Protein 1SS3 (pdb70)

GO terms:
  GO:0019864 IgG binding (F, IDA)

Sequence (50 aa):
DEAQFKECYDTCHKECSDKGNGFTFCEMKCDTDCSVKDVKEKLENYKPKNDEAQFKECYDTCHKECSDKGNGFTFCEMKCDTDCSVKDVKEKLENYKPKNDEAQFKECYDTCHKECSDKGNGFTFCEMKCDTDCSVKDVKEKLENYKPKNDEAQFKECYDTCHKECSDKGNGFTFCEMKCDTDCSVKDVKEKLENYKPKNDEAQFKECYDTCHKECSDKGNGFTFCEMKCDTDCSVKDVKEKLENYKPKNDEAQFKECYDTCHKECSDKGNGFTFCEMKCDTDCSVKDVKEKLENYKPKNDEAQFKECYDTCHKECSDKGNGFTFCEMKCDTDCSVKDVKEKLENYKPKNDEAQFKECYDTCHKECSDKGNGFTFCEMKCDTDCSVKDVKEKLENYKPKNDEAQFKECYDTCHKECSDKGNGFTFCEMKCDTDCSVKDVKEKLENYKPKNDEAQFKECYDTCHKECSDKGNGFTFCEMKCDTDCSVKDVKEKLENYKPKNDEAQFKECYDTCHKECSDKGNGFTFCEMKCDTDCSVKDVKEKLENYKPKNDEAQFKECYDTCHKECSDKGNGFTFCEMKCDTDCSVKDVKEKLENYKPKNDEAQFKECYDTCHKECSDKGNGFTFCEMKCDTDCSVKDVKEKLENYKPKNDEAQFKECYDTCHKECSDKGNGFTFCEMKCDTDCSVKDVKEKLENYKPKNDEAQFKECYDTCHKECSDKGNGFTFCEMKCDTDCSVKDVKEKLENYKPKNDEAQFKECYDTCHKECSDKGNGFTFCEMKCDTDCSVKDVKEKLENYKPKNDEAQFKECYDTCHKECSDKGNGFTFCEMKCDTDCSVKDVKEKLENYKPKNDEAQFKECYDTCHKECSDKGNGFTFCEMKCDTDCSVKDVKEKLENYKPKNDEAQFKECYDTCHKECSDKGNGFTFCEMKCDTDCSVKDVKEKLENYKPKNDEAQFKECYDTCHKECSDKGNGFTFCEMKCDTDCSVKDVKEKLENYKPKNDEAQFKECYDTCHKECSDKGNGFTFCEMKCDTDCSVKDVKEKLENYKPKNDEAQFKECYDTCHKECSDKGNGFTFCEMKCDTDCSVKDVKEKLENYKPKNDEAQFKECYDTCHKECSDKGNGFTFCEMKCDTDCSVKDVKEKLENYKPKNDEAQFKECYDTCHKECSDKGNGFTFCEMKCDTDCSVKDVKEKLENYKPKNDEAQFKECYDTCHKECSDKGNGFTFCEMKCDTDCSVKDVKEKLENYKPKN

B-factor: mean 10.0, std 0.0, range [10.0, 10.0]

Organism: Olea europaea (NCBI:txid4146)

CATH classification: 1.10.287.720

InterPro domains:
  IPR015333 Pollen allergen ole e 6 [PF09253] (8-45)
  IPR015333 Pollen allergen ole e 6 [PTHR35632] (2-48)
  IPR036466 Pollen allergen ole e 6 superfamily [G3DSA:1.10.287.720] (1-50)
  IPR036466 Pollen allergen ole e 6 superfamily [SSF111388] (1-50)

Solvent-accessible surface area: 5236 Å² total; per-residue (Å²): 151,146,60,150,75,149,111,50,45,100,84,23,20,163,132,8,52,114,156,68,36,43,135,113,116,0,74,153,84,0,67,64,73,30,61,144,156,118,138,186,173,166,154,133,140,184,195,90,168,184

Secondary structure (DSSP, 8-state):
--HHHHHHHHHHHHHHHTTT--HHHHHHHHHHHTS---------------

Nearest PDB structures (foldseek):
  1ss3-assembly1_A  TM=8.971E-01  e=6.655E-07  Olea europaea
  1ss3-assembly1_A  TM=7.321E-01  e=1.184E-06  Olea europaea
  1ss3-assembly1_A  TM=6.996E-01  e=1.649E-06  Olea europaea
  1ss3-assembly1_A  TM=7.099E-01  e=6.727E-07  Olea europaea
  1ss3-assembly1_A  TM=7.017E-01  e=3.561E-07  Olea europaea

Foldseek 3Di:
DDDPLVCQLVVQLCVQCVVVDDSVVSNVVSVVVRDDDDDDDDDDDDDDPD

Radius of gyration: 16.8 Å; Cα contacts (8 Å, |Δi|>4): 24; chains: 1; bounding box: 45×32×34 Å

Structure (mmCIF, N/CA/C/O backbone):
data_1SS3
#
_entry.id   1SS3
#
loop_
_atom_site.group_PDB
_atom_site.id
_atom_site.type_symbol
_atom_site.label_atom_id
_atom_site.label_alt_id
_atom_site.label_comp_id
_atom_site.label_asym_id
_atom_site.label_entity_id
_atom_site.label_seq_id
_atom_site.pdbx_PDB_ins_code
_atom_site.Cartn_x
_atom_site.Cartn_y
_atom_site.Cartn_z
_atom_site.occupancy
_atom_site.B_iso_or_equiv
_atom_site.auth_seq_id
_atom_site.auth_comp_id
_atom_site.auth_asym_id
_atom_site.auth_atom_id
_atom_site.pdbx_PDB_model_num
ATOM 1 N N . ASP A 1 1 ? 1.322 0.037 0.017 1.00 10.00 1 ASP A N 1
ATOM 2 C CA . ASP A 1 1 ? 2.124 0.046 -1.214 1.00 10.00 1 ASP A CA 1
ATOM 3 C C . ASP A 1 1 ? 2.181 -1.373 -1.724 1.00 10.00 1 ASP A C 1
ATOM 4 O O . ASP A 1 1 ? 1.475 -2.202 -1.167 1.00 10.00 1 ASP A O 1
ATOM 15 N N . GLU A 1 2 ? 3.031 -1.632 -2.712 1.00 10.00 2 GLU A N 1
ATOM 16 C CA . GLU A 1 2 ? 3.292 -2.948 -3.298 1.00 10.00 2 GLU A CA 1
ATOM 17 C C . GLU A 1 2 ? 4.156 -2.801 -4.546 1.00 10.00 2 GLU A C 1
ATOM 18 O O . GLU A 1 2 ? 4.947 -3.677 -4.864 1.00 10.00 2 GLU A O 1
ATOM 30 N N . ALA A 1 3 ? 4.057 -1.662 -5.233 1.00 10.00 3 ALA A N 1
ATOM 31 C CA . ALA A 1 3 ? 4.830 -1.381 -6.433 1.00 10.00 3 ALA A CA 1
ATOM 32 C C . ALA A 1 3 ? 6.326 -1.336 -6.149 1.00 10.00 3 ALA A C 1
ATOM 33 O O . ALA A 1 3 ? 7.078 -2.018 -6.828 1.00 10.00 3 ALA A O 1
ATOM 40 N N . GLN A 1 4 ? 6.752 -0.620 -5.103 1.00 10.00 4 GLN A N 1
ATOM 41 C CA . GLN A 1 4 ? 8.152 -0.598 -4.666 1.00 10.00 4 GLN A CA 1
ATOM 42 C C . GLN A 1 4 ? 8.798 -1.994 -4.578 1.00 10.00 4 GLN A C 1
ATOM 43 O O . GLN A 1 4 ? 9.986 -2.149 -4.847 1.00 10.00 4 GLN A O 1
ATOM 57 N N . PHE A 1 5 ? 8.002 -3.007 -4.226 1.00 10.00 5 PHE A N 1
ATOM 58 C CA . PHE A 1 5 ? 8.386 -4.414 -4.186 1.00 10.00 5 PHE A CA 1
ATOM 59 C C . PHE A 1 5 ? 8.177 -5.049 -5.566 1.00 10.00 5 PHE A C 1
ATOM 60 O O . PHE A 1 5 ? 9.051 -5.780 -6.001 1.00 10.00 5 PHE A O 1
ATOM 77 N N . LYS A 1 6 ? 7.055 -4.820 -6.268 1.00 10.00 6 LYS A N 1
ATOM 78 C CA . LYS A 1 6 ? 6.797 -5.338 -7.623 1.00 10.00 6 LYS A CA 1
ATOM 79 C C . LYS A 1 6 ? 7.905 -4.952 -8.591 1.00 10.00 6 LYS A C 1
ATOM 80 O O . LYS A 1 6 ? 8.224 -5.740 -9.464 1.00 10.00 6 LYS A O 1
ATOM 99 N N . GLU A 1 7 ? 8.562 -3.829 -8.347 1.00 10.00 7 GLU A N 1
ATOM 100 C CA . GLU A 1 7 ? 9.709 -3.409 -9.110 1.00 10.00 7 GLU A CA 1
ATOM 101 C C . GLU A 1 7 ? 10.938 -4.195 -8.711 1.00 10.00 7 GLU A C 1
ATOM 102 O O . GLU A 1 7 ? 11.683 -4.617 -9.572 1.00 10.00 7 GLU A O 1
ATOM 114 N N . CYS A 1 8 ? 11.141 -4.472 -7.429 1.00 10.00 8 CYS A N 1
ATOM 115 C CA . CYS A 1 8 ? 12.250 -5.271 -6.960 1.00 10.00 8 CYS A CA 1
ATOM 116 C C . CYS A 1 8 ? 12.077 -6.698 -7.414 1.00 10.00 8 CYS A C 1
ATOM 117 O O . CYS A 1 8 ? 13.013 -7.264 -7.898 1.00 10.00 8 CYS A O 1
ATOM 124 N N . TYR A 1 9 ? 10.904 -7.294 -7.337 1.00 10.00 9 TYR A N 1
ATOM 125 C CA . TYR A 1 9 ? 10.623 -8.642 -7.800 1.00 10.00 9 TYR A CA 1
ATOM 126 C C . TYR A 1 9 ? 10.845 -8.796 -9.297 1.00 10.00 9 TYR A C 1
ATOM 127 O O . TYR A 1 9 ? 11.581 -9.683 -9.722 1.00 10.00 9 TYR A O 1
ATOM 145 N N . ASP A 1 10 ? 10.230 -7.921 -10.096 1.00 10.00 10 ASP A N 1
ATOM 146 C CA . ASP A 1 10 ? 10.354 -7.922 -11.556 1.00 10.00 10 ASP A CA 1
ATOM 147 C C . ASP A 1 10 ? 11.810 -7.696 -11.969 1.00 10.00 10 ASP A C 1
ATOM 148 O O . ASP A 1 10 ? 12.441 -8.499 -12.663 1.00 10.00 10 ASP A O 1
ATOM 157 N N . THR A 1 11 ? 12.391 -6.620 -11.443 1.00 10.00 11 THR A N 1
ATOM 158 C CA . THR A 1 11 ? 13.770 -6.218 -11.715 1.00 10.00 11 THR A CA 1
ATOM 159 C C . THR A 1 11 ? 14.752 -7.255 -11.189 1.00 10.00 11 THR A C 1
ATOM 160 O O . THR A 1 11 ? 15.662 -7.660 -11.904 1.00 10.00 11 THR A O 1
ATOM 171 N N . CYS A 1 12 ? 14.549 -7.764 -9.978 1.00 10.00 12 CYS A N 1
ATOM 172 C CA . CYS A 1 12 ? 15.334 -8.850 -9.409 1.00 10.00 12 CYS A CA 1
ATOM 173 C C . CYS A 1 12 ? 15.272 -10.027 -10.356 1.00 10.00 12 CYS A C 1
ATOM 174 O O . CYS A 1 12 ? 16.320 -10.514 -10.733 1.00 10.00 12 CYS A O 1
ATOM 181 N N . HIS A 1 13 ? 14.093 -10.408 -10.869 1.00 10.00 13 HIS A N 1
ATOM 182 C CA . HIS A 1 13 ? 13.938 -11.484 -11.844 1.00 10.00 13 HIS A CA 1
ATOM 183 C C . HIS A 1 13 ? 14.806 -11.281 -13.070 1.00 10.00 13 HIS A C 1
ATOM 184 O O . HIS A 1 13 ? 15.329 -12.258 -13.602 1.00 10.00 13 HIS A O 1
ATOM 199 N N . LYS A 1 14 ? 14.928 -10.044 -13.552 1.00 10.00 14 LYS A N 1
ATOM 200 C CA . LYS A 1 14 ? 15.835 -9.688 -14.643 1.00 10.00 14 LYS A CA 1
ATOM 201 C C . LYS A 1 14 ? 17.281 -10.073 -14.330 1.00 10.00 14 LYS A C 1
ATOM 202 O O . LYS A 1 14 ? 17.842 -10.885 -15.056 1.00 10.00 14 LYS A O 1
ATOM 221 N N . GLU A 1 15 ? 17.864 -9.515 -13.271 1.00 10.00 15 GLU A N 1
ATOM 222 C CA . GLU A 1 15 ? 19.201 -9.911 -12.786 1.00 10.00 15 GLU A CA 1
ATOM 223 C C . GLU A 1 15 ? 19.217 -11.355 -12.233 1.00 10.00 15 GLU A C 1
ATOM 224 O O . GLU A 1 15 ? 20.252 -11.961 -11.993 1.00 10.00 15 GLU A O 1
ATOM 236 N N . CYS A 1 16 ? 18.056 -11.976 -12.064 1.00 10.00 16 CYS A N 1
ATOM 237 C CA . CYS A 1 16 ? 17.939 -13.303 -11.525 1.00 10.00 16 CYS A CA 1
ATOM 238 C C . CYS A 1 16 ? 18.158 -14.294 -12.639 1.00 10.00 16 CYS A C 1
ATOM 239 O O . CYS A 1 16 ? 19.092 -15.061 -12.549 1.00 10.00 16 CYS A O 1
ATOM 246 N N . SER A 1 17 ? 17.303 -14.299 -13.663 1.00 10.00 17 SER A N 1
ATOM 247 C CA . SER A 1 17 ? 17.448 -15.135 -14.851 1.00 10.00 17 SER A CA 1
ATOM 248 C C . SER A 1 17 ? 18.836 -14.993 -15.476 1.00 10.00 17 SER A C 1
ATOM 249 O O . SER A 1 17 ? 19.286 -15.928 -16.120 1.00 10.00 17 SER A O 1
ATOM 257 N N . ASP A 1 18 ? 19.513 -13.850 -15.290 1.00 10.00 18 ASP A N 1
ATOM 258 C CA . ASP A 1 18 ? 20.923 -13.642 -15.658 1.00 10.00 18 ASP A CA 1
ATOM 259 C C . ASP A 1 18 ? 21.838 -14.741 -15.112 1.00 10.00 18 ASP A C 1
ATOM 260 O O . ASP A 1 18 ? 22.721 -15.218 -15.820 1.00 10.00 18 ASP A O 1
ATOM 269 N N . LYS A 1 19 ? 21.577 -15.238 -13.896 1.00 10.00 19 LYS A N 1
ATOM 270 C CA . LYS A 1 19 ? 22.288 -16.357 -13.313 1.00 10.00 19 LYS A CA 1
ATOM 271 C C . LYS A 1 19 ? 22.190 -17.623 -14.155 1.00 10.00 19 LYS A C 1
ATOM 272 O O . LYS A 1 19 ? 22.882 -18.593 -13.856 1.00 10.00 19 LYS A O 1
ATOM 291 N N . GLY A 1 20 ? 21.290 -17.644 -15.132 1.00 10.00 20 GLY A N 1
ATOM 292 C CA . GLY A 1 20 ? 21.014 -18.736 -16.047 1.00 10.00 20 GLY A CA 1
ATOM 293 C C . GLY A 1 20 ? 20.089 -19.774 -15.425 1.00 10.00 20 GLY A C 1
ATOM 294 O O . GLY A 1 20 ? 19.924 -20.870 -15.954 1.00 10.00 20 GLY A O 1
ATOM 298 N N . ASN A 1 21 ? 19.549 -19.474 -14.243 1.00 10.00 21 ASN A N 1
ATOM 299 C CA . ASN A 1 21 ? 18.570 -20.292 -13.560 1.00 10.00 21 ASN A CA 1
ATOM 300 C C . ASN A 1 21 ? 17.210 -20.274 -14.279 1.00 10.00 21 ASN A C 1
ATOM 301 O O . ASN A 1 21 ? 16.981 -19.577 -15.264 1.00 10.00 21 ASN A O 1
ATOM 312 N N . GLY A 1 22 ? 16.273 -21.045 -13.730 1.00 10.00 22 GLY A N 1
ATOM 313 C CA . GLY A 1 22 ? 14.910 -21.079 -14.231 1.00 10.00 22 GLY A CA 1
ATOM 314 C C . GLY A 1 22 ? 14.078 -19.934 -13.684 1.00 10.00 22 GLY A C 1
ATOM 315 O O . GLY A 1 22 ? 14.307 -19.461 -12.574 1.00 10.00 22 GLY A O 1
ATOM 319 N N . PHE A 1 23 ? 13.014 -19.595 -14.413 1.00 10.00 23 PHE A N 1
ATOM 320 C CA . PHE A 1 23 ? 12.088 -18.531 -14.048 1.00 10.00 23 PHE A CA 1
ATOM 321 C C . PHE A 1 23 ? 11.441 -18.793 -12.698 1.00 10.00 23 PHE A C 1
ATOM 322 O O . PHE A 1 23 ? 11.491 -17.933 -11.833 1.00 10.00 23 PHE A O 1
ATOM 339 N N . THR A 1 24 ? 10.781 -19.941 -12.553 1.00 10.00 24 THR A N 1
ATOM 340 C CA . THR A 1 24 ? 10.085 -20.361 -11.331 1.00 10.00 24 THR A CA 1
ATOM 341 C C . THR A 1 24 ? 10.991 -20.246 -10.114 1.00 10.00 24 THR A C 1
ATOM 342 O O . THR A 1 24 ? 10.697 -19.525 -9.173 1.00 10.00 24 THR A O 1
ATOM 353 N N . PHE A 1 25 ? 12.129 -20.932 -10.135 1.00 10.00 25 PHE A N 1
ATOM 354 C CA . PHE A 1 25 ? 13.103 -20.864 -9.061 1.00 10.00 25 PHE A CA 1
ATOM 355 C C . PHE A 1 25 ? 13.535 -19.424 -8.817 1.00 10.00 25 PHE A C 1
ATOM 356 O O . PHE A 1 25 ? 13.721 -19.027 -7.674 1.00 10.00 25 PHE A O 1
ATOM 373 N N . CYS A 1 26 ? 13.684 -18.645 -9.889 1.00 10.00 26 CYS A N 1
ATOM 374 C CA . CYS A 1 26 ? 13.981 -17.249 -9.793 1.00 10.00 26 CYS A CA 1
ATOM 375 C C . CYS A 1 26 ? 12.891 -16.498 -9.075 1.00 10.00 26 CYS A C 1
ATOM 376 O O . CYS A 1 26 ? 13.217 -15.576 -8.374 1.00 10.00 26 CYS A O 1
ATOM 383 N N . GLU A 1 27 ? 11.626 -16.834 -9.267 1.00 10.00 27 GLU A N 1
ATOM 384 C CA . GLU A 1 27 ? 10.481 -16.266 -8.580 1.00 10.00 27 GLU A CA 1
ATOM 385 C C . GLU A 1 27 ? 10.541 -16.547 -7.100 1.00 10.00 27 GLU A C 1
ATOM 386 O O . GLU A 1 27 ? 10.814 -15.619 -6.360 1.00 10.00 27 GLU A O 1
ATOM 398 N N . MET A 1 28 ? 10.444 -17.815 -6.686 1.00 10.00 28 MET A N 1
ATOM 399 C CA . MET A 1 28 ? 10.488 -18.214 -5.277 1.00 10.00 28 MET A CA 1
ATOM 400 C C . MET A 1 28 ? 11.700 -17.640 -4.541 1.00 10.00 28 MET A C 1
ATOM 401 O O . MET A 1 28 ? 11.693 -17.516 -3.316 1.00 10.00 28 MET A O 1
ATOM 415 N N . LYS A 1 29 ? 12.761 -17.341 -5.298 1.00 10.00 29 LYS A N 1
ATOM 416 C CA . LYS A 1 29 ? 13.957 -16.698 -4.817 1.00 10.00 29 LYS A CA 1
ATOM 417 C C . LYS A 1 29 ? 13.830 -15.197 -4.796 1.00 10.00 29 LYS A C 1
ATOM 418 O O . LYS A 1 29 ? 13.919 -14.683 -3.710 1.00 10.00 29 LYS A O 1
ATOM 437 N N . CYS A 1 30 ? 13.666 -14.519 -5.927 1.00 10.00 30 CYS A N 1
ATOM 438 C CA . CYS A 1 30 ? 13.389 -13.091 -6.053 1.00 10.00 30 CYS A CA 1
ATOM 439 C C . CYS A 1 30 ? 12.313 -12.609 -5.073 1.00 10.00 30 CYS A C 1
ATOM 440 O O . CYS A 1 30 ? 12.334 -11.451 -4.673 1.00 10.00 30 CYS A O 1
ATOM 447 N N . ASP A 1 31 ? 11.394 -13.502 -4.708 1.00 10.00 31 ASP A N 1
ATOM 448 C CA . ASP A 1 31 ? 10.372 -13.284 -3.701 1.00 10.00 31 ASP A CA 1
ATOM 449 C C . ASP A 1 31 ? 10.999 -13.007 -2.348 1.00 10.00 31 ASP A C 1
ATOM 450 O O . ASP A 1 31 ? 10.875 -11.925 -1.785 1.00 10.00 31 ASP A O 1
ATOM 459 N N . THR A 1 32 ? 11.720 -14.003 -1.837 1.00 10.00 32 THR A N 1
ATOM 460 C CA . THR A 1 32 ? 12.445 -13.874 -0.586 1.00 10.00 32 THR A CA 1
ATOM 461 C C . THR A 1 32 ? 13.679 -12.984 -0.739 1.00 10.00 32 THR A C 1
ATOM 462 O O . THR A 1 32 ? 14.208 -12.556 0.268 1.00 10.00 32 THR A O 1
ATOM 473 N N . ASP A 1 33 ? 14.178 -12.729 -1.947 1.00 10.00 33 ASP A N 1
ATOM 474 C CA . ASP A 1 33 ? 15.342 -11.895 -2.226 1.00 10.00 33 ASP A CA 1
ATOM 475 C C . ASP A 1 33 ? 15.113 -10.496 -1.674 1.00 10.00 33 ASP A C 1
ATOM 476 O O . ASP A 1 33 ? 15.740 -10.104 -0.687 1.00 10.00 33 ASP A O 1
ATOM 485 N N . CYS A 1 34 ? 14.186 -9.767 -2.304 1.00 10.00 34 CYS A N 1
ATOM 486 C CA . CYS A 1 34 ? 13.867 -8.407 -1.928 1.00 10.00 34 CYS A CA 1
ATOM 487 C C . CYS A 1 34 ? 12.920 -8.416 -0.734 1.00 10.00 34 CYS A C 1
ATOM 488 O O . CYS A 1 34 ? 11.843 -7.839 -0.763 1.00 10.00 34 CYS A O 1
ATOM 495 N N . SER A 1 35 ? 13.347 -9.031 0.348 1.00 10.00 35 SER A N 1
ATOM 496 C CA . SER A 1 35 ? 12.603 -9.206 1.570 1.00 10.00 35 SER A CA 1
ATOM 497 C C . SER A 1 35 ? 13.466 -9.923 2.613 1.00 10.00 35 SER A C 1
ATOM 498 O O . SER A 1 35 ? 14.298 -10.776 2.346 1.00 10.00 35 SER A O 1
ATOM 506 N N . VAL A 1 36 ? 13.265 -9.601 3.876 1.00 10.00 36 VAL A N 1
ATOM 507 C CA . VAL A 1 36 ? 13.947 -10.255 4.984 1.00 10.00 36 VAL A CA 1
ATOM 508 C C . VAL A 1 36 ? 13.279 -11.596 5.275 1.00 10.00 36 VAL A C 1
ATOM 509 O O . VAL A 1 36 ? 12.301 -11.983 4.636 1.00 10.00 36 VAL A O 1
ATOM 522 N N . LYS A 1 37 ? 13.769 -12.299 6.290 1.00 10.00 37 LYS A N 1
ATOM 523 C CA . LYS A 1 37 ? 13.234 -13.580 6.739 1.00 10.00 37 LYS A CA 1
ATOM 524 C C . LYS A 1 37 ? 13.936 -14.017 8.020 1.00 10.00 37 LYS A C 1
ATOM 525 O O . LYS A 1 37 ? 14.411 -13.167 8.760 1.00 10.00 37 LYS A O 1
ATOM 544 N N . ASP A 1 38 ? 13.988 -15.323 8.254 1.00 10.00 38 ASP A N 1
ATOM 545 C CA . ASP A 1 38 ? 14.635 -15.931 9.403 1.00 10.00 38 ASP A CA 1
ATOM 546 C C . ASP A 1 38 ? 15.430 -17.145 8.951 1.00 10.00 38 ASP A C 1
ATOM 547 O O . ASP A 1 38 ? 14.869 -18.078 8.369 1.00 10.00 38 ASP A O 1
ATOM 556 N N . VAL A 1 39 ? 16.733 -17.126 9.195 1.00 10.00 39 VAL A N 1
ATOM 557 C CA . VAL A 1 39 ? 17.652 -18.204 8.844 1.00 10.00 39 VAL A CA 1
ATOM 558 C C . VAL A 1 39 ? 18.742 -18.172 9.898 1.00 10.00 39 VAL A C 1
ATOM 559 O O . VAL A 1 39 ? 19.735 -17.464 9.753 1.00 10.00 39 VAL A O 1
ATOM 572 N N . LYS A 1 40 ? 18.502 -18.880 11.011 1.00 10.00 40 LYS A N 1
ATOM 573 C CA . LYS A 1 40 ? 19.505 -19.047 12.062 1.00 10.00 40 LYS A CA 1
ATOM 574 C C . LYS A 1 40 ? 20.843 -19.453 11.457 1.00 10.00 40 LYS A C 1
ATOM 575 O O . LYS A 1 40 ? 20.874 -20.131 10.429 1.00 10.00 40 LYS A O 1
ATOM 594 N N . GLU A 1 41 ? 21.922 -19.036 12.114 1.00 10.00 41 GLU A N 1
ATOM 595 C CA . GLU A 1 41 ? 23.266 -19.317 11.627 1.00 10.00 41 GLU A CA 1
ATOM 596 C C . GLU A 1 41 ? 23.476 -20.821 11.431 1.00 10.00 41 GLU A C 1
ATOM 597 O O . GLU A 1 41 ? 22.729 -21.666 11.941 1.00 10.00 41 GLU A O 1
ATOM 609 N N . LYS A 1 42 ? 24.555 -21.177 10.749 1.00 10.00 42 LYS A N 1
ATOM 610 C CA . LYS A 1 42 ? 24.907 -22.567 10.530 1.00 10.00 42 LYS A CA 1
ATOM 611 C C . LYS A 1 42 ? 26.082 -22.869 11.440 1.00 10.00 42 LYS A C 1
ATOM 612 O O . LYS A 1 42 ? 27.225 -22.690 11.044 1.00 10.00 42 LYS A O 1
ATOM 631 N N . LEU A 1 43 ? 25.769 -23.255 12.682 1.00 10.00 43 LEU A N 1
ATOM 632 C CA . LEU A 1 43 ? 26.783 -23.695 13.633 1.00 10.00 43 LEU A CA 1
ATOM 633 C C . LEU A 1 43 ? 27.706 -24.730 12.984 1.00 10.00 43 LEU A C 1
ATOM 634 O O . LEU A 1 43 ? 27.293 -25.510 12.122 1.00 10.00 43 LEU A O 1
ATOM 650 N N . GLU A 1 44 ? 28.917 -24.821 13.497 1.00 10.00 44 GLU A N 1
ATOM 651 C CA . GLU A 1 44 ? 29.919 -25.728 12.973 1.00 10.00 44 GLU A CA 1
ATOM 652 C C . GLU A 1 44 ? 30.957 -26.001 14.042 1.00 10.00 44 GLU A C 1
ATOM 653 O O . GLU A 1 44 ? 30.843 -25.507 15.166 1.00 10.00 44 GLU A O 1
ATOM 665 N N . ASN A 1 45 ? 31.926 -26.843 13.696 1.00 10.00 45 ASN A N 1
ATOM 666 C CA . ASN A 1 45 ? 33.031 -27.236 14.546 1.00 10.00 45 ASN A CA 1
ATOM 667 C C . ASN A 1 45 ? 33.840 -28.341 13.881 1.00 10.00 45 ASN A C 1
ATOM 668 O O . ASN A 1 45 ? 33.377 -29.033 12.978 1.00 10.00 45 ASN A O 1
ATOM 679 N N . TYR A 1 46 ? 35.051 -28.533 14.378 1.00 10.00 46 TYR A N 1
ATOM 680 C CA . TYR A 1 46 ? 36.013 -29.460 13.813 1.00 10.00 46 TYR A CA 1
ATOM 681 C C . TYR A 1 46 ? 36.934 -29.970 14.911 1.00 10.00 46 TYR A C 1
ATOM 682 O O . TYR A 1 46 ? 36.896 -29.507 16.052 1.00 10.00 46 TYR A O 1
ATOM 700 N N . LYS A 1 47 ? 37.795 -30.922 14.554 1.00 10.00 47 LYS A N 1
ATOM 701 C CA . LYS A 1 47 ? 38.787 -31.474 15.465 1.00 10.00 47 LYS A CA 1
ATOM 702 C C . LYS A 1 47 ? 40.188 -31.294 14.880 1.00 10.00 47 LYS A C 1
ATOM 703 O O . LYS A 1 47 ? 40.745 -32.234 14.310 1.00 10.00 47 LYS A O 1
ATOM 722 N N . PRO A 1 48 ? 40.736 -30.070 14.958 1.00 10.00 48 PRO A N 1
ATOM 723 C CA . PRO A 1 48 ? 42.074 -29.803 14.470 1.00 10.00 48 PRO A CA 1
ATOM 724 C C . PRO A 1 48 ? 43.057 -30.572 15.343 1.00 10.00 48 PRO A C 1
ATOM 725 O O . PRO A 1 48 ? 42.860 -30.682 16.558 1.00 10.00 48 PRO A O 1
ATOM 736 N N . LYS A 1 49 ? 44.049 -31.195 14.688 1.00 10.00 49 LYS A N 1
ATOM 737 C CA . LYS A 1 49 ? 45.143 -31.879 15.377 1.00 10.00 49 LYS A CA 1
ATOM 738 C C . LYS A 1 49 ? 45.757 -30.954 16.445 1.00 10.00 49 LYS A C 1
ATOM 739 O O . LYS A 1 49 ? 45.502 -29.751 16.436 1.00 10.00 49 LYS A O 1
ATOM 758 N N . ASN A 1 50 ? 46.532 -31.549 17.355 1.00 10.00 50 ASN A N 1
ATOM 759 C CA . ASN A 1 50 ? 47.258 -30.779 18.373 1.00 10.00 50 ASN A CA 1
ATOM 760 C C . ASN A 1 50 ? 48.084 -29.611 17.791 1.00 10.00 50 ASN A C 1
ATOM 761 O O . ASN A 1 50 ? 48.525 -28.810 18.641 1.00 10.00 50 ASN A O 1
ATOM 773 N N . ASP A 1 1 ? 1.253 -0.054 -0.013 1.00 10.00 1 ASP A N 2
ATOM 774 C CA . ASP A 1 1 ? 2.025 -0.033 -1.262 1.00 10.00 1 ASP A CA 2
ATOM 775 C C . ASP A 1 1 ? 2.738 1.295 -1.307 1.00 10.00 1 ASP A C 2
ATOM 776 O O . ASP A 1 1 ? 2.340 2.168 -2.056 1.00 10.00 1 ASP A O 2
ATOM 787 N N . GLU A 1 2 ? 3.790 1.504 -0.510 1.00 10.00 2 GLU A N 2
ATOM 788 C CA . GLU A 1 2 ? 4.569 2.755 -0.583 1.00 10.00 2 GLU A CA 2
ATOM 789 C C . GLU A 1 2 ? 4.947 3.127 -2.018 1.00 10.00 2 GLU A C 2
ATOM 790 O O . GLU A 1 2 ? 5.066 4.298 -2.321 1.00 10.00 2 GLU A O 2
ATOM 802 N N . ALA A 1 3 ? 5.052 2.151 -2.924 1.00 10.00 3 ALA A N 2
ATOM 803 C CA . ALA A 1 3 ? 5.240 2.361 -4.353 1.00 10.00 3 ALA A CA 2
ATOM 804 C C . ALA A 1 3 ? 4.212 3.303 -4.993 1.00 10.00 3 ALA A C 2
ATOM 805 O O . ALA A 1 3 ? 4.614 4.233 -5.682 1.00 10.00 3 ALA A O 2
ATOM 812 N N . GLN A 1 4 ? 2.910 3.102 -4.744 1.00 10.00 4 GLN A N 2
ATOM 813 C CA . GLN A 1 4 ? 1.833 3.993 -5.198 1.00 10.00 4 GLN A CA 2
ATOM 814 C C . GLN A 1 4 ? 2.146 5.479 -4.925 1.00 10.00 4 GLN A C 2
ATOM 815 O O . GLN A 1 4 ? 1.730 6.364 -5.664 1.00 10.00 4 GLN A O 2
ATOM 829 N N . PHE A 1 5 ? 2.856 5.736 -3.820 1.00 10.00 5 PHE A N 2
ATOM 830 C CA . PHE A 1 5 ? 3.288 7.044 -3.359 1.00 10.00 5 PHE A CA 2
ATOM 831 C C . PHE A 1 5 ? 4.680 7.361 -3.887 1.00 10.00 5 PHE A C 2
ATOM 832 O O . PHE A 1 5 ? 4.900 8.484 -4.290 1.00 10.00 5 PHE A O 2
ATOM 849 N N . LYS A 1 6 ? 5.609 6.398 -3.933 1.00 10.00 6 LYS A N 2
ATOM 850 C CA . LYS A 1 6 ? 6.950 6.543 -4.512 1.00 10.00 6 LYS A CA 2
ATOM 851 C C . LYS A 1 6 ? 6.860 7.067 -5.933 1.00 10.00 6 LYS A C 2
ATOM 852 O O . LYS A 1 6 ? 7.699 7.858 -6.320 1.00 10.00 6 LYS A O 2
ATOM 871 N N . GLU A 1 7 ? 5.817 6.690 -6.660 1.00 10.00 7 GLU A N 2
ATOM 872 C CA . GLU A 1 7 ? 5.541 7.217 -7.982 1.00 10.00 7 GLU A CA 2
ATOM 873 C C . GLU A 1 7 ? 5.061 8.655 -7.907 1.00 10.00 7 GLU A C 2
ATOM 874 O O . GLU A 1 7 ? 5.568 9.493 -8.623 1.00 10.00 7 GLU A O 2
ATOM 886 N N . CYS A 1 8 ? 4.169 8.981 -6.976 1.00 10.00 8 CYS A N 2
ATOM 887 C CA . CYS A 1 8 ? 3.722 10.349 -6.793 1.00 10.00 8 CYS A CA 2
ATOM 888 C C . CYS A 1 8 ? 4.869 11.226 -6.340 1.00 10.00 8 CYS A C 2
ATOM 889 O O . CYS A 1 8 ? 5.033 12.279 -6.888 1.00 10.00 8 CYS A O 2
ATOM 896 N N . TYR A 1 9 ? 5.702 10.808 -5.403 1.00 10.00 9 TYR A N 2
ATOM 897 C CA . TYR A 1 9 ? 6.854 11.547 -4.919 1.00 10.00 9 TYR A CA 2
ATOM 898 C C . TYR A 1 9 ? 7.875 11.810 -6.017 1.00 10.00 9 TYR A C 2
ATOM 899 O O . TYR A 1 9 ? 8.279 12.953 -6.217 1.00 10.00 9 TYR A O 2
ATOM 917 N N . ASP A 1 10 ? 8.291 10.753 -6.721 1.00 10.00 10 ASP A N 2
ATOM 918 C CA . ASP A 1 10 ? 9.259 10.829 -7.818 1.00 10.00 10 ASP A CA 2
ATOM 919 C C . ASP A 1 10 ? 8.709 11.710 -8.945 1.00 10.00 10 ASP A C 2
ATOM 920 O O . ASP A 1 10 ? 9.311 12.715 -9.337 1.00 10.00 10 ASP A O 2
ATOM 929 N N . THR A 1 11 ? 7.502 11.377 -9.403 1.00 10.00 11 THR A N 2
ATOM 930 C CA . THR A 1 11 ? 6.797 12.064 -10.486 1.00 10.00 11 THR A CA 2
ATOM 931 C C . THR A 1 11 ? 6.474 13.497 -10.103 1.00 10.00 11 THR A C 2
ATOM 932 O O . THR A 1 11 ? 6.749 14.411 -10.880 1.00 10.00 11 THR A O 2
ATOM 943 N N . CYS A 1 12 ? 5.996 13.719 -8.876 1.00 10.00 12 CYS A N 2
ATOM 944 C CA . CYS A 1 12 ? 5.766 15.042 -8.319 1.00 10.00 12 CYS A CA 2
ATOM 945 C C . CYS A 1 12 ? 7.071 15.803 -8.370 1.00 10.00 12 CYS A C 2
ATOM 946 O O . CYS A 1 12 ? 7.101 16.880 -8.933 1.00 10.00 12 CYS A O 2
ATOM 953 N N . HIS A 1 13 ? 8.194 15.223 -7.923 1.00 10.00 13 HIS A N 2
ATOM 954 C CA . HIS A 1 13 ? 9.509 15.860 -7.989 1.00 10.00 13 HIS A CA 2
ATOM 955 C C . HIS A 1 13 ? 9.859 16.343 -9.387 1.00 10.00 13 HIS A C 2
ATOM 956 O O . HIS A 1 13 ? 10.509 17.378 -9.507 1.00 10.00 13 HIS A O 2
ATOM 971 N N . LYS A 1 14 ? 9.486 15.591 -10.421 1.00 10.00 14 LYS A N 2
ATOM 972 C CA . LYS A 1 14 ? 9.622 15.990 -11.821 1.00 10.00 14 LYS A CA 2
ATOM 973 C C . LYS A 1 14 ? 8.918 17.317 -12.101 1.00 10.00 14 LYS A C 2
ATOM 974 O O . LYS A 1 14 ? 9.601 18.297 -12.384 1.00 10.00 14 LYS A O 2
ATOM 993 N N . GLU A 1 15 ? 7.593 17.355 -11.961 1.00 10.00 15 GLU A N 2
ATOM 994 C CA . GLU A 1 15 ? 6.800 18.593 -12.080 1.00 10.00 15 GLU A CA 2
ATOM 995 C C . GLU A 1 15 ? 7.101 19.606 -10.952 1.00 10.00 15 GLU A C 2
ATOM 996 O O . GLU A 1 15 ? 6.696 20.759 -10.981 1.00 10.00 15 GLU A O 2
ATOM 1008 N N . CYS A 1 16 ? 7.866 19.203 -9.941 1.00 10.00 16 CYS A N 2
ATOM 1009 C CA . CYS A 1 16 ? 8.241 20.033 -8.821 1.00 10.00 16 CYS A CA 2
ATOM 1010 C C . CYS A 1 16 ? 9.477 20.839 -9.176 1.00 10.00 16 CYS A C 2
ATOM 1011 O O . CYS A 1 16 ? 9.439 22.052 -9.131 1.00 10.00 16 CYS A O 2
ATOM 1018 N N . SER A 1 17 ? 10.591 20.177 -9.500 1.00 10.00 17 SER A N 2
ATOM 1019 C CA . SER A 1 17 ? 11.823 20.806 -9.989 1.00 10.00 17 SER A CA 2
ATOM 1020 C C . SER A 1 17 ? 11.568 21.720 -11.191 1.00 10.00 17 SER A C 2
ATOM 1021 O O . SER A 1 17 ? 12.331 22.658 -11.389 1.00 10.00 17 SER A O 2
ATOM 1029 N N . ASP A 1 18 ? 10.495 21.478 -11.957 1.00 10.00 18 ASP A N 2
ATOM 1030 C CA . ASP A 1 18 ? 9.999 22.379 -13.012 1.00 10.00 18 ASP A CA 2
ATOM 1031 C C . ASP A 1 18 ? 9.803 23.807 -12.500 1.00 10.00 18 ASP A C 2
ATOM 1032 O O . ASP A 1 18 ? 10.165 24.769 -13.176 1.00 10.00 18 ASP A O 2
ATOM 1041 N N . LYS A 1 19 ? 9.355 23.973 -11.246 1.00 10.00 19 LYS A N 2
ATOM 1042 C CA . LYS A 1 19 ? 9.236 25.276 -10.612 1.00 10.00 19 LYS A CA 2
ATOM 1043 C C . LYS A 1 19 ? 10.561 26.029 -10.523 1.00 10.00 19 LYS A C 2
ATOM 1044 O O . LYS A 1 19 ? 10.554 27.197 -10.138 1.00 10.00 19 LYS A O 2
ATOM 1063 N N . GLY A 1 20 ? 11.672 25.350 -10.799 1.00 10.00 20 GLY A N 2
ATOM 1064 C CA . GLY A 1 20 ? 13.037 25.849 -10.776 1.00 10.00 20 GLY A CA 2
ATOM 1065 C C . GLY A 1 20 ? 13.608 25.869 -9.362 1.00 10.00 20 GLY A C 2
ATOM 1066 O O . GLY A 1 20 ? 14.668 26.436 -9.114 1.00 10.00 20 GLY A O 2
ATOM 1070 N N . ASN A 1 21 ? 12.877 25.300 -8.403 1.00 10.00 21 ASN A N 2
ATOM 1071 C CA . ASN A 1 21 ? 13.310 25.134 -7.031 1.00 10.00 21 ASN A CA 2
ATOM 1072 C C . ASN A 1 21 ? 14.387 24.043 -6.902 1.00 10.00 21 ASN A C 2
ATOM 1073 O O . ASN A 1 21 ? 14.739 23.317 -7.831 1.00 10.00 21 ASN A O 2
ATOM 1084 N N . GLY A 1 22 ? 14.876 23.880 -5.673 1.00 10.00 22 GLY A N 2
ATOM 1085 C CA . GLY A 1 22 ? 15.853 22.849 -5.360 1.00 10.00 22 GLY A CA 2
ATOM 1086 C C . GLY A 1 22 ? 15.181 21.526 -5.052 1.00 10.00 22 GLY A C 2
ATOM 1087 O O . GLY A 1 22 ? 14.102 21.494 -4.459 1.00 10.00 22 GLY A O 2
ATOM 1091 N N . PHE A 1 23 ? 15.877 20.430 -5.359 1.00 10.00 23 PHE A N 2
ATOM 1092 C CA . PHE A 1 23 ? 15.424 19.077 -5.091 1.00 10.00 23 PHE A CA 2
ATOM 1093 C C . PHE A 1 23 ? 15.002 18.886 -3.639 1.00 10.00 23 PHE A C 2
ATOM 1094 O O . PHE A 1 23 ? 13.969 18.279 -3.420 1.00 10.00 23 PHE A O 2
ATOM 1111 N N . THR A 1 24 ? 15.779 19.406 -2.690 1.00 10.00 24 THR A N 2
ATOM 1112 C CA . THR A 1 24 ? 15.581 19.258 -1.246 1.00 10.00 24 THR A CA 2
ATOM 1113 C C . THR A 1 24 ? 14.240 19.835 -0.828 1.00 10.00 24 THR A C 2
ATOM 1114 O O . THR A 1 24 ? 13.368 19.144 -0.318 1.00 10.00 24 THR A O 2
ATOM 1125 N N . PHE A 1 25 ? 14.057 21.130 -1.072 1.00 10.00 25 PHE A N 2
ATOM 1126 C CA . PHE A 1 25 ? 12.799 21.797 -0.807 1.00 10.00 25 PHE A CA 2
ATOM 1127 C C . PHE A 1 25 ? 11.665 21.101 -1.542 1.00 10.00 25 PHE A C 2
ATOM 1128 O O . PHE A 1 25 ? 10.594 20.949 -0.975 1.00 10.00 25 PHE A O 2
ATOM 1145 N N . CYS A 1 26 ? 11.911 20.661 -2.779 1.00 10.00 26 CYS A N 2
ATOM 1146 C CA . CYS A 1 26 ? 10.950 19.904 -3.533 1.00 10.00 26 CYS A CA 2
ATOM 1147 C C . CYS A 1 26 ? 10.637 18.581 -2.874 1.00 10.00 26 CYS A C 2
ATOM 1148 O O . CYS A 1 26 ? 9.524 18.142 -2.997 1.00 10.00 26 CYS A O 2
ATOM 1155 N N . GLU A 1 27 ? 11.583 17.938 -2.207 1.00 10.00 27 GLU A N 2
ATOM 1156 C CA . GLU A 1 27 ? 11.396 16.689 -1.495 1.00 10.00 27 GLU A CA 2
ATOM 1157 C C . GLU A 1 27 ? 10.444 16.900 -0.338 1.00 10.00 27 GLU A C 2
ATOM 1158 O O . GLU A 1 27 ? 9.345 16.374 -0.400 1.00 10.00 27 GLU A O 2
ATOM 1170 N N . MET A 1 28 ? 10.808 17.736 0.639 1.00 10.00 28 MET A N 2
ATOM 1171 C CA . MET A 1 28 ? 9.963 18.030 1.802 1.00 10.00 28 MET A CA 2
ATOM 1172 C C . MET A 1 28 ? 8.575 18.548 1.403 1.00 10.00 28 MET A C 2
ATOM 1173 O O . MET A 1 28 ? 7.631 18.512 2.192 1.00 10.00 28 MET A O 2
ATOM 1187 N N . LYS A 1 29 ? 8.464 19.079 0.178 1.00 10.00 29 LYS A N 2
ATOM 1188 C CA . LYS A 1 29 ? 7.223 19.556 -0.399 1.00 10.00 29 LYS A CA 2
ATOM 1189 C C . LYS A 1 29 ? 6.463 18.442 -1.086 1.00 10.00 29 LYS A C 2
ATOM 1190 O O . LYS A 1 29 ? 5.388 18.165 -0.606 1.00 10.00 29 LYS A O 2
ATOM 1209 N N . CYS A 1 30 ? 6.997 17.823 -2.136 1.00 10.00 30 CYS A N 2
ATOM 1210 C CA . CYS A 1 30 ? 6.484 16.644 -2.837 1.00 10.00 30 CYS A CA 2
ATOM 1211 C C . CYS A 1 30 ? 6.032 15.541 -1.877 1.00 10.00 30 CYS A C 2
ATOM 1212 O O . CYS A 1 30 ? 5.113 14.788 -2.184 1.00 10.00 30 CYS A O 2
ATOM 1219 N N . ASP A 1 31 ? 6.672 15.480 -0.707 1.00 10.00 31 ASP A N 2
ATOM 1220 C CA . ASP A 1 31 ? 6.279 14.628 0.400 1.00 10.00 31 ASP A CA 2
ATOM 1221 C C . ASP A 1 31 ? 4.857 14.971 0.831 1.00 10.00 31 ASP A C 2
ATOM 1222 O O . ASP A 1 31 ? 3.913 14.226 0.606 1.00 10.00 31 ASP A O 2
ATOM 1231 N N . THR A 1 32 ? 4.673 16.179 1.362 1.00 10.00 32 THR A N 2
ATOM 1232 C CA . THR A 1 32 ? 3.365 16.677 1.795 1.00 10.00 32 THR A CA 2
ATOM 1233 C C . THR A 1 32 ? 2.438 17.022 0.613 1.00 10.00 32 THR A C 2
ATOM 1234 O O . THR A 1 32 ? 1.238 17.183 0.798 1.00 10.00 32 THR A O 2
ATOM 1245 N N . ASP A 1 33 ? 2.959 17.136 -0.608 1.00 10.00 33 ASP A N 2
ATOM 1246 C CA . ASP A 1 33 ? 2.220 17.427 -1.834 1.00 10.00 33 ASP A CA 2
ATOM 1247 C C . ASP A 1 33 ? 1.198 16.330 -2.058 1.00 10.00 33 ASP A C 2
ATOM 1248 O O . ASP A 1 33 ? 0.008 16.531 -1.837 1.00 10.00 33 ASP A O 2
ATOM 1257 N N . CYS A 1 34 ? 1.680 15.144 -2.435 1.00 10.00 34 CYS A N 2
ATOM 1258 C CA . CYS A 1 34 ? 0.792 14.023 -2.647 1.00 10.00 34 CYS A CA 2
ATOM 1259 C C . CYS A 1 34 ? 0.238 13.539 -1.298 1.00 10.00 34 CYS A C 2
ATOM 1260 O O . CYS A 1 34 ? -0.803 12.879 -1.249 1.00 10.00 34 CYS A O 2
ATOM 1267 N N . SER A 1 35 ? 0.933 13.856 -0.194 1.00 10.00 35 SER A N 2
ATOM 1268 C CA . SER A 1 35 ? 0.549 13.482 1.162 1.00 10.00 35 SER A CA 2
ATOM 1269 C C . SER A 1 35 ? -0.016 14.692 1.929 1.00 10.00 35 SER A C 2
ATOM 1270 O O . SER A 1 35 ? 0.599 15.217 2.867 1.00 10.00 35 SER A O 2
ATOM 1278 N N . VAL A 1 36 ? -1.217 15.127 1.557 1.00 10.00 36 VAL A N 2
ATOM 1279 C CA . VAL A 1 36 ? -1.879 16.274 2.160 1.00 10.00 36 VAL A CA 2
ATOM 1280 C C . VAL A 1 36 ? -2.342 15.896 3.567 1.00 10.00 36 VAL A C 2
ATOM 1281 O O . VAL A 1 36 ? -2.119 14.783 4.059 1.00 10.00 36 VAL A O 2
ATOM 1294 N N . LYS A 1 37 ? -3.004 16.823 4.247 1.00 10.00 37 LYS A N 2
ATOM 1295 C CA . LYS A 1 37 ? -3.522 16.620 5.595 1.00 10.00 37 LYS A CA 2
ATOM 1296 C C . LYS A 1 37 ? -4.918 17.210 5.708 1.00 10.00 37 LYS A C 2
ATOM 1297 O O . LYS A 1 37 ? -5.118 18.372 5.369 1.00 10.00 37 LYS A O 2
ATOM 1316 N N . ASP A 1 38 ? -5.868 16.366 6.105 1.00 10.00 38 ASP A N 2
ATOM 1317 C CA . ASP A 1 38 ? -7.239 16.783 6.372 1.00 10.00 38 ASP A CA 2
ATOM 1318 C C . ASP A 1 38 ? -7.247 17.804 7.505 1.00 10.00 38 ASP A C 2
ATOM 1319 O O . ASP A 1 38 ? -6.523 17.666 8.493 1.00 10.00 38 ASP A O 2
ATOM 1328 N N . VAL A 1 39 ? -8.067 18.833 7.336 1.00 10.00 39 VAL A N 2
ATOM 1329 C CA . VAL A 1 39 ? -8.260 19.902 8.307 1.00 10.00 39 VAL A CA 2
ATOM 1330 C C . VAL A 1 39 ? -9.758 20.142 8.369 1.00 10.00 39 VAL A C 2
ATOM 1331 O O . VAL A 1 39 ? -10.264 21.156 7.886 1.00 10.00 39 VAL A O 2
ATOM 1344 N N . LYS A 1 40 ? -10.490 19.157 8.906 1.00 10.00 40 LYS A N 2
ATOM 1345 C CA . LYS A 1 40 ? -11.919 19.312 9.160 1.00 10.00 40 LYS A CA 2
ATOM 1346 C C . LYS A 1 40 ? -12.202 20.650 9.833 1.00 10.00 40 LYS A C 2
ATOM 1347 O O . LYS A 1 40 ? -11.455 21.081 10.711 1.00 10.00 40 LYS A O 2
ATOM 1366 N N . GLU A 1 41 ? -13.288 21.285 9.391 1.00 10.00 41 GLU A N 2
ATOM 1367 C CA . GLU A 1 41 ? -13.693 22.589 9.905 1.00 10.00 41 GLU A CA 2
ATOM 1368 C C . GLU A 1 41 ? -13.824 22.569 11.424 1.00 10.00 41 GLU A C 2
ATOM 1369 O O . GLU A 1 41 ? -13.963 21.513 12.063 1.00 10.00 41 GLU A O 2
ATOM 1381 N N . LYS A 1 42 ? -13.820 23.758 12.016 1.00 10.00 42 LYS A N 2
ATOM 1382 C CA . LYS A 1 42 ? -13.973 23.866 13.454 1.00 10.00 42 LYS A CA 2
ATOM 1383 C C . LYS A 1 42 ? -15.457 23.770 13.781 1.00 10.00 42 LYS A C 2
ATOM 1384 O O . LYS A 1 42 ? -16.132 24.785 13.862 1.00 10.00 42 LYS A O 2
ATOM 1403 N N . LEU A 1 43 ? -15.940 22.534 13.951 1.00 10.00 43 LEU A N 2
ATOM 1404 C CA . LEU A 1 43 ? -17.307 22.259 14.381 1.00 10.00 43 LEU A CA 2
ATOM 1405 C C . LEU A 1 43 ? -17.668 23.097 15.613 1.00 10.00 43 LEU A C 2
ATOM 1406 O O . LEU A 1 43 ? -16.802 23.474 16.410 1.00 10.00 43 LEU A O 2
ATOM 1422 N N . GLU A 1 44 ? -18.962 23.285 15.816 1.00 10.00 44 GLU A N 2
ATOM 1423 C CA . GLU A 1 44 ? -19.486 24.091 16.904 1.00 10.00 44 GLU A CA 2
ATOM 1424 C C . GLU A 1 44 ? -20.314 23.230 17.844 1.00 10.00 44 GLU A C 2
ATOM 1425 O O . GLU A 1 44 ? -20.749 22.123 17.521 1.00 10.00 44 GLU A O 2
ATOM 1437 N N . ASN A 1 45 ? -20.541 23.775 19.031 1.00 10.00 45 ASN A N 2
ATOM 1438 C CA . ASN A 1 45 ? -21.342 23.152 20.061 1.00 10.00 45 ASN A CA 2
ATOM 1439 C C . ASN A 1 45 ? -22.344 24.150 20.619 1.00 10.00 45 ASN A C 2
ATOM 1440 O O . ASN A 1 45 ? -22.242 25.359 20.425 1.00 10.00 45 ASN A O 2
ATOM 1451 N N . TYR A 1 46 ? -23.287 23.621 21.387 1.00 10.00 46 TYR A N 2
ATOM 1452 C CA . TYR A 1 46 ? -24.319 24.407 22.029 1.00 10.00 46 TYR A CA 2
ATOM 1453 C C . TYR A 1 46 ? -24.413 24.063 23.506 1.00 10.00 46 TYR A C 2
ATOM 1454 O O . TYR A 1 46 ? -23.946 23.009 23.947 1.00 10.00 46 TYR A O 2
ATOM 1472 N N . LYS A 1 47 ? -25.052 24.946 24.275 1.00 10.00 47 LYS A N 2
ATOM 1473 C CA . LYS A 1 47 ? -25.288 24.712 25.696 1.00 10.00 47 LYS A CA 2
ATOM 1474 C C . LYS A 1 47 ? -26.560 25.424 26.162 1.00 10.00 47 LYS A C 2
ATOM 1475 O O . LYS A 1 47 ? -26.487 26.524 26.720 1.00 10.00 47 LYS A O 2
ATOM 1494 N N . PRO A 1 48 ? -27.732 24.821 25.916 1.00 10.00 48 PRO A N 2
ATOM 1495 C CA . PRO A 1 48 ? -28.997 25.402 26.323 1.00 10.00 48 PRO A CA 2
ATOM 1496 C C . PRO A 1 48 ? -29.078 25.419 27.847 1.00 10.00 48 PRO A C 2
ATOM 1497 O O . PRO A 1 48 ? -28.591 24.506 28.513 1.00 10.00 48 PRO A O 2
ATOM 1508 N N . LYS A 1 49 ? -29.589 26.527 28.396 1.00 10.00 49 LYS A N 2
ATOM 1509 C CA . LYS A 1 49 ? -29.756 26.716 29.840 1.00 10.00 49 LYS A CA 2
ATOM 1510 C C . LYS A 1 49 ? -30.464 25.523 30.486 1.00 10.00 49 LYS A C 2
ATOM 1511 O O . LYS A 1 49 ? -29.820 24.850 31.284 1.00 10.00 49 LYS A O 2
ATOM 1530 N N . ASN A 1 50 ? -31.740 25.336 30.140 1.00 10.00 50 ASN A N 2
ATOM 1531 C CA . ASN A 1 50 ? -32.601 24.219 30.519 1.00 10.00 50 ASN A CA 2
ATOM 1532 C C . ASN A 1 50 ? -33.343 23.691 29.279 1.00 10.00 50 ASN A C 2
ATOM 1533 O O . ASN A 1 50 ? -32.662 23.027 28.474 1.00 10.00 50 ASN A O 2
ATOM 1545 N N . ASP A 1 1 ? 1.334 0.000 0.005 1.00 10.00 1 ASP A N 3
ATOM 1546 C CA . ASP A 1 1 ? 2.115 0.005 -1.240 1.00 10.00 1 ASP A CA 3
ATOM 1547 C C . ASP A 1 1 ? 1.448 -0.964 -2.186 1.00 10.00 1 ASP A C 3
ATOM 1548 O O . ASP A 1 1 ? 1.383 -2.148 -1.874 1.00 10.00 1 ASP A O 3
ATOM 1559 N N . GLU A 1 2 ? 0.893 -0.477 -3.294 1.00 10.00 2 GLU A N 3
ATOM 1560 C CA . GLU A 1 2 ? 0.318 -1.378 -4.301 1.00 10.00 2 GLU A CA 3
ATOM 1561 C C . GLU A 1 2 ? 1.361 -2.344 -4.854 1.00 10.00 2 GLU A C 3
ATOM 1562 O O . GLU A 1 2 ? 1.015 -3.450 -5.246 1.00 10.00 2 GLU A O 3
ATOM 1574 N N . ALA A 1 3 ? 2.640 -1.946 -4.861 1.00 10.00 3 ALA A N 3
ATOM 1575 C CA . ALA A 1 3 ? 3.732 -2.803 -5.315 1.00 10.00 3 ALA A CA 3
ATOM 1576 C C . ALA A 1 3 ? 3.786 -4.128 -4.559 1.00 10.00 3 ALA A C 3
ATOM 1577 O O . ALA A 1 3 ? 3.841 -5.182 -5.170 1.00 10.00 3 ALA A O 3
ATOM 1584 N N . GLN A 1 4 ? 3.728 -4.083 -3.226 1.00 10.00 4 GLN A N 3
ATOM 1585 C CA . GLN A 1 4 ? 3.668 -5.280 -2.381 1.00 10.00 4 GLN A CA 3
ATOM 1586 C C . GLN A 1 4 ? 2.654 -6.324 -2.884 1.00 10.00 4 GLN A C 3
ATOM 1587 O O . GLN A 1 4 ? 2.831 -7.527 -2.730 1.00 10.00 4 GLN A O 3
ATOM 1601 N N . PHE A 1 5 ? 1.568 -5.856 -3.502 1.00 10.00 5 PHE A N 3
ATOM 1602 C CA . PHE A 1 5 ? 0.528 -6.678 -4.114 1.00 10.00 5 PHE A CA 3
ATOM 1603 C C . PHE A 1 5 ? 0.885 -6.950 -5.571 1.00 10.00 5 PHE A C 3
ATOM 1604 O O . PHE A 1 5 ? 0.728 -8.070 -6.026 1.00 10.00 5 PHE A O 3
ATOM 1621 N N . LYS A 1 6 ? 1.374 -5.952 -6.329 1.00 10.00 6 LYS A N 3
ATOM 1622 C CA . LYS A 1 6 ? 1.785 -6.111 -7.736 1.00 10.00 6 LYS A CA 3
ATOM 1623 C C . LYS A 1 6 ? 2.858 -7.175 -7.871 1.00 10.00 6 LYS A C 3
ATOM 1624 O O . LYS A 1 6 ? 2.886 -7.878 -8.867 1.00 10.00 6 LYS A O 3
ATOM 1643 N N . GLU A 1 7 ? 3.676 -7.335 -6.837 1.00 10.00 7 GLU A N 3
ATOM 1644 C CA . GLU A 1 7 ? 4.662 -8.396 -6.757 1.00 10.00 7 GLU A CA 3
ATOM 1645 C C . GLU A 1 7 ? 4.033 -9.734 -6.434 1.00 10.00 7 GLU A C 3
ATOM 1646 O O . GLU A 1 7 ? 4.403 -10.734 -7.027 1.00 10.00 7 GLU A O 3
ATOM 1658 N N . CYS A 1 8 ? 3.024 -9.745 -5.561 1.00 10.00 8 CYS A N 3
ATOM 1659 C CA 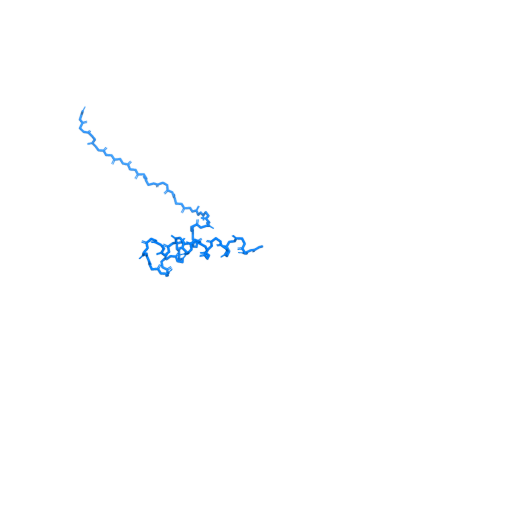. CYS A 1 8 ? 2.311 -10.980 -5.286 1.00 10.00 8 CYS A CA 3
ATOM 1660 C C . CYS A 1 8 ? 1.513 -11.431 -6.490 1.00 10.00 8 CYS A C 3
ATOM 1661 O O . CYS A 1 8 ? 1.545 -12.586 -6.831 1.00 10.00 8 CYS A O 3
ATOM 1668 N N . TYR A 1 9 ? 0.810 -10.531 -7.156 1.00 10.00 9 TYR A N 3
ATOM 1669 C CA . TYR A 1 9 ? 0.043 -10.830 -8.352 1.00 10.00 9 TYR A CA 3
ATOM 1670 C C . TYR A 1 9 ? 0.916 -11.352 -9.488 1.00 10.00 9 TYR A C 3
ATOM 1671 O O . TYR A 1 9 ? 0.629 -12.402 -10.058 1.00 10.00 9 TYR A O 3
ATOM 1689 N N . ASP A 1 10 ? 1.984 -10.621 -9.816 1.00 10.00 10 ASP A N 3
ATOM 1690 C CA . ASP A 1 10 ? 2.930 -10.980 -10.873 1.00 10.00 10 ASP A CA 3
ATOM 1691 C C . ASP A 1 10 ? 3.596 -12.320 -10.558 1.00 10.00 10 ASP A C 3
ATOM 1692 O O . ASP A 1 10 ? 3.569 -13.273 -11.347 1.00 10.00 10 ASP A O 3
ATOM 1701 N N . THR A 1 11 ? 4.171 -12.402 -9.359 1.00 10.00 11 THR A N 3
ATOM 1702 C CA . THR A 1 11 ? 4.873 -13.581 -8.861 1.00 10.00 11 THR A CA 3
ATOM 1703 C C . THR A 1 11 ? 3.918 -14.747 -8.705 1.00 10.00 11 THR A C 3
ATOM 1704 O O . THR A 1 11 ? 4.220 -15.855 -9.150 1.00 10.00 11 THR A O 3
ATOM 1715 N N . CYS A 1 12 ? 2.738 -14.504 -8.124 1.00 10.00 12 CYS A N 3
ATOM 1716 C CA . CYS A 1 12 ? 1.693 -15.519 -8.019 1.00 10.00 12 CYS A CA 3
ATOM 1717 C C . CYS A 1 12 ? 1.383 -16.041 -9.410 1.00 10.00 12 CYS A C 3
ATOM 1718 O O . CYS A 1 12 ? 1.408 -17.241 -9.636 1.00 10.00 12 CYS A O 3
ATOM 1725 N N . HIS A 1 13 ? 1.182 -15.143 -10.389 1.00 10.00 13 HIS A N 3
ATOM 1726 C CA . HIS A 1 13 ? 0.952 -15.522 -11.783 1.00 10.00 13 HIS A CA 3
ATOM 1727 C C . HIS A 1 13 ? 2.000 -16.479 -12.310 1.00 10.00 13 HIS A C 3
ATOM 1728 O O . HIS A 1 13 ? 1.668 -17.365 -13.081 1.00 10.00 13 HIS A O 3
ATOM 1743 N N . LYS A 1 14 ? 3.266 -16.261 -11.955 1.00 10.00 14 LYS A N 3
ATOM 1744 C CA . LYS A 1 14 ? 4.346 -17.192 -12.286 1.00 10.00 14 LYS A CA 3
ATOM 1745 C C . LYS A 1 14 ? 4.022 -18.616 -11.846 1.00 10.00 14 LYS A C 3
ATOM 1746 O O . LYS A 1 14 ? 3.809 -19.463 -12.706 1.00 10.00 14 LYS A O 3
ATOM 1765 N N . GLU A 1 15 ? 3.945 -18.862 -10.542 1.00 10.00 15 GLU A N 3
ATOM 1766 C CA . GLU A 1 15 ? 3.551 -20.169 -9.991 1.00 10.00 15 GLU A CA 3
ATOM 1767 C C . GLU A 1 15 ? 2.097 -20.541 -10.348 1.00 10.00 15 GLU A C 3
ATOM 1768 O O . GLU A 1 15 ? 1.642 -21.664 -10.154 1.00 10.00 15 GLU A O 3
ATOM 1780 N N . CYS A 1 16 ? 1.342 -19.587 -10.906 1.00 10.00 16 CYS A N 3
ATOM 1781 C CA . CYS A 1 16 ? -0.030 -19.800 -11.327 1.00 10.00 16 CYS A CA 3
ATOM 1782 C C . CYS A 1 16 ? -0.059 -20.413 -12.722 1.00 10.00 16 CYS A C 3
ATOM 1783 O O . CYS A 1 16 ? -0.574 -21.501 -12.909 1.00 10.00 16 CYS A O 3
ATOM 1790 N N . SER A 1 17 ? 0.472 -19.697 -13.722 1.00 10.00 17 SER A N 3
ATOM 1791 C CA . SER A 1 17 ? 0.627 -20.177 -15.102 1.00 10.00 17 SER A CA 3
ATOM 1792 C C . SER A 1 17 ? 1.324 -21.542 -15.160 1.00 10.00 17 SER A C 3
ATOM 1793 O O . SER A 1 17 ? 1.142 -22.275 -16.126 1.00 10.00 17 SER A O 3
ATOM 1801 N N . ASP A 1 18 ? 2.123 -21.878 -14.135 1.00 10.00 18 ASP A N 3
ATOM 1802 C CA . ASP A 1 18 ? 2.722 -23.208 -13.946 1.00 10.00 18 ASP A CA 3
ATOM 1803 C C . ASP A 1 18 ? 1.658 -24.302 -14.016 1.00 10.00 18 ASP A C 3
ATOM 1804 O O . ASP A 1 18 ? 1.895 -25.386 -14.550 1.00 10.00 18 ASP A O 3
ATOM 1813 N N . LYS A 1 19 ? 0.425 -24.003 -13.567 1.00 10.00 19 LYS A N 3
ATOM 1814 C CA . LYS A 1 19 ? -0.694 -24.938 -13.657 1.00 10.00 19 LYS A CA 3
ATOM 1815 C C . LYS A 1 19 ? -1.031 -25.309 -15.098 1.00 10.00 19 LYS A C 3
ATOM 1816 O O . LYS A 1 19 ? -1.863 -26.193 -15.323 1.00 10.00 19 LYS A O 3
ATOM 1835 N N . GLY A 1 20 ? -0.427 -24.595 -16.053 1.00 10.00 20 GLY A N 3
ATOM 1836 C CA . GLY A 1 20 ? -0.607 -24.764 -17.491 1.00 10.00 20 GLY A CA 3
ATOM 1837 C C . GLY A 1 20 ? -1.877 -24.075 -17.984 1.00 10.00 20 GLY A C 3
ATOM 1838 O O . GLY A 1 20 ? -2.294 -24.245 -19.128 1.00 10.00 20 GLY A O 3
ATOM 1842 N N . ASN A 1 21 ? -2.523 -23.298 -17.113 1.00 10.00 21 ASN A N 3
ATOM 1843 C CA . ASN A 1 21 ? -3.694 -22.509 -17.446 1.00 10.00 21 ASN A CA 3
ATOM 1844 C C . ASN A 1 21 ? -3.305 -21.253 -18.242 1.00 10.00 21 ASN A C 3
ATOM 1845 O O . ASN A 1 21 ? -2.140 -20.957 -18.515 1.00 10.00 21 ASN A O 3
ATOM 1856 N N . GLY A 1 22 ? -4.334 -20.487 -18.608 1.00 10.00 22 GLY A N 3
ATOM 1857 C CA . GLY A 1 22 ? -4.144 -19.217 -19.286 1.00 10.00 22 GLY A CA 3
ATOM 1858 C C . GLY A 1 22 ? -3.842 -18.099 -18.309 1.00 10.00 22 GLY A C 3
ATOM 1859 O O . GLY A 1 22 ? -4.281 -18.117 -17.155 1.00 10.00 22 GLY A O 3
ATOM 1863 N N . PHE A 1 23 ? -3.156 -17.079 -18.826 1.00 10.00 23 PHE A N 3
ATOM 1864 C CA . PHE A 1 23 ? -2.836 -15.886 -18.074 1.00 10.00 23 PHE A CA 3
ATOM 1865 C C . PHE A 1 23 ? -4.086 -15.259 -17.492 1.00 10.00 23 PHE A C 3
ATOM 1866 O O . PHE A 1 23 ? -4.142 -15.082 -16.290 1.00 10.00 23 PHE A O 3
ATOM 1883 N N . THR A 1 24 ? -5.089 -15.009 -18.326 1.00 10.00 24 THR A N 3
ATOM 1884 C CA . THR A 1 24 ? -6.315 -14.316 -17.928 1.00 10.00 24 THR A CA 3
ATOM 1885 C C . THR A 1 24 ? -6.978 -14.982 -16.727 1.00 10.00 24 THR A C 3
ATOM 1886 O O . THR A 1 24 ? -7.203 -14.375 -15.682 1.00 10.00 24 THR A O 3
ATOM 1897 N N . PHE A 1 25 ? -7.317 -16.261 -16.902 1.00 10.00 25 PHE A N 3
ATOM 1898 C CA . PHE A 1 25 ? -7.901 -17.059 -15.844 1.00 10.00 25 PHE A CA 3
ATOM 1899 C C . PHE A 1 25 ? -7.059 -16.983 -14.576 1.00 10.00 25 PHE A C 3
ATOM 1900 O O . PHE A 1 25 ? -7.581 -16.742 -13.493 1.00 10.00 25 PHE A O 3
ATOM 1917 N N . CYS A 1 26 ? -5.742 -17.149 -14.726 1.00 10.00 26 CYS A N 3
ATOM 1918 C CA . CYS A 1 26 ? -4.821 -17.011 -13.624 1.00 10.00 26 CYS A CA 3
ATOM 1919 C C . CYS A 1 26 ? -4.816 -15.604 -13.056 1.00 10.00 26 CYS A C 3
ATOM 1920 O O . CYS A 1 26 ? -4.599 -15.460 -11.874 1.00 10.00 26 CYS A O 3
ATOM 1927 N N . GLU A 1 27 ? -4.998 -14.584 -13.888 1.00 10.00 27 GLU A N 3
ATOM 1928 C CA . GLU A 1 27 ? -5.069 -13.181 -13.500 1.00 10.00 27 GLU A CA 3
ATOM 1929 C C . GLU A 1 27 ? -6.244 -12.992 -12.564 1.00 10.00 27 GLU A C 3
ATOM 1930 O O . GLU A 1 27 ? -6.039 -12.628 -11.413 1.00 10.00 27 GLU A O 3
ATOM 1942 N N . MET A 1 28 ? -7.460 -13.315 -13.011 1.00 10.00 28 MET A N 3
ATOM 1943 C CA . MET A 1 28 ? -8.654 -13.211 -12.167 1.00 10.00 28 MET A CA 3
ATOM 1944 C C . MET A 1 28 ? -8.567 -14.109 -10.922 1.00 10.00 28 MET A C 3
ATOM 1945 O O . MET A 1 28 ? -9.333 -13.964 -9.966 1.00 10.00 28 MET A O 3
ATOM 1959 N N . LYS A 1 29 ? -7.614 -15.055 -10.923 1.00 10.00 29 LYS A N 3
ATOM 1960 C CA . LYS A 1 29 ? -7.395 -15.978 -9.818 1.00 10.00 29 LYS A CA 3
ATOM 1961 C C . LYS A 1 29 ? -6.367 -15.467 -8.836 1.00 10.00 29 LYS A C 3
ATOM 1962 O O . LYS A 1 29 ? -6.719 -15.258 -7.689 1.00 10.00 29 LYS A O 3
ATOM 1981 N N . CYS A 1 30 ? -5.126 -15.292 -9.279 1.00 10.00 30 CYS A N 3
ATOM 1982 C CA . CYS A 1 30 ? -4.032 -14.655 -8.561 1.00 10.00 30 CYS A CA 3
ATOM 1983 C C . CYS A 1 30 ? -4.476 -13.355 -7.885 1.00 10.00 30 CYS A C 3
ATOM 1984 O O . CYS A 1 30 ? -3.937 -12.974 -6.848 1.00 10.00 30 CYS A O 3
ATOM 1991 N N . ASP A 1 31 ? -5.469 -12.690 -8.493 1.00 10.00 31 ASP A N 3
ATOM 1992 C CA . ASP A 1 31 ? -6.103 -11.512 -7.921 1.00 10.00 31 ASP A CA 3
ATOM 1993 C C . ASP A 1 31 ? -6.696 -11.853 -6.565 1.00 10.00 31 ASP A C 3
ATOM 1994 O O . ASP A 1 31 ? -6.261 -11.354 -5.542 1.00 10.00 31 ASP A O 3
ATOM 2003 N N . THR A 1 32 ? -7.677 -12.761 -6.552 1.00 10.00 32 THR A N 3
ATOM 2004 C CA . THR A 1 32 ? -8.317 -13.220 -5.315 1.00 10.00 32 THR A CA 3
ATOM 2005 C C . THR A 1 32 ? -7.372 -14.090 -4.479 1.00 10.00 32 THR A C 3
ATOM 2006 O O . THR A 1 32 ? -7.560 -14.241 -3.278 1.00 10.00 32 THR A O 3
ATOM 2017 N N . ASP A 1 33 ? -6.349 -14.691 -5.087 1.00 10.00 33 ASP A N 3
ATOM 2018 C CA . ASP A 1 33 ? -5.354 -15.481 -4.372 1.00 10.00 33 ASP A CA 3
ATOM 2019 C C . ASP A 1 33 ? -4.689 -14.639 -3.275 1.00 10.00 33 ASP A C 3
ATOM 2020 O O . ASP A 1 33 ? -4.965 -14.785 -2.079 1.00 10.00 33 ASP A O 3
ATOM 2029 N N . CYS A 1 34 ? -3.833 -13.708 -3.693 1.00 10.00 34 CYS A N 3
ATOM 2030 C CA . CYS A 1 34 ? -3.121 -12.822 -2.787 1.00 10.00 34 CYS A CA 3
ATOM 2031 C C . CYS A 1 34 ? -3.968 -11.582 -2.480 1.00 10.00 34 CYS A C 3
ATOM 2032 O O . CYS A 1 34 ? -3.478 -10.454 -2.476 1.00 10.00 34 CYS A O 3
ATOM 2039 N N . SER A 1 35 ? -5.253 -11.804 -2.198 1.00 10.00 35 SER A N 3
ATOM 2040 C CA . SER A 1 35 ? -6.207 -10.741 -1.895 1.00 10.00 35 SER A CA 3
ATOM 2041 C C . SER A 1 35 ? -7.534 -11.310 -1.380 1.00 10.00 35 SER A C 3
ATOM 2042 O O . SER A 1 35 ? -8.324 -11.902 -2.117 1.00 10.00 35 SER A O 3
ATOM 2050 N N . VAL A 1 36 ? -7.796 -11.120 -0.091 1.00 10.00 36 VAL A N 3
ATOM 2051 C CA . VAL A 1 36 ? -9.013 -11.611 0.538 1.00 10.00 36 VAL A CA 3
ATOM 2052 C C . VAL A 1 36 ? -10.192 -10.735 0.101 1.00 10.00 36 VAL A C 3
ATOM 2053 O O . VAL A 1 36 ? -10.073 -9.825 -0.723 1.00 10.00 36 VAL A O 3
ATOM 2066 N N . LYS A 1 37 ? -11.356 -10.998 0.675 1.00 10.00 37 LYS A N 3
ATOM 2067 C CA . LYS A 1 37 ? -12.566 -10.232 0.404 1.00 10.00 37 LYS A CA 3
ATOM 2068 C C . LYS A 1 37 ? -13.504 -10.330 1.594 1.00 10.00 37 LYS A C 3
ATOM 2069 O O . LYS A 1 37 ? -13.090 -10.723 2.679 1.00 10.00 37 LYS A O 3
ATOM 2088 N N . ASP A 1 38 ? -14.767 -10.008 1.375 1.00 10.00 38 ASP A N 3
ATOM 2089 C CA . ASP A 1 38 ? -15.801 -10.093 2.390 1.00 10.00 38 ASP A CA 3
ATOM 2090 C C . ASP A 1 38 ? -17.143 -10.261 1.692 1.00 10.00 38 ASP A C 3
ATOM 2091 O O . ASP A 1 38 ? -17.335 -9.756 0.583 1.00 10.00 38 ASP A O 3
ATOM 2100 N N . VAL A 1 39 ? -18.056 -10.974 2.332 1.00 10.00 39 VAL A N 3
ATOM 2101 C CA . VAL A 1 39 ? -19.406 -11.225 1.852 1.00 10.00 39 VAL A CA 3
ATOM 2102 C C . VAL A 1 39 ? -20.254 -11.504 3.088 1.00 10.00 39 VAL A C 3
ATOM 2103 O O . VAL A 1 39 ? -20.487 -12.652 3.462 1.00 10.00 39 VAL A O 3
ATOM 2116 N N . LYS A 1 40 ? -20.676 -10.435 3.774 1.00 10.00 40 LYS A N 3
ATOM 2117 C CA . LYS A 1 40 ? -21.583 -10.547 4.917 1.00 10.00 40 LYS A CA 3
ATOM 2118 C C . LYS A 1 40 ? -22.793 -11.409 4.555 1.00 10.00 40 LYS A C 3
ATOM 2119 O O . LYS A 1 40 ? -23.325 -11.306 3.458 1.00 10.00 40 LYS A O 3
ATOM 2138 N N . GLU A 1 41 ? -23.278 -12.172 5.525 1.00 10.00 41 GLU A N 3
ATOM 2139 C CA . GLU A 1 41 ? -24.387 -13.123 5.351 1.00 10.00 41 GLU A CA 3
ATOM 2140 C C . GLU A 1 41 ? -25.496 -12.822 6.360 1.00 10.00 41 GLU A C 3
ATOM 2141 O O . GLU A 1 41 ? -26.153 -13.692 6.931 1.00 10.00 41 GLU A O 3
ATOM 2153 N N . LYS A 1 42 ? -25.692 -11.529 6.622 1.00 10.00 42 LYS A N 3
ATOM 2154 C CA . LYS A 1 42 ? -26.721 -11.079 7.541 1.00 10.00 42 LYS A CA 3
ATOM 2155 C C . LYS A 1 42 ? -27.340 -9.834 6.944 1.00 10.00 42 LYS A C 3
ATOM 2156 O O . LYS A 1 42 ? -27.015 -8.723 7.351 1.00 10.00 42 LYS A O 3
ATOM 2175 N N . LEU A 1 43 ? -28.189 -10.043 5.938 1.00 10.00 43 LEU A N 3
ATOM 2176 C CA . LEU A 1 43 ? -28.939 -8.970 5.294 1.00 10.00 43 LEU A CA 3
ATOM 2177 C C . LEU A 1 43 ? -29.561 -8.054 6.343 1.00 10.00 43 LEU A C 3
ATOM 2178 O O . LEU A 1 43 ? -29.861 -8.489 7.457 1.00 10.00 43 LEU A O 3
ATOM 2194 N N . GLU A 1 44 ? -29.805 -6.810 5.965 1.00 10.00 44 GLU A N 3
ATOM 2195 C CA . GLU A 1 44 ? -30.344 -5.827 6.886 1.00 10.00 44 GLU A CA 3
ATOM 2196 C C . GLU A 1 44 ? -31.422 -5.025 6.178 1.00 10.00 44 GLU A C 3
ATOM 2197 O O . GLU A 1 44 ? -31.206 -4.488 5.090 1.00 10.00 44 GLU A O 3
ATOM 2209 N N . ASN A 1 45 ? -32.613 -5.014 6.764 1.00 10.00 45 ASN A N 3
ATOM 2210 C CA . ASN A 1 45 ? -33.735 -4.258 6.243 1.00 10.00 45 ASN A CA 3
ATOM 2211 C C . ASN A 1 45 ? -34.673 -3.901 7.383 1.00 10.00 45 ASN A C 3
ATOM 2212 O O . ASN A 1 45 ? -34.691 -4.560 8.423 1.00 10.00 45 ASN A O 3
ATOM 2223 N N . TYR A 1 46 ? -35.485 -2.877 7.150 1.00 10.00 46 TYR A N 3
ATOM 2224 C CA . TYR A 1 46 ? -36.411 -2.363 8.141 1.00 10.00 46 TYR A CA 3
ATOM 2225 C C . TYR A 1 46 ? -37.238 -1.251 7.505 1.00 10.00 46 TYR A C 3
ATOM 2226 O O . TYR A 1 46 ? -36.703 -0.225 7.073 1.00 10.00 46 TYR A O 3
ATOM 2244 N N . LYS A 1 47 ? -38.549 -1.473 7.393 1.00 10.00 47 LYS A N 3
ATOM 2245 C CA . LYS A 1 47 ? -39.477 -0.450 6.914 1.00 10.00 47 LYS A CA 3
ATOM 2246 C C . LYS A 1 47 ? -40.597 -0.199 7.922 1.00 10.00 47 LYS A C 3
ATOM 2247 O O . LYS A 1 47 ? -40.792 -1.024 8.814 1.00 10.00 47 LYS A O 3
ATOM 2266 N N . PRO A 1 48 ? -41.286 0.947 7.797 1.00 10.00 48 PRO A N 3
ATOM 2267 C CA . PRO A 1 48 ? -42.411 1.284 8.639 1.00 10.00 48 PRO A CA 3
ATOM 2268 C C . PRO A 1 48 ? -43.620 0.402 8.329 1.00 10.00 48 PRO A C 3
ATOM 2269 O O . PRO A 1 48 ? -43.533 -0.571 7.584 1.00 10.00 48 PRO A O 3
ATOM 2280 N N . LYS A 1 49 ? -44.766 0.780 8.879 1.00 10.00 49 LYS A N 3
ATOM 2281 C CA . LYS A 1 49 ? -46.040 0.116 8.637 1.00 10.00 49 LYS A CA 3
ATOM 2282 C C . LYS A 1 49 ? -46.919 0.974 7.734 1.00 10.00 49 LYS A C 3
ATOM 2283 O O . LYS A 1 49 ? -46.873 2.201 7.823 1.00 10.00 49 LYS A O 3
ATOM 2302 N N . ASN A 1 50 ? -47.700 0.309 6.892 1.00 10.00 50 ASN A N 3
ATOM 2303 C CA . ASN A 1 50 ? -48.627 0.944 5.958 1.00 10.00 50 ASN A CA 3
ATOM 2304 C C . ASN A 1 50 ? -50.004 1.096 6.643 1.00 10.00 50 ASN A C 3
ATOM 2305 O O . ASN A 1 50 ? -50.244 2.137 7.289 1.00 10.00 50 ASN A O 3
ATOM 2317 N N . ASP A 1 1 ? 1.308 0.051 0.035 1.00 10.00 1 ASP A N 4
ATOM 2318 C CA . ASP A 1 1 ? 2.057 -0.008 -1.237 1.00 10.00 1 ASP A CA 4
ATOM 2319 C C . ASP A 1 1 ? 1.799 1.280 -1.990 1.00 10.00 1 ASP A C 4
ATOM 2320 O O . ASP A 1 1 ? 0.772 1.916 -1.780 1.00 10.00 1 ASP A O 4
ATOM 2331 N N . GLU A 1 2 ? 2.658 1.628 -2.939 1.00 10.00 2 GLU A N 4
ATOM 2332 C CA . GLU A 1 2 ? 2.622 2.903 -3.650 1.00 10.00 2 GLU A CA 4
ATOM 2333 C C . GLU A 1 2 ? 2.939 2.646 -5.112 1.00 10.00 2 GLU A C 4
ATOM 2334 O O . GLU A 1 2 ? 4.066 2.290 -5.433 1.00 10.00 2 GLU A O 4
ATOM 2346 N N . ALA A 1 3 ? 1.951 2.835 -5.990 1.00 10.00 3 ALA A N 4
ATOM 2347 C CA . ALA A 1 3 ? 2.063 2.607 -7.440 1.00 10.00 3 ALA A CA 4
ATOM 2348 C C . ALA A 1 3 ? 0.696 2.702 -8.109 1.00 10.00 3 ALA A C 4
ATOM 2349 O O . ALA A 1 3 ? 0.246 3.807 -8.361 1.00 10.00 3 ALA A O 4
ATOM 2356 N N . GLN A 1 4 ? -0.008 1.579 -8.285 1.00 10.00 4 GLN A N 4
ATOM 2357 C CA . GLN A 1 4 ? -1.353 1.511 -8.865 1.00 10.00 4 GLN A CA 4
ATOM 2358 C C . GLN A 1 4 ? -2.339 2.439 -8.149 1.00 10.00 4 GLN A C 4
ATOM 2359 O O . GLN A 1 4 ? -3.268 2.949 -8.755 1.00 10.00 4 GLN A O 4
ATOM 2373 N N . PHE A 1 5 ? -2.076 2.699 -6.870 1.00 10.00 5 PHE A N 4
ATOM 2374 C CA . PHE A 1 5 ? -2.784 3.656 -6.047 1.00 10.00 5 PHE A CA 4
ATOM 2375 C C . PHE A 1 5 ? -2.271 5.070 -6.228 1.00 10.00 5 PHE A C 4
ATOM 2376 O O . PHE A 1 5 ? -3.063 5.970 -6.426 1.00 10.00 5 PHE A O 4
ATOM 2393 N N . LYS A 1 6 ? -0.952 5.279 -6.190 1.00 10.00 6 LYS A N 4
ATOM 2394 C CA . LYS A 1 6 ? -0.341 6.592 -6.405 1.00 10.00 6 LYS A CA 4
ATOM 2395 C C . LYS A 1 6 ? -0.720 7.175 -7.760 1.00 10.00 6 LYS A C 4
ATOM 2396 O O . LYS A 1 6 ? -0.842 8.378 -7.871 1.00 10.00 6 LYS A O 4
ATOM 2415 N N . GLU A 1 7 ? -0.967 6.317 -8.741 1.00 10.00 7 GLU A N 4
ATOM 2416 C CA . GLU A 1 7 ? -1.438 6.691 -10.060 1.00 10.00 7 GLU A CA 4
ATOM 2417 C C . GLU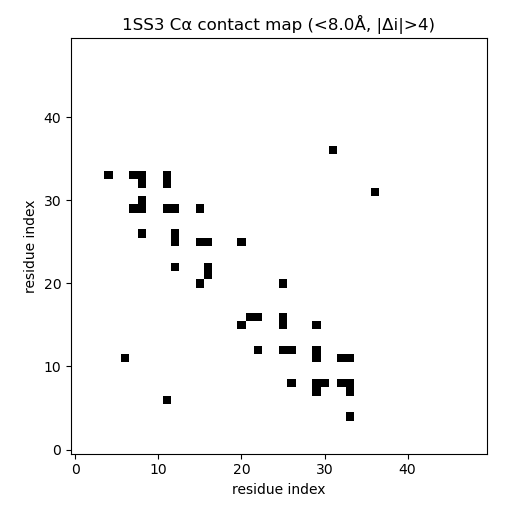 A 1 7 ? -2.917 7.004 -10.030 1.00 10.00 7 GLU A C 4
ATOM 2418 O O . GLU A 1 7 ? -3.314 7.978 -10.631 1.00 10.00 7 GLU A O 4
ATOM 2430 N N . CYS A 1 8 ? -3.733 6.269 -9.284 1.00 10.00 8 CYS A N 4
ATOM 2431 C CA . CYS A 1 8 ? -5.145 6.556 -9.151 1.00 10.00 8 CYS A CA 4
ATOM 2432 C C . CYS A 1 8 ? -5.320 7.818 -8.338 1.00 10.00 8 CYS A C 4
ATOM 2433 O O . CYS A 1 8 ? -6.104 8.632 -8.731 1.00 10.00 8 CYS A O 4
ATOM 2440 N N . TYR A 1 9 ? -4.584 8.063 -7.267 1.00 10.00 9 TYR A N 4
ATOM 2441 C CA . TYR A 1 9 ? -4.652 9.266 -6.452 1.00 10.00 9 TYR A CA 4
ATOM 2442 C C . TYR A 1 9 ? -4.275 10.512 -7.240 1.00 10.00 9 TYR A C 4
ATOM 2443 O O . TYR A 1 9 ? -5.032 11.479 -7.248 1.00 10.00 9 TYR A O 4
ATOM 2461 N N . ASP A 1 10 ? -3.111 10.481 -7.896 1.00 10.00 10 ASP A N 4
ATOM 2462 C CA . ASP A 1 10 ? -2.603 11.600 -8.696 1.00 10.00 10 ASP A CA 4
ATOM 2463 C C . ASP A 1 10 ? -3.558 11.898 -9.857 1.00 10.00 10 ASP A C 4
ATOM 2464 O O . ASP A 1 10 ? -4.067 13.011 -10.029 1.00 10.00 10 ASP A O 4
ATOM 2473 N N . THR A 1 11 ? -3.890 10.849 -10.608 1.00 10.00 11 THR A N 4
ATOM 2474 C CA . THR A 1 11 ? -4.776 10.917 -11.774 1.00 10.00 11 THR A CA 4
ATOM 2475 C C . THR A 1 11 ? -6.201 11.270 -11.382 1.00 10.00 11 THR A C 4
ATOM 2476 O O . THR A 1 11 ? -6.810 12.145 -11.995 1.00 10.00 11 THR A O 4
ATOM 2487 N N . CYS A 1 12 ? -6.710 10.693 -10.294 1.00 10.00 12 CYS A N 4
ATOM 2488 C CA . CYS A 1 12 ? -7.992 11.051 -9.712 1.00 10.00 12 CYS A CA 4
ATOM 2489 C C . CYS A 1 12 ? -7.937 12.522 -9.359 1.00 10.00 12 CYS A C 4
ATOM 2490 O O . CYS A 1 12 ? -8.821 13.237 -9.776 1.00 10.00 12 CYS A O 4
ATOM 2497 N N . HIS A 1 13 ? -6.870 13.044 -8.739 1.00 10.00 13 HIS A N 4
ATOM 2498 C CA . HIS A 1 13 ? -6.723 14.470 -8.425 1.00 10.00 13 HIS A CA 4
ATOM 2499 C C . HIS A 1 13 ? -6.837 15.370 -9.653 1.00 10.00 13 HIS A C 4
ATOM 2500 O O . HIS A 1 13 ? -7.368 16.473 -9.540 1.00 10.00 13 HIS A O 4
ATOM 2515 N N . LYS A 1 14 ? -6.319 14.928 -10.798 1.00 10.00 14 LYS A N 4
ATOM 2516 C CA . LYS A 1 14 ? -6.488 15.589 -12.094 1.00 10.00 14 LYS A CA 4
ATOM 2517 C C . LYS A 1 14 ? -7.953 15.745 -12.481 1.00 10.00 14 LYS A C 4
ATOM 2518 O O . LYS A 1 14 ? -8.388 16.885 -12.622 1.00 10.00 14 LYS A O 4
ATOM 2537 N N . GLU A 1 15 ? -8.682 14.638 -12.605 1.00 10.00 15 GLU A N 4
ATOM 2538 C CA . GLU A 1 15 ? -10.141 14.654 -12.831 1.00 10.00 15 GLU A CA 4
ATOM 2539 C C . GLU A 1 15 ? -10.934 15.150 -11.596 1.00 10.00 15 GLU A C 4
ATOM 2540 O O . GLU A 1 15 ? -12.121 15.425 -11.641 1.00 10.00 15 GLU A O 4
ATOM 2552 N N . CYS A 1 16 ? -10.273 15.339 -10.463 1.00 10.00 16 CYS A N 4
ATOM 2553 C CA . CYS A 1 16 ? -10.876 15.789 -9.239 1.00 10.00 16 CYS A CA 4
ATOM 2554 C C . CYS A 1 16 ? -10.931 17.296 -9.245 1.00 10.00 16 CYS A C 4
ATOM 2555 O O . CYS A 1 16 ? -12.009 17.840 -9.171 1.00 10.00 16 CYS A O 4
ATOM 2562 N N . SER A 1 17 ? -9.788 17.979 -9.321 1.00 10.00 17 SER A N 4
ATOM 2563 C CA . SER A 1 17 ? -9.715 19.436 -9.432 1.00 10.00 17 SER A CA 4
ATOM 2564 C C . SER A 1 17 ? -10.516 19.966 -10.622 1.00 10.00 17 SER A C 4
ATOM 2565 O O . SER A 1 17 ? -10.916 21.121 -10.577 1.00 10.00 17 SER A O 4
ATOM 2573 N N . ASP A 1 18 ? -10.736 19.148 -11.661 1.00 10.00 18 ASP A N 4
ATOM 2574 C CA . ASP A 1 18 ? -11.680 19.404 -12.760 1.00 10.00 18 ASP A CA 4
ATOM 2575 C C . ASP A 1 18 ? -13.072 19.794 -12.264 1.00 10.00 18 ASP A C 4
ATOM 2576 O O . ASP A 1 18 ? -13.638 20.756 -12.769 1.00 10.00 18 ASP A O 4
ATOM 2585 N N . LYS A 1 19 ? -13.573 19.176 -11.190 1.00 10.00 19 LYS A N 4
ATOM 2586 C CA . LYS A 1 19 ? -14.821 19.549 -10.554 1.00 10.00 19 LYS A CA 4
ATOM 2587 C C . LYS A 1 19 ? -14.851 20.994 -10.063 1.00 10.00 19 LYS A C 4
ATOM 2588 O O . LYS A 1 19 ? -15.903 21.459 -9.637 1.00 10.00 19 LYS A O 4
ATOM 2607 N N . GLY A 1 20 ? -13.707 21.668 -10.046 1.00 10.00 20 GLY A N 4
ATOM 2608 C CA . GLY A 1 20 ? -13.498 23.041 -9.624 1.00 10.00 20 GLY A CA 4
ATOM 2609 C C . GLY A 1 20 ? -13.394 23.156 -8.108 1.00 10.00 20 GLY A C 4
ATOM 2610 O O . GLY A 1 20 ? -13.413 24.252 -7.559 1.00 10.00 20 GLY A O 4
ATOM 2614 N N . ASN A 1 21 ? -13.352 22.023 -7.409 1.00 10.00 21 ASN A N 4
ATOM 2615 C CA . ASN A 1 21 ? -13.117 21.944 -5.983 1.00 10.00 21 ASN A CA 4
ATOM 2616 C C . ASN A 1 21 ? -11.672 22.326 -5.607 1.00 10.00 21 ASN A C 4
ATOM 2617 O O . ASN A 1 21 ? -10.790 22.541 -6.436 1.00 10.00 21 ASN A O 4
ATOM 2628 N N . GLY A 1 22 ? -11.421 22.348 -4.299 1.00 10.00 22 GLY A N 4
ATOM 2629 C CA . GLY A 1 22 ? -10.093 22.607 -3.754 1.00 10.00 22 GLY A CA 4
ATOM 2630 C C . GLY A 1 22 ? -9.226 21.358 -3.729 1.00 10.00 22 GLY A C 4
ATOM 2631 O O . GLY A 1 22 ? -9.731 20.245 -3.620 1.00 10.00 22 GLY A O 4
ATOM 2635 N N . PHE A 1 23 ? -7.909 21.553 -3.682 1.00 10.00 23 PHE A N 4
ATOM 2636 C CA . PHE A 1 23 ? -6.896 20.501 -3.685 1.00 10.00 23 PHE A CA 4
ATOM 2637 C C . PHE A 1 23 ? -7.002 19.576 -2.487 1.00 10.00 23 PHE A C 4
ATOM 2638 O O . PHE A 1 23 ? -7.078 18.376 -2.697 1.00 10.00 23 PHE A O 4
ATOM 2655 N N . THR A 1 24 ? -6.988 20.128 -1.271 1.00 10.00 24 THR A N 4
ATOM 2656 C CA . THR A 1 24 ? -7.121 19.412 0.007 1.00 10.00 24 THR A CA 4
ATOM 2657 C C . THR A 1 24 ? -8.353 18.523 0.020 1.00 10.00 24 THR A C 4
ATOM 2658 O O . THR A 1 24 ? -8.265 17.319 0.210 1.00 10.00 24 THR A O 4
ATOM 2669 N N . PHE A 1 25 ? -9.521 19.108 -0.230 1.00 10.00 25 PHE A N 4
ATOM 2670 C CA . PHE A 1 25 ? -10.758 18.358 -0.340 1.00 10.00 25 PHE A CA 4
ATOM 2671 C C . PHE A 1 25 ? -10.649 17.292 -1.418 1.00 10.00 25 PHE A C 4
ATOM 2672 O O . PHE A 1 25 ? -11.112 16.182 -1.213 1.00 10.00 25 PHE A O 4
ATOM 2689 N N . CYS A 1 26 ? -10.035 17.619 -2.553 1.00 10.00 26 CYS A N 4
ATOM 2690 C CA . CYS A 1 26 ? -9.785 16.659 -3.582 1.00 10.00 26 CYS A CA 4
ATOM 2691 C C . CYS A 1 26 ? -8.884 15.538 -3.123 1.00 10.00 26 CYS A C 4
ATOM 2692 O O . CYS A 1 26 ? -9.068 14.445 -3.595 1.00 10.00 26 CYS A O 4
ATOM 2699 N N . GLU A 1 27 ? -7.923 15.789 -2.249 1.00 10.00 27 GLU A N 4
ATOM 2700 C CA . GLU A 1 27 ? -7.031 14.812 -1.661 1.00 10.00 27 GLU A CA 4
ATOM 2701 C C . GLU A 1 27 ? -7.813 13.867 -0.779 1.00 10.00 27 GLU A C 4
ATOM 2702 O O . GLU A 1 27 ? -7.987 12.741 -1.204 1.00 10.00 27 GLU A O 4
ATOM 2714 N N . MET A 1 28 ? -8.386 14.331 0.337 1.00 10.00 28 MET A N 4
ATOM 2715 C CA . MET A 1 28 ? -9.176 13.506 1.262 1.00 10.00 28 MET A CA 4
ATOM 2716 C C . MET A 1 28 ? -10.271 12.705 0.549 1.00 10.00 28 MET A C 4
ATOM 2717 O O . MET A 1 28 ? -10.707 11.664 1.030 1.00 10.00 28 MET A O 4
ATOM 2731 N N . LYS A 1 29 ? -10.740 13.224 -0.590 1.00 10.00 29 LYS A N 4
ATOM 2732 C CA . LYS A 1 29 ? -11.686 12.563 -1.461 1.00 10.00 29 LYS A CA 4
ATOM 2733 C C . LYS A 1 29 ? -11.003 11.546 -2.351 1.00 10.00 29 LYS A C 4
ATOM 2734 O O . LYS A 1 29 ? -11.362 10.400 -2.213 1.00 10.00 29 LYS A O 4
ATOM 2753 N N . CYS A 1 30 ? -10.108 11.927 -3.257 1.00 10.00 30 CYS A N 4
ATOM 2754 C CA . CYS A 1 30 ? -9.296 11.048 -4.106 1.00 10.00 30 CYS A CA 4
ATOM 2755 C C . CYS A 1 30 ? -8.618 9.900 -3.343 1.00 10.00 30 CYS A C 4
ATOM 2756 O O . CYS A 1 30 ? -8.411 8.836 -3.912 1.00 10.00 30 CYS A O 4
ATOM 2763 N N . ASP A 1 31 ? -8.308 10.125 -2.067 1.00 10.00 31 ASP A N 4
ATOM 2764 C CA . ASP A 1 31 ? -7.806 9.155 -1.104 1.00 10.00 31 ASP A CA 4
ATOM 2765 C C . ASP A 1 31 ? -8.792 8.012 -0.933 1.00 10.00 31 ASP A C 4
ATOM 2766 O O . ASP A 1 31 ? -8.546 6.880 -1.338 1.00 10.00 31 ASP A O 4
ATOM 2775 N N . THR A 1 32 ? -9.970 8.357 -0.415 1.00 10.00 32 THR A N 4
ATOM 2776 C CA . THR A 1 32 ? -11.070 7.412 -0.241 1.00 10.00 32 THR A CA 4
ATOM 2777 C C . THR A 1 32 ? -11.711 7.016 -1.587 1.00 10.00 32 THR A C 4
ATOM 2778 O O . THR A 1 32 ? -12.447 6.049 -1.673 1.00 10.00 32 THR A O 4
ATOM 2789 N N . ASP A 1 33 ? -11.528 7.768 -2.665 1.00 10.00 33 ASP A N 4
ATOM 2790 C CA . ASP A 1 33 ? -12.035 7.454 -3.992 1.00 10.00 33 ASP A CA 4
ATOM 2791 C C . ASP A 1 33 ? -11.440 6.133 -4.454 1.00 10.00 33 ASP A C 4
ATOM 2792 O O . ASP A 1 33 ? -12.115 5.103 -4.474 1.00 10.00 33 ASP A O 4
ATOM 2801 N N . CYS A 1 34 ? -10.148 6.169 -4.764 1.00 10.00 34 CYS A N 4
ATOM 2802 C CA . CYS A 1 34 ? -9.433 4.998 -5.211 1.00 10.00 34 CYS A CA 4
ATOM 2803 C C . CYS A 1 34 ? -8.948 4.188 -4.000 1.00 10.00 34 CYS A C 4
ATOM 2804 O O . CYS A 1 34 ? -7.806 3.737 -3.982 1.00 10.00 34 CYS A O 4
ATOM 2811 N N . SER A 1 35 ? -9.827 3.941 -3.020 1.00 10.00 35 SER A N 4
ATOM 2812 C CA . SER A 1 35 ? -9.545 3.199 -1.789 1.00 10.00 35 SER A CA 4
ATOM 2813 C C . SER A 1 35 ? -9.902 1.733 -1.938 1.00 10.00 35 SER A C 4
ATOM 2814 O O . SER A 1 35 ? -11.030 1.281 -1.715 1.00 10.00 35 SER A O 4
ATOM 2822 N N . VAL A 1 36 ? -8.919 0.960 -2.382 1.00 10.00 36 VAL A N 4
ATOM 2823 C CA . VAL A 1 36 ? -9.075 -0.468 -2.564 1.00 10.00 36 VAL A CA 4
ATOM 2824 C C . VAL A 1 36 ? -9.127 -1.165 -1.201 1.00 10.00 36 VAL A C 4
ATOM 2825 O O . VAL A 1 36 ? -9.155 -0.543 -0.142 1.00 10.00 36 VAL A O 4
ATOM 2838 N N . LYS A 1 37 ? -9.176 -2.493 -1.206 1.00 10.00 37 LYS A N 4
ATOM 2839 C CA . LYS A 1 37 ? -9.143 -3.291 0.015 1.00 10.00 37 LYS A CA 4
ATOM 2840 C C . LYS A 1 37 ? -7.763 -3.203 0.683 1.00 10.00 37 LYS A C 4
ATOM 2841 O O . LYS A 1 37 ? -6.915 -4.062 0.466 1.00 10.00 37 LYS A O 4
ATOM 2860 N N . ASP A 1 38 ? -7.573 -2.177 1.503 1.00 10.00 38 ASP A N 4
ATOM 2861 C CA . ASP A 1 38 ? -6.347 -1.947 2.252 1.00 10.00 38 ASP A CA 4
ATOM 2862 C C . ASP A 1 38 ? -6.380 -2.728 3.554 1.00 10.00 38 ASP A C 4
ATOM 2863 O O . ASP A 1 38 ? -7.391 -2.721 4.262 1.00 10.00 38 ASP A O 4
ATOM 2872 N N . VAL A 1 39 ? -5.277 -3.389 3.878 1.00 10.00 39 VAL A N 4
ATOM 2873 C CA . VAL A 1 39 ? -5.112 -4.197 5.083 1.00 10.00 39 VAL A CA 4
ATOM 2874 C C . VAL A 1 39 ? -3.619 -4.229 5.371 1.00 10.00 39 VAL A C 4
ATOM 2875 O O . VAL A 1 39 ? -2.918 -5.146 4.957 1.00 10.00 39 VAL A O 4
ATOM 2888 N N . LYS A 1 40 ? -3.130 -3.181 6.045 1.00 10.00 40 LYS A N 4
ATOM 2889 C CA . LYS A 1 40 ? -1.747 -3.098 6.523 1.00 10.00 40 LYS A CA 4
ATOM 2890 C C . LYS A 1 40 ? -1.294 -4.417 7.156 1.00 10.00 40 LYS A C 4
ATOM 2891 O O . LYS A 1 40 ? -1.906 -4.905 8.107 1.00 10.00 40 LYS A O 4
ATOM 2910 N N . GLU A 1 41 ? -0.236 -4.993 6.607 1.00 10.00 41 GLU A N 4
ATOM 2911 C CA . GLU A 1 41 ? 0.284 -6.269 7.086 1.00 10.00 41 GLU A CA 4
ATOM 2912 C C . GLU A 1 41 ? 1.029 -6.095 8.409 1.00 10.00 41 GLU A C 4
ATOM 2913 O O . GLU A 1 41 ? 1.230 -4.978 8.917 1.00 10.00 41 GLU A O 4
ATOM 2925 N N . LYS A 1 42 ? 1.469 -7.215 8.975 1.00 10.00 42 LYS A N 4
ATOM 2926 C CA . LYS A 1 42 ? 2.267 -7.197 10.185 1.00 10.00 42 LYS A CA 4
ATOM 2927 C C . LYS A 1 42 ? 3.734 -7.025 9.802 1.00 10.00 42 LYS A C 4
ATOM 2928 O O . LYS A 1 42 ? 4.481 -7.993 9.756 1.00 10.00 42 LYS A O 4
ATOM 2947 N N . LEU A 1 43 ? 4.125 -5.774 9.525 1.00 10.00 43 LEU A N 4
ATOM 2948 C CA . LEU A 1 43 ? 5.516 -5.414 9.235 1.00 10.00 43 LEU A CA 4
ATOM 2949 C C . LEU A 1 43 ? 6.467 -6.088 10.231 1.00 10.00 43 LEU A C 4
ATOM 2950 O O . LEU A 1 43 ? 6.189 -6.147 11.434 1.00 10.00 43 LEU A O 4
ATOM 2966 N N . GLU A 1 44 ? 7.600 -6.543 9.718 1.00 10.00 44 GLU A N 4
ATOM 2967 C CA . GLU A 1 44 ? 8.590 -7.275 10.486 1.00 10.00 44 GLU A CA 4
ATOM 2968 C C . GLU A 1 44 ? 9.961 -6.686 10.209 1.00 10.00 44 GLU A C 4
ATOM 2969 O O . GLU A 1 44 ? 10.155 -5.983 9.217 1.00 10.00 44 GLU A O 4
ATOM 2981 N N . ASN A 1 45 ? 10.886 -6.931 11.129 1.00 10.00 45 ASN A N 4
ATOM 2982 C CA . ASN A 1 45 ? 12.258 -6.466 11.083 1.00 10.00 45 ASN A CA 4
ATOM 2983 C C . ASN A 1 45 ? 12.993 -6.905 12.350 1.00 10.00 45 ASN A C 4
ATOM 2984 O O . ASN A 1 45 ? 12.457 -7.583 13.224 1.00 10.00 45 ASN A O 4
ATOM 2995 N N . TYR A 1 46 ? 14.233 -6.461 12.468 1.00 10.00 46 TYR A N 4
ATOM 2996 C CA . TYR A 1 46 ? 15.126 -6.793 13.555 1.00 10.00 46 TYR A CA 4
ATOM 2997 C C . TYR A 1 46 ? 16.122 -5.656 13.778 1.00 10.00 46 TYR A C 4
ATOM 2998 O O . TYR A 1 46 ? 16.020 -4.582 13.186 1.00 10.00 46 TYR A O 4
ATOM 3016 N N . LYS A 1 47 ? 17.103 -5.906 14.643 1.00 10.00 47 LYS A N 4
ATOM 3017 C CA . LYS A 1 47 ? 18.222 -5.005 14.936 1.00 10.00 47 LYS A CA 4
ATOM 3018 C C . LYS A 1 47 ? 19.544 -5.595 14.397 1.00 10.00 47 LYS A C 4
ATOM 3019 O O . LYS A 1 47 ? 20.238 -6.339 15.103 1.00 10.00 47 LYS A O 4
ATOM 3038 N N . PRO A 1 48 ? 19.876 -5.370 13.118 1.00 10.00 48 PRO A N 4
ATOM 3039 C CA . PRO A 1 48 ? 21.133 -5.839 12.562 1.00 10.00 48 PRO A CA 4
ATOM 3040 C C . PRO A 1 48 ? 22.289 -5.106 13.240 1.00 10.00 48 PRO A C 4
ATOM 3041 O O . PRO A 1 48 ? 22.160 -3.947 13.635 1.00 10.00 48 PRO A O 4
ATOM 3052 N N . LYS A 1 49 ? 23.398 -5.826 13.451 1.00 10.00 49 LYS A N 4
ATOM 3053 C CA . LYS A 1 49 ? 24.652 -5.242 13.958 1.00 10.00 49 LYS A CA 4
ATOM 3054 C C . LYS A 1 49 ? 24.997 -3.967 13.180 1.00 10.00 49 LYS A C 4
ATOM 3055 O O . LYS A 1 49 ? 24.889 -3.968 11.956 1.00 10.00 49 LYS A O 4
ATOM 3074 N N . ASN A 1 50 ? 25.307 -2.910 13.932 1.00 10.00 50 ASN A N 4
ATOM 3075 C CA . ASN A 1 50 ? 25.768 -1.643 13.373 1.00 10.00 50 ASN A CA 4
ATOM 3076 C C . ASN A 1 50 ? 27.136 -1.796 12.688 1.00 10.00 50 ASN A C 4
ATOM 3077 O O . ASN A 1 50 ? 27.813 -2.805 13.000 1.00 10.00 50 ASN A O 4
ATOM 3089 N N . ASP A 1 1 ? 1.284 0.033 -0.009 1.00 10.00 1 ASP A N 5
ATOM 3090 C CA . ASP A 1 1 ? 2.011 0.017 -1.308 1.00 10.00 1 ASP A CA 5
ATOM 3091 C C . ASP A 1 1 ? 3.452 0.208 -0.975 1.00 10.00 1 ASP A C 5
ATOM 3092 O O . ASP A 1 1 ? 3.727 1.216 -0.339 1.00 10.00 1 ASP A O 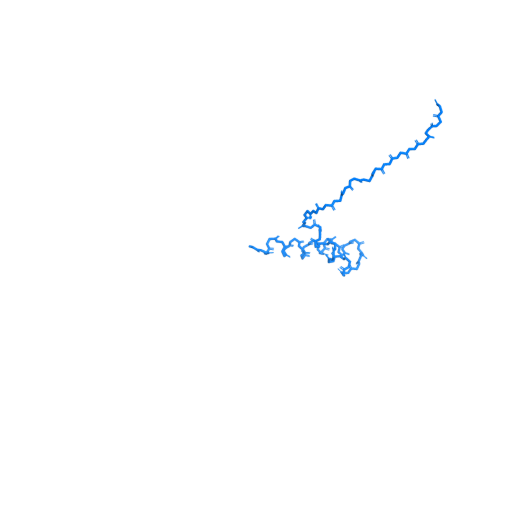5
ATOM 3103 N N . GLU A 1 2 ? 4.326 -0.765 -1.254 1.00 10.00 2 GLU A N 5
ATOM 3104 C CA . GLU A 1 2 ? 5.779 -0.682 -0.982 1.00 10.00 2 GLU A CA 5
ATOM 3105 C C . GLU A 1 2 ? 6.113 -0.688 0.510 1.00 10.00 2 GLU A C 5
ATOM 3106 O O . GLU A 1 2 ? 6.867 -1.532 0.959 1.00 10.00 2 GLU A O 5
ATOM 3118 N N . ALA A 1 3 ? 5.523 0.195 1.312 1.00 10.00 3 ALA A N 5
ATOM 3119 C CA . ALA A 1 3 ? 5.663 0.268 2.759 1.00 10.00 3 ALA A CA 5
ATOM 3120 C C . ALA A 1 3 ? 5.443 -1.076 3.450 1.00 10.00 3 ALA A C 5
ATOM 3121 O O . ALA A 1 3 ? 6.255 -1.461 4.267 1.00 10.00 3 ALA A O 5
ATOM 3128 N N . GLN A 1 4 ? 4.403 -1.828 3.076 1.00 10.00 4 GLN A N 5
ATOM 3129 C CA . GLN A 1 4 ? 4.176 -3.212 3.532 1.00 10.00 4 GLN A CA 5
ATOM 3130 C C . GLN A 1 4 ? 5.413 -4.128 3.451 1.00 10.00 4 GLN A C 5
ATOM 3131 O O . GLN A 1 4 ? 5.609 -4.994 4.293 1.00 10.00 4 GLN A O 5
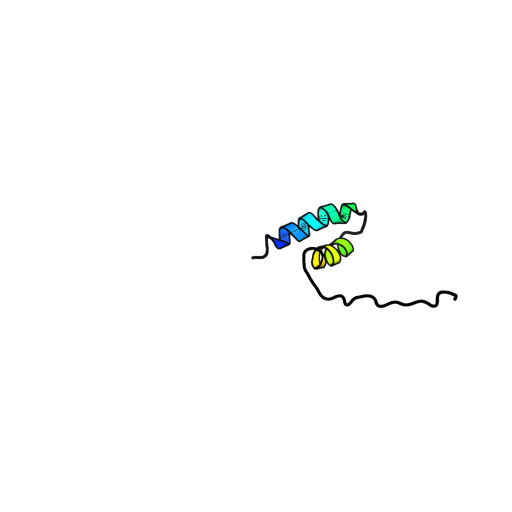ATOM 3145 N N . PHE A 1 5 ? 6.254 -3.930 2.437 1.00 10.00 5 PHE A N 5
ATOM 3146 C CA . PHE A 1 5 ? 7.550 -4.580 2.225 1.00 10.00 5 PHE A CA 5
ATOM 3147 C C . PHE A 1 5 ? 8.646 -3.793 2.947 1.00 10.00 5 PHE A C 5
ATOM 3148 O O . PHE A 1 5 ? 9.474 -4.408 3.584 1.00 10.00 5 PHE A O 5
ATOM 3165 N N . LYS A 1 6 ? 8.682 -2.449 2.900 1.00 10.00 6 LYS A N 5
ATOM 3166 C CA . LYS A 1 6 ? 9.673 -1.620 3.623 1.00 10.00 6 LYS A CA 5
ATOM 3167 C C . LYS A 1 6 ? 9.658 -1.873 5.116 1.00 10.00 6 LYS A C 5
ATOM 3168 O O . LYS A 1 6 ? 10.707 -1.856 5.735 1.00 10.00 6 LYS A O 5
ATOM 3187 N N . GLU A 1 7 ? 8.496 -2.204 5.659 1.00 10.00 7 GLU A N 5
ATOM 3188 C CA . GLU A 1 7 ? 8.331 -2.649 7.027 1.00 10.00 7 GLU A CA 5
ATOM 3189 C C . GLU A 1 7 ? 8.822 -4.065 7.219 1.00 10.00 7 GLU A C 5
ATOM 3190 O O . GLU A 1 7 ? 9.478 -4.318 8.216 1.00 10.00 7 GLU A O 5
ATOM 3202 N N . CYS A 1 8 ? 8.595 -4.971 6.272 1.00 10.00 8 CYS A N 5
ATOM 3203 C CA . CYS A 1 8 ? 9.127 -6.319 6.356 1.00 10.00 8 CYS A CA 5
ATOM 3204 C C . CYS A 1 8 ? 10.628 -6.302 6.218 1.00 10.00 8 CYS A C 5
ATOM 3205 O O . CYS A 1 8 ? 11.278 -6.945 6.994 1.00 10.00 8 CYS A O 5
ATOM 3212 N N . TYR A 1 9 ? 11.216 -5.556 5.299 1.00 10.00 9 TYR A N 5
ATOM 3213 C CA . TYR A 1 9 ? 12.657 -5.425 5.112 1.00 10.00 9 TYR A CA 5
ATOM 3214 C C . TYR A 1 9 ? 13.344 -4.841 6.339 1.00 10.00 9 TYR A C 5
ATOM 3215 O O . TYR A 1 9 ? 14.291 -5.436 6.838 1.00 10.00 9 TYR A O 5
ATOM 3233 N N . ASP A 1 10 ? 12.870 -3.692 6.828 1.00 10.00 10 ASP A N 5
ATOM 3234 C CA . ASP A 1 10 ? 13.418 -3.010 8.014 1.00 10.00 10 ASP A CA 5
ATOM 3235 C C . ASP A 1 10 ? 13.324 -3.910 9.251 1.00 10.00 10 ASP A C 5
ATOM 3236 O O . ASP A 1 10 ? 14.310 -4.211 9.932 1.00 10.00 10 ASP A O 5
ATOM 3245 N N . THR A 1 11 ? 12.112 -4.405 9.496 1.00 10.00 11 THR A N 5
ATOM 3246 C CA . THR A 1 11 ? 11.782 -5.269 10.632 1.00 10.00 11 THR A CA 5
ATOM 3247 C C . THR A 1 11 ? 12.489 -6.617 10.514 1.00 10.00 11 THR A C 5
ATOM 3248 O O . THR A 1 11 ? 13.109 -7.053 11.482 1.00 10.00 11 THR A O 5
ATOM 3259 N N . CYS A 1 12 ? 12.486 -7.242 9.332 1.00 10.00 12 CYS A N 5
ATOM 3260 C CA . CYS A 1 12 ? 13.248 -8.457 9.058 1.00 10.00 12 CYS A CA 5
ATOM 3261 C C . CYS A 1 12 ? 14.711 -8.194 9.351 1.00 10.00 12 CYS A C 5
ATOM 3262 O O . CYS A 1 12 ? 15.317 -8.957 10.086 1.00 10.00 12 CYS A O 5
ATOM 3269 N N . HIS A 1 13 ? 15.266 -7.055 8.911 1.00 10.00 13 HIS A N 5
ATOM 3270 C CA . HIS A 1 13 ? 16.634 -6.642 9.219 1.00 10.00 13 HIS A CA 5
ATOM 3271 C C . HIS A 1 13 ? 16.921 -6.588 10.705 1.00 10.00 13 HIS A C 5
ATOM 3272 O O . HIS A 1 13 ? 18.040 -6.892 11.089 1.00 10.00 13 HIS A O 5
ATOM 3287 N N . LYS A 1 14 ? 15.964 -6.173 11.531 1.00 10.00 14 LYS A N 5
ATOM 3288 C CA . LYS A 1 14 ? 16.063 -6.246 12.994 1.00 10.00 14 LYS A CA 5
ATOM 3289 C C . LYS A 1 14 ? 16.384 -7.652 13.493 1.00 10.00 14 LYS A C 5
ATOM 3290 O O . LYS A 1 14 ? 17.490 -7.861 13.977 1.00 10.00 14 LYS A O 5
ATOM 3309 N N . GLU A 1 15 ? 15.474 -8.603 13.301 1.00 10.00 15 GLU A N 5
ATOM 3310 C CA . GLU A 1 15 ? 15.708 -10.028 13.616 1.00 10.00 15 GLU A CA 5
ATOM 3311 C C . GLU A 1 15 ? 16.809 -10.668 12.743 1.00 10.00 15 GLU A C 5
ATOM 3312 O O . GLU A 1 15 ? 17.288 -11.768 12.987 1.00 10.00 15 GLU A O 5
ATOM 3324 N N . CYS A 1 16 ? 17.259 -9.974 11.700 1.00 10.00 16 CYS A N 5
ATOM 3325 C CA . CYS A 1 16 ? 18.341 -10.420 10.844 1.00 10.00 16 CYS A CA 5
ATOM 3326 C C . CYS A 1 16 ? 19.698 -10.067 11.428 1.00 10.00 16 CYS A C 5
ATOM 3327 O O . CYS A 1 16 ? 20.529 -10.931 11.640 1.00 10.00 16 CYS A O 5
ATOM 3334 N N . SER A 1 17 ? 19.980 -8.781 11.641 1.00 10.00 17 SER A N 5
ATOM 3335 C CA . SER A 1 17 ? 21.180 -8.288 12.324 1.00 10.00 17 SER A CA 5
ATOM 3336 C C . SER A 1 17 ? 21.366 -8.916 13.707 1.00 10.00 17 SER A C 5
ATOM 3337 O O . SER A 1 17 ? 22.508 -8.993 14.137 1.00 10.00 17 SER A O 5
ATOM 3345 N N . ASP A 1 18 ? 20.296 -9.400 14.359 1.00 10.00 18 ASP A N 5
ATOM 3346 C CA . ASP A 1 18 ? 20.339 -10.257 15.567 1.00 10.00 18 ASP A CA 5
ATOM 3347 C C . ASP A 1 18 ? 21.266 -11.461 15.390 1.00 10.00 18 ASP A C 5
ATOM 3348 O O . ASP A 1 18 ? 22.058 -11.772 16.277 1.00 10.00 18 ASP A O 5
ATOM 3357 N N . LYS A 1 19 ? 21.302 -12.066 14.193 1.00 10.00 19 LYS A N 5
ATOM 3358 C CA . LYS A 1 19 ? 22.239 -13.135 13.878 1.00 10.00 19 LYS A CA 5
ATOM 3359 C C . LYS A 1 19 ? 23.708 -12.736 14.020 1.00 10.00 19 LYS A C 5
ATOM 3360 O O . LYS A 1 19 ? 24.579 -13.597 13.906 1.00 10.00 19 LYS A O 5
ATOM 3379 N N . GLY A 1 20 ? 23.970 -11.440 14.183 1.00 10.00 20 GLY A N 5
ATOM 3380 C CA . GLY A 1 20 ? 25.280 -10.823 14.323 1.00 10.00 20 GLY A CA 5
ATOM 3381 C C . GLY A 1 20 ? 25.962 -10.654 12.968 1.00 10.00 20 GLY A C 5
ATOM 3382 O O . GLY A 1 20 ? 27.172 -10.459 12.893 1.00 10.00 20 GLY A O 5
ATOM 3386 N N . ASN A 1 21 ? 25.198 -10.772 11.879 1.00 10.00 21 ASN A N 5
ATOM 3387 C CA . ASN A 1 21 ? 25.694 -10.577 10.530 1.00 10.00 21 ASN A CA 5
ATOM 3388 C C . ASN A 1 21 ? 25.856 -9.094 10.183 1.00 10.00 21 ASN A C 5
ATOM 3389 O O . ASN A 1 21 ? 25.415 -8.188 10.890 1.00 10.00 21 ASN A O 5
ATOM 3400 N N . GLY A 1 22 ? 26.406 -8.844 8.999 1.00 10.00 22 GLY A N 5
ATOM 3401 C CA . GLY A 1 22 ? 26.501 -7.488 8.472 1.00 10.00 22 GLY A CA 5
ATOM 3402 C C . GLY A 1 22 ? 25.176 -7.012 7.920 1.00 10.00 22 GLY A C 5
ATOM 3403 O O . GLY A 1 22 ? 24.455 -7.788 7.294 1.00 10.00 22 GLY A O 5
ATOM 3407 N N . PHE A 1 23 ? 24.915 -5.710 8.078 1.00 10.00 23 PHE A N 5
ATOM 3408 C CA . PHE A 1 23 ? 23.759 -5.020 7.527 1.00 10.00 23 PHE A CA 5
ATOM 3409 C C . PHE A 1 23 ? 23.561 -5.398 6.070 1.00 10.00 23 PHE A C 5
ATOM 3410 O O . PHE A 1 23 ? 22.525 -5.952 5.769 1.00 10.00 23 PHE A O 5
ATOM 3427 N N . THR A 1 24 ? 24.589 -5.280 5.235 1.00 10.00 24 THR A N 5
ATOM 3428 C CA . THR A 1 24 ? 24.531 -5.521 3.788 1.00 10.00 24 THR A CA 5
ATOM 3429 C C . THR A 1 24 ? 24.030 -6.921 3.463 1.00 10.00 24 THR A C 5
ATOM 3430 O O . THR A 1 24 ? 23.047 -7.104 2.753 1.00 10.00 24 THR A O 5
ATOM 3441 N N . PHE A 1 25 ? 24.721 -7.937 3.982 1.00 10.00 25 PHE A N 5
ATOM 3442 C CA . PHE A 1 25 ? 24.334 -9.326 3.808 1.00 10.00 25 PHE A CA 5
ATOM 3443 C C . PHE A 1 25 ? 22.910 -9.541 4.286 1.00 10.00 25 PHE A C 5
ATOM 3444 O O . PHE A 1 25 ? 22.096 -10.064 3.538 1.00 10.00 25 PHE A O 5
ATOM 3461 N N . CYS A 1 26 ? 22.602 -9.089 5.501 1.00 10.00 26 CYS A N 5
ATOM 3462 C CA . CYS A 1 26 ? 21.268 -9.128 6.030 1.00 10.00 26 CYS A CA 5
ATOM 3463 C C . CYS A 1 26 ? 20.262 -8.370 5.179 1.00 10.00 26 CYS A C 5
ATOM 3464 O O . CYS A 1 26 ? 19.130 -8.794 5.147 1.00 10.00 26 CYS A O 5
ATOM 3471 N N . GLU A 1 27 ? 20.642 -7.286 4.510 1.00 10.00 27 GLU A N 5
ATOM 3472 C CA . GLU A 1 27 ? 19.852 -6.467 3.597 1.00 10.00 27 GLU A CA 5
ATOM 3473 C C . GLU A 1 27 ? 19.498 -7.292 2.385 1.00 10.00 27 GLU A C 5
ATOM 3474 O O . GLU A 1 27 ? 18.339 -7.651 2.243 1.00 10.00 27 GLU A O 5
ATOM 3486 N N . MET A 1 28 ? 20.480 -7.677 1.569 1.00 10.00 28 MET A N 5
ATOM 3487 C CA . MET A 1 28 ? 20.249 -8.521 0.387 1.00 10.00 28 MET A CA 5
ATOM 3488 C C . MET A 1 28 ? 19.506 -9.818 0.727 1.00 10.00 28 MET A C 5
ATOM 3489 O O . MET A 1 28 ? 18.787 -10.375 -0.101 1.00 10.00 28 MET A O 5
ATOM 3503 N N . LYS A 1 29 ? 19.701 -10.322 1.951 1.00 10.00 29 LYS A N 5
ATOM 3504 C CA . LYS A 1 29 ? 19.029 -11.516 2.435 1.00 10.00 29 LYS A CA 5
ATOM 3505 C C . LYS A 1 29 ? 17.591 -11.251 2.816 1.00 10.00 29 LYS A C 5
ATOM 3506 O O . LYS A 1 29 ? 16.741 -11.911 2.248 1.00 10.00 29 LYS A O 5
ATOM 3525 N N . CYS A 1 30 ? 17.332 -10.356 3.768 1.00 10.00 30 CYS A N 5
ATOM 3526 C CA . CYS A 1 30 ? 16.015 -9.825 4.135 1.00 10.00 30 CYS A CA 5
ATOM 3527 C C . CYS A 1 30 ? 15.181 -9.389 2.934 1.00 10.00 30 CYS A C 5
ATOM 3528 O O . CYS A 1 30 ? 13.958 -9.456 2.987 1.00 10.00 30 CYS A O 5
ATOM 3535 N N . ASP A 1 31 ? 15.853 -8.971 1.859 1.00 10.00 31 ASP A N 5
ATOM 3536 C CA . ASP A 1 31 ? 15.257 -8.665 0.564 1.00 10.00 31 ASP A CA 5
ATOM 3537 C C . ASP A 1 31 ? 14.548 -9.885 -0.011 1.00 10.00 31 ASP A C 5
ATOM 3538 O O . ASP A 1 31 ? 13.336 -9.910 -0.163 1.00 10.00 31 ASP A O 5
ATOM 3547 N N . THR A 1 32 ? 15.319 -10.939 -0.284 1.00 10.00 32 THR A N 5
ATOM 3548 C CA . THR A 1 32 ? 14.789 -12.215 -0.778 1.00 10.00 32 THR A CA 5
ATOM 3549 C C . THR A 1 32 ? 14.014 -12.975 0.314 1.00 10.00 32 THR A C 5
ATOM 3550 O O . THR A 1 32 ? 13.194 -13.828 0.009 1.00 10.00 32 THR A O 5
ATOM 3561 N N . ASP A 1 33 ? 14.244 -12.711 1.599 1.00 10.00 33 ASP A N 5
ATOM 3562 C CA . ASP A 1 33 ? 13.493 -13.293 2.712 1.00 10.00 33 ASP A CA 5
ATOM 3563 C C . ASP A 1 33 ? 11.994 -13.021 2.573 1.00 10.00 33 ASP A C 5
ATOM 3564 O O . ASP A 1 33 ? 11.210 -13.916 2.246 1.00 10.00 33 ASP A O 5
ATOM 3573 N N . CYS A 1 34 ? 11.606 -11.762 2.777 1.00 10.00 34 CYS A N 5
ATOM 3574 C CA . CYS A 1 34 ? 10.219 -11.329 2.707 1.00 10.00 34 CYS A CA 5
ATOM 3575 C C . CYS A 1 34 ? 9.826 -10.996 1.265 1.00 10.00 34 CYS A C 5
ATOM 3576 O O . CYS A 1 34 ? 9.197 -9.982 0.975 1.00 10.00 34 CYS A O 5
ATOM 3583 N N . SER A 1 35 ? 10.204 -11.870 0.340 1.00 10.00 35 SER A N 5
ATOM 3584 C CA . SER A 1 35 ? 9.988 -11.724 -1.096 1.00 10.00 35 SER A CA 5
ATOM 3585 C C . SER A 1 35 ? 10.242 -13.052 -1.839 1.00 10.00 35 SER A C 5
ATOM 3586 O O . SER A 1 35 ? 11.366 -13.430 -2.165 1.00 10.00 35 SER A O 5
ATOM 3594 N N . VAL A 1 36 ? 9.187 -13.805 -2.122 1.00 10.00 36 VAL A N 5
ATOM 3595 C CA . VAL A 1 36 ? 9.278 -15.072 -2.839 1.00 10.00 36 VAL A CA 5
ATOM 3596 C C . VAL A 1 36 ? 9.568 -14.789 -4.317 1.00 10.00 36 VAL A C 5
ATOM 3597 O O . VAL A 1 36 ? 9.663 -13.642 -4.760 1.00 10.00 36 VAL A O 5
ATOM 3610 N N . LYS A 1 37 ? 9.659 -15.840 -5.121 1.00 10.00 37 LYS A N 5
ATOM 3611 C CA . LYS A 1 37 ? 9.873 -15.762 -6.564 1.00 10.00 37 LYS A CA 5
ATOM 3612 C C . LYS A 1 37 ? 9.604 -17.128 -7.175 1.00 10.00 37 LYS A C 5
ATOM 3613 O O . LYS A 1 37 ? 9.904 -18.144 -6.559 1.00 10.00 37 LYS A O 5
ATOM 3632 N N . ASP A 1 38 ? 9.065 -17.127 -8.385 1.00 10.00 38 ASP A N 5
ATOM 3633 C CA . ASP A 1 38 ? 8.821 -18.320 -9.184 1.00 10.00 38 ASP A CA 5
ATOM 3634 C C . ASP A 1 38 ? 9.741 -18.334 -10.394 1.00 10.00 38 ASP A C 5
ATOM 3635 O O . ASP A 1 38 ? 10.111 -17.279 -10.915 1.00 10.00 38 ASP A O 5
ATOM 3644 N N . VAL A 1 39 ? 10.079 -19.529 -10.861 1.00 10.00 39 VAL A N 5
ATOM 3645 C CA . VAL A 1 39 ? 10.967 -19.765 -12.001 1.00 10.00 39 VAL A CA 5
ATOM 3646 C C . VAL A 1 39 ? 10.506 -21.063 -12.645 1.00 10.00 39 VAL A C 5
ATOM 3647 O O . VAL A 1 39 ? 11.034 -22.136 -12.367 1.00 10.00 39 VAL A O 5
ATOM 3660 N N . LYS A 1 40 ? 9.448 -20.977 -13.457 1.00 10.00 40 LYS A N 5
ATOM 3661 C CA . LYS A 1 40 ? 8.917 -22.121 -14.201 1.00 10.00 40 LYS A CA 5
ATOM 3662 C C . LYS A 1 40 ? 10.029 -22.826 -14.965 1.00 10.00 40 LYS A C 5
ATOM 3663 O O . LYS A 1 40 ? 10.826 -22.190 -15.653 1.00 10.00 40 LYS A O 5
ATOM 3682 N N . GLU A 1 41 ? 10.058 -24.145 -14.851 1.00 10.00 41 GLU A N 5
ATOM 3683 C CA . GLU A 1 41 ? 11.096 -24.938 -15.491 1.00 10.00 41 GLU A CA 5
ATOM 3684 C C . GLU A 1 41 ? 10.644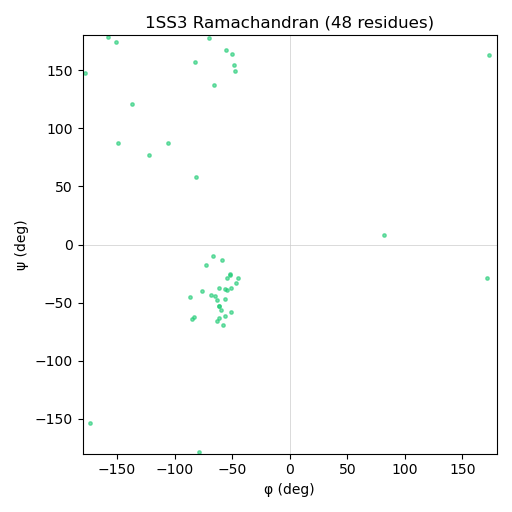 -25.323 -16.894 1.00 10.00 41 GLU A C 5
ATOM 3685 O O . GLU A 1 41 ? 9.446 -25.344 -17.208 1.00 10.00 41 GLU A O 5
ATOM 3697 N N . LYS A 1 42 ? 11.608 -25.642 -17.753 1.00 10.00 42 LYS A N 5
ATOM 3698 C CA . LYS A 1 42 ? 11.330 -26.144 -19.087 1.00 10.00 42 LYS A CA 5
ATOM 3699 C C . LYS A 1 42 ? 10.977 -27.629 -18.962 1.00 10.00 42 LYS A C 5
ATOM 3700 O O . LYS A 1 42 ? 11.823 -28.478 -19.210 1.00 10.00 42 LYS A O 5
ATOM 3719 N N . LEU A 1 43 ? 9.729 -27.899 -18.563 1.00 10.00 43 LEU A N 5
ATOM 3720 C CA . LEU A 1 43 ? 9.142 -29.239 -18.495 1.00 10.00 43 LEU A CA 5
ATOM 3721 C C . LEU A 1 43 ? 9.474 -30.017 -19.771 1.00 10.00 43 LEU A C 5
ATOM 3722 O O . LEU A 1 43 ? 9.707 -29.428 -20.827 1.00 10.00 43 LEU A O 5
ATOM 3738 N N . GLU A 1 44 ? 9.402 -31.333 -19.709 1.00 10.00 44 GLU A N 5
ATOM 3739 C CA . GLU A 1 44 ? 9.623 -32.164 -20.881 1.00 10.00 44 GLU A CA 5
ATOM 3740 C C . GLU A 1 44 ? 9.038 -33.536 -20.617 1.00 10.00 44 GLU A C 5
ATOM 3741 O O . GLU A 1 44 ? 8.928 -33.957 -19.464 1.00 10.00 44 GLU A O 5
ATOM 3753 N N . ASN A 1 45 ? 8.667 -34.227 -21.687 1.00 10.00 45 ASN A N 5
ATOM 3754 C CA . ASN A 1 45 ? 8.089 -35.564 -21.648 1.00 10.00 45 ASN A CA 5
ATOM 3755 C C . ASN A 1 45 ? 7.732 -35.990 -23.057 1.00 10.00 45 ASN A C 5
ATOM 3756 O O . ASN A 1 45 ? 7.116 -35.235 -23.803 1.00 10.00 45 ASN A O 5
ATOM 3767 N N . TYR A 1 46 ? 8.008 -37.239 -23.402 1.00 10.00 46 TYR A N 5
ATOM 3768 C CA . TYR A 1 46 ? 7.694 -37.759 -24.725 1.00 10.00 46 TYR A CA 5
ATOM 3769 C C . TYR A 1 46 ? 8.030 -39.241 -24.765 1.00 10.00 46 TYR A C 5
ATOM 3770 O O . TYR A 1 46 ? 8.823 -39.739 -23.964 1.00 10.00 46 TYR A O 5
ATOM 3788 N N . LYS A 1 47 ? 7.438 -39.959 -25.715 1.00 10.00 47 LYS A N 5
ATOM 3789 C CA . LYS A 1 47 ? 7.767 -41.360 -25.959 1.00 10.00 47 LYS A CA 5
ATOM 3790 C C . LYS A 1 47 ? 7.976 -41.651 -27.450 1.00 10.00 47 LYS A C 5
ATOM 3791 O O . LYS A 1 47 ? 7.582 -40.835 -28.280 1.00 10.00 47 LYS A O 5
ATOM 3810 N N . PRO A 1 48 ? 8.619 -42.784 -27.787 1.00 10.00 48 PRO A N 5
ATOM 3811 C CA . PRO A 1 48 ? 8.817 -43.194 -29.162 1.00 10.00 48 PRO A CA 5
ATOM 3812 C C . PRO A 1 48 ? 7.494 -43.641 -29.782 1.00 10.00 48 PRO A C 5
ATOM 3813 O O . PRO A 1 48 ? 6.425 -43.567 -29.171 1.00 10.00 48 PRO A O 5
ATOM 3824 N N . LYS A 1 49 ? 7.568 -44.141 -31.007 1.00 10.00 49 LYS A N 5
ATOM 3825 C CA . LYS A 1 49 ? 6.431 -44.686 -31.736 1.00 10.00 49 LYS A CA 5
ATOM 3826 C C . LYS A 1 49 ? 6.981 -45.693 -32.741 1.00 10.00 49 LYS A C 5
ATOM 3827 O O . LYS A 1 49 ? 8.050 -45.436 -33.291 1.00 10.00 49 LYS A O 5
ATOM 3846 N N . ASN A 1 50 ? 6.281 -46.812 -32.924 1.00 10.00 50 ASN A N 5
ATOM 3847 C CA . ASN A 1 50 ? 6.581 -47.813 -33.958 1.00 10.00 50 ASN A CA 5
ATOM 3848 C C . ASN A 1 50 ? 6.806 -47.181 -35.344 1.00 10.00 50 ASN A C 5
ATOM 3849 O O . ASN A 1 50 ? 5.871 -46.503 -35.841 1.00 10.00 50 ASN A O 5
ATOM 3861 N N . ASP A 1 1 ? 1.297 -0.024 -0.012 1.00 10.00 1 ASP A N 6
ATOM 3862 C CA . ASP A 1 1 ? 2.034 -0.038 -1.287 1.00 10.00 1 ASP A CA 6
ATOM 3863 C C . ASP A 1 1 ? 2.774 1.265 -1.396 1.00 10.00 1 ASP A C 6
ATOM 3864 O O . ASP A 1 1 ? 2.803 1.991 -0.401 1.00 10.00 1 ASP A O 6
ATOM 3875 N N . GLU A 1 2 ? 3.366 1.544 -2.557 1.00 10.00 2 GLU A N 6
ATOM 3876 C CA . GLU A 1 2 ? 4.041 2.800 -2.887 1.00 10.00 2 GLU A CA 6
ATOM 3877 C C . GLU A 1 2 ? 5.365 2.886 -2.157 1.00 10.00 2 GLU A C 6
ATOM 3878 O O . GLU A 1 2 ? 6.396 3.054 -2.780 1.00 10.00 2 GLU A O 6
ATOM 3890 N N . ALA A 1 3 ? 5.366 2.714 -0.836 1.00 10.00 3 ALA A N 6
ATOM 3891 C CA . ALA A 1 3 ? 6.553 2.689 -0.007 1.00 10.00 3 ALA A CA 6
ATOM 3892 C C . ALA A 1 3 ? 7.615 1.759 -0.567 1.00 10.00 3 ALA A C 6
ATOM 3893 O O . ALA A 1 3 ? 8.752 2.174 -0.704 1.00 10.00 3 ALA A O 6
ATOM 3900 N N . GLN A 1 4 ? 7.241 0.526 -0.931 1.00 10.00 4 GLN A N 6
ATOM 3901 C CA . GLN A 1 4 ? 8.143 -0.418 -1.595 1.00 10.00 4 GLN A CA 6
ATOM 3902 C C . GLN A 1 4 ? 8.964 0.215 -2.730 1.00 10.00 4 GLN A C 6
ATOM 3903 O O . GLN A 1 4 ? 10.114 -0.143 -2.946 1.00 10.00 4 GLN A O 6
ATOM 3917 N N . PHE A 1 5 ? 8.380 1.189 -3.424 1.00 10.00 5 PHE A N 6
ATOM 3918 C CA . PHE A 1 5 ? 9.017 1.989 -4.464 1.00 10.00 5 PHE A CA 6
ATOM 3919 C C . PHE A 1 5 ? 9.678 3.228 -3.860 1.00 10.00 5 PHE A C 6
ATOM 3920 O O . PHE A 1 5 ? 10.788 3.550 -4.239 1.00 10.00 5 PHE A O 6
ATOM 3937 N N . LYS A 1 6 ? 9.045 3.936 -2.910 1.00 10.00 6 LYS A N 6
ATOM 3938 C CA . LYS A 1 6 ? 9.636 5.097 -2.234 1.00 10.00 6 LYS A CA 6
ATOM 3939 C C . LYS A 1 6 ? 10.956 4.744 -1.567 1.00 10.00 6 LYS A C 6
ATOM 3940 O O . LYS A 1 6 ? 11.841 5.579 -1.532 1.00 10.00 6 LYS A O 6
ATOM 3959 N N . GLU A 1 7 ? 11.109 3.500 -1.135 1.00 10.00 7 GLU A N 6
ATOM 3960 C CA . GLU A 1 7 ? 12.347 2.979 -0.592 1.00 10.00 7 GLU A CA 6
ATOM 3961 C C . GLU A 1 7 ? 13.327 2.644 -1.692 1.00 10.00 7 GLU A C 6
ATOM 3962 O O . GLU A 1 7 ? 14.509 2.866 -1.525 1.00 10.00 7 GLU A O 6
ATOM 3974 N N . CYS A 1 8 ? 12.867 2.172 -2.848 1.00 10.00 8 CYS A N 6
ATOM 3975 C CA . CYS A 1 8 ? 13.757 1.925 -3.963 1.00 10.00 8 CYS A CA 6
ATOM 3976 C C . CYS A 1 8 ? 14.226 3.232 -4.549 1.00 10.00 8 CYS A C 6
ATOM 3977 O O . CYS A 1 8 ? 15.391 3.356 -4.795 1.00 10.00 8 CYS A O 6
ATOM 3984 N N . TYR A 1 9 ? 13.372 4.227 -4.732 1.00 10.00 9 TYR A N 6
ATOM 3985 C CA . TYR A 1 9 ? 13.723 5.534 -5.257 1.00 10.00 9 TYR A CA 6
ATOM 3986 C C . TYR A 1 9 ? 14.705 6.254 -4.349 1.00 10.00 9 TYR A C 6
ATOM 3987 O O . TYR A 1 9 ? 15.742 6.711 -4.816 1.00 10.00 9 TYR A O 6
ATOM 4005 N N . ASP A 1 10 ? 14.377 6.342 -3.056 1.00 10.00 10 ASP A N 6
ATOM 4006 C CA . ASP A 1 10 ? 15.230 7.004 -2.069 1.00 10.00 10 ASP A CA 6
ATOM 4007 C C . ASP A 1 10 ? 16.583 6.299 -1.983 1.00 10.00 10 ASP A C 6
ATOM 4008 O O . ASP A 1 10 ? 17.653 6.897 -2.143 1.00 10.00 10 ASP A O 6
ATOM 4017 N N . THR A 1 11 ? 16.526 4.981 -1.783 1.00 10.00 11 THR A N 6
ATOM 4018 C CA . THR A 1 11 ? 17.705 4.136 -1.643 1.00 10.00 11 THR A CA 6
ATOM 4019 C C . THR A 1 11 ? 18.508 4.116 -2.926 1.00 10.00 11 THR A C 6
ATOM 4020 O O . THR A 1 11 ? 19.723 4.307 -2.901 1.00 10.00 11 THR A O 6
ATOM 4031 N N . CYS A 1 12 ? 17.831 3.964 -4.061 1.00 10.00 12 CYS A N 6
ATOM 4032 C CA . CYS A 1 12 ? 18.449 4.023 -5.371 1.00 10.00 12 CYS A CA 6
ATOM 4033 C C . CYS A 1 12 ? 19.161 5.352 -5.515 1.00 10.00 12 CYS A C 6
ATOM 4034 O O . CYS A 1 12 ? 20.332 5.369 -5.865 1.00 10.00 12 CYS A O 6
ATOM 4041 N N . HIS A 1 13 ? 18.514 6.466 -5.141 1.00 10.00 13 HIS A N 6
ATOM 4042 C CA . HIS A 1 13 ? 19.113 7.793 -5.155 1.00 10.00 13 HIS A CA 6
ATOM 4043 C C . HIS A 1 13 ? 20.414 7.816 -4.387 1.00 10.00 13 HIS A C 6
ATOM 4044 O O . HIS A 1 13 ? 21.336 8.474 -4.833 1.00 10.00 13 HIS A O 6
ATOM 4059 N N . LYS A 1 14 ? 20.499 7.140 -3.244 1.00 10.00 14 LYS A N 6
ATOM 4060 C CA . LYS A 1 14 ? 21.741 7.009 -2.481 1.00 10.00 14 LYS A CA 6
ATOM 4061 C C . LYS A 1 14 ? 22.883 6.493 -3.347 1.00 10.00 14 LYS A C 6
ATOM 4062 O O . LYS A 1 14 ? 23.803 7.257 -3.619 1.00 10.00 14 LYS A O 6
ATOM 4081 N N . GLU A 1 15 ? 22.793 5.249 -3.813 1.00 10.00 15 GLU A N 6
ATOM 4082 C CA . GLU A 1 15 ? 23.779 4.682 -4.747 1.00 10.00 15 GLU A CA 6
ATOM 4083 C C . GLU A 1 15 ? 23.815 5.437 -6.096 1.00 10.00 15 GLU A C 6
ATOM 4084 O O . GLU A 1 15 ? 24.726 5.318 -6.908 1.00 10.00 15 GLU A O 6
ATOM 4096 N N . CYS A 1 16 ? 22.819 6.280 -6.352 1.00 10.00 16 CYS A N 6
ATOM 4097 C CA . CYS A 1 16 ? 22.754 7.074 -7.550 1.00 10.00 16 CYS A CA 6
ATOM 4098 C C . CYS A 1 16 ? 23.626 8.303 -7.411 1.00 10.00 16 CYS A C 6
ATOM 4099 O O . CYS A 1 16 ? 24.575 8.468 -8.154 1.00 10.00 16 CYS A O 6
ATOM 4106 N N . SER A 1 17 ? 23.298 9.213 -6.489 1.00 10.00 17 SER A N 6
ATOM 4107 C CA . SER A 1 17 ? 24.077 10.401 -6.172 1.00 10.00 17 SER A CA 6
ATOM 4108 C C . SER A 1 17 ? 25.532 10.049 -5.898 1.00 10.00 17 SER A C 6
ATOM 4109 O O . SER A 1 17 ? 26.374 10.915 -6.099 1.00 10.00 17 SER A O 6
ATOM 4117 N N . ASP A 1 18 ? 25.825 8.807 -5.478 1.00 10.00 18 ASP A N 6
ATOM 4118 C CA . ASP A 1 18 ? 27.190 8.274 -5.361 1.00 10.00 18 ASP A CA 6
ATOM 4119 C C . ASP A 1 18 ? 27.988 8.473 -6.650 1.00 10.00 18 ASP A C 6
ATOM 4120 O O . ASP A 1 18 ? 29.153 8.868 -6.622 1.00 10.00 18 ASP A O 6
ATOM 4129 N N . LYS A 1 19 ? 27.325 8.342 -7.809 1.00 10.00 19 LYS A N 6
ATOM 4130 C CA . LYS A 1 19 ? 27.946 8.609 -9.095 1.00 10.00 19 LYS A CA 6
ATOM 4131 C C . LYS A 1 19 ? 28.481 10.035 -9.214 1.00 10.00 19 LYS A C 6
ATOM 4132 O O . LYS A 1 19 ? 29.183 10.349 -10.176 1.00 10.00 19 LYS A O 6
ATOM 4151 N N . GLY A 1 20 ? 28.092 10.899 -8.277 1.00 10.00 20 GLY A N 6
ATOM 4152 C CA . GLY A 1 20 ? 28.485 12.291 -8.196 1.00 10.00 20 GLY A CA 6
ATOM 4153 C C . GLY A 1 20 ? 27.648 13.128 -9.153 1.00 10.00 20 GLY A C 6
ATOM 4154 O O . GLY A 1 20 ? 28.012 14.251 -9.487 1.00 10.00 20 GLY A O 6
ATOM 4158 N N . ASN A 1 21 ? 26.533 12.568 -9.639 1.00 10.00 21 ASN A N 6
ATOM 4159 C CA . ASN A 1 21 ? 25.622 13.269 -10.514 1.00 10.00 21 ASN A CA 6
ATOM 4160 C C . ASN A 1 21 ? 24.714 14.222 -9.731 1.00 10.00 21 ASN A C 6
ATOM 4161 O O . ASN A 1 21 ? 24.714 14.277 -8.502 1.00 10.00 21 ASN A O 6
ATOM 4172 N N . GLY A 1 22 ? 23.856 14.927 -10.467 1.00 10.00 22 GLY A N 6
ATOM 4173 C CA . GLY A 1 22 ? 22.859 15.788 -9.858 1.00 10.00 22 GLY A CA 6
ATOM 4174 C C . GLY A 1 22 ? 21.679 14.997 -9.323 1.00 10.00 22 GLY A C 6
ATOM 4175 O O . GLY A 1 22 ? 21.290 13.979 -9.899 1.00 10.00 22 GLY A O 6
ATOM 4179 N N . PHE A 1 23 ? 21.057 15.528 -8.269 1.00 10.00 23 PHE A N 6
ATOM 4180 C CA . PHE A 1 23 ? 19.910 14.933 -7.608 1.00 10.00 23 PHE A CA 6
ATOM 4181 C C . PHE A 1 23 ? 18.785 14.724 -8.588 1.00 10.00 23 PHE A C 6
ATOM 4182 O O . PHE A 1 23 ? 18.389 13.589 -8.763 1.00 10.00 23 PHE A O 6
ATOM 4199 N N . THR A 1 24 ? 18.350 15.786 -9.266 1.00 10.00 24 THR A N 6
ATOM 4200 C CA . THR A 1 24 ? 17.266 15.754 -10.246 1.00 10.00 24 THR A CA 6
ATOM 4201 C C . THR A 1 24 ? 17.464 14.626 -11.249 1.00 10.00 24 THR A C 6
ATOM 4202 O O . THR A 1 24 ? 16.626 13.746 -11.392 1.00 10.00 24 THR A O 6
ATOM 4213 N N . PHE A 1 25 ? 18.585 14.651 -11.970 1.00 10.00 25 PHE A N 6
ATOM 4214 C CA . PHE A 1 25 ? 18.906 13.633 -12.948 1.00 10.00 25 PHE A CA 6
ATOM 4215 C C . PHE A 1 25 ? 18.845 12.261 -12.311 1.00 10.00 25 PHE A C 6
ATOM 4216 O O . PHE A 1 25 ? 18.188 11.381 -12.847 1.00 10.00 25 PHE A O 6
ATOM 4233 N N . CYS A 1 26 ? 19.502 12.103 -11.161 1.00 10.00 26 CYS A N 6
ATOM 4234 C CA . CYS A 1 26 ? 19.459 10.878 -10.412 1.00 10.00 26 CYS A CA 6
ATOM 4235 C C . CYS A 1 26 ? 18.039 10.516 -10.025 1.00 10.00 26 CYS A C 6
ATOM 4236 O O . CYS A 1 26 ? 17.738 9.347 -9.989 1.00 10.00 26 CYS A O 6
ATOM 4243 N N . GLU A 1 27 ? 17.177 11.487 -9.757 1.00 10.00 27 GLU A N 6
ATOM 4244 C CA . GLU A 1 27 ? 15.777 11.320 -9.415 1.00 10.00 27 GLU A CA 6
ATOM 4245 C C . GLU A 1 27 ? 15.025 10.760 -10.598 1.00 10.00 27 GLU A C 6
ATOM 4246 O O . GLU A 1 27 ? 14.587 9.621 -10.529 1.00 10.00 27 GLU A O 6
ATOM 4258 N N . MET A 1 28 ? 14.920 11.514 -11.693 1.00 10.00 28 MET A N 6
ATOM 4259 C CA . MET A 1 28 ? 14.245 11.062 -12.902 1.00 10.00 28 MET A CA 6
ATOM 4260 C C . MET A 1 28 ? 14.789 9.719 -13.393 1.00 10.00 28 MET A C 6
ATOM 4261 O O . MET A 1 28 ? 14.087 8.941 -14.035 1.00 10.00 28 MET A O 6
ATOM 4275 N N . LYS A 1 29 ? 16.074 9.460 -13.132 1.00 10.00 29 LYS A N 6
ATOM 4276 C CA . LYS A 1 29 ? 16.714 8.210 -13.485 1.00 10.00 29 LYS A CA 6
ATOM 4277 C C . LYS A 1 29 ? 16.316 7.095 -12.553 1.00 10.00 29 LYS A C 6
ATOM 4278 O O . LYS A 1 29 ? 15.725 6.161 -13.057 1.00 10.00 29 LYS A O 6
ATOM 4297 N N . CYS A 1 30 ? 16.627 7.204 -11.261 1.00 10.00 30 CYS A N 6
ATOM 4298 C CA . CYS A 1 30 ? 16.208 6.286 -10.210 1.00 10.00 30 CYS A CA 6
ATOM 4299 C C . CYS A 1 30 ? 14.711 5.962 -10.315 1.00 10.00 30 CYS A C 6
ATOM 4300 O O . CYS A 1 30 ? 14.278 4.878 -9.936 1.00 10.00 30 CYS A O 6
ATOM 4307 N N . ASP A 1 31 ? 13.934 6.905 -10.859 1.00 10.00 31 ASP A N 6
ATOM 4308 C CA . ASP A 1 31 ? 12.524 6.724 -11.151 1.00 10.00 31 ASP A CA 6
ATOM 4309 C C . ASP A 1 31 ? 12.320 5.581 -12.126 1.00 10.00 31 ASP A C 6
ATOM 4310 O O . ASP A 1 31 ? 11.707 4.579 -11.800 1.00 10.00 31 ASP A O 6
ATOM 4319 N N . THR A 1 32 ? 12.877 5.727 -13.330 1.00 10.00 32 THR A N 6
ATOM 4320 C CA . THR A 1 32 ? 12.804 4.702 -14.360 1.00 10.00 32 THR A CA 6
ATOM 4321 C C . THR A 1 32 ? 13.664 3.493 -14.017 1.00 10.00 32 THR A C 6
ATOM 4322 O O . THR A 1 32 ? 13.377 2.410 -14.516 1.00 10.00 32 THR A O 6
ATOM 4333 N N . ASP A 1 33 ? 14.706 3.668 -13.200 1.00 10.00 33 ASP A N 6
ATOM 4334 C CA . ASP A 1 33 ? 15.594 2.610 -12.743 1.00 10.00 33 ASP A CA 6
ATOM 4335 C C . ASP A 1 33 ? 14.785 1.489 -12.095 1.00 10.00 33 ASP A C 6
ATOM 4336 O O . ASP A 1 33 ? 14.581 0.426 -12.685 1.00 10.00 33 ASP A O 6
ATOM 4345 N N . CYS A 1 34 ? 14.273 1.754 -10.890 1.00 10.00 34 CYS A N 6
ATOM 4346 C CA . CYS A 1 34 ? 13.466 0.800 -10.161 1.00 10.00 34 CYS A CA 6
ATOM 4347 C C . CYS A 1 34 ? 12.024 0.885 -10.648 1.00 10.00 34 CYS A C 6
ATOM 4348 O O . CYS A 1 34 ? 11.106 1.119 -9.876 1.00 10.00 34 CYS A O 6
ATOM 4355 N N . SER A 1 35 ? 11.805 0.657 -11.935 1.00 10.00 35 SER A N 6
ATOM 4356 C CA . SER A 1 35 ? 10.499 0.711 -12.568 1.00 10.00 35 SER A CA 6
ATOM 4357 C C . SER A 1 35 ? 10.435 -0.310 -13.692 1.00 10.00 35 SER A C 6
ATOM 4358 O O . SER A 1 35 ? 11.255 -0.346 -14.610 1.00 10.00 35 SER A O 6
ATOM 4366 N N . VAL A 1 36 ? 9.427 -1.166 -13.620 1.00 10.00 36 VAL A N 6
ATOM 4367 C CA . VAL A 1 36 ? 9.190 -2.204 -14.601 1.00 10.00 36 VAL A CA 6
ATOM 4368 C C . VAL A 1 36 ? 8.554 -1.578 -15.837 1.00 10.00 36 VAL A C 6
ATOM 4369 O O . VAL A 1 36 ? 8.368 -0.359 -15.932 1.00 10.00 36 VAL A O 6
ATOM 4382 N N . LYS A 1 37 ? 8.189 -2.415 -16.801 1.00 10.00 37 LYS A N 6
ATOM 4383 C CA . LYS A 1 37 ? 7.539 -1.973 -18.024 1.00 10.00 37 LYS A CA 6
ATOM 4384 C C . LYS A 1 37 ? 7.112 -3.191 -18.818 1.00 10.00 37 LYS A C 6
ATOM 4385 O O . LYS A 1 37 ? 7.943 -4.033 -19.132 1.00 10.00 37 LYS A O 6
ATOM 4404 N N . ASP A 1 38 ? 5.823 -3.284 -19.095 1.00 10.00 38 ASP A N 6
ATOM 4405 C CA . ASP A 1 38 ? 5.250 -4.375 -19.878 1.00 10.00 38 ASP A CA 6
ATOM 4406 C C . ASP A 1 38 ? 4.424 -3.792 -21.009 1.00 10.00 38 ASP A C 6
ATOM 4407 O O . ASP A 1 38 ? 4.037 -2.620 -20.952 1.00 10.00 38 ASP A O 6
ATOM 4416 N N . VAL A 1 39 ? 4.120 -4.618 -22.001 1.00 10.00 39 VAL A N 6
ATOM 4417 C CA . VAL A 1 39 ? 3.325 -4.227 -23.158 1.00 10.00 39 VAL A CA 6
ATOM 4418 C C . VAL A 1 39 ? 2.507 -5.438 -23.573 1.00 10.00 39 VAL A C 6
ATOM 4419 O O . VAL A 1 39 ? 2.801 -6.095 -24.560 1.00 10.00 39 VAL A O 6
ATOM 4432 N N . LYS A 1 40 ? 1.490 -5.777 -22.774 1.00 10.00 40 LYS A N 6
ATOM 4433 C CA . LYS A 1 40 ? 0.589 -6.887 -23.080 1.00 10.00 40 LYS A CA 6
ATOM 4434 C C . LYS A 1 40 ? 0.163 -6.842 -24.541 1.00 10.00 40 LYS A C 6
ATOM 4435 O O . LYS A 1 40 ? -0.360 -5.834 -25.016 1.00 10.00 40 LYS A O 6
ATOM 4454 N N . GLU A 1 41 ? 0.382 -7.953 -25.234 1.00 10.00 41 GLU A N 6
ATOM 4455 C CA . GLU A 1 41 ? 0.066 -8.027 -26.646 1.00 10.00 41 GLU A CA 6
ATOM 4456 C C . GLU A 1 41 ? -1.414 -8.343 -26.824 1.00 10.00 41 GLU A C 6
ATOM 4457 O O . GLU A 1 41 ? -2.091 -8.845 -25.915 1.00 10.00 41 GLU A O 6
ATOM 4469 N N . LYS A 1 42 ? -1.927 -8.090 -28.026 1.00 10.00 42 LYS A N 6
ATOM 4470 C CA . LYS A 1 42 ? -3.320 -8.372 -28.338 1.00 10.00 42 LYS A CA 6
ATOM 4471 C C . LYS A 1 42 ? -3.466 -9.853 -28.676 1.00 10.00 42 LYS A C 6
ATOM 4472 O O . LYS A 1 42 ? -3.520 -10.205 -29.850 1.00 10.00 42 LYS A O 6
ATOM 4491 N N . LEU A 1 43 ? -3.465 -10.704 -27.645 1.00 10.00 43 LEU A N 6
ATOM 4492 C CA . LEU A 1 43 ? -3.596 -12.149 -27.791 1.00 10.00 43 LEU A CA 6
ATOM 4493 C C . LEU A 1 43 ? -4.700 -12.472 -28.799 1.00 10.00 43 LEU A C 6
ATOM 4494 O O . LEU A 1 43 ? -5.817 -11.976 -28.685 1.00 10.00 43 LEU A O 6
ATOM 4510 N N . GLU A 1 44 ? -4.357 -13.231 -29.824 1.00 10.00 44 GLU A N 6
ATOM 4511 C CA . GLU A 1 44 ? -5.305 -13.569 -30.869 1.00 10.00 44 GLU A CA 6
ATOM 4512 C C . GLU A 1 44 ? -4.675 -14.611 -31.780 1.00 10.00 44 GLU A C 6
ATOM 4513 O O . GLU A 1 44 ? -3.467 -14.595 -32.036 1.00 10.00 44 GLU A O 6
ATOM 4525 N N . ASN A 1 45 ? -5.486 -15.549 -32.249 1.00 10.00 45 ASN A N 6
ATOM 4526 C CA . ASN A 1 45 ? -5.046 -16.584 -33.164 1.00 10.00 45 ASN A CA 6
ATOM 4527 C C . ASN A 1 45 ? -6.248 -17.378 -33.638 1.00 10.00 45 ASN A C 6
ATOM 4528 O O . ASN A 1 45 ? -7.173 -17.618 -32.865 1.00 10.00 45 ASN A O 6
ATOM 4539 N N . TYR A 1 46 ? -6.204 -17.840 -34.880 1.00 10.00 46 TYR A N 6
ATOM 4540 C CA . TYR A 1 46 ? -7.307 -18.575 -35.473 1.00 10.00 46 TYR A CA 6
ATOM 4541 C C . TYR A 1 46 ? -6.906 -19.004 -36.874 1.00 10.00 46 TYR A C 6
ATOM 4542 O O . TYR A 1 46 ? -6.668 -18.173 -37.750 1.00 10.00 46 TYR A O 6
ATOM 4560 N N . LYS A 1 47 ? -6.795 -20.313 -37.085 1.00 10.00 47 LYS A N 6
ATOM 4561 C CA . LYS A 1 47 ? -6.515 -20.860 -38.408 1.00 10.00 47 LYS A CA 6
ATOM 4562 C C . LYS A 1 47 ? -7.748 -21.554 -38.997 1.00 10.00 47 LYS A C 6
ATOM 4563 O O . LYS A 1 47 ? -8.610 -22.011 -38.242 1.00 10.00 47 LYS A O 6
ATOM 4582 N N . PRO A 1 48 ? -7.821 -21.651 -40.331 1.00 10.00 48 PRO A N 6
ATOM 4583 C CA . PRO A 1 48 ? -8.912 -22.328 -41.007 1.00 10.00 48 PRO A CA 6
ATOM 4584 C C . PRO A 1 48 ? -8.830 -23.843 -40.840 1.00 10.00 48 PRO A C 6
ATOM 4585 O O . PRO A 1 48 ? -8.008 -24.374 -40.094 1.00 10.00 48 PRO A O 6
ATOM 4596 N N . LYS A 1 49 ? -9.714 -24.555 -41.532 1.00 10.00 49 LYS A N 6
ATOM 4597 C CA . LYS A 1 49 ? -9.712 -26.009 -41.531 1.00 10.00 49 LYS A CA 6
ATOM 4598 C C . LYS A 1 49 ? -9.198 -26.528 -42.860 1.00 10.00 49 LYS A C 6
ATOM 4599 O O . LYS A 1 49 ? -8.233 -27.276 -42.835 1.00 10.00 49 LYS A O 6
ATOM 4618 N N . ASN A 1 50 ? -9.860 -26.160 -43.958 1.00 10.00 50 ASN A N 6
ATOM 4619 C CA . ASN A 1 50 ? -9.514 -26.550 -45.322 1.00 10.00 50 ASN A CA 6
ATOM 4620 C C . ASN A 1 50 ? -10.004 -25.499 -46.320 1.00 10.00 50 ASN A C 6
ATOM 4621 O O . ASN A 1 50 ? -9.219 -25.144 -47.216 1.00 10.00 50 ASN A O 6
ATOM 4633 N N . ASP A 1 1 ? 1.339 -0.015 0.006 1.00 10.00 1 ASP A N 7
ATOM 4634 C CA . ASP A 1 1 ? 2.117 0.000 -1.243 1.00 10.00 1 ASP A CA 7
ATOM 4635 C C . ASP A 1 1 ? 1.427 -0.889 -2.236 1.00 10.00 1 ASP A C 7
ATOM 4636 O O . ASP A 1 1 ? 1.432 -2.095 -2.062 1.00 10.00 1 ASP A O 7
ATOM 4647 N N . GLU A 1 2 ? 0.707 -0.319 -3.197 1.00 10.00 2 GLU A N 7
ATOM 4648 C CA . GLU A 1 2 ? -0.002 -1.102 -4.216 1.00 10.00 2 GLU A CA 7
ATOM 4649 C C . GLU A 1 2 ? -1.237 -1.799 -3.635 1.00 10.00 2 GLU A C 7
ATOM 4650 O O . GLU A 1 2 ? -2.349 -1.577 -4.088 1.00 10.00 2 GLU A O 7
ATOM 4662 N N . ALA A 1 3 ? -1.078 -2.614 -2.592 1.00 10.00 3 ALA A N 7
ATOM 4663 C CA . ALA A 1 3 ? -2.132 -3.295 -1.885 1.00 10.00 3 ALA A CA 7
ATOM 4664 C C . ALA A 1 3 ? -3.146 -2.322 -1.327 1.00 10.00 3 ALA A C 7
ATOM 4665 O O . ALA A 1 3 ? -4.323 -2.483 -1.595 1.00 10.00 3 ALA A O 7
ATOM 4672 N N . GLN A 1 4 ? -2.684 -1.257 -0.659 1.00 10.00 4 GLN A N 7
ATOM 4673 C CA . GLN A 1 4 ? -3.560 -0.205 -0.144 1.00 10.00 4 GLN A CA 7
ATOM 4674 C C . GLN A 1 4 ? -4.563 0.286 -1.194 1.00 10.00 4 GLN A C 7
ATOM 4675 O O . GLN A 1 4 ? -5.678 0.675 -0.865 1.00 10.00 4 GLN A O 7
ATOM 4689 N N . PHE A 1 5 ? -4.154 0.235 -2.463 1.00 10.00 5 PHE A N 7
ATOM 4690 C CA . PHE A 1 5 ? -4.992 0.523 -3.599 1.00 10.00 5 PHE A CA 7
ATOM 4691 C C . PHE A 1 5 ? -5.779 -0.682 -4.075 1.00 10.00 5 PHE A C 7
ATOM 4692 O O . PHE A 1 5 ? -6.961 -0.554 -4.344 1.00 10.00 5 PHE A O 7
ATOM 4709 N N . LYS A 1 6 ? -5.155 -1.858 -4.190 1.00 10.00 6 LYS A N 7
ATOM 4710 C CA . LYS A 1 6 ? -5.837 -3.097 -4.557 1.00 10.00 6 LYS A CA 7
ATOM 4711 C C . LYS A 1 6 ? -6.999 -3.392 -3.625 1.00 10.00 6 LYS A C 7
ATOM 4712 O O . LYS A 1 6 ? -7.984 -3.944 -4.077 1.00 10.00 6 LYS A O 7
ATOM 4731 N N . GLU A 1 7 ? -6.926 -2.948 -2.378 1.00 10.00 7 GLU A N 7
ATOM 4732 C CA . GLU A 1 7 ? -8.005 -3.056 -1.426 1.00 10.00 7 GLU A CA 7
ATOM 4733 C C . GLU A 1 7 ? -9.045 -1.992 -1.681 1.00 10.00 7 GLU A C 7
ATOM 4734 O O . GLU A 1 7 ? -10.216 -2.289 -1.608 1.00 10.00 7 GLU A O 7
ATOM 4746 N N . CYS A 1 8 ? -8.669 -0.783 -2.071 1.00 10.00 8 CYS A N 7
ATOM 4747 C CA . CYS A 1 8 ? -9.634 0.241 -2.406 1.00 10.00 8 CYS A CA 7
ATOM 4748 C C . CYS A 1 8 ? -10.335 -0.108 -3.691 1.00 10.00 8 CYS A C 7
ATOM 4749 O O . CYS A 1 8 ? -11.527 0.018 -3.732 1.00 10.00 8 CYS A O 7
ATOM 4756 N N . TYR A 1 9 ? -9.663 -0.584 -4.721 1.00 10.00 9 TYR A N 7
ATOM 4757 C CA . TYR A 1 9 ? -10.243 -0.981 -5.988 1.00 10.00 9 TYR A CA 7
ATOM 4758 C C . TYR A 1 9 ? -11.204 -2.140 -5.817 1.00 10.00 9 TYR A C 7
ATOM 4759 O O . TYR A 1 9 ? -12.348 -2.052 -6.247 1.00 10.00 9 TYR A O 7
ATOM 4777 N N . ASP A 1 10 ? -10.754 -3.216 -5.162 1.00 10.00 10 ASP A N 7
ATOM 4778 C CA . ASP A 1 10 ? -11.570 -4.401 -4.923 1.00 10.00 10 ASP A CA 7
ATOM 4779 C C . ASP A 1 10 ? -12.787 -4.036 -4.077 1.00 10.00 10 ASP A C 7
ATOM 4780 O O . ASP A 1 10 ? -13.942 -4.311 -4.426 1.00 10.00 10 ASP A O 7
ATOM 4789 N N . THR A 1 11 ? -12.531 -3.376 -2.945 1.00 10.00 11 THR A N 7
ATOM 4790 C CA . THR A 1 11 ? -13.561 -2.959 -2.004 1.00 10.00 11 THR A CA 7
ATOM 4791 C C . THR A 1 11 ? -14.484 -1.932 -2.632 1.00 10.00 11 THR A C 7
ATOM 4792 O O . THR A 1 11 ? -15.701 -2.079 -2.567 1.00 10.00 11 THR A O 7
ATOM 4803 N N . CYS A 1 12 ? -13.932 -0.942 -3.323 1.00 10.00 12 CYS A N 7
ATOM 4804 C CA . CYS A 1 12 ? -14.693 0.048 -4.051 1.00 10.00 12 CYS A CA 7
ATOM 4805 C C . CYS A 1 12 ? -15.576 -0.663 -5.049 1.00 10.00 12 CYS A C 7
ATOM 4806 O O . CYS A 1 12 ? -16.768 -0.407 -5.075 1.00 10.00 12 CYS A O 7
ATOM 4813 N N . HIS A 1 13 ? -15.052 -1.649 -5.795 1.00 10.00 13 HIS A N 7
ATOM 4814 C CA . HIS A 1 13 ? -15.821 -2.443 -6.739 1.00 10.00 13 HIS A CA 7
ATOM 4815 C C . HIS A 1 13 ? -17.019 -3.065 -6.065 1.00 10.00 13 HIS A C 7
ATOM 4816 O O . HIS A 1 13 ? -18.054 -3.142 -6.702 1.00 10.00 13 HIS A O 7
ATOM 4831 N N . LYS A 1 14 ? -16.896 -3.539 -4.829 1.00 10.00 14 LYS A N 7
ATOM 4832 C CA . LYS A 1 14 ? -18.017 -4.058 -4.044 1.00 10.00 14 LYS A CA 7
ATOM 4833 C C . LYS A 1 14 ? -19.139 -3.046 -3.927 1.00 10.00 14 LYS A C 7
ATOM 4834 O O . LYS A 1 14 ? -20.152 -3.231 -4.588 1.00 10.00 14 LYS A O 7
ATOM 4853 N N . GLU A 1 15 ? -18.925 -1.965 -3.181 1.00 10.00 15 GLU A N 7
ATOM 4854 C CA . GLU A 1 15 ? -19.920 -0.891 -3.056 1.00 10.00 15 GLU A CA 7
ATOM 4855 C C . GLU A 1 15 ? -20.264 -0.244 -4.410 1.00 10.00 15 GLU A C 7
ATOM 4856 O O . GLU A 1 15 ? -21.277 0.425 -4.594 1.00 10.00 15 GLU A O 7
ATOM 4868 N N . CYS A 1 16 ? -19.414 -0.458 -5.415 1.00 10.00 16 CYS A N 7
ATOM 4869 C CA . CYS A 1 16 ? -19.624 0.015 -6.753 1.00 10.00 16 CYS A CA 7
ATOM 4870 C C . CYS A 1 16 ? -20.634 -0.864 -7.451 1.00 10.00 16 CYS A C 7
ATOM 4871 O O . CYS A 1 16 ? -21.723 -0.417 -7.765 1.00 10.00 16 CYS A O 7
ATOM 4878 N N . SER A 1 17 ? -20.274 -2.104 -7.781 1.00 10.00 17 SER A N 7
ATOM 4879 C CA . SER A 1 17 ? -21.143 -3.087 -8.410 1.00 10.00 17 SER A CA 7
ATOM 4880 C C . SER A 1 17 ? -22.432 -3.255 -7.623 1.00 10.00 17 SER A C 7
ATOM 4881 O O . SER A 1 17 ? -23.429 -3.624 -8.230 1.00 10.00 17 SER A O 7
ATOM 4889 N N . ASP A 1 18 ? -22.429 -2.944 -6.319 1.00 10.00 18 ASP A N 7
ATOM 4890 C CA . ASP A 1 18 ? -23.625 -2.883 -5.474 1.00 10.00 18 ASP A CA 7
ATOM 4891 C C . ASP A 1 18 ? -24.704 -2.004 -6.103 1.00 10.00 18 ASP A C 7
ATOM 4892 O O . ASP A 1 18 ? -25.887 -2.347 -6.108 1.00 10.00 18 ASP A O 7
ATOM 4901 N N . LYS A 1 19 ? -24.301 -0.912 -6.773 1.00 10.00 19 LYS A N 7
ATOM 4902 C CA . LYS A 1 19 ? -25.219 -0.061 -7.500 1.00 10.00 19 LYS A CA 7
ATOM 4903 C C . LYS A 1 19 ? -25.996 -0.808 -8.577 1.00 10.00 19 LYS A C 7
ATOM 4904 O O . LYS A 1 19 ? -26.944 -0.250 -9.128 1.00 10.00 19 LYS A O 7
ATOM 4923 N N . GLY A 1 20 ? -25.561 -2.023 -8.906 1.00 10.00 20 GLY A N 7
ATOM 4924 C CA . GLY A 1 20 ? -26.143 -2.907 -9.893 1.00 10.00 20 GLY A CA 7
ATOM 4925 C C . GLY A 1 20 ? -25.631 -2.554 -11.279 1.00 10.00 20 GLY A C 7
ATOM 4926 O O . GLY A 1 20 ? -26.252 -2.895 -12.281 1.00 10.00 20 GLY A O 7
ATOM 4930 N N . ASN A 1 21 ? -24.522 -1.807 -11.350 1.00 10.00 21 ASN A N 7
ATOM 4931 C CA . ASN A 1 21 ? -23.896 -1.446 -12.603 1.00 10.00 21 ASN A CA 7
ATOM 4932 C C . ASN A 1 21 ? -23.069 -2.601 -13.178 1.00 10.00 21 ASN A C 7
ATOM 4933 O O . ASN A 1 21 ? -22.888 -3.655 -12.569 1.00 10.00 21 ASN A O 7
ATOM 4944 N N . GLY A 1 22 ? -22.474 -2.357 -14.345 1.00 10.00 22 GLY A N 7
ATOM 4945 C CA . GLY A 1 22 ? -21.571 -3.317 -14.952 1.00 10.00 22 GLY A CA 7
ATOM 4946 C C . GLY A 1 22 ? -20.205 -3.302 -14.293 1.00 10.00 22 GLY A C 7
ATOM 4947 O O . GLY A 1 22 ? -19.728 -2.254 -13.857 1.00 10.00 22 GLY A O 7
ATOM 4951 N N . PHE A 1 23 ? -19.531 -4.450 -14.317 1.00 10.00 23 PHE A N 7
ATOM 4952 C CA . PHE A 1 23 ? -18.213 -4.642 -13.738 1.00 10.00 23 PHE A CA 7
ATOM 4953 C C . PHE A 1 23 ? -17.219 -3.680 -14.324 1.00 10.00 23 PHE A C 7
ATOM 4954 O O . PHE A 1 23 ? -16.652 -2.926 -13.554 1.00 10.00 23 PHE A O 7
ATOM 4971 N N . THR A 1 24 ? -17.050 -3.701 -15.649 1.00 10.00 24 THR A N 7
ATOM 4972 C CA . THR A 1 24 ? -16.136 -2.842 -16.394 1.00 10.00 24 THR A CA 7
ATOM 4973 C C . THR A 1 24 ? -16.310 -1.397 -15.983 1.00 10.00 24 THR A C 7
ATOM 4974 O O . THR A 1 24 ? -15.376 -0.779 -15.507 1.00 10.00 24 THR A O 7
ATOM 4985 N N . PHE A 1 25 ? -17.516 -0.852 -16.145 1.00 10.00 25 PHE A N 7
ATOM 4986 C CA . PHE A 1 25 ? -17.816 0.515 -15.775 1.00 10.00 25 PHE A CA 7
ATOM 4987 C C . PHE A 1 25 ? -17.440 0.767 -14.330 1.00 10.00 25 PHE A C 7
ATOM 4988 O O . PHE A 1 25 ? -16.770 1.744 -14.035 1.00 10.00 25 PHE A O 7
ATOM 5005 N N . CYS A 1 26 ? -17.837 -0.144 -13.441 1.00 10.00 26 CYS A N 7
ATOM 5006 C CA . CYS A 1 26 ? -17.475 -0.068 -12.059 1.00 10.00 26 CYS A CA 7
ATOM 5007 C C . CYS A 1 26 ? -15.974 -0.086 -11.873 1.00 10.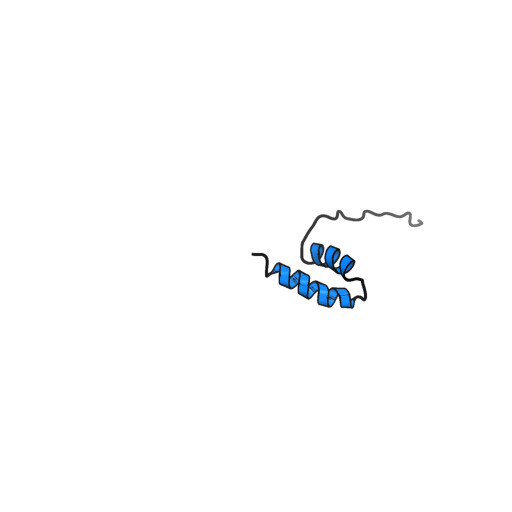00 26 CYS A C 7
ATOM 5008 O O . CYS A 1 26 ? -15.501 0.573 -10.978 1.00 10.00 26 CYS A O 7
ATOM 5015 N N . GLU A 1 27 ? -15.243 -0.849 -12.678 1.00 10.00 27 GLU A N 7
ATOM 5016 C CA . GLU A 1 27 ? -13.798 -0.949 -12.686 1.00 10.00 27 GLU A CA 7
ATOM 5017 C C . GLU A 1 27 ? -13.174 0.342 -13.147 1.00 10.00 27 GLU A C 7
ATOM 5018 O O . GLU A 1 27 ? -12.658 1.039 -12.296 1.00 10.00 27 GLU A O 7
ATOM 5030 N N . MET A 1 28 ? -13.342 0.728 -14.420 1.00 10.00 28 MET A N 7
ATOM 5031 C CA . MET A 1 28 ? -12.830 1.975 -14.980 1.00 10.00 28 MET A CA 7
ATOM 5032 C C . MET A 1 28 ? -13.135 3.180 -14.092 1.00 10.00 28 MET A C 7
ATOM 5033 O O . MET A 1 28 ? -12.417 4.179 -14.097 1.00 10.00 28 MET A O 7
ATOM 5047 N N . LYS A 1 29 ? -14.242 3.095 -13.338 1.00 10.00 29 LYS A N 7
ATOM 5048 C CA . LYS A 1 29 ? -14.610 4.082 -12.357 1.00 10.00 29 LYS A CA 7
ATOM 5049 C C . LYS A 1 29 ? -13.848 3.901 -11.080 1.00 10.00 29 LYS A C 7
ATOM 5050 O O . LYS A 1 29 ? -13.135 4.824 -10.757 1.00 10.00 29 LYS A O 7
ATOM 5069 N N . CYS A 1 30 ? -14.054 2.816 -10.336 1.00 10.00 30 CYS A N 7
ATOM 5070 C CA . CYS A 1 30 ? -13.331 2.487 -9.111 1.00 10.00 30 CYS A CA 7
ATOM 5071 C C . CYS A 1 30 ? -11.815 2.698 -9.259 1.00 10.00 30 CYS A C 7
ATOM 5072 O O . CYS A 1 30 ? -11.138 3.004 -8.280 1.00 10.00 30 CYS A O 7
ATOM 5079 N N . ASP A 1 31 ? -11.314 2.573 -10.490 1.00 10.00 31 ASP A N 7
ATOM 5080 C CA . ASP A 1 31 ? -9.942 2.842 -10.879 1.00 10.00 31 ASP A CA 7
ATOM 5081 C C . ASP A 1 31 ? -9.589 4.290 -10.600 1.00 10.00 31 ASP A C 7
ATOM 5082 O O . ASP A 1 31 ? -8.740 4.593 -9.773 1.00 10.00 31 ASP A O 7
ATOM 5091 N N . THR A 1 32 ? -10.298 5.197 -11.277 1.00 10.00 32 THR A N 7
ATOM 5092 C CA . THR A 1 32 ? -10.097 6.628 -11.101 1.00 10.00 32 THR A CA 7
ATOM 5093 C C . THR A 1 32 ? -10.667 7.113 -9.768 1.00 10.00 32 THR A C 7
ATOM 5094 O O . THR A 1 32 ? -10.227 8.130 -9.244 1.00 10.00 32 THR A O 7
ATOM 5105 N N . ASP A 1 33 ? -11.659 6.411 -9.213 1.00 10.00 33 ASP A N 7
ATOM 5106 C CA . ASP A 1 33 ? -12.282 6.724 -7.944 1.00 10.00 33 ASP A CA 7
ATOM 5107 C C . ASP A 1 33 ? -11.218 6.834 -6.855 1.00 10.00 33 ASP A C 7
ATOM 5108 O O . ASP A 1 33 ? -10.914 7.921 -6.354 1.00 10.00 33 ASP A O 7
ATOM 5117 N N . CYS A 1 34 ? -10.649 5.684 -6.487 1.00 10.00 34 CYS A N 7
ATOM 5118 C CA . CYS A 1 34 ? -9.608 5.644 -5.490 1.00 10.00 34 CYS A CA 7
ATOM 5119 C C . CYS A 1 34 ? -8.274 5.716 -6.196 1.00 10.00 34 CYS A C 7
ATOM 5120 O O . CYS A 1 34 ? -7.772 4.684 -6.608 1.00 10.00 34 CYS A O 7
ATOM 5127 N N . SER A 1 35 ? -7.688 6.904 -6.319 1.00 10.00 35 SER A N 7
ATOM 5128 C CA . SER A 1 35 ? -6.408 7.119 -6.986 1.00 10.00 35 SER A CA 7
ATOM 5129 C C . SER A 1 35 ? -5.980 8.568 -6.834 1.00 10.00 35 SER A C 7
ATOM 5130 O O . SER A 1 35 ? -6.665 9.518 -7.212 1.00 10.00 35 SER A O 7
ATOM 5138 N N . VAL A 1 36 ? -4.826 8.773 -6.215 1.00 10.00 36 VAL A N 7
ATOM 5139 C CA . VAL A 1 36 ? -4.283 10.099 -6.019 1.00 10.00 36 VAL A CA 7
ATOM 5140 C C . VAL A 1 36 ? -3.691 10.599 -7.336 1.00 10.00 36 VAL A C 7
ATOM 5141 O O . VAL A 1 36 ? -3.779 9.961 -8.388 1.00 10.00 36 VAL A O 7
ATOM 5154 N N . LYS A 1 37 ? -3.038 11.747 -7.292 1.00 10.00 37 LYS A N 7
ATOM 5155 C CA . LYS A 1 37 ? -2.373 12.327 -8.448 1.00 10.00 37 LYS A CA 7
ATOM 5156 C C . LYS A 1 37 ? -1.016 12.861 -8.045 1.00 10.00 37 LYS A C 7
ATOM 5157 O O . LYS A 1 37 ? -0.863 13.356 -6.928 1.00 10.00 37 LYS A O 7
ATOM 5176 N N . ASP A 1 38 ? -0.056 12.745 -8.955 1.00 10.00 38 ASP A N 7
ATOM 5177 C CA . ASP A 1 38 ? 1.287 13.257 -8.734 1.00 10.00 38 ASP A CA 7
ATOM 5178 C C . ASP A 1 38 ? 1.232 14.760 -8.444 1.00 10.00 38 ASP A C 7
ATOM 5179 O O . ASP A 1 38 ? 0.271 15.458 -8.806 1.00 10.00 38 ASP A O 7
ATOM 5188 N N . VAL A 1 39 ? 2.290 15.289 -7.852 1.00 10.00 39 VAL A N 7
ATOM 5189 C CA . VAL A 1 39 ? 2.403 16.708 -7.550 1.00 10.00 39 VAL A CA 7
ATOM 5190 C C . VAL A 1 39 ? 3.416 17.394 -8.449 1.00 10.00 39 VAL A C 7
ATOM 5191 O O . VAL A 1 39 ? 4.274 18.133 -7.962 1.00 10.00 39 VAL A O 7
ATOM 5204 N N . LYS A 1 40 ? 3.323 17.170 -9.764 1.00 10.00 40 LYS A N 7
ATOM 5205 C CA . LYS A 1 40 ? 4.251 17.707 -10.762 1.00 10.00 40 LYS A CA 7
ATOM 5206 C C . LYS A 1 40 ? 3.944 17.124 -12.119 1.00 10.00 40 LYS A C 7
ATOM 5207 O O . LYS A 1 40 ? 3.131 17.687 -12.842 1.00 10.00 40 LYS A O 7
ATOM 5226 N N . GLU A 1 41 ? 4.543 15.987 -12.430 1.00 10.00 41 GLU A N 7
ATOM 5227 C CA . GLU A 1 41 ? 4.346 15.316 -13.695 1.00 10.00 41 GLU A CA 7
ATOM 5228 C C . GLU A 1 41 ? 4.695 13.846 -13.551 1.00 10.00 41 GLU A C 7
ATOM 5229 O O . GLU A 1 41 ? 5.560 13.478 -12.750 1.00 10.00 41 GLU A O 7
ATOM 5241 N N . LYS A 1 42 ? 4.035 13.006 -14.346 1.00 10.00 42 LYS A N 7
ATOM 5242 C CA . LYS A 1 42 ? 4.299 11.575 -14.352 1.00 10.00 42 LYS A CA 7
ATOM 5243 C C . LYS A 1 42 ? 5.482 11.294 -15.265 1.00 10.00 42 LYS A C 7
ATOM 5244 O O . LYS A 1 42 ? 5.307 10.676 -16.308 1.00 10.00 42 LYS A O 7
ATOM 5263 N N . LEU A 1 43 ? 6.659 11.819 -14.902 1.00 10.00 43 LEU A N 7
ATOM 5264 C CA . LEU A 1 43 ? 7.886 11.617 -15.659 1.00 10.00 43 LEU A CA 7
ATOM 5265 C C . LEU A 1 43 ? 8.036 10.143 -16.050 1.00 10.00 43 LEU A C 7
ATOM 5266 O O . LEU A 1 43 ? 7.589 9.239 -15.337 1.00 10.00 43 LEU A O 7
ATOM 5282 N N . GLU A 1 44 ? 8.771 9.894 -17.117 1.00 10.00 44 GLU A N 7
ATOM 5283 C CA . GLU A 1 44 ? 8.925 8.544 -17.628 1.00 10.00 44 GLU A CA 7
ATOM 5284 C C . GLU A 1 44 ? 10.383 8.362 -17.996 1.00 10.00 44 GLU A C 7
ATOM 5285 O O . GLU A 1 44 ? 10.810 8.642 -19.119 1.00 10.00 44 GLU A O 7
ATOM 5297 N N . ASN A 1 45 ? 11.193 7.989 -17.000 1.00 10.00 45 ASN A N 7
ATOM 5298 C CA . ASN A 1 45 ? 12.597 7.702 -17.244 1.00 10.00 45 ASN A CA 7
ATOM 5299 C C . ASN A 1 45 ? 12.762 6.708 -18.400 1.00 10.00 45 ASN A C 7
ATOM 5300 O O . ASN A 1 45 ? 11.841 6.002 -18.820 1.00 10.00 45 ASN A O 7
ATOM 5311 N N . TYR A 1 46 ? 13.997 6.548 -18.842 1.00 10.00 46 TYR A N 7
ATOM 5312 C CA . TYR A 1 46 ? 14.306 5.689 -19.961 1.00 10.00 46 TYR A CA 7
ATOM 5313 C C . TYR A 1 46 ? 15.595 4.939 -19.687 1.00 10.00 46 TYR A C 7
ATOM 5314 O O . TYR A 1 46 ? 16.497 5.445 -19.016 1.00 10.00 46 TYR A O 7
ATOM 5332 N N . LYS A 1 47 ? 15.696 3.724 -20.231 1.00 10.00 47 LYS A N 7
ATOM 5333 C CA . LYS A 1 47 ? 16.893 2.905 -20.099 1.00 10.00 47 LYS A CA 7
ATOM 5334 C C . LYS A 1 47 ? 17.320 2.413 -21.475 1.00 10.00 47 LYS A C 7
ATOM 5335 O O . LYS A 1 47 ? 16.921 1.322 -21.891 1.00 10.00 47 LYS A O 7
ATOM 5354 N N . PRO A 1 48 ? 18.080 3.227 -22.214 1.00 10.00 48 PRO A N 7
ATOM 5355 C CA . PRO A 1 48 ? 18.557 2.848 -23.532 1.00 10.00 48 PRO A CA 7
ATOM 5356 C C . PRO A 1 48 ? 19.632 1.783 -23.394 1.00 10.00 48 PRO A C 7
ATOM 5357 O O . PRO A 1 48 ? 20.375 1.775 -22.406 1.00 10.00 48 PRO A O 7
ATOM 5368 N N . LYS A 1 49 ? 19.643 0.831 -24.335 1.00 10.00 49 LYS A N 7
ATOM 5369 C CA . LYS A 1 49 ? 20.614 -0.257 -24.379 1.00 10.00 49 LYS A CA 7
ATOM 5370 C C . LYS A 1 49 ? 22.029 0.257 -24.143 1.00 10.00 49 LYS A C 7
ATOM 5371 O O . LYS A 1 49 ? 22.540 0.054 -23.038 1.00 10.00 49 LYS A O 7
ATOM 5390 N N . ASN A 1 50 ? 22.624 0.857 -25.165 1.00 10.00 50 ASN A N 7
ATOM 5391 C CA . ASN A 1 50 ? 23.926 1.507 -25.122 1.00 10.00 50 ASN A CA 7
ATOM 5392 C C . ASN A 1 50 ? 23.881 2.905 -25.770 1.00 10.00 50 ASN A C 7
ATOM 5393 O O . ASN A 1 50 ? 22.748 3.391 -26.005 1.00 10.00 50 ASN A O 7
ATOM 5405 N N . ASP A 1 1 ? 1.302 0.032 0.017 1.00 10.00 1 ASP A N 8
ATOM 5406 C CA . ASP A 1 1 ? 2.096 0.066 -1.236 1.00 10.00 1 ASP A CA 8
ATOM 5407 C C . ASP A 1 1 ? 2.737 -1.283 -1.397 1.00 10.00 1 ASP A C 8
ATOM 5408 O O . ASP A 1 1 ? 2.763 -2.022 -0.414 1.00 10.00 1 ASP A O 8
ATOM 5419 N N . GLU A 1 2 ? 3.155 -1.627 -2.617 1.00 10.00 2 GLU A N 8
ATOM 5420 C CA . GLU A 1 2 ? 3.845 -2.878 -2.953 1.00 10.00 2 GLU A CA 8
ATOM 5421 C C . GLU A 1 2 ? 2.913 -4.076 -2.806 1.00 10.00 2 GLU A C 8
ATOM 5422 O O . GLU A 1 2 ? 2.536 -4.707 -3.778 1.00 10.00 2 GLU A O 8
ATOM 5434 N N . ALA A 1 3 ? 2.461 -4.367 -1.590 1.00 10.00 3 ALA A N 8
ATOM 5435 C CA . ALA A 1 3 ? 1.495 -5.396 -1.276 1.00 10.00 3 ALA A CA 8
ATOM 5436 C C . ALA A 1 3 ? 0.216 -5.260 -2.091 1.00 10.00 3 ALA A C 8
ATOM 5437 O O . ALA A 1 3 ? -0.228 -6.221 -2.696 1.00 10.00 3 ALA A O 8
ATOM 5444 N N . GLN A 1 4 ? -0.352 -4.056 -2.157 1.00 10.00 4 GLN A N 8
ATOM 5445 C CA . GLN A 1 4 ? -1.519 -3.796 -2.997 1.00 10.00 4 GLN A CA 8
ATOM 5446 C C . GLN A 1 4 ? -1.372 -4.332 -4.431 1.00 10.00 4 GLN A C 8
ATOM 5447 O O . GLN A 1 4 ? -2.351 -4.739 -5.045 1.00 10.00 4 GLN A O 8
ATOM 5461 N N . PHE A 1 5 ? -0.142 -4.346 -4.947 1.00 10.00 5 PHE A N 8
ATOM 5462 C CA . PHE A 1 5 ? 0.229 -4.911 -6.235 1.00 10.00 5 PHE A CA 8
ATOM 5463 C C . PHE A 1 5 ? 0.559 -6.393 -6.098 1.00 10.00 5 PHE A C 8
ATOM 5464 O O . PHE A 1 5 ? 0.103 -7.159 -6.924 1.00 10.00 5 PHE A O 8
ATOM 5481 N N . LYS A 1 6 ? 1.301 -6.837 -5.071 1.00 10.00 6 LYS A N 8
ATOM 5482 C CA . LYS A 1 6 ? 1.606 -8.256 -4.828 1.00 10.00 6 LYS A CA 8
ATOM 5483 C C . LYS A 1 6 ? 0.324 -9.071 -4.809 1.00 10.00 6 LYS A C 8
ATOM 5484 O O . LYS A 1 6 ? 0.304 -10.195 -5.276 1.00 10.00 6 LYS A O 8
ATOM 5503 N N . GLU A 1 7 ? -0.751 -8.488 -4.290 1.00 10.00 7 GLU A N 8
ATOM 5504 C CA . GLU A 1 7 ? -2.043 -9.123 -4.223 1.00 10.00 7 GLU A CA 8
ATOM 5505 C C . GLU A 1 7 ? -2.682 -9.149 -5.587 1.00 10.00 7 GLU A C 8
ATOM 5506 O O . GLU A 1 7 ? -3.255 -10.167 -5.924 1.00 10.00 7 GLU A O 8
ATOM 5518 N N . CYS A 1 8 ? -2.538 -8.097 -6.387 1.00 10.00 8 CYS A N 8
ATOM 5519 C CA . CYS A 1 8 ? -3.046 -8.079 -7.743 1.00 10.00 8 CYS A CA 8
ATOM 5520 C C . CYS A 1 8 ? -2.256 -9.037 -8.597 1.00 10.00 8 CYS A C 8
ATOM 5521 O O . CYS A 1 8 ? -2.867 -9.775 -9.312 1.00 10.00 8 CYS A O 8
ATOM 5528 N N . TYR A 1 9 ? -0.938 -9.101 -8.503 1.00 10.00 9 TYR A N 8
ATOM 5529 C CA . TYR A 1 9 ? -0.095 -10.015 -9.251 1.00 10.00 9 TYR A CA 8
ATOM 5530 C C . TYR A 1 9 ? -0.406 -11.462 -8.916 1.00 10.00 9 TYR A C 8
ATOM 5531 O O . TYR A 1 9 ? -0.674 -12.245 -9.816 1.00 10.00 9 TYR A O 8
ATOM 5549 N N . ASP A 1 10 ? -0.402 -11.810 -7.627 1.00 10.00 10 ASP A N 8
ATOM 5550 C CA . ASP A 1 10 ? -0.687 -13.171 -7.164 1.00 10.00 10 ASP A CA 8
ATOM 5551 C C . ASP A 1 10 ? -2.104 -13.583 -7.572 1.00 10.00 10 ASP A C 8
ATOM 5552 O O . ASP A 1 10 ? -2.340 -14.601 -8.227 1.00 10.00 10 ASP A O 8
ATOM 5561 N N . THR A 1 11 ? -3.068 -12.729 -7.231 1.00 10.00 11 THR A N 8
ATOM 5562 C CA . THR A 1 11 ? -4.486 -12.953 -7.507 1.00 10.00 11 THR A CA 8
ATOM 5563 C C . THR A 1 11 ? -4.756 -12.960 -9.006 1.00 10.00 11 THR A C 8
ATOM 5564 O O . THR A 1 11 ? -5.424 -13.867 -9.500 1.00 10.00 11 THR A O 8
ATOM 5575 N N . CYS A 1 12 ? -4.192 -12.003 -9.744 1.00 10.00 12 CYS A N 8
ATOM 5576 C CA . CYS A 1 12 ? -4.263 -11.950 -11.197 1.00 10.00 12 CYS A CA 8
ATOM 5577 C C . CYS A 1 12 ? -3.700 -13.247 -11.732 1.00 10.00 12 CYS A C 8
ATOM 5578 O O . CYS A 1 12 ? -4.376 -13.904 -12.501 1.00 10.00 12 CYS A O 8
ATOM 5585 N N . HIS A 1 13 ? -2.545 -13.718 -11.239 1.00 10.00 13 HIS A N 8
ATOM 5586 C CA . HIS A 1 13 ? -1.946 -14.982 -11.650 1.00 10.00 13 HIS A CA 8
ATOM 5587 C C . HIS A 1 13 ? -2.918 -16.134 -11.497 1.00 10.00 13 HIS A C 8
ATOM 5588 O O . HIS A 1 13 ? -2.892 -17.030 -12.322 1.00 10.00 13 HIS A O 8
ATOM 5603 N N . LYS A 1 14 ? -3.740 -16.145 -10.450 1.00 10.00 14 LYS A N 8
ATOM 5604 C CA . LYS A 1 14 ? -4.808 -17.127 -10.267 1.00 10.00 14 LYS A CA 8
ATOM 5605 C C . LYS A 1 14 ? -5.779 -17.147 -11.437 1.00 10.00 14 LYS A C 8
ATOM 5606 O O . LYS A 1 14 ? -5.751 -18.114 -12.189 1.00 10.00 14 LYS A O 8
ATOM 5625 N N . GLU A 1 15 ? -6.585 -16.100 -11.604 1.00 10.00 15 GLU A N 8
ATOM 5626 C CA . GLU A 1 15 ? -7.493 -15.970 -12.760 1.00 10.00 15 GLU A CA 8
ATOM 5627 C C . GLU A 1 15 ? -6.738 -15.998 -14.109 1.00 10.00 15 GLU A C 8
ATOM 5628 O O . GLU A 1 15 ? -7.282 -16.289 -15.168 1.00 10.00 15 GLU A O 8
ATOM 5640 N N . CYS A 1 16 ? -5.430 -15.768 -14.083 1.00 10.00 16 CYS A N 8
ATOM 5641 C CA . CYS A 1 16 ? -4.597 -15.814 -15.254 1.00 10.00 16 CYS A CA 8
ATOM 5642 C C . CYS A 1 16 ? -4.287 -17.254 -15.622 1.00 10.00 16 CYS A C 8
ATOM 5643 O O . CYS A 1 16 ? -4.672 -17.732 -16.675 1.00 10.00 16 CYS A O 8
ATOM 5650 N N . SER A 1 17 ? -3.528 -17.964 -14.785 1.00 10.00 17 SER A N 8
ATOM 5651 C CA . SER A 1 17 ? -3.193 -19.372 -14.970 1.00 10.00 17 SER A CA 8
ATOM 5652 C C . SER A 1 17 ? -4.450 -20.219 -15.127 1.00 10.00 17 SER A C 8
ATOM 5653 O O . SER A 1 17 ? -4.351 -21.282 -15.728 1.00 10.00 17 SER A O 8
ATOM 5661 N N . ASP A 1 18 ? -5.603 -19.757 -14.622 1.00 10.00 18 ASP A N 8
ATOM 5662 C CA . ASP A 1 18 ? -6.925 -20.348 -14.864 1.00 10.00 18 ASP A CA 8
ATOM 5663 C C . ASP A 1 18 ? -7.201 -20.526 -16.355 1.00 10.00 18 ASP A C 8
ATOM 5664 O O . ASP A 1 18 ? -7.712 -21.562 -16.773 1.00 10.00 18 ASP A O 8
ATOM 5673 N N . LYS A 1 19 ? -6.743 -19.586 -17.195 1.00 10.00 19 LYS A N 8
ATOM 5674 C CA . LYS A 1 19 ? -6.844 -19.705 -18.639 1.00 10.00 19 LYS A CA 8
ATOM 5675 C C . LYS A 1 19 ? -6.132 -20.934 -19.194 1.00 10.00 19 LYS A C 8
ATOM 5676 O O . LYS A 1 19 ? -6.288 -21.233 -20.380 1.00 10.00 19 LYS A O 8
ATOM 5695 N N . GLY A 1 20 ? -5.320 -21.588 -18.364 1.00 10.00 20 GLY A N 8
ATOM 5696 C CA . GLY A 1 20 ? -4.545 -22.776 -18.671 1.00 10.00 20 GLY A CA 8
ATOM 5697 C C . GLY A 1 20 ? -3.260 -22.407 -19.399 1.00 10.00 20 GLY A C 8
ATOM 5698 O O . GLY A 1 20 ? -2.671 -23.235 -20.086 1.00 10.00 20 GLY A O 8
ATOM 5702 N N . ASN A 1 21 ? -2.847 -21.139 -19.299 1.00 10.00 21 ASN A N 8
ATOM 5703 C CA . ASN A 1 21 ? -1.618 -20.660 -19.894 1.00 10.00 21 ASN A CA 8
ATOM 5704 C C . ASN A 1 21 ? -0.392 -21.054 -19.064 1.00 10.00 21 ASN A C 8
ATOM 5705 O O . ASN A 1 21 ? -0.483 -21.590 -17.959 1.00 10.00 21 ASN A O 8
ATOM 5716 N N . GLY A 1 22 ? 0.783 -20.696 -19.575 1.00 10.00 22 GLY A N 8
ATOM 5717 C CA . GLY A 1 22 ? 2.025 -20.896 -18.846 1.00 10.00 22 GLY A CA 8
ATOM 5718 C C . GLY A 1 22 ? 2.195 -19.871 -17.738 1.00 10.00 22 GLY A C 8
ATOM 5719 O O . GLY A 1 22 ? 1.839 -18.708 -17.907 1.00 10.00 22 GLY A O 8
ATOM 5723 N N . PHE A 1 23 ? 2.832 -20.290 -16.643 1.00 10.00 23 PHE A N 8
ATOM 5724 C CA . PHE A 1 23 ? 3.111 -19.455 -15.481 1.00 10.00 23 PHE A CA 8
ATOM 5725 C C . PHE A 1 23 ? 3.805 -18.170 -15.884 1.00 10.00 23 PHE A C 8
ATOM 5726 O O . PHE A 1 23 ? 3.278 -17.112 -15.584 1.00 10.00 23 PHE A O 8
ATOM 5743 N N . THR A 1 24 ? 4.972 -18.285 -16.525 1.00 10.00 24 THR A N 8
ATOM 5744 C CA . THR A 1 24 ? 5.803 -17.169 -16.984 1.00 10.00 24 THR A CA 8
ATOM 5745 C C . THR A 1 24 ? 4.978 -16.173 -17.770 1.00 10.00 24 THR A C 8
ATOM 5746 O O . THR A 1 24 ? 4.894 -15.018 -17.397 1.00 10.00 24 THR A O 8
ATOM 5757 N N . PHE A 1 25 ? 4.339 -16.622 -18.850 1.00 10.00 25 PHE A N 8
ATOM 5758 C CA . PHE A 1 25 ? 3.482 -15.781 -19.662 1.00 10.00 25 PHE A CA 8
ATOM 5759 C C . PHE A 1 25 ? 2.432 -15.102 -18.803 1.00 10.00 25 PHE A C 8
ATOM 5760 O O . PHE A 1 25 ? 2.263 -13.898 -18.902 1.00 10.00 25 PHE A O 8
ATOM 5777 N N . CYS A 1 26 ? 1.767 -15.873 -17.944 1.00 10.00 26 CYS A N 8
ATOM 5778 C CA . CYS A 1 26 ? 0.809 -15.346 -17.017 1.00 10.00 26 CYS A CA 8
ATOM 5779 C C . CYS A 1 26 ? 1.419 -14.310 -16.099 1.00 10.00 26 CYS A C 8
ATOM 5780 O O . CYS A 1 26 ? 0.764 -13.344 -15.791 1.00 10.00 26 CYS A O 8
ATOM 5787 N N . GLU A 1 27 ? 2.659 -14.493 -15.677 1.00 10.00 27 GLU A N 8
ATOM 5788 C CA . GLU A 1 27 ? 3.425 -13.573 -14.865 1.00 10.00 27 GLU A CA 8
ATOM 5789 C C . GLU A 1 27 ? 3.757 -12.308 -15.620 1.00 10.00 27 GLU A C 8
ATOM 5790 O O . GLU A 1 27 ? 3.189 -11.286 -15.282 1.00 10.00 27 GLU A O 8
ATOM 5802 N N . MET A 1 28 ? 4.593 -12.377 -16.661 1.00 10.00 28 MET A N 8
ATOM 5803 C CA . MET A 1 28 ? 4.972 -11.241 -17.498 1.00 10.00 28 MET A CA 8
ATOM 5804 C C . MET A 1 28 ? 3.758 -10.433 -17.949 1.00 10.00 28 MET A C 8
ATOM 5805 O O . MET A 1 28 ? 3.860 -9.242 -18.228 1.00 10.00 28 MET A O 8
ATOM 5819 N N . LYS A 1 29 ? 2.609 -11.107 -18.074 1.00 10.00 29 LYS A N 8
ATOM 5820 C CA . LYS A 1 29 ? 1.342 -10.484 -18.373 1.00 10.00 29 LYS A CA 8
ATOM 5821 C C . LYS A 1 29 ? 0.713 -9.873 -17.149 1.00 10.00 29 LYS A C 8
ATOM 5822 O O . LYS A 1 29 ? 0.617 -8.664 -17.177 1.00 10.00 29 LYS A O 8
ATOM 5841 N N . CYS A 1 30 ? 0.344 -10.650 -16.130 1.00 10.00 30 CYS A N 8
ATOM 5842 C CA . CYS A 1 30 ? -0.185 -10.191 -14.845 1.00 10.00 30 CYS A CA 8
ATOM 5843 C C . CYS A 1 30 ? 0.607 -9.013 -14.271 1.00 10.00 30 CYS A C 8
ATOM 5844 O O . CYS A 1 30 ? 0.028 -8.162 -13.599 1.00 10.00 30 CYS A O 8
ATOM 5851 N N . ASP A 1 31 ? 1.903 -8.957 -14.586 1.00 10.00 31 ASP A N 8
ATOM 5852 C CA . ASP A 1 31 ? 2.811 -7.866 -14.270 1.00 10.00 31 ASP A CA 8
ATOM 5853 C C . ASP A 1 31 ? 2.299 -6.553 -14.850 1.00 10.00 31 ASP A C 8
ATOM 5854 O O . ASP A 1 31 ? 1.944 -5.616 -14.144 1.00 10.00 31 ASP A O 8
ATOM 5863 N N . THR A 1 32 ? 2.212 -6.502 -16.178 1.00 10.00 32 THR A N 8
ATOM 5864 C CA . THR A 1 32 ? 1.705 -5.335 -16.887 1.00 10.00 32 THR A CA 8
ATOM 5865 C C . THR A 1 32 ? 0.184 -5.208 -16.766 1.00 10.00 32 THR A C 8
ATOM 5866 O O . THR A 1 32 ? -0.326 -4.096 -16.853 1.00 10.00 32 THR A O 8
ATOM 5877 N N . ASP A 1 33 ? -0.537 -6.315 -16.577 1.00 10.00 33 ASP A N 8
ATOM 5878 C CA . ASP A 1 33 ? -1.986 -6.396 -16.427 1.00 10.00 33 ASP A CA 8
ATOM 5879 C C . ASP A 1 33 ? -2.432 -5.486 -15.288 1.00 10.00 33 ASP A C 8
ATOM 5880 O O . ASP A 1 33 ? -3.039 -4.432 -15.490 1.00 10.00 33 ASP A O 8
ATOM 5889 N N . CYS A 1 34 ? -2.016 -5.845 -14.070 1.00 10.00 34 CYS A N 8
ATOM 5890 C CA . CYS A 1 34 ? -2.283 -5.063 -12.879 1.00 10.00 34 CYS A CA 8
ATOM 5891 C C . CYS A 1 34 ? -1.283 -3.909 -12.751 1.00 10.00 34 CYS A C 8
ATOM 5892 O O . CYS A 1 34 ? -0.750 -3.646 -11.681 1.00 10.00 34 CYS A O 8
ATOM 5899 N N . SER A 1 35 ? -1.049 -3.172 -13.830 1.00 10.00 35 SER A N 8
ATOM 5900 C CA . SER A 1 35 ? -0.115 -2.050 -13.877 1.00 10.00 35 SER A CA 8
ATOM 5901 C C . SER A 1 35 ? -0.355 -1.201 -15.136 1.00 10.00 35 SER A C 8
ATOM 5902 O O . SER A 1 35 ? 0.507 -1.027 -16.005 1.00 10.00 35 SER A O 8
ATOM 5910 N N . VAL A 1 36 ? -1.585 -0.708 -15.281 1.00 10.00 36 VAL A N 8
ATOM 5911 C CA . VAL A 1 36 ? -1.992 0.115 -16.407 1.00 10.00 36 VAL A CA 8
ATOM 5912 C C . VAL A 1 36 ? -1.414 1.512 -16.218 1.00 10.00 36 VAL A C 8
ATOM 5913 O O . VAL A 1 36 ? -0.696 1.792 -15.254 1.00 10.00 36 VAL A O 8
ATOM 5926 N N . LYS A 1 37 ? -1.733 2.417 -17.134 1.00 10.00 37 LYS A N 8
ATOM 5927 C CA . LYS A 1 37 ? -1.289 3.801 -17.093 1.00 10.00 37 LYS A CA 8
ATOM 5928 C C . LYS A 1 37 ? -1.906 4.533 -18.266 1.00 10.00 37 LYS A C 8
ATOM 5929 O O . LYS A 1 37 ? -1.622 4.179 -19.406 1.00 10.00 37 LYS A O 8
ATOM 5948 N N . ASP A 1 38 ? -2.800 5.476 -17.972 1.00 10.00 38 ASP A N 8
ATOM 5949 C CA . ASP A 1 38 ? -3.456 6.329 -18.968 1.00 10.00 38 ASP A CA 8
ATOM 5950 C C . ASP A 1 38 ? -2.448 6.811 -20.007 1.00 10.00 38 ASP A C 8
ATOM 5951 O O . ASP A 1 38 ? -1.421 7.381 -19.635 1.00 10.00 38 ASP A O 8
ATOM 5960 N N . VAL A 1 39 ? -2.705 6.537 -21.283 1.00 10.00 39 VAL A N 8
ATOM 5961 C CA . VAL A 1 39 ? -1.789 6.875 -22.373 1.00 10.00 39 VAL A CA 8
ATOM 5962 C C . VAL A 1 39 ? -2.584 7.045 -23.651 1.00 10.00 39 VAL A C 8
ATOM 5963 O O . VAL A 1 39 ? -2.693 6.119 -24.454 1.00 10.00 39 VAL A O 8
ATOM 5976 N N . LYS A 1 40 ? -3.191 8.219 -23.831 1.00 10.00 40 LYS A N 8
ATOM 5977 C CA . LYS A 1 40 ? -4.044 8.536 -24.979 1.00 10.00 40 LYS A CA 8
ATOM 5978 C C . LYS A 1 40 ? -4.802 9.823 -24.719 1.00 10.00 40 LYS A C 8
ATOM 5979 O O . LYS A 1 40 ? -5.783 9.832 -23.980 1.00 10.00 40 LYS A O 8
ATOM 5998 N N . GLU A 1 41 ? -4.355 10.895 -25.361 1.00 10.00 41 GLU A N 8
ATOM 5999 C CA . GLU A 1 41 ? -5.025 12.186 -25.258 1.00 10.00 41 GLU A CA 8
ATOM 6000 C C . GLU A 1 41 ? -6.490 12.098 -25.682 1.00 10.00 41 GLU A C 8
ATOM 6001 O O . GLU A 1 41 ? -6.945 11.123 -26.309 1.00 10.00 41 GLU A O 8
ATOM 6013 N N . LYS A 1 42 ? -7.246 13.142 -25.349 1.00 10.00 42 LYS A N 8
ATOM 6014 C CA . LYS A 1 42 ? -8.649 13.222 -25.729 1.00 10.00 42 LYS A CA 8
ATOM 6015 C C . LYS A 1 42 ? -8.748 13.697 -27.178 1.00 10.00 42 LYS A C 8
ATOM 6016 O O . LYS A 1 42 ? -9.206 14.807 -27.429 1.00 10.00 42 LYS A O 8
ATOM 6035 N N . LEU A 1 43 ? -8.276 12.857 -28.107 1.00 10.00 43 LEU A N 8
ATOM 6036 C CA . LEU A 1 43 ? -8.357 13.087 -29.544 1.00 10.00 43 LEU A CA 8
ATOM 6037 C C . LEU A 1 43 ? -9.727 13.674 -29.875 1.00 10.00 43 LEU A C 8
ATOM 6038 O O . LEU A 1 43 ? -10.743 13.148 -29.427 1.00 10.00 43 LEU A O 8
ATOM 6054 N N . GLU A 1 44 ? -9.746 14.777 -30.604 1.00 10.00 44 GLU A N 8
ATOM 6055 C CA . GLU A 1 44 ? -10.993 15.437 -30.993 1.00 10.00 44 GLU A CA 8
ATOM 6056 C C . GLU A 1 44 ? -10.701 16.697 -31.786 1.00 10.00 44 GLU A C 8
ATOM 6057 O O . GLU A 1 44 ? -11.358 16.955 -32.794 1.00 10.00 44 GLU A O 8
ATOM 6069 N N . ASN A 1 45 ? -9.719 17.475 -31.316 1.00 10.00 45 ASN A N 8
ATOM 6070 C CA . ASN A 1 45 ? -9.244 18.656 -32.010 1.00 10.00 45 ASN A CA 8
ATOM 6071 C C . ASN A 1 45 ? -9.044 18.400 -33.505 1.00 10.00 45 ASN A C 8
ATOM 6072 O O . ASN A 1 45 ? -8.662 17.318 -33.949 1.00 10.00 45 ASN A O 8
ATOM 6083 N N . TYR A 1 46 ? -9.226 19.449 -34.292 1.00 10.00 46 TYR A N 8
ATOM 6084 C CA . TYR A 1 46 ? -9.142 19.312 -35.729 1.00 10.00 46 TYR A CA 8
ATOM 6085 C C . TYR A 1 46 ? -8.926 20.675 -36.349 1.00 10.00 46 TYR A C 8
ATOM 6086 O O . TYR A 1 46 ? -9.480 21.680 -35.903 1.00 10.00 46 TYR A O 8
ATOM 6104 N N . LYS A 1 47 ? -8.097 20.715 -37.386 1.00 10.00 47 LYS A N 8
ATOM 6105 C CA . LYS A 1 47 ? -7.866 21.947 -38.127 1.00 10.00 47 LYS A CA 8
ATOM 6106 C C . LYS A 1 47 ? -8.910 22.130 -39.237 1.00 10.00 47 LYS A C 8
ATOM 6107 O O . LYS A 1 47 ? -9.435 21.137 -39.747 1.00 10.00 47 LYS A O 8
ATOM 6126 N N . PRO A 1 48 ? -9.179 23.381 -39.637 1.00 10.00 48 PRO A N 8
ATOM 6127 C CA . PRO A 1 48 ? -10.105 23.669 -40.716 1.00 10.00 48 PRO A CA 8
ATOM 6128 C C . PRO A 1 48 ? -9.519 23.267 -42.068 1.00 10.00 48 PRO A C 8
ATOM 6129 O O . PRO A 1 48 ? -8.309 23.050 -42.214 1.00 10.00 48 PRO A O 8
ATOM 6140 N N . LYS A 1 49 ? -10.399 23.151 -43.065 1.00 10.00 49 LYS A N 8
ATOM 6141 C CA . LYS A 1 49 ? -10.004 22.861 -44.439 1.00 10.00 49 LYS A CA 8
ATOM 6142 C C . LYS A 1 49 ? -9.933 24.153 -45.258 1.00 10.00 49 LYS A C 8
ATOM 6143 O O . LYS A 1 49 ? -10.433 25.182 -44.819 1.00 10.00 49 LYS A O 8
ATOM 6162 N N . ASN A 1 50 ? -9.322 24.058 -46.438 1.00 10.00 50 ASN A N 8
ATOM 6163 C CA . ASN A 1 50 ? -9.196 25.160 -47.398 1.00 10.00 50 ASN A CA 8
ATOM 6164 C C . ASN A 1 50 ? -10.186 25.027 -48.558 1.00 10.00 50 ASN A C 8
ATOM 6165 O O . ASN A 1 50 ? -10.919 25.987 -48.827 1.00 10.00 50 ASN A O 8
ATOM 6177 N N . ASP A 1 1 ? 1.269 0.161 0.151 1.00 10.00 1 ASP A N 9
ATOM 6178 C CA . ASP A 1 1 ? 1.949 0.080 -1.173 1.00 10.00 1 ASP A CA 9
ATOM 6179 C C . ASP A 1 1 ? 2.609 1.415 -1.476 1.00 10.00 1 ASP A C 9
ATOM 6180 O O . ASP A 1 1 ? 2.086 2.246 -2.205 1.00 10.00 1 ASP A O 9
ATOM 6191 N N . GLU A 1 2 ? 3.823 1.586 -0.953 1.00 10.00 2 GLU A N 9
ATOM 6192 C CA . GLU A 1 2 ? 4.566 2.838 -1.143 1.00 10.00 2 GLU A CA 9
ATOM 6193 C C . GLU A 1 2 ? 5.755 2.613 -2.057 1.00 10.00 2 GLU A C 9
ATOM 6194 O O . GLU A 1 2 ? 6.025 3.432 -2.918 1.00 10.00 2 GLU A O 9
ATOM 6206 N N . ALA A 1 3 ? 6.436 1.474 -1.932 1.00 10.00 3 ALA A N 9
ATOM 6207 C CA . ALA A 1 3 ? 7.607 1.159 -2.753 1.00 10.00 3 ALA A CA 9
ATOM 6208 C C . ALA A 1 3 ? 7.276 0.938 -4.240 1.00 10.00 3 ALA A C 9
ATOM 6209 O O . ALA A 1 3 ? 7.899 1.542 -5.103 1.00 10.00 3 ALA A O 9
ATOM 6216 N N . GLN A 1 4 ? 6.222 0.174 -4.545 1.00 10.00 4 GLN A N 9
ATOM 6217 C CA . GLN A 1 4 ? 5.729 -0.024 -5.920 1.00 10.00 4 GLN A CA 9
ATOM 6218 C C . GLN A 1 4 ? 5.543 1.299 -6.697 1.00 10.00 4 GLN A C 9
ATOM 6219 O O . GLN A 1 4 ? 5.714 1.379 -7.910 1.00 10.00 4 GLN A O 9
ATOM 6233 N N . PHE A 1 5 ? 5.166 2.339 -5.949 1.00 10.00 5 PHE A N 9
ATOM 6234 C CA . PHE A 1 5 ? 4.963 3.699 -6.394 1.00 10.00 5 PHE A CA 9
ATOM 6235 C C . PHE A 1 5 ? 6.248 4.487 -6.339 1.00 10.00 5 PHE A C 9
ATOM 6236 O O . PHE A 1 5 ? 6.568 5.113 -7.326 1.00 10.00 5 PHE A O 9
ATOM 6253 N N . LYS A 1 6 ? 7.022 4.442 -5.251 1.00 10.00 6 LYS A N 9
ATOM 6254 C CA . LYS A 1 6 ? 8.335 5.101 -5.128 1.00 10.00 6 LYS A CA 9
ATOM 6255 C C . LYS A 1 6 ? 9.236 4.733 -6.298 1.00 10.00 6 LYS A C 9
ATOM 6256 O O . LYS A 1 6 ? 9.942 5.582 -6.821 1.00 10.00 6 LYS A O 9
ATOM 6275 N N . GLU A 1 7 ? 9.177 3.471 -6.708 1.00 10.00 7 GLU A N 9
ATOM 6276 C CA . GLU A 1 7 ? 9.910 2.930 -7.838 1.00 10.00 7 GLU A CA 9
ATOM 6277 C C . GLU A 1 7 ? 9.361 3.454 -9.140 1.00 10.00 7 GLU A C 9
ATOM 6278 O O . GLU A 1 7 ? 10.151 3.871 -9.976 1.00 10.00 7 GLU A O 9
ATOM 6290 N N . CYS A 1 8 ? 8.040 3.521 -9.288 1.00 10.00 8 CYS A N 9
ATOM 6291 C CA . CYS A 1 8 ? 7.448 4.144 -10.453 1.00 10.00 8 CYS A CA 9
ATOM 6292 C C . CYS A 1 8 ? 7.777 5.625 -10.500 1.00 10.00 8 CYS A C 9
ATOM 6293 O O . CYS A 1 8 ? 8.193 6.096 -11.530 1.00 10.00 8 CYS A O 9
ATOM 6300 N N . TYR A 1 9 ? 7.677 6.361 -9.407 1.00 10.00 9 TYR A N 9
ATOM 6301 C CA . TYR A 1 9 ? 8.000 7.777 -9.310 1.00 10.00 9 TYR A CA 9
ATOM 6302 C C . TYR A 1 9 ? 9.461 8.065 -9.635 1.00 10.00 9 TYR A C 9
ATOM 6303 O O . TYR A 1 9 ? 9.729 8.866 -10.519 1.00 10.00 9 TYR A O 9
ATOM 6321 N N . ASP A 1 10 ? 10.403 7.404 -8.957 1.00 10.00 10 ASP A N 9
ATOM 6322 C CA . ASP A 1 10 ? 11.854 7.565 -9.158 1.00 10.00 10 ASP A CA 9
ATOM 6323 C C . ASP A 1 10 ? 12.264 7.198 -10.597 1.00 10.00 10 ASP A C 9
ATOM 6324 O O . ASP A 1 10 ? 12.927 7.963 -11.304 1.00 10.00 10 ASP A O 9
ATOM 6333 N N . THR A 1 11 ? 11.825 6.022 -11.048 1.00 10.00 11 THR A N 9
ATOM 6334 C CA . THR A 1 11 ? 12.092 5.470 -12.391 1.00 10.00 11 THR A CA 9
ATOM 6335 C C . THR A 1 11 ? 11.372 6.248 -13.493 1.00 10.00 11 THR A C 9
ATOM 6336 O O . THR A 1 11 ? 12.002 6.581 -14.497 1.00 10.00 11 THR A O 9
ATOM 6347 N N . CYS A 1 12 ? 10.107 6.633 -13.289 1.00 10.00 12 CYS A N 9
ATOM 6348 C CA . CYS A 1 12 ? 9.407 7.570 -14.166 1.00 10.00 12 CYS A CA 9
ATOM 6349 C C . CYS A 1 12 ? 10.181 8.886 -14.195 1.00 10.00 12 CYS A C 9
ATOM 6350 O O . CYS A 1 12 ? 10.469 9.388 -15.270 1.00 10.00 12 CYS A O 9
ATOM 6357 N N . HIS A 1 13 ? 10.652 9.417 -13.058 1.00 10.00 13 HIS A N 9
ATOM 6358 C CA . HIS A 1 13 ? 11.472 10.638 -13.017 1.00 10.00 13 HIS A CA 9
ATOM 6359 C C . HIS A 1 13 ? 12.743 10.569 -13.857 1.00 10.00 13 HIS A C 9
ATOM 6360 O O . HIS A 1 13 ? 13.185 11.605 -14.332 1.00 10.00 13 HIS A O 9
ATOM 6375 N N . LYS A 1 14 ? 13.335 9.386 -14.003 1.00 10.00 14 LYS A N 9
ATOM 6376 C CA . LYS A 1 14 ? 14.438 9.073 -14.927 1.00 10.00 14 LYS A CA 9
ATOM 6377 C C . LYS A 1 14 ? 14.054 9.310 -16.384 1.00 10.00 14 LYS A C 9
ATOM 6378 O O . LYS A 1 14 ? 14.524 10.287 -16.953 1.00 10.00 14 LYS A O 9
ATOM 6397 N N . GLU A 1 15 ? 13.156 8.501 -16.939 1.00 10.00 15 GLU A N 9
ATOM 6398 C CA . GLU A 1 15 ? 12.620 8.680 -18.308 1.00 10.00 15 GLU A CA 9
ATOM 6399 C C . GLU A 1 15 ? 11.848 10.007 -18.508 1.00 10.00 15 GLU A C 9
ATOM 6400 O O . GLU A 1 15 ? 11.609 10.475 -19.617 1.00 10.00 15 GLU A O 9
ATOM 6412 N N . CYS A 1 16 ? 11.485 10.678 -17.419 1.00 10.00 16 CYS A N 9
ATOM 6413 C CA . CYS A 1 16 ? 10.873 11.995 -17.439 1.00 10.00 16 CYS A CA 9
ATOM 6414 C C . CYS A 1 16 ? 11.903 13.124 -17.603 1.00 10.00 16 CYS A C 9
ATOM 6415 O O . CYS A 1 16 ? 11.819 13.955 -18.503 1.00 10.00 16 CYS A O 9
ATOM 6422 N N . SER A 1 17 ? 12.844 13.228 -16.661 1.00 10.00 17 SER A N 9
ATOM 6423 C CA . SER A 1 17 ? 13.967 14.184 -16.725 1.00 10.00 17 SER A CA 9
ATOM 6424 C C . SER A 1 17 ? 14.850 13.965 -17.970 1.00 10.00 17 SER A C 9
ATOM 6425 O O . SER A 1 17 ? 15.441 14.930 -18.442 1.00 10.00 17 SER A O 9
ATOM 6433 N N . ASP A 1 18 ? 14.869 12.755 -18.550 1.00 10.00 18 ASP A N 9
ATOM 6434 C CA . ASP A 1 18 ? 15.413 12.429 -19.890 1.00 10.00 18 ASP A CA 9
ATOM 6435 C C . ASP A 1 18 ? 14.878 13.373 -20.971 1.00 10.00 18 ASP A C 9
ATOM 6436 O O . ASP A 1 18 ? 15.660 13.915 -21.751 1.00 10.00 18 ASP A O 9
ATOM 6445 N N . LYS A 1 19 ? 13.580 13.724 -20.944 1.00 10.00 19 LYS A N 9
ATOM 6446 C CA . LYS A 1 19 ? 13.005 14.717 -21.850 1.00 10.00 19 LYS A CA 9
ATOM 6447 C C . LYS A 1 19 ? 13.663 16.103 -21.790 1.00 10.00 19 LYS A C 9
ATOM 6448 O O . LYS A 1 19 ? 13.307 16.953 -22.606 1.00 10.00 19 LYS A O 9
ATOM 6467 N N . GLY A 1 20 ? 14.547 16.332 -20.817 1.00 10.00 20 GLY A N 9
ATOM 6468 C CA . GLY A 1 20 ? 15.300 17.558 -20.552 1.00 10.00 20 GLY A CA 9
ATOM 6469 C C . GLY A 1 20 ? 14.460 18.618 -19.841 1.00 10.00 20 GLY A C 9
ATOM 6470 O O . GLY A 1 20 ? 14.785 19.802 -19.850 1.00 10.00 20 GLY A O 9
ATOM 6474 N N . ASN A 1 21 ? 13.346 18.188 -19.248 1.00 10.00 21 ASN A N 9
ATOM 6475 C CA . ASN A 1 21 ? 12.437 19.031 -18.489 1.00 10.00 21 ASN A CA 9
ATOM 6476 C C . ASN A 1 21 ? 12.979 19.352 -17.092 1.00 10.00 21 ASN A C 9
ATOM 6477 O O . ASN A 1 21 ? 13.910 18.727 -16.583 1.00 10.00 21 ASN A O 9
ATOM 6488 N N . GLY A 1 22 ? 12.300 20.277 -16.415 1.00 10.00 22 GLY A N 9
ATOM 6489 C CA . GLY A 1 22 ? 12.608 20.599 -15.021 1.00 10.00 22 GLY A CA 9
ATOM 6490 C C . GLY A 1 22 ? 12.220 19.457 -14.080 1.00 10.00 22 GLY A C 9
ATOM 6491 O O . GLY A 1 22 ? 11.192 18.811 -14.276 1.00 10.00 22 GLY A O 9
ATOM 6495 N N . PHE A 1 23 ? 13.001 19.272 -13.009 1.00 10.00 23 PHE A N 9
ATOM 6496 C CA . PHE A 1 23 ? 12.777 18.271 -11.946 1.00 10.00 23 PHE A CA 9
ATOM 6497 C C . PHE A 1 23 ? 11.350 18.318 -11.399 1.00 10.00 23 PHE A C 9
ATOM 6498 O O . PHE A 1 23 ? 10.677 17.298 -11.451 1.00 10.00 23 PHE A O 9
ATOM 6515 N N . THR A 1 24 ? 10.923 19.478 -10.884 1.00 10.00 24 THR A N 9
ATOM 6516 C CA . THR A 1 24 ? 9.593 19.766 -10.300 1.00 10.00 24 THR A CA 9
ATOM 6517 C C . THR A 1 24 ? 8.464 19.387 -11.246 1.00 10.00 24 THR A C 9
ATOM 6518 O O . THR A 1 24 ? 7.585 18.616 -10.886 1.00 10.00 24 THR A O 9
ATOM 6529 N N . PHE A 1 25 ? 8.491 19.926 -12.468 1.00 10.00 25 PHE A N 9
ATOM 6530 C CA . PHE A 1 25 ? 7.533 19.571 -13.508 1.00 10.00 25 PHE A CA 9
ATOM 6531 C C . PHE A 1 25 ? 7.510 18.064 -13.721 1.00 10.00 25 PHE A C 9
ATOM 6532 O O . PHE A 1 25 ? 6.445 17.462 -13.695 1.00 10.00 25 PHE A O 9
ATOM 6549 N N . CYS A 1 26 ? 8.683 17.452 -13.880 1.00 10.00 26 CYS A N 9
ATOM 6550 C CA . CYS A 1 26 ? 8.795 16.024 -13.994 1.00 10.00 26 CYS A CA 9
ATOM 6551 C C . CYS A 1 26 ? 8.250 15.277 -12.792 1.00 10.00 26 CYS A C 9
ATOM 6552 O O . CYS A 1 26 ? 7.648 14.252 -12.991 1.00 10.00 26 CYS A O 9
ATOM 6559 N N . GLU A 1 27 ? 8.412 15.781 -11.579 1.00 10.00 27 GLU A N 9
ATOM 6560 C CA . GLU A 1 27 ? 7.867 15.255 -10.330 1.00 10.00 27 GLU A CA 9
ATOM 6561 C C . GLU A 1 27 ? 6.347 15.330 -10.314 1.00 10.00 27 GLU A C 9
ATOM 6562 O O . GLU A 1 27 ? 5.716 14.303 -10.492 1.00 10.00 27 GLU A O 9
ATOM 6574 N N . MET A 1 28 ? 5.772 16.535 -10.237 1.00 10.00 28 MET A N 9
ATOM 6575 C CA . MET A 1 28 ? 4.325 16.814 -10.284 1.00 10.00 28 MET A CA 9
ATOM 6576 C C . MET A 1 28 ? 3.603 16.070 -11.412 1.00 10.00 28 MET A C 9
ATOM 6577 O O . MET A 1 28 ? 2.425 15.734 -11.305 1.00 10.00 28 MET A O 9
ATOM 6591 N N . LYS A 1 29 ? 4.314 15.819 -12.515 1.00 10.00 29 LYS A N 9
ATOM 6592 C CA . LYS A 1 29 ? 3.846 14.963 -13.595 1.00 10.00 29 LYS A CA 9
ATOM 6593 C C . LYS A 1 29 ? 3.986 13.482 -13.250 1.00 10.00 29 LYS A C 9
ATOM 6594 O O . LYS A 1 29 ? 2.966 12.820 -13.221 1.00 10.00 29 LYS A O 9
ATOM 6613 N N . CYS A 1 30 ? 5.195 12.965 -13.036 1.00 10.00 30 CYS A N 9
ATOM 6614 C CA . CYS A 1 30 ? 5.501 11.588 -12.600 1.00 10.00 30 CYS A CA 9
ATOM 6615 C C . CYS A 1 30 ? 4.663 11.074 -11.422 1.00 10.00 30 CYS A C 9
ATOM 6616 O O . CYS A 1 30 ? 4.426 9.873 -11.331 1.00 10.00 30 CYS A O 9
ATOM 6623 N N . ASP A 1 31 ? 4.228 11.991 -10.561 1.00 10.00 31 ASP A N 9
ATOM 6624 C CA . ASP A 1 31 ? 3.250 11.834 -9.485 1.00 10.00 31 ASP A CA 9
ATOM 6625 C C . ASP A 1 31 ? 1.918 11.341 -10.044 1.00 10.00 31 ASP A C 9
ATOM 6626 O O . ASP A 1 31 ? 1.508 10.206 -9.836 1.00 10.00 31 ASP A O 9
ATOM 6635 N N . THR A 1 32 ? 1.281 12.181 -10.856 1.00 10.00 32 THR A N 9
ATOM 6636 C CA . THR A 1 32 ? -0.006 11.852 -11.481 1.00 10.00 32 THR A CA 9
ATOM 6637 C C . THR A 1 32 ? 0.121 10.800 -12.599 1.00 10.00 32 THR A C 9
ATOM 6638 O O . THR A 1 32 ? -0.858 10.097 -12.850 1.00 10.00 32 THR A O 9
ATOM 6649 N N . ASP A 1 33 ? 1.286 10.681 -13.255 1.00 10.00 33 ASP A N 9
ATOM 6650 C CA . ASP A 1 33 ? 1.636 9.736 -14.321 1.00 10.00 33 ASP A CA 9
ATOM 6651 C C . ASP A 1 33 ? 1.355 8.297 -13.891 1.00 10.00 33 ASP A C 9
ATOM 6652 O O . ASP A 1 33 ? 0.415 7.651 -14.363 1.00 10.00 33 ASP A O 9
ATOM 6661 N N . CYS A 1 34 ? 2.168 7.824 -12.951 1.00 10.00 34 CYS A N 9
ATOM 6662 C CA . CYS A 1 34 ? 2.020 6.514 -12.371 1.00 10.00 34 CYS A CA 9
ATOM 6663 C C . CYS A 1 34 ? 1.078 6.636 -11.176 1.00 10.00 34 CYS A C 9
ATOM 6664 O O . CYS A 1 34 ? 1.530 6.827 -10.060 1.00 10.00 34 CYS A O 9
ATOM 6671 N N . SER A 1 35 ? -0.230 6.504 -11.397 1.00 10.00 35 SER A N 9
ATOM 6672 C CA . SER A 1 35 ? -1.275 6.590 -10.364 1.00 10.00 35 SER A CA 9
ATOM 6673 C C . SER A 1 35 ? -2.050 5.284 -10.331 1.00 10.00 35 SER A C 9
ATOM 6674 O O . SER A 1 35 ? -2.835 4.975 -11.232 1.00 10.00 35 SER A O 9
ATOM 6682 N N . VAL A 1 36 ? -1.782 4.476 -9.303 1.00 10.00 36 VAL A N 9
ATOM 6683 C CA . VAL A 1 36 ? -2.461 3.206 -9.084 1.00 10.00 36 VAL A CA 9
ATOM 6684 C C . VAL A 1 36 ? -3.911 3.456 -8.632 1.00 10.00 36 VAL A C 9
ATOM 6685 O O . VAL A 1 36 ? -4.417 4.581 -8.606 1.00 10.00 36 VAL A O 9
ATOM 6698 N N . LYS A 1 37 ? -4.616 2.381 -8.307 1.00 10.00 37 LYS A N 9
ATOM 6699 C CA . LYS A 1 37 ? -5.973 2.420 -7.771 1.00 10.00 37 LYS A CA 9
ATOM 6700 C C . LYS A 1 37 ? -6.099 1.500 -6.558 1.00 10.00 37 LYS A C 9
ATOM 6701 O O . LYS A 1 37 ? -5.109 0.978 -6.061 1.00 10.00 37 LYS A O 9
ATOM 6720 N N . ASP A 1 38 ? -7.332 1.323 -6.104 1.00 10.00 38 ASP A N 9
ATOM 6721 C CA . ASP A 1 38 ? -7.711 0.427 -5.018 1.00 10.00 38 ASP A CA 9
ATOM 6722 C C . ASP A 1 38 ? -8.268 -0.876 -5.607 1.00 10.00 38 ASP A C 9
ATOM 6723 O O . ASP A 1 38 ? -9.029 -0.844 -6.580 1.00 10.00 38 ASP A O 9
ATOM 6732 N N . VAL A 1 39 ? -7.923 -2.003 -4.985 1.00 10.00 39 VAL A N 9
ATOM 6733 C CA . VAL A 1 39 ? -8.413 -3.364 -5.264 1.00 10.00 39 VAL A CA 9
ATOM 6734 C C . VAL A 1 39 ? -9.442 -3.778 -4.206 1.00 10.00 39 VAL A C 9
ATOM 6735 O O . VAL A 1 39 ? -9.371 -4.836 -3.584 1.00 10.00 39 VAL A O 9
ATOM 6748 N N . LYS A 1 40 ? -10.438 -2.914 -3.990 1.00 10.00 40 LYS A N 9
ATOM 6749 C CA . LYS A 1 40 ? -11.515 -3.196 -3.037 1.00 10.00 40 LYS A CA 9
ATOM 6750 C C . LYS A 1 40 ? -12.143 -4.570 -3.259 1.00 10.00 40 LYS A C 9
ATOM 6751 O O . LYS A 1 40 ? -12.369 -5.002 -4.391 1.00 10.00 40 LYS A O 9
ATOM 6770 N N . GLU A 1 41 ? -12.486 -5.202 -2.140 1.00 10.00 41 GLU A N 9
ATOM 6771 C CA . GLU A 1 41 ? -13.053 -6.542 -2.147 1.00 10.00 41 GLU A CA 9
ATOM 6772 C C . GLU A 1 41 ? -14.526 -6.516 -2.562 1.00 10.00 41 GLU A C 9
ATOM 6773 O O . GLU A 1 41 ? -15.123 -5.470 -2.844 1.00 10.00 41 GLU A O 9
ATOM 6785 N N . LYS A 1 42 ? -15.130 -7.700 -2.596 1.00 10.00 42 LYS A N 9
ATOM 6786 C CA . LYS A 1 42 ? -16.551 -7.889 -2.838 1.00 10.00 42 LYS A CA 9
ATOM 6787 C C . LYS A 1 42 ? -17.221 -8.213 -1.507 1.00 10.00 42 LYS A C 9
ATOM 6788 O O . LYS A 1 42 ? -17.372 -9.375 -1.156 1.00 10.00 42 LYS A O 9
ATOM 6807 N N . LEU A 1 43 ? -17.577 -7.154 -0.778 1.00 10.00 43 LEU A N 9
ATOM 6808 C CA . LEU A 1 43 ? -18.344 -7.237 0.467 1.00 10.00 43 LEU A CA 9
ATOM 6809 C C . LEU A 1 43 ? -19.584 -8.129 0.302 1.00 10.00 43 LEU A C 9
ATOM 6810 O O . LEU A 1 43 ? -20.218 -8.143 -0.758 1.00 10.00 43 LEU A O 9
ATOM 6826 N N . GLU A 1 44 ? -19.917 -8.857 1.359 1.00 10.00 44 GLU A N 9
ATOM 6827 C CA . GLU A 1 44 ? -21.045 -9.779 1.382 1.00 10.00 44 GLU A CA 9
ATOM 6828 C C . GLU A 1 44 ? -22.314 -9.081 1.861 1.00 10.00 44 GLU A C 9
ATOM 6829 O O . GLU A 1 44 ? -22.287 -7.986 2.420 1.00 10.00 44 GLU A O 9
ATOM 6841 N N . ASN A 1 45 ? -23.445 -9.747 1.667 1.00 10.00 45 ASN A N 9
ATOM 6842 C CA . ASN A 1 45 ? -24.725 -9.245 2.124 1.00 10.00 45 ASN A CA 9
ATOM 6843 C C . ASN A 1 45 ? -25.740 -10.383 2.094 1.00 10.00 45 ASN A C 9
ATOM 6844 O O . ASN A 1 45 ? -25.683 -11.271 1.241 1.00 10.00 45 ASN A O 9
ATOM 6855 N N . TYR A 1 46 ? -26.709 -10.331 2.996 1.00 10.00 46 TYR A N 9
ATOM 6856 C CA . TYR A 1 46 ? -27.761 -11.336 3.065 1.00 10.00 46 TYR A CA 9
ATOM 6857 C C . TYR A 1 46 ? -29.123 -10.686 3.253 1.00 10.00 46 TYR A C 9
ATOM 6858 O O . TYR A 1 46 ? -29.252 -9.462 3.333 1.00 10.00 46 TYR A O 9
ATOM 6876 N N . LYS A 1 47 ? -30.163 -11.516 3.297 1.00 10.00 47 LYS A N 9
ATOM 6877 C CA . LYS A 1 47 ? -31.517 -11.060 3.604 1.00 10.00 47 LYS A CA 9
ATOM 6878 C C . LYS A 1 47 ? -32.345 -12.225 4.155 1.00 10.00 47 LYS A C 9
ATOM 6879 O O . LYS A 1 47 ? -33.156 -12.792 3.425 1.00 10.00 47 LYS A O 9
ATOM 6898 N N . PRO A 1 48 ? -32.113 -12.625 5.422 1.00 10.00 48 PRO A N 9
ATOM 6899 C CA . PRO A 1 48 ? -32.914 -13.670 6.029 1.00 10.00 48 PRO A CA 9
ATOM 6900 C C . PRO A 1 48 ? -34.380 -13.201 6.098 1.00 10.00 48 PRO A C 9
ATOM 6901 O O . PRO A 1 48 ? -34.673 -12.000 6.091 1.00 10.00 48 PRO A O 9
ATOM 6912 N N . LYS A 1 49 ? -35.301 -14.168 6.124 1.00 10.00 49 LYS A N 9
ATOM 6913 C CA . LYS A 1 49 ? -36.740 -13.933 6.322 1.00 10.00 49 LYS A CA 9
ATOM 6914 C C . LYS A 1 49 ? -37.010 -13.085 7.579 1.00 10.00 49 LYS A C 9
ATOM 6915 O O . LYS A 1 49 ? -36.223 -13.121 8.523 1.00 10.00 49 LYS A O 9
ATOM 6934 N N . ASN A 1 50 ? -38.129 -12.365 7.593 1.00 10.00 50 ASN A N 9
ATOM 6935 C CA . ASN A 1 50 ? -38.609 -11.655 8.780 1.00 10.00 50 ASN A CA 9
ATOM 6936 C C . ASN A 1 50 ? -39.249 -12.664 9.750 1.00 10.00 50 ASN A C 9
ATOM 6937 O O . ASN A 1 50 ? -39.954 -13.567 9.248 1.00 10.00 50 ASN A O 9
ATOM 6949 N N . ASP A 1 1 ? 1.304 -0.074 0.013 1.00 10.00 1 ASP A N 10
ATOM 6950 C CA . ASP A 1 1 ? 2.077 -0.078 -1.247 1.00 10.00 1 ASP A CA 10
ATOM 6951 C C . ASP A 1 1 ? 1.574 1.054 -2.097 1.00 10.00 1 ASP A C 10
ATOM 6952 O O . ASP A 1 1 ? 0.602 1.689 -1.684 1.00 10.00 1 ASP A O 10
ATOM 6963 N N . GLU A 1 2 ? 2.230 1.322 -3.227 1.00 10.00 2 GLU A N 10
ATOM 6964 C CA . GLU A 1 2 ? 1.843 2.339 -4.209 1.00 10.00 2 GLU A CA 10
ATOM 6965 C C . GLU A 1 2 ? 2.045 3.742 -3.652 1.00 10.00 2 GLU A C 10
ATOM 6966 O O . GLU A 1 2 ? 2.831 4.506 -4.175 1.00 10.00 2 GLU A O 10
ATOM 6978 N N . ALA A 1 3 ? 1.376 4.098 -2.559 1.00 10.00 3 ALA A N 10
ATOM 6979 C CA . ALA A 1 3 ? 1.524 5.352 -1.848 1.00 10.00 3 ALA A CA 10
ATOM 6980 C C . ALA A 1 3 ? 2.977 5.684 -1.560 1.00 10.00 3 ALA A C 10
ATOM 6981 O O . ALA A 1 3 ? 3.391 6.782 -1.883 1.00 10.00 3 ALA A O 10
ATOM 6988 N N . GLN A 1 4 ? 3.754 4.733 -1.033 1.00 10.00 4 GLN A N 10
ATOM 6989 C CA . GLN A 1 4 ? 5.195 4.902 -0.830 1.00 10.00 4 GLN A CA 10
ATOM 6990 C C . GLN A 1 4 ? 5.915 5.501 -2.046 1.00 10.00 4 GLN A C 10
ATOM 6991 O O . GLN A 1 4 ? 6.872 6.252 -1.907 1.00 10.00 4 GLN A O 10
ATOM 7005 N N . PHE A 1 5 ? 5.412 5.190 -3.237 1.00 10.00 5 PHE A N 10
ATOM 7006 C CA . PHE A 1 5 ? 5.848 5.750 -4.492 1.00 10.00 5 PHE A CA 10
ATOM 7007 C C . PHE A 1 5 ? 5.117 7.027 -4.856 1.00 10.00 5 PHE A C 10
ATOM 7008 O O . PHE A 1 5 ? 5.757 7.975 -5.276 1.00 10.00 5 PHE A O 10
ATOM 7025 N N . LYS A 1 6 ? 3.792 7.090 -4.689 1.00 10.00 6 LYS A N 10
ATOM 7026 C CA . LYS A 1 6 ? 3.007 8.299 -4.932 1.00 10.00 6 LYS A CA 10
ATOM 7027 C C . LYS A 1 6 ? 3.528 9.468 -4.117 1.00 10.00 6 LYS A C 10
ATOM 7028 O O . LYS A 1 6 ? 3.470 10.586 -4.589 1.00 10.00 6 LYS A O 10
ATOM 7047 N N . GLU A 1 7 ? 4.107 9.206 -2.956 1.00 10.00 7 GLU A N 10
ATOM 7048 C CA . GLU A 1 7 ? 4.747 10.200 -2.135 1.00 10.00 7 GLU A CA 10
ATOM 7049 C C . GLU A 1 7 ? 6.099 10.573 -2.690 1.00 10.00 7 GLU A C 10
ATOM 7050 O O . GLU A 1 7 ? 6.417 11.743 -2.677 1.00 10.00 7 GLU A O 10
ATOM 7062 N N . CYS A 1 8 ? 6.868 9.634 -3.230 1.00 10.00 8 CYS A N 10
ATOM 7063 C CA . CYS A 1 8 ? 8.141 9.935 -3.849 1.00 10.00 8 CYS A CA 10
ATOM 7064 C C . CYS A 1 8 ? 7.920 10.688 -5.139 1.00 10.00 8 CYS A C 10
ATOM 7065 O O . CYS A 1 8 ? 8.582 11.663 -5.345 1.00 10.00 8 CYS A O 10
ATOM 7072 N N . TYR A 1 9 ? 6.976 10.318 -5.985 1.00 10.00 9 TYR A N 10
ATOM 7073 C CA . TYR A 1 9 ? 6.655 10.999 -7.225 1.00 10.00 9 TYR A CA 10
ATOM 7074 C C . TYR A 1 9 ? 6.189 12.424 -6.978 1.00 10.00 9 TYR A C 10
ATOM 7075 O O . TYR A 1 9 ? 6.722 13.350 -7.580 1.00 10.00 9 TYR A O 10
ATOM 7093 N N . ASP A 1 10 ? 5.204 12.598 -6.091 1.00 10.00 10 ASP A N 10
ATOM 7094 C CA . ASP A 1 10 ? 4.650 13.912 -5.756 1.00 10.00 10 ASP A CA 10
ATOM 7095 C C . ASP A 1 10 ? 5.741 14.798 -5.148 1.00 10.00 10 ASP A C 10
ATOM 7096 O O . ASP A 1 10 ? 6.058 15.894 -5.621 1.00 10.00 10 ASP A O 10
ATOM 7105 N N . THR A 1 11 ? 6.394 14.258 -4.120 1.00 10.00 11 THR A N 10
ATOM 7106 C CA . THR A 1 11 ? 7.445 14.947 -3.379 1.00 10.00 11 THR A CA 10
ATOM 7107 C C . THR A 1 11 ? 8.647 15.222 -4.269 1.00 10.00 11 THR A C 10
ATOM 7108 O O . THR A 1 11 ? 9.134 16.351 -4.301 1.00 10.00 11 THR A O 10
ATOM 7119 N N . CYS A 1 12 ? 9.069 14.236 -5.064 1.00 10.00 12 CYS A N 10
ATOM 7120 C CA . CYS A 1 12 ? 10.135 14.370 -6.049 1.00 10.00 12 CYS A CA 10
ATOM 7121 C C . CYS A 1 12 ? 9.753 15.487 -6.993 1.00 10.00 12 CYS A C 10
ATOM 7122 O O . CYS A 1 12 ? 10.528 16.413 -7.144 1.00 10.00 12 CYS A O 10
ATOM 7129 N N . HIS A 1 13 ? 8.512 15.520 -7.500 1.00 10.00 13 HIS A N 10
ATOM 7130 C CA . HIS A 1 13 ? 8.015 16.589 -8.355 1.00 10.00 13 HIS A CA 10
ATOM 7131 C C . HIS A 1 13 ? 8.218 17.947 -7.727 1.00 10.00 13 HIS A C 10
ATOM 7132 O O . HIS A 1 13 ? 8.527 18.882 -8.444 1.00 10.00 13 HIS A O 10
ATOM 7147 N N . LYS A 1 14 ? 8.019 18.091 -6.422 1.00 10.00 14 LYS A N 10
ATOM 7148 C CA . LYS A 1 14 ? 8.300 19.329 -5.700 1.00 10.00 14 LYS A CA 10
ATOM 7149 C C . LYS A 1 14 ? 9.723 19.818 -5.922 1.00 10.00 14 LYS A C 10
ATOM 7150 O O . LYS A 1 14 ? 9.883 20.867 -6.539 1.00 10.00 14 LYS A O 10
ATOM 7169 N N . GLU A 1 15 ? 10.712 19.064 -5.449 1.00 10.00 15 GLU A N 10
ATOM 7170 C CA . GLU A 1 15 ? 12.127 19.355 -5.717 1.00 10.00 15 GLU A CA 10
ATOM 7171 C C . GLU A 1 15 ? 12.473 19.278 -7.221 1.00 10.00 15 GLU A C 10
ATOM 7172 O O . GLU A 1 15 ? 13.474 19.800 -7.684 1.00 10.00 15 GLU A O 10
ATOM 7184 N N . CYS A 1 16 ? 11.583 18.724 -8.039 1.00 10.00 16 CYS A N 10
ATOM 7185 C CA . CYS A 1 16 ? 11.786 18.586 -9.457 1.00 10.00 16 CYS A CA 10
ATOM 7186 C C . CYS A 1 16 ? 11.414 19.881 -10.148 1.00 10.00 16 CYS A C 10
ATOM 7187 O O . CYS A 1 16 ? 12.246 20.476 -10.796 1.00 10.00 16 CYS A O 10
ATOM 7194 N N . SER A 1 17 ? 10.162 20.334 -10.049 1.00 10.00 17 SER A N 10
ATOM 7195 C CA . SER A 1 17 ? 9.678 21.613 -10.554 1.00 10.00 17 SER A CA 10
ATOM 7196 C C . SER A 1 17 ? 10.551 22.771 -10.085 1.00 10.00 17 SER A C 10
ATOM 7197 O O . SER A 1 17 ? 10.599 23.780 -10.775 1.00 10.00 17 SER A O 10
ATOM 7205 N N . ASP A 1 18 ? 11.250 22.631 -8.949 1.00 10.00 18 ASP A N 10
ATOM 7206 C CA . ASP A 1 18 ? 12.282 23.575 -8.498 1.00 10.00 18 ASP A CA 10
ATOM 7207 C C . ASP A 1 18 ? 13.316 23.877 -9.585 1.00 10.00 18 ASP A C 10
ATOM 7208 O O . ASP A 1 18 ? 13.748 25.021 -9.720 1.00 10.00 18 ASP A O 10
ATOM 7217 N N . LYS A 1 19 ? 13.623 22.897 -10.450 1.00 10.00 19 LYS A N 10
ATOM 7218 C CA . LYS A 1 19 ? 14.501 23.080 -11.588 1.00 10.00 19 LYS A CA 10
ATOM 7219 C C . LYS A 1 19 ? 13.987 24.133 -12.561 1.00 10.00 19 LYS A C 10
ATOM 7220 O O . LYS A 1 19 ? 14.707 24.491 -13.493 1.00 10.00 19 LYS A O 10
ATOM 7239 N N . GLY A 1 20 ? 12.736 24.556 -12.393 1.00 10.00 20 GLY A N 10
ATOM 7240 C CA . GLY A 1 20 ? 12.035 25.532 -13.201 1.00 10.00 20 GLY A CA 10
ATOM 7241 C C . GLY A 1 20 ? 11.474 24.894 -14.465 1.00 10.00 20 GLY A C 10
ATOM 7242 O O . GLY A 1 20 ? 11.025 25.589 -15.370 1.00 10.00 20 GLY A O 10
ATOM 7246 N N . ASN A 1 21 ? 11.561 23.567 -14.579 1.00 10.00 21 ASN A N 10
ATOM 7247 C CA . ASN A 1 21 ? 10.989 22.820 -15.679 1.00 10.00 21 ASN A CA 10
ATOM 7248 C C . ASN A 1 21 ? 9.456 22.729 -15.572 1.00 10.00 21 ASN A C 10
ATOM 7249 O O . ASN A 1 21 ? 8.814 23.182 -14.626 1.00 10.00 21 ASN A O 10
ATOM 7260 N N . GLY A 1 22 ? 8.863 22.070 -16.566 1.00 10.00 22 GLY A N 10
ATOM 7261 C CA . GLY A 1 22 ? 7.436 21.815 -16.574 1.00 10.00 22 GLY A CA 10
ATOM 7262 C C . GLY A 1 22 ? 7.081 20.591 -15.758 1.00 10.00 22 GLY A C 10
ATOM 7263 O O . GLY A 1 22 ? 7.866 19.650 -15.642 1.00 10.00 22 GLY A O 10
ATOM 7267 N N . PHE A 1 23 ? 5.841 20.567 -15.280 1.00 10.00 23 PHE A N 10
ATOM 7268 C CA . PHE A 1 23 ? 5.290 19.456 -14.544 1.00 10.00 23 PHE A CA 10
ATOM 7269 C C . PHE A 1 23 ? 5.359 18.181 -15.353 1.00 10.00 23 PHE A C 10
ATOM 7270 O O . PHE A 1 23 ? 5.936 17.239 -14.857 1.00 10.00 23 PHE A O 10
ATOM 7287 N N . THR A 1 24 ? 4.931 18.200 -16.607 1.00 10.00 24 THR A N 10
ATOM 7288 C CA . THR A 1 24 ? 4.840 17.018 -17.456 1.00 10.00 24 THR A CA 10
ATOM 7289 C C . THR A 1 24 ? 6.208 16.374 -17.604 1.00 10.00 24 THR A C 10
ATOM 7290 O O . THR A 1 24 ? 6.414 15.204 -17.312 1.00 10.00 24 THR A O 10
ATOM 7301 N N . PHE A 1 25 ? 7.182 17.162 -18.053 1.00 10.00 25 PHE A N 10
ATOM 7302 C CA . PHE A 1 25 ? 8.544 16.701 -18.211 1.00 10.00 25 PHE A CA 10
ATOM 7303 C C . PHE A 1 25 ? 9.064 16.130 -16.902 1.00 10.00 25 PHE A C 10
ATOM 7304 O O . PHE A 1 25 ? 9.625 15.042 -16.901 1.00 10.00 25 PHE A O 10
ATOM 7321 N N . CYS A 1 26 ? 8.859 16.859 -15.801 1.00 10.00 26 CYS A N 10
ATOM 7322 C CA . CYS A 1 26 ? 9.221 16.386 -14.494 1.00 10.00 26 CYS A CA 10
ATOM 7323 C C . CYS A 1 26 ? 8.447 15.137 -14.117 1.00 10.00 26 CYS A C 10
ATOM 7324 O O . CYS A 1 26 ? 8.982 14.326 -13.405 1.00 10.00 26 CYS A O 10
ATOM 7331 N N . GLU A 1 27 ? 7.208 14.966 -14.545 1.00 10.00 27 GLU A N 10
ATOM 7332 C CA . GLU A 1 27 ? 6.367 13.805 -14.301 1.00 10.00 27 GLU A CA 10
ATOM 7333 C C . GLU A 1 27 ? 7.031 12.587 -14.899 1.00 10.00 27 GLU A C 10
ATOM 7334 O O . GLU A 1 27 ? 7.476 11.725 -14.156 1.00 10.00 27 GLU A O 10
ATOM 7346 N N . MET A 1 28 ? 7.281 12.595 -16.209 1.00 10.00 28 MET A N 10
ATOM 7347 C CA . MET A 1 28 ? 7.986 11.497 -16.868 1.00 10.00 28 MET A CA 10
ATOM 7348 C C . MET A 1 28 ? 9.417 11.309 -16.359 1.00 10.00 28 MET A C 10
ATOM 7349 O O . MET A 1 28 ? 10.062 10.312 -16.682 1.00 10.00 28 MET A O 10
ATOM 7363 N N . LYS A 1 29 ? 9.930 12.275 -15.587 1.00 10.00 29 LYS A N 10
ATOM 7364 C CA . LYS A 1 29 ? 11.261 12.239 -15.015 1.00 10.00 29 LYS A CA 10
ATOM 7365 C C . LYS A 1 29 ? 11.269 11.682 -13.613 1.00 10.00 29 LYS A C 10
ATOM 7366 O O . LYS A 1 29 ? 11.869 10.641 -13.429 1.00 10.00 29 LYS A O 10
ATOM 7385 N N . CYS A 1 30 ? 10.628 12.353 -12.662 1.00 10.00 30 CYS A N 10
ATOM 7386 C CA . CYS A 1 30 ? 10.367 11.910 -11.303 1.00 10.00 30 CYS A CA 10
ATOM 7387 C C . CYS A 1 30 ? 9.876 10.458 -11.269 1.00 10.00 30 CYS A C 10
ATOM 7388 O O . CYS A 1 30 ? 10.149 9.746 -10.309 1.00 10.00 30 CYS A O 10
ATOM 7395 N N . ASP A 1 31 ? 9.186 10.031 -12.335 1.00 10.00 31 ASP A N 10
ATOM 7396 C CA . ASP A 1 31 ? 8.780 8.648 -12.531 1.00 10.00 31 ASP A CA 10
ATOM 7397 C C . ASP A 1 31 ? 9.986 7.727 -12.556 1.00 10.00 31 ASP A C 10
ATOM 7398 O O . ASP A 1 31 ? 10.127 6.853 -11.722 1.00 10.00 31 ASP A O 10
ATOM 7407 N N . THR A 1 32 ? 10.873 7.929 -13.532 1.00 10.00 32 THR A N 10
ATOM 7408 C CA . THR A 1 32 ? 12.097 7.149 -13.656 1.00 10.00 32 THR A CA 10
ATOM 7409 C C . THR A 1 32 ? 13.073 7.448 -12.518 1.00 10.00 32 THR A C 10
ATOM 7410 O O . THR A 1 32 ? 13.875 6.579 -12.199 1.00 10.00 32 THR A O 10
ATOM 7421 N N . ASP A 1 33 ? 13.031 8.647 -11.928 1.00 10.00 33 ASP A N 10
ATOM 7422 C CA . ASP A 1 33 ? 13.849 9.032 -10.782 1.00 10.00 33 ASP A CA 10
ATOM 7423 C C . ASP A 1 33 ? 13.657 8.031 -9.642 1.00 10.00 33 ASP A C 10
ATOM 7424 O O . ASP A 1 33 ? 14.519 7.185 -9.382 1.00 10.00 33 ASP A O 10
ATOM 7433 N N . CYS A 1 34 ? 12.508 8.132 -8.972 1.00 10.00 34 CYS A N 10
ATOM 7434 C CA . CYS A 1 34 ? 12.226 7.320 -7.817 1.00 10.00 34 CYS A CA 10
ATOM 7435 C C . CYS A 1 34 ? 11.518 6.102 -8.346 1.00 10.00 34 CYS A C 10
ATOM 7436 O O . CYS A 1 34 ? 10.313 6.153 -8.507 1.00 10.00 34 CYS A O 10
ATOM 7443 N N . SER A 1 35 ? 12.249 5.034 -8.650 1.00 10.00 35 SER A N 10
ATOM 7444 C CA . SER A 1 35 ? 11.704 3.784 -9.170 1.00 10.00 35 SER A CA 10
ATOM 7445 C C . SER A 1 35 ? 12.817 2.770 -9.321 1.00 10.00 35 SER A C 10
ATOM 7446 O O . SER A 1 35 ? 13.958 3.081 -9.662 1.00 10.00 35 SER A O 10
ATOM 7454 N N . VAL A 1 36 ? 12.496 1.525 -9.008 1.00 10.00 36 VAL A N 10
ATOM 7455 C CA . VAL A 1 36 ? 13.427 0.422 -9.086 1.00 10.00 36 VAL A CA 10
ATOM 7456 C C . VAL A 1 36 ? 13.582 0.002 -10.547 1.00 10.00 36 VAL A C 10
ATOM 7457 O O . VAL A 1 36 ? 13.051 0.612 -11.474 1.00 10.00 36 VAL A O 10
ATOM 7470 N N . LYS A 1 37 ? 14.338 -1.061 -10.778 1.00 10.00 37 LYS A N 10
ATOM 7471 C CA . LYS A 1 37 ? 14.525 -1.601 -12.114 1.00 10.00 37 LYS A CA 10
ATOM 7472 C C . LYS A 1 37 ? 14.734 -3.104 -12.033 1.00 10.00 37 LYS A C 10
ATOM 7473 O O . LYS A 1 37 ? 14.192 -3.751 -11.147 1.00 10.00 37 LYS A O 10
ATOM 7492 N N . ASP A 1 38 ? 15.539 -3.636 -12.942 1.00 10.00 38 ASP A N 10
ATOM 7493 C CA . ASP A 1 38 ? 15.895 -5.040 -12.991 1.00 10.00 38 ASP A CA 10
ATOM 7494 C C . ASP A 1 38 ? 17.404 -5.186 -12.897 1.00 10.00 38 ASP A C 10
ATOM 7495 O O . ASP A 1 38 ? 18.132 -4.639 -13.732 1.00 10.00 38 ASP A O 10
ATOM 7504 N N . VAL A 1 39 ? 17.868 -5.927 -11.896 1.00 10.00 39 VAL A N 10
ATOM 7505 C CA . VAL A 1 39 ? 19.287 -6.192 -11.669 1.00 10.00 39 VAL A CA 10
ATOM 7506 C C . VAL A 1 39 ? 19.550 -7.686 -11.770 1.00 10.00 39 VAL A C 10
ATOM 7507 O O . VAL A 1 39 ? 19.921 -8.343 -10.810 1.00 10.00 39 VAL A O 10
ATOM 7520 N N . LYS A 1 40 ? 19.293 -8.263 -12.946 1.00 10.00 40 LYS A N 10
ATOM 7521 C CA . LYS A 1 40 ? 19.478 -9.699 -13.160 1.00 10.00 40 LYS A CA 10
ATOM 7522 C C . LYS A 1 40 ? 20.807 -10.169 -12.570 1.00 10.00 40 LYS A C 10
ATOM 7523 O O . LYS A 1 40 ? 21.868 -9.705 -12.984 1.00 10.00 40 LYS A O 10
ATOM 7542 N N . GLU A 1 41 ? 20.724 -11.050 -11.580 1.00 10.00 41 GLU A N 10
ATOM 7543 C CA . GLU A 1 41 ? 21.894 -11.510 -10.847 1.00 10.00 41 GLU A CA 10
ATOM 7544 C C . GLU A 1 41 ? 22.642 -12.460 -11.760 1.00 10.00 41 GLU A C 10
ATOM 7545 O O . GLU A 1 41 ? 22.099 -13.501 -12.134 1.00 10.00 41 GLU A O 10
ATOM 7557 N N . LYS A 1 42 ? 23.834 -12.050 -12.209 1.00 10.00 42 LYS A N 10
ATOM 7558 C CA . LYS A 1 42 ? 24.678 -12.841 -13.102 1.00 10.00 42 LYS A CA 10
ATOM 7559 C C . LYS A 1 42 ? 24.799 -14.254 -12.553 1.00 10.00 42 LYS A C 10
ATOM 7560 O O . LYS A 1 42 ? 25.544 -14.456 -11.603 1.00 10.00 42 LYS A O 10
ATOM 7579 N N . LEU A 1 43 ? 24.128 -15.203 -13.194 1.00 10.00 43 LEU A N 10
ATOM 7580 C CA . LEU A 1 43 ? 24.075 -16.593 -12.814 1.00 10.00 43 LEU A CA 10
ATOM 7581 C C . LEU A 1 43 ? 23.668 -17.425 -14.013 1.00 10.00 43 LEU A C 10
ATOM 7582 O O . LEU A 1 43 ? 22.706 -17.102 -14.709 1.00 10.00 43 LEU A O 10
ATOM 7598 N N . GLU A 1 44 ? 24.427 -18.484 -14.254 1.00 10.00 44 GLU A N 10
ATOM 7599 C CA . GLU A 1 44 ? 24.189 -19.416 -15.343 1.00 10.00 44 GLU A CA 10
ATOM 7600 C C . GLU A 1 44 ? 24.516 -20.837 -14.900 1.00 10.00 44 GLU A C 10
ATOM 7601 O O . GLU A 1 44 ? 24.985 -21.055 -13.781 1.00 10.00 44 GLU A O 10
ATOM 7613 N N . ASN A 1 45 ? 24.207 -21.803 -15.769 1.00 10.00 45 ASN A N 10
ATOM 7614 C CA . ASN A 1 45 ? 24.581 -23.196 -15.575 1.00 10.00 45 ASN A CA 10
ATOM 7615 C C . ASN A 1 45 ? 26.090 -23.360 -15.328 1.00 10.00 45 ASN A C 10
ATOM 7616 O O . ASN A 1 45 ? 26.892 -22.425 -15.368 1.00 10.00 45 ASN A O 10
ATOM 7627 N N . TYR A 1 46 ? 26.488 -24.605 -15.121 1.00 10.00 46 TYR A N 10
ATOM 7628 C CA . TYR A 1 46 ? 27.870 -24.950 -14.892 1.00 10.00 46 TYR A CA 10
ATOM 7629 C C . TYR A 1 46 ? 28.456 -25.767 -16.034 1.00 10.00 46 TYR A C 10
ATOM 7630 O O . TYR A 1 46 ? 27.812 -26.023 -17.043 1.00 10.00 46 TYR A O 10
ATOM 7648 N N . LYS A 1 47 ? 29.674 -26.266 -15.833 1.00 10.00 47 LYS A N 10
ATOM 7649 C CA . LYS A 1 47 ? 30.345 -27.154 -16.781 1.00 10.00 47 LYS A CA 10
ATOM 7650 C C . LYS A 1 47 ? 30.576 -28.536 -16.153 1.00 10.00 47 LYS A C 10
ATOM 7651 O O . LYS A 1 47 ? 31.673 -28.847 -15.673 1.00 10.00 47 LYS A O 10
ATOM 7670 N N . PRO A 1 48 ? 29.516 -29.344 -16.029 1.00 10.00 48 PRO A N 10
ATOM 7671 C CA . PRO A 1 48 ? 29.651 -30.670 -15.465 1.00 10.00 48 PRO A CA 10
ATOM 7672 C C . PRO A 1 48 ? 30.491 -31.530 -16.400 1.00 10.00 48 PRO A C 10
ATOM 7673 O O . PRO A 1 48 ? 30.569 -31.263 -17.603 1.00 10.00 48 PRO A O 10
ATOM 7684 N N . LYS A 1 49 ? 31.197 -32.509 -15.812 1.00 10.00 49 LYS A N 10
ATOM 7685 C CA . LYS A 1 49 ? 31.951 -33.492 -16.590 1.00 10.00 49 LYS A CA 10
ATOM 7686 C C . LYS A 1 49 ? 31.031 -34.127 -17.649 1.00 10.00 49 LYS A C 10
ATOM 7687 O O . LYS A 1 49 ? 29.822 -33.941 -17.565 1.00 10.00 49 LYS A O 10
ATOM 7706 N N . ASN A 1 50 ? 31.640 -34.810 -18.625 1.00 10.00 50 ASN A N 10
ATOM 7707 C CA . ASN A 1 50 ? 30.916 -35.518 -19.694 1.00 10.00 50 ASN A CA 10
ATOM 7708 C C . ASN A 1 50 ? 29.907 -36.603 -19.176 1.00 10.00 50 ASN A C 10
ATOM 7709 O O . ASN A 1 50 ? 29.800 -37.646 -19.851 1.00 10.00 50 ASN A O 10
ATOM 7721 N N . ASP A 1 1 ? 1.312 0.006 0.003 1.00 10.00 1 ASP A N 11
ATOM 7722 C CA . ASP A 1 1 ? 2.095 -0.032 -1.240 1.00 10.00 1 ASP A CA 11
ATOM 7723 C C . ASP A 1 1 ? 1.164 -0.439 -2.360 1.00 10.00 1 ASP A C 11
ATOM 7724 O O . ASP A 1 1 ? -0.036 -0.582 -2.147 1.00 10.00 1 ASP A O 11
ATOM 7735 N N . GLU A 1 2 ? 1.709 -0.715 -3.538 1.00 10.00 2 GLU A N 11
ATOM 7736 C CA . GLU A 1 2 ? 0.917 -1.005 -4.720 1.00 10.00 2 GLU A CA 11
ATOM 7737 C C . GLU A 1 2 ? 1.839 -1.400 -5.859 1.00 10.00 2 GLU A C 11
ATOM 7738 O O . GLU A 1 2 ? 2.673 -0.609 -6.282 1.00 10.00 2 GLU A O 11
ATOM 7750 N N . ALA A 1 3 ? 1.700 -2.629 -6.348 1.00 10.00 3 ALA A N 11
ATOM 7751 C CA . ALA A 1 3 ? 2.516 -3.139 -7.448 1.00 10.00 3 ALA A CA 11
ATOM 7752 C C . ALA A 1 3 ? 2.051 -4.531 -7.831 1.00 10.00 3 ALA A C 11
ATOM 7753 O O . ALA A 1 3 ? 1.039 -4.650 -8.502 1.00 10.00 3 ALA A O 11
ATOM 7760 N N . GLN A 1 4 ? 2.690 -5.571 -7.286 1.00 10.00 4 GLN A N 11
ATOM 7761 C CA . GLN A 1 4 ? 2.329 -6.966 -7.530 1.00 10.00 4 GLN A CA 11
ATOM 7762 C C . GLN A 1 4 ? 0.855 -7.231 -7.216 1.00 10.00 4 GLN A C 11
ATOM 7763 O O . GLN A 1 4 ? 0.236 -8.128 -7.768 1.00 10.00 4 GLN A O 11
ATOM 7777 N N . PHE A 1 5 ? 0.278 -6.401 -6.347 1.00 10.00 5 PHE A N 11
ATOM 7778 C CA . PHE A 1 5 ? -1.125 -6.424 -5.999 1.00 10.00 5 PHE A CA 11
ATOM 7779 C C . PHE A 1 5 ? -1.948 -5.517 -6.893 1.00 10.00 5 PHE A C 11
ATOM 7780 O O . PHE A 1 5 ? -2.995 -5.924 -7.360 1.00 10.00 5 PHE A O 11
ATOM 7797 N N . LYS A 1 6 ? -1.480 -4.292 -7.163 1.00 10.00 6 LYS A N 11
ATOM 7798 C CA . LYS A 1 6 ? -2.160 -3.362 -8.061 1.00 10.00 6 LYS A CA 11
ATOM 7799 C C . LYS A 1 6 ? -2.307 -3.951 -9.457 1.00 10.00 6 LYS A C 11
ATOM 7800 O O . LYS A 1 6 ? -3.265 -3.647 -10.143 1.00 10.00 6 LYS A O 11
ATOM 7819 N N . GLU A 1 7 ? -1.401 -4.839 -9.843 1.00 10.00 7 GLU A N 11
ATOM 7820 C CA . GLU A 1 7 ? -1.470 -5.549 -11.097 1.00 10.00 7 GLU A CA 11
ATOM 7821 C C . GLU A 1 7 ? -2.439 -6.700 -11.009 1.00 10.00 7 GLU A C 11
ATOM 7822 O O . GLU A 1 7 ? -3.126 -6.936 -11.981 1.00 10.00 7 GLU A O 11
ATOM 7834 N N . CYS A 1 8 ? -2.544 -7.378 -9.869 1.00 10.00 8 CYS A N 11
ATOM 7835 C CA . CYS A 1 8 ? -3.504 -8.448 -9.694 1.00 10.00 8 CYS A CA 11
ATOM 7836 C C . CYS A 1 8 ? -4.889 -7.870 -9.579 1.00 10.00 8 CYS A C 11
ATOM 7837 O O . CYS A 1 8 ? -5.769 -8.383 -10.206 1.00 10.00 8 CYS A O 11
ATOM 7844 N N . TYR A 1 9 ? -5.101 -6.780 -8.863 1.00 10.00 9 TYR A N 11
ATOM 7845 C CA . TYR A 1 9 ? -6.385 -6.123 -8.718 1.00 10.00 9 TYR A CA 11
ATOM 7846 C C . TYR A 1 9 ? -6.882 -5.601 -10.049 1.00 10.00 9 TYR A C 11
ATOM 7847 O O . TYR A 1 9 ? -8.003 -5.905 -10.437 1.00 10.00 9 TYR A O 11
ATOM 7865 N N . ASP A 1 10 ? -6.046 -4.848 -10.768 1.00 10.00 10 ASP A N 11
ATOM 7866 C CA . ASP A 1 10 ? -6.411 -4.281 -12.064 1.00 10.00 10 ASP A CA 11
ATOM 7867 C C . ASP A 1 10 ? -6.688 -5.394 -13.073 1.00 10.00 10 ASP A C 11
ATOM 7868 O O . ASP A 1 10 ? -7.724 -5.436 -13.741 1.00 10.00 10 ASP A O 11
ATOM 7877 N N . THR A 1 11 ? -5.745 -6.333 -13.162 1.00 10.00 11 THR A N 11
ATOM 7878 C CA . THR A 1 11 ? -5.825 -7.464 -14.078 1.00 10.00 11 THR A CA 11
ATOM 7879 C C . THR A 1 11 ? -6.975 -8.385 -13.703 1.00 10.00 11 THR A C 11
ATOM 7880 O O . THR A 1 11 ? -7.777 -8.750 -14.558 1.00 10.00 11 THR A O 11
ATOM 7891 N N . CYS A 1 12 ? -7.127 -8.690 -12.417 1.00 10.00 12 CYS A N 11
ATOM 7892 C CA . CYS A 1 12 ? -8.231 -9.477 -11.898 1.00 10.00 12 CYS A CA 11
ATOM 7893 C C . CYS A 1 12 ? -9.513 -8.782 -12.283 1.00 10.00 12 CYS A C 11
ATOM 7894 O O . CYS A 1 12 ? -10.372 -9.423 -12.857 1.00 10.00 12 CYS A O 11
ATOM 7901 N N . HIS A 1 13 ? -9.622 -7.458 -12.098 1.00 10.00 13 HIS A N 11
ATOM 7902 C CA . HIS A 1 13 ? -10.794 -6.683 -12.475 1.00 10.00 13 HIS A CA 11
ATOM 7903 C C . HIS A 1 13 ? -11.147 -6.906 -13.929 1.00 10.00 13 HIS A C 11
ATOM 7904 O O . HIS A 1 13 ? -12.326 -6.945 -14.227 1.00 10.00 13 HIS A O 11
ATOM 7919 N N . LYS A 1 14 ? -10.166 -7.007 -14.824 1.00 10.00 14 LYS A N 11
ATOM 7920 C CA . LYS A 1 14 ? -10.386 -7.347 -16.230 1.00 10.00 14 LYS A CA 11
ATOM 7921 C C . LYS A 1 14 ? -11.137 -8.658 -16.385 1.00 10.00 14 LYS A C 11
ATOM 7922 O O . LYS A 1 14 ? -12.318 -8.606 -16.709 1.00 10.00 14 LYS A O 11
ATOM 7941 N N . GLU A 1 15 ? -10.494 -9.783 -16.082 1.00 10.00 15 GLU A N 11
ATOM 7942 C CA . GLU A 1 15 ? -11.147 -11.100 -16.135 1.00 10.00 15 GLU A CA 11
ATOM 7943 C C . GLU A 1 15 ? -12.375 -11.180 -15.197 1.00 10.00 15 GLU A C 11
ATOM 7944 O O . GLU A 1 15 ? -13.263 -12.019 -15.308 1.00 10.00 15 GLU A O 11
ATOM 7956 N N . CYS A 1 16 ? -12.466 -10.260 -14.242 1.00 10.00 16 CYS A N 11
ATOM 7957 C CA . CYS A 1 16 ? -13.573 -10.166 -13.334 1.00 10.00 16 CYS A CA 11
ATOM 7958 C C . CYS A 1 16 ? -14.756 -9.529 -14.027 1.00 10.00 16 CYS A C 11
ATOM 7959 O O . CYS A 1 16 ? -15.775 -10.167 -14.209 1.00 10.00 16 CYS A O 11
ATOM 7966 N N . SER A 1 17 ? -14.679 -8.236 -14.348 1.00 10.00 17 SER A N 11
ATOM 7967 C CA . SER A 1 17 ? -15.709 -7.495 -15.062 1.00 10.00 17 SER A CA 11
ATOM 7968 C C . SER A 1 17 ? -16.082 -8.198 -16.360 1.00 10.00 17 SER A C 11
ATOM 7969 O O . SER A 1 17 ? -17.209 -8.019 -16.797 1.00 10.00 17 SER A O 11
ATOM 7977 N N . ASP A 1 18 ? -15.180 -9.012 -16.930 1.00 10.00 18 ASP A N 11
ATOM 7978 C CA . ASP A 1 18 ? -15.461 -9.895 -18.068 1.00 10.00 18 ASP A CA 11
ATOM 7979 C C . ASP A 1 18 ? -16.690 -10.764 -17.808 1.00 10.00 18 ASP A C 11
ATOM 7980 O O . ASP A 1 18 ? -17.568 -10.891 -18.659 1.00 10.00 18 ASP A O 11
ATOM 7989 N N . LYS A 1 19 ? -16.851 -11.250 -16.569 1.00 10.00 19 LYS A N 11
ATOM 7990 C CA . LYS A 1 19 ? -18.027 -12.000 -16.174 1.00 10.00 19 LYS A CA 11
ATOM 7991 C C . LYS A 1 19 ? -19.326 -11.221 -16.368 1.00 10.00 19 LYS A C 11
ATOM 7992 O O . LYS A 1 19 ? -20.406 -11.796 -16.247 1.00 10.00 19 LYS A O 11
ATOM 8011 N N . GLY A 1 20 ? -19.218 -9.915 -16.602 1.00 10.00 20 GLY A N 11
ATOM 8012 C CA . GLY A 1 20 ? -20.315 -9.000 -16.833 1.00 10.00 20 GLY A CA 11
ATOM 8013 C C . GLY A 1 20 ? -20.948 -8.607 -15.508 1.00 10.00 20 GLY A C 11
ATOM 8014 O O . GLY A 1 20 ? -22.109 -8.213 -15.459 1.00 10.00 20 GLY A O 11
ATOM 8018 N N . ASN A 1 21 ? -20.203 -8.769 -14.407 1.00 10.00 21 ASN A N 11
ATOM 8019 C CA . ASN A 1 21 ? -20.663 -8.388 -13.092 1.00 10.00 21 ASN A CA 11
ATOM 8020 C C . ASN A 1 21 ? -20.600 -6.871 -12.889 1.00 10.00 21 ASN A C 11
ATOM 8021 O O . ASN A 1 21 ? -20.093 -6.108 -13.710 1.00 10.00 21 ASN A O 11
ATOM 8032 N N . GLY A 1 22 ? -21.028 -6.431 -11.709 1.00 10.00 22 GLY A N 11
ATOM 8033 C CA . GLY A 1 22 ? -20.931 -5.031 -11.339 1.00 10.00 22 GLY A CA 11
ATOM 8034 C C . GLY A 1 22 ? -19.510 -4.678 -10.943 1.00 10.00 22 GLY A C 11
ATOM 8035 O O . GLY A 1 22 ? -18.915 -5.364 -10.124 1.00 10.00 22 GLY A O 11
ATOM 8039 N N . PHE A 1 23 ? -18.976 -3.582 -11.476 1.00 10.00 23 PHE A N 11
ATOM 8040 C CA . PHE A 1 23 ? -17.646 -3.058 -11.173 1.00 10.00 23 PHE A CA 11
ATOM 8041 C C . PHE A 1 23 ? -17.288 -3.160 -9.703 1.00 10.00 23 PHE A C 11
ATOM 8042 O O . PHE A 1 23 ? -16.333 -3.854 -9.385 1.00 10.00 23 PHE A O 11
ATOM 8059 N N . THR A 1 24 ? -18.063 -2.490 -8.847 1.00 10.00 24 THR A N 11
ATOM 8060 C CA . THR A 1 24 ? -17.909 -2.489 -7.397 1.00 10.00 24 THR A CA 11
ATOM 8061 C C . THR A 1 24 ? -17.746 -3.902 -6.875 1.00 10.00 24 THR A C 11
ATOM 8062 O O . THR A 1 24 ? -16.751 -4.212 -6.242 1.00 10.00 24 THR A O 11
ATOM 8073 N N . PHE A 1 25 ? -18.710 -4.775 -7.168 1.00 10.00 25 PHE A N 11
ATOM 8074 C CA . PHE A 1 25 ? -18.661 -6.169 -6.772 1.00 10.00 25 PHE A CA 11
ATOM 8075 C C . PHE A 1 25 ? -17.381 -6.824 -7.256 1.00 10.00 25 PHE A C 11
ATOM 8076 O O . PHE A 1 25 ? -16.715 -7.500 -6.490 1.00 10.00 25 PHE A O 11
ATOM 8093 N N . CYS A 1 26 ? -17.019 -6.591 -8.515 1.00 10.00 26 CYS A N 11
ATOM 8094 C CA . CYS A 1 26 ? -15.785 -7.061 -9.069 1.00 10.00 26 CYS A CA 11
ATOM 8095 C C . CYS A 1 26 ? -14.592 -6.541 -8.300 1.00 10.00 26 CYS A C 11
ATOM 8096 O O . CYS A 1 26 ? -13.641 -7.272 -8.148 1.00 10.00 26 CYS A O 11
ATOM 8103 N N . GLU A 1 27 ? -14.631 -5.300 -7.834 1.00 10.00 27 GLU A N 11
ATOM 8104 C CA . GLU A 1 27 ? -13.608 -4.679 -7.016 1.00 10.00 27 GLU A CA 11
ATOM 8105 C C . GLU A 1 27 ? -13.528 -5.314 -5.651 1.00 10.00 27 GLU A C 11
ATOM 8106 O O . GLU A 1 27 ? -12.573 -6.035 -5.424 1.00 10.00 27 GLU A O 11
ATOM 8118 N N . MET A 1 28 ? -14.550 -5.155 -4.802 1.00 10.00 28 MET A N 11
ATOM 8119 C CA . MET A 1 28 ? -14.614 -5.749 -3.469 1.00 10.00 28 MET A CA 11
ATOM 8120 C C . MET A 1 28 ? -14.232 -7.230 -3.475 1.00 10.00 28 MET A C 11
ATOM 8121 O O . MET A 1 28 ? -13.740 -7.766 -2.485 1.00 10.00 28 MET A O 11
ATOM 8135 N N . LYS A 1 29 ? -14.488 -7.906 -4.602 1.00 10.00 29 LYS A N 11
ATOM 8136 C CA . LYS A 1 29 ? -14.083 -9.272 -4.821 1.00 10.00 29 LYS A CA 11
ATOM 8137 C C . LYS A 1 29 ? -12.642 -9.377 -5.235 1.00 10.00 29 LYS A C 11
ATOM 8138 O O . LYS A 1 29 ? -11.924 -10.019 -4.499 1.00 10.00 29 LYS A O 11
ATOM 8157 N N . CYS A 1 30 ? -12.242 -8.845 -6.389 1.00 10.00 30 CYS A N 11
ATOM 8158 C CA . CYS A 1 30 ? -10.858 -8.794 -6.857 1.00 10.00 30 CYS A CA 11
ATOM 8159 C C . CYS A 1 30 ? -9.889 -8.335 -5.757 1.00 10.00 30 CYS A C 11
ATOM 8160 O O . CYS A 1 30 ? -8.729 -8.733 -5.746 1.00 10.00 30 CYS A O 11
ATOM 8167 N N . ASP A 1 31 ? -10.389 -7.538 -4.814 1.00 10.00 31 ASP A N 11
ATOM 8168 C CA . ASP A 1 31 ? -9.675 -7.098 -3.632 1.00 10.00 31 ASP A CA 11
ATOM 8169 C C . ASP A 1 31 ? -9.282 -8.282 -2.763 1.00 10.00 31 ASP A C 11
ATOM 8170 O O . ASP A 1 31 ? -8.112 -8.582 -2.543 1.00 10.00 31 ASP A O 11
ATOM 8179 N N . THR A 1 32 ? -10.296 -9.001 -2.281 1.00 10.00 32 THR A N 11
ATOM 8180 C CA . THR A 1 32 ? -10.079 -10.187 -1.470 1.00 10.00 32 THR A CA 11
ATOM 8181 C C . THR A 1 32 ? -9.577 -11.360 -2.307 1.00 10.00 32 THR A C 11
ATOM 8182 O O . THR A 1 32 ? -9.002 -12.285 -1.744 1.00 10.00 32 THR A O 11
ATOM 8193 N N . ASP A 1 33 ? -9.814 -11.354 -3.620 1.00 10.00 33 ASP A N 11
ATOM 8194 C CA . ASP A 1 33 ? -9.379 -12.368 -4.559 1.00 10.00 33 ASP A CA 11
ATOM 8195 C C . ASP A 1 33 ? -7.874 -12.561 -4.443 1.00 10.00 33 ASP A C 11
ATOM 8196 O O . ASP A 1 33 ? -7.409 -13.565 -3.896 1.00 10.00 33 ASP A O 11
ATOM 8205 N N . CYS A 1 34 ? -7.124 -11.583 -4.955 1.00 10.00 34 CYS A N 11
ATOM 8206 C CA . CYS A 1 34 ? -5.687 -11.636 -4.921 1.00 10.00 34 CYS A CA 11
ATOM 8207 C C . CYS A 1 34 ? -5.243 -11.225 -3.528 1.00 10.00 34 CYS A C 11
ATOM 8208 O O . CYS A 1 34 ? -4.919 -10.073 -3.293 1.00 10.00 34 CYS A O 11
ATOM 8215 N N . SER A 1 35 ? -5.207 -12.164 -2.594 1.00 10.00 35 SER A N 11
ATOM 8216 C CA . SER A 1 35 ? -4.809 -11.900 -1.221 1.00 10.00 35 SER A CA 11
ATOM 8217 C C . SER A 1 35 ? -4.391 -13.205 -0.571 1.00 10.00 35 SER A C 11
ATOM 8218 O O . SER A 1 35 ? -5.038 -14.245 -0.708 1.00 10.00 35 SER A O 11
ATOM 8226 N N . VAL A 1 36 ? -3.246 -13.174 0.097 1.00 10.00 36 VAL A N 11
ATOM 8227 C CA . VAL A 1 36 ? -2.686 -14.319 0.786 1.00 10.00 36 VAL A CA 11
ATOM 8228 C C . VAL A 1 36 ? -3.450 -14.548 2.089 1.00 10.00 36 VAL A C 11
ATOM 8229 O O . VAL A 1 36 ? -4.453 -13.902 2.385 1.00 10.00 36 VAL A O 11
ATOM 8242 N N . LYS A 1 37 ? -2.984 -15.496 2.886 1.00 10.00 37 LYS A N 11
ATOM 8243 C CA . LYS A 1 37 ? -3.570 -15.799 4.186 1.00 10.00 37 LYS A CA 11
ATOM 8244 C C . LYS A 1 37 ? -2.479 -16.046 5.217 1.00 10.00 37 LYS A C 11
ATOM 8245 O O . LYS A 1 37 ? -1.355 -15.589 5.045 1.00 10.00 37 LYS A O 11
ATOM 8264 N N . ASP A 1 38 ? -2.825 -16.776 6.266 1.00 10.00 38 ASP A N 11
ATOM 8265 C CA . ASP A 1 38 ? -1.876 -17.204 7.273 1.00 10.00 38 ASP A CA 11
ATOM 8266 C C . ASP A 1 38 ? -1.146 -18.486 6.862 1.00 10.00 38 ASP A C 11
ATOM 8267 O O . ASP A 1 38 ? -1.599 -19.252 6.001 1.00 10.00 38 ASP A O 11
ATOM 8276 N N . VAL A 1 39 ? -0.075 -18.798 7.575 1.00 10.00 39 VAL A N 11
ATOM 8277 C CA . VAL A 1 39 ? 0.714 -20.004 7.359 1.00 10.00 39 VAL A CA 11
ATOM 8278 C C . VAL A 1 39 ? 0.669 -20.846 8.621 1.00 10.00 39 VAL A C 11
ATOM 8279 O O . VAL A 1 39 ? 1.650 -20.995 9.341 1.00 10.00 39 VAL A O 11
ATOM 8292 N N . LYS A 1 40 ? -0.518 -21.372 8.940 1.00 10.00 40 LYS A N 11
ATOM 8293 C CA . LYS A 1 40 ? -0.678 -22.225 10.119 1.00 10.00 40 LYS A CA 11
ATOM 8294 C C . LYS A 1 40 ? 0.450 -23.250 10.208 1.00 10.00 40 LYS A C 11
ATOM 8295 O O . LYS A 1 40 ? 1.045 -23.615 9.192 1.00 10.00 40 LYS A O 11
ATOM 8314 N N . GLU A 1 41 ? 0.700 -23.725 11.421 1.00 10.00 41 GLU A N 11
ATOM 8315 C CA . GLU A 1 41 ? 1.793 -24.659 11.636 1.00 10.00 41 GLU A CA 11
ATOM 8316 C C . GLU A 1 41 ? 1.685 -25.866 10.700 1.00 10.00 41 GLU A C 11
ATOM 8317 O O . GLU A 1 41 ? 0.621 -26.173 10.137 1.00 10.00 41 GLU A O 11
ATOM 8329 N N . LYS A 1 42 ? 2.788 -26.587 10.559 1.00 10.00 42 LYS A N 11
ATOM 8330 C CA . LYS A 1 42 ? 2.805 -27.761 9.711 1.00 10.00 42 LYS A CA 11
ATOM 8331 C C . LYS A 1 42 ? 2.548 -28.967 10.593 1.00 10.00 42 LYS A C 11
ATOM 8332 O O . LYS A 1 42 ? 3.493 -29.625 11.011 1.00 10.00 42 LYS A O 11
ATOM 8351 N N . LEU A 1 43 ? 1.267 -29.230 10.869 1.00 10.00 43 LEU A N 11
ATOM 8352 C CA . LEU A 1 43 ? 0.847 -30.398 11.631 1.00 10.00 43 LEU A CA 11
ATOM 8353 C C . LEU A 1 43 ? 1.588 -31.656 11.161 1.00 10.00 43 LEU A C 11
ATOM 8354 O O . LEU A 1 43 ? 1.950 -31.796 9.987 1.00 10.00 43 LEU A O 11
ATOM 8370 N N . GLU A 1 44 ? 1.766 -32.592 12.076 1.00 10.00 44 GLU A N 11
ATOM 8371 C CA . GLU A 1 44 ? 2.490 -33.809 11.775 1.00 10.00 44 GLU A CA 11
ATOM 8372 C C . GLU A 1 44 ? 2.122 -34.890 12.775 1.00 10.00 44 GLU A C 11
ATOM 8373 O O . GLU A 1 44 ? 1.397 -34.647 13.746 1.00 10.00 44 GLU A O 11
ATOM 8385 N N . ASN A 1 45 ? 2.590 -36.101 12.518 1.00 10.00 45 ASN A N 11
ATOM 8386 C CA . ASN A 1 45 ? 2.358 -37.244 13.367 1.00 10.00 45 ASN A CA 11
ATOM 8387 C C . ASN A 1 45 ? 3.322 -38.371 13.016 1.00 10.00 45 ASN A C 11
ATOM 8388 O O . ASN A 1 45 ? 3.951 -38.402 11.967 1.00 10.00 45 ASN A O 11
ATOM 8399 N N . TYR A 1 46 ? 3.375 -39.366 13.890 1.00 10.00 46 TYR A N 11
ATOM 8400 C CA . TYR A 1 46 ? 4.233 -40.513 13.680 1.00 10.00 46 TYR A CA 11
ATOM 8401 C C . TYR A 1 46 ? 3.578 -41.776 14.213 1.00 10.00 46 TYR A C 11
ATOM 8402 O O . TYR A 1 46 ? 2.589 -41.730 14.949 1.00 10.00 46 TYR A O 11
ATOM 8420 N N . LYS A 1 47 ? 4.171 -42.926 13.891 1.00 10.00 47 LYS A N 11
ATOM 8421 C CA . LYS A 1 47 ? 3.714 -44.206 14.418 1.00 10.00 47 LYS A CA 11
ATOM 8422 C C . LYS A 1 47 ? 4.902 -45.143 14.638 1.00 10.00 47 LYS A C 11
ATOM 8423 O O . LYS A 1 47 ? 5.101 -46.090 13.875 1.00 10.00 47 LYS A O 11
ATOM 8442 N N . PRO A 1 48 ? 5.729 -44.860 15.654 1.00 10.00 48 PRO A N 11
ATOM 8443 C CA . PRO A 1 48 ? 6.885 -45.683 15.953 1.00 10.00 48 PRO A CA 11
ATOM 8444 C C . PRO A 1 48 ? 6.427 -47.014 16.530 1.00 10.00 48 PRO A C 11
ATOM 8445 O O . PRO A 1 48 ? 5.502 -47.059 17.346 1.00 10.00 48 PRO A O 11
ATOM 8456 N N . LYS A 1 49 ? 7.002 -48.109 16.014 1.00 10.00 49 LYS A N 11
ATOM 8457 C CA . LYS A 1 49 ? 6.711 -49.449 16.519 1.00 10.00 49 LYS A CA 11
ATOM 8458 C C . LYS A 1 49 ? 6.882 -49.452 18.041 1.00 10.00 49 LYS A C 11
ATOM 8459 O O . LYS A 1 49 ? 7.710 -48.697 18.543 1.00 10.00 49 LYS A O 11
ATOM 8478 N N . ASN A 1 50 ? 6.043 -50.247 18.715 1.00 10.00 50 ASN A N 11
ATOM 8479 C CA . ASN A 1 50 ? 6.126 -50.424 20.163 1.00 10.00 50 ASN A CA 11
ATOM 8480 C C . ASN A 1 50 ? 7.582 -50.656 20.623 1.00 10.00 50 ASN A C 11
ATOM 8481 O O . ASN A 1 50 ? 7.876 -50.324 21.784 1.00 10.00 50 ASN A O 11
ATOM 8493 N N . ASP A 1 1 ? 1.347 -0.030 0.017 1.00 10.00 1 ASP A N 12
ATOM 8494 C CA . ASP A 1 1 ? 2.067 -0.063 -1.269 1.00 10.00 1 ASP A CA 12
ATOM 8495 C C . ASP A 1 1 ? 1.913 1.238 -1.974 1.00 10.00 1 ASP A C 12
ATOM 8496 O O . ASP A 1 1 ? 2.932 1.842 -2.249 1.00 10.00 1 ASP A O 12
ATOM 8507 N N . GLU A 1 2 ? 0.653 1.666 -2.173 1.00 10.00 2 GLU A N 12
ATOM 8508 C CA . GLU A 1 2 ? 0.305 2.953 -2.768 1.00 10.00 2 GLU A CA 12
ATOM 8509 C C . GLU A 1 2 ? 0.816 3.043 -4.216 1.00 10.00 2 GLU A C 12
ATOM 8510 O O . GLU A 1 2 ? 2.005 3.147 -4.483 1.00 10.00 2 GLU A O 12
ATOM 8522 N N . ALA A 1 3 ? -0.091 2.983 -5.185 1.00 10.00 3 ALA A N 12
ATOM 8523 C CA . ALA A 1 3 ? 0.333 2.984 -6.588 1.00 10.00 3 ALA A CA 12
ATOM 8524 C C . ALA A 1 3 ? -0.699 3.689 -7.439 1.00 10.00 3 ALA A C 12
ATOM 8525 O O . ALA A 1 3 ? -0.781 4.908 -7.395 1.00 10.00 3 ALA A O 12
ATOM 8532 N N . GLN A 1 4 ? -1.613 2.930 -8.046 1.00 10.00 4 GLN A N 12
ATOM 8533 C CA . GLN A 1 4 ? -2.712 3.479 -8.829 1.00 10.00 4 GLN A CA 12
ATOM 8534 C C . GLN A 1 4 ? -3.551 4.503 -8.052 1.00 10.00 4 GLN A C 12
ATOM 8535 O O . GLN A 1 4 ? -4.160 5.393 -8.630 1.00 10.00 4 GLN A O 12
ATOM 8549 N N . PHE A 1 5 ? -3.551 4.391 -6.725 1.00 10.00 5 PHE A N 12
ATOM 8550 C CA . PHE A 1 5 ? -4.190 5.316 -5.805 1.00 10.00 5 PHE A CA 12
ATOM 8551 C C . PHE A 1 5 ? -3.236 6.430 -5.393 1.00 10.00 5 PHE A C 12
ATOM 8552 O O . PHE A 1 5 ? -3.626 7.582 -5.401 1.00 10.00 5 PHE A O 12
ATOM 8569 N N . LYS A 1 6 ? -1.976 6.117 -5.059 1.00 10.00 6 LYS A N 12
ATOM 8570 C CA . LYS A 1 6 ? -0.978 7.136 -4.709 1.00 10.00 6 LYS A CA 12
ATOM 8571 C C . LYS A 1 6 ? -0.760 8.120 -5.838 1.00 10.00 6 LYS A C 12
ATOM 8572 O O . LYS A 1 6 ? -0.518 9.285 -5.579 1.00 10.00 6 LYS A O 12
ATOM 8591 N N . GLU A 1 7 ? -0.935 7.671 -7.070 1.00 10.00 7 GLU A N 12
ATOM 8592 C CA . GLU A 1 7 ? -0.872 8.521 -8.235 1.00 10.00 7 GLU A CA 12
ATOM 8593 C C . GLU A 1 7 ? -2.120 9.355 -8.368 1.00 10.00 7 GLU A C 12
ATOM 8594 O O . GLU A 1 7 ? -1.994 10.519 -8.706 1.00 10.00 7 GLU A O 12
ATOM 8606 N N . CYS A 1 8 ? -3.299 8.821 -8.053 1.00 10.00 8 CYS A N 12
ATOM 8607 C CA . CYS A 1 8 ? -4.528 9.593 -8.079 1.00 10.00 8 CYS A CA 12
ATOM 8608 C C . CYS A 1 8 ? -4.529 10.595 -6.951 1.00 10.00 8 CYS A C 12
ATOM 8609 O O . CYS A 1 8 ? -4.838 11.726 -7.201 1.00 10.00 8 CYS A O 12
ATOM 8616 N N . TYR A 1 9 ? -4.124 10.247 -5.742 1.00 10.00 9 TYR A N 12
ATOM 8617 C CA . TYR A 1 9 ? -4.049 11.151 -4.607 1.00 10.00 9 TYR A CA 12
ATOM 8618 C C . TYR A 1 9 ? -3.081 12.295 -4.862 1.00 10.00 9 TYR A C 12
ATOM 8619 O O . TYR A 1 9 ? -3.448 13.455 -4.707 1.00 10.00 9 TYR A O 12
ATOM 8637 N N . ASP A 1 10 ? -1.852 11.971 -5.276 1.00 10.00 10 ASP A N 12
ATOM 8638 C CA . ASP A 1 10 ? -0.815 12.968 -5.553 1.00 10.00 10 ASP A CA 12
ATOM 8639 C C . ASP A 1 10 ? -1.252 13.885 -6.696 1.00 10.00 10 ASP A C 12
ATOM 8640 O O . ASP A 1 10 ? -1.280 15.114 -6.593 1.00 10.00 10 ASP A O 12
ATOM 8649 N N . THR A 1 11 ? -1.643 13.257 -7.804 1.00 10.00 11 THR A N 12
ATOM 8650 C CA . THR A 1 11 ? -2.075 13.942 -9.020 1.00 10.00 11 THR A CA 12
ATOM 8651 C C . THR A 1 11 ? -3.343 14.737 -8.768 1.00 10.00 11 THR A C 12
ATOM 8652 O O . THR A 1 11 ? -3.394 15.909 -9.135 1.00 10.00 11 THR A O 12
ATOM 8663 N N . CYS A 1 12 ? -4.325 14.145 -8.084 1.00 10.00 12 CYS A N 12
ATOM 8664 C CA . CYS A 1 12 ? -5.554 14.806 -7.663 1.00 10.00 12 CYS A CA 12
ATOM 8665 C C . CYS A 1 12 ? -5.176 16.018 -6.845 1.00 10.00 12 CYS A C 12
ATOM 8666 O O . CYS A 1 12 ? -5.613 17.106 -7.176 1.00 10.00 12 CYS A O 12
ATOM 8673 N N . HIS A 1 13 ? -4.259 15.886 -5.874 1.00 10.00 13 HIS A N 12
ATOM 8674 C CA . HIS A 1 13 ? -3.773 16.999 -5.066 1.00 10.00 13 HIS A CA 12
ATOM 8675 C C . HIS A 1 13 ? -3.280 18.148 -5.919 1.00 10.00 13 HIS A C 12
ATOM 8676 O O . HIS A 1 13 ? -3.491 19.288 -5.542 1.00 10.00 13 HIS A O 12
ATOM 8691 N N . LYS A 1 14 ? -2.606 17.871 -7.031 1.00 10.00 14 LYS A N 12
ATOM 8692 C CA . LYS A 1 14 ? -2.193 18.887 -7.998 1.00 10.00 14 LYS A CA 12
ATOM 8693 C C . LYS A 1 14 ? -3.363 19.739 -8.481 1.00 10.00 14 LYS A C 12
ATOM 8694 O O . LYS A 1 14 ? -3.409 20.917 -8.143 1.00 10.00 14 LYS A O 12
ATOM 8713 N N . GLU A 1 15 ? -4.313 19.138 -9.193 1.00 10.00 15 GLU A N 12
ATOM 8714 C CA . GLU A 1 15 ? -5.556 19.814 -9.600 1.00 10.00 15 GLU A CA 12
ATOM 8715 C C . GLU A 1 15 ? -6.433 20.216 -8.389 1.00 10.00 15 GLU A C 12
ATOM 8716 O O . GLU A 1 15 ? -7.384 20.978 -8.488 1.00 10.00 15 GLU A O 12
ATOM 8728 N N . CYS A 1 16 ? -6.104 19.739 -7.191 1.00 10.00 16 CYS A N 12
ATOM 8729 C CA . CYS A 1 16 ? -6.819 20.050 -5.975 1.00 10.00 16 CYS A CA 12
ATOM 8730 C C . CYS A 1 16 ? -6.324 21.362 -5.402 1.00 10.00 16 CYS A C 12
ATOM 8731 O O . CYS A 1 16 ? -7.110 22.275 -5.250 1.00 10.00 16 CYS A O 12
ATOM 8738 N N . SER A 1 17 ? -5.035 21.469 -5.060 1.00 10.00 17 SER A N 12
ATOM 8739 C CA . SER A 1 17 ? -4.370 22.692 -4.610 1.00 10.00 17 SER A CA 12
ATOM 8740 C C . SER A 1 17 ? -4.590 23.850 -5.578 1.00 10.00 17 SER A C 12
ATOM 8741 O O . SER A 1 17 ? -4.521 24.993 -5.141 1.00 10.00 17 SER A O 12
ATOM 8749 N N . ASP A 1 18 ? -4.860 23.566 -6.862 1.00 10.00 18 ASP A N 12
ATOM 8750 C CA . ASP A 1 18 ? -5.303 24.552 -7.862 1.00 10.00 18 ASP A CA 12
ATOM 8751 C C . ASP A 1 18 ? -6.498 25.376 -7.377 1.00 10.00 18 ASP A C 12
ATOM 8752 O O . ASP A 1 18 ? -6.558 26.582 -7.611 1.00 10.00 18 ASP A O 12
ATOM 8761 N N . LYS A 1 19 ? -7.395 24.772 -6.582 1.00 10.00 19 LYS A N 12
ATOM 8762 C CA . LYS A 1 19 ? -8.506 25.474 -5.961 1.00 10.00 19 LYS A CA 12
ATOM 8763 C C . LYS A 1 19 ? -8.057 26.601 -5.035 1.00 10.00 19 LYS A C 12
ATOM 8764 O O . LYS A 1 19 ? -8.897 27.353 -4.542 1.00 10.00 19 LYS A O 12
ATOM 8783 N N . GLY A 1 20 ? -6.762 26.656 -4.733 1.00 10.00 20 GLY A N 12
ATOM 8784 C CA . GLY A 1 20 ? -6.118 27.626 -3.866 1.00 10.00 20 GLY A CA 12
ATOM 8785 C C . GLY A 1 20 ? -6.283 27.254 -2.396 1.00 10.00 20 GLY A C 12
ATOM 8786 O O . GLY A 1 20 ? -5.970 28.041 -1.508 1.00 10.00 20 GLY A O 12
ATOM 8790 N N . ASN A 1 21 ? -6.824 26.066 -2.117 1.00 10.00 21 ASN A N 12
ATOM 8791 C CA . ASN A 1 21 ? -6.948 25.535 -0.775 1.00 10.00 21 ASN A CA 12
ATOM 8792 C C . ASN A 1 21 ? -5.591 25.070 -0.218 1.00 10.00 21 ASN A C 12
ATOM 8793 O O . ASN A 1 21 ? -4.545 25.099 -0.865 1.00 10.00 21 ASN A O 12
ATOM 8804 N N . GLY A 1 22 ? -5.634 24.595 1.025 1.00 10.00 22 GLY A N 12
ATOM 8805 C CA . GLY A 1 22 ? -4.467 24.020 1.668 1.00 10.00 22 GLY A CA 12
ATOM 8806 C C . GLY A 1 22 ? -4.278 22.567 1.289 1.00 10.00 22 GLY A C 12
ATOM 8807 O O . GLY A 1 22 ? -5.244 21.840 1.045 1.00 10.00 22 GLY A O 12
ATOM 8811 N N . PHE A 1 23 ? -3.025 22.126 1.370 1.00 10.00 23 PHE A N 12
ATOM 8812 C CA . PHE A 1 23 ? -2.641 20.756 1.129 1.00 10.00 23 PHE A CA 12
ATOM 8813 C C . PHE A 1 23 ? -3.412 19.813 2.024 1.00 10.00 23 PHE A C 12
ATOM 8814 O O . PHE A 1 23 ? -4.042 18.925 1.488 1.00 10.00 23 PHE A O 12
ATOM 8831 N N . THR A 1 24 ? -3.471 20.075 3.322 1.00 10.00 24 THR A N 12
ATOM 8832 C CA . THR A 1 24 ? -4.082 19.186 4.309 1.00 10.00 24 THR A CA 12
ATOM 8833 C C . THR A 1 24 ? -5.549 18.946 3.984 1.00 10.00 24 THR A C 12
ATOM 8834 O O . THR A 1 24 ? -6.016 17.821 3.850 1.00 10.00 24 THR A O 12
ATOM 8845 N N . PHE A 1 25 ? -6.304 20.034 3.855 1.00 10.00 25 PHE A N 12
ATOM 8846 C CA . PHE A 1 25 ? -7.706 19.972 3.501 1.00 10.00 25 PHE A CA 12
ATOM 8847 C C . PHE A 1 25 ? -7.897 19.199 2.206 1.00 10.00 25 PHE A C 12
ATOM 8848 O O . PHE A 1 25 ? -8.757 18.329 2.140 1.00 10.00 25 PHE A O 12
ATOM 8865 N N . CYS A 1 26 ? -7.082 19.512 1.194 1.00 10.00 26 CYS A N 12
ATOM 8866 C CA . CYS A 1 26 ? -7.085 18.790 -0.051 1.00 10.00 26 CYS A CA 12
ATOM 8867 C C . CYS A 1 26 ? -6.680 17.339 0.127 1.00 10.00 26 CYS A C 12
ATOM 8868 O O . CYS A 1 26 ? -7.176 16.518 -0.607 1.00 10.00 26 CYS A O 12
ATOM 8875 N N . GLU A 1 27 ? -5.787 17.012 1.050 1.00 10.00 27 GLU A N 12
ATOM 8876 C CA . GLU A 1 27 ? -5.354 15.660 1.380 1.00 10.00 27 GLU A CA 12
ATOM 8877 C C . GLU A 1 27 ? -6.560 14.869 1.836 1.00 10.00 27 GLU A C 12
ATOM 8878 O O . GLU A 1 27 ? -7.001 13.983 1.118 1.00 10.00 27 GLU A O 12
ATOM 8890 N N . MET A 1 28 ? -7.224 15.314 2.904 1.00 10.00 28 MET A N 12
ATOM 8891 C CA . MET A 1 28 ? -8.438 14.650 3.378 1.00 10.00 28 MET A CA 12
ATOM 8892 C C . MET A 1 28 ? -9.583 14.661 2.355 1.00 10.00 28 MET A C 12
ATOM 8893 O O . MET A 1 28 ? -10.612 14.010 2.554 1.00 10.00 28 MET A O 12
ATOM 8907 N N . LYS A 1 29 ? -9.441 15.438 1.273 1.00 10.00 29 LYS A N 12
ATOM 8908 C CA . LYS A 1 29 ? -10.416 15.545 0.205 1.00 10.00 29 LYS A CA 12
ATOM 8909 C C . LYS A 1 29 ? -10.100 14.630 -0.961 1.00 10.00 29 LYS A C 12
ATOM 8910 O O . LYS A 1 29 ? -10.921 13.763 -1.212 1.00 10.00 29 LYS A O 12
ATOM 8929 N N . CYS A 1 30 ? -8.972 14.831 -1.637 1.00 10.00 30 CYS A N 12
ATOM 8930 C CA . CYS A 1 30 ? -8.390 13.977 -2.661 1.00 10.00 30 CYS A CA 12
ATOM 8931 C C . CYS A 1 30 ? -8.396 12.499 -2.252 1.00 10.00 30 CYS A C 12
ATOM 8932 O O . CYS A 1 30 ? -8.494 11.626 -3.109 1.00 10.00 30 CYS A O 12
ATOM 8939 N N . ASP A 1 31 ? -8.330 12.236 -0.942 1.00 10.00 31 ASP A N 12
ATOM 8940 C CA . ASP A 1 31 ? -8.488 10.902 -0.373 1.00 10.00 31 ASP A CA 12
ATOM 8941 C C . ASP A 1 31 ? -9.832 10.297 -0.759 1.00 10.00 31 ASP A C 12
ATOM 8942 O O . ASP A 1 31 ? -9.929 9.287 -1.447 1.00 10.00 31 ASP A O 12
ATOM 8951 N N . THR A 1 32 ? -10.903 10.967 -0.330 1.00 10.00 32 THR A N 12
ATOM 8952 C CA . THR A 1 32 ? -12.260 10.545 -0.645 1.00 10.00 32 THR A CA 12
ATOM 8953 C C . THR A 1 32 ? -12.577 10.760 -2.121 1.00 10.00 32 THR A C 12
ATOM 8954 O O . THR A 1 32 ? -13.454 10.069 -2.620 1.00 10.00 32 THR A O 12
ATOM 8965 N N . ASP A 1 33 ? -11.939 11.722 -2.796 1.00 10.00 33 ASP A N 12
ATOM 8966 C CA . ASP A 1 33 ? -12.098 11.974 -4.229 1.00 10.00 33 ASP A CA 12
ATOM 8967 C C . ASP A 1 33 ? -11.852 10.695 -5.029 1.00 10.00 33 ASP A C 12
ATOM 8968 O O . ASP A 1 33 ? -12.789 10.083 -5.548 1.00 10.00 33 ASP A O 12
ATOM 8977 N N . CYS A 1 34 ? -10.581 10.296 -5.113 1.00 10.00 34 CYS A N 12
ATOM 8978 C CA . CYS A 1 34 ? -10.175 9.141 -5.883 1.00 10.00 34 CYS A CA 12
ATOM 8979 C C . CYS A 1 34 ? -10.409 7.906 -5.032 1.00 10.00 34 CYS A C 12
ATOM 8980 O O . CYS A 1 34 ? -9.474 7.240 -4.609 1.00 10.00 34 CYS A O 12
ATOM 8987 N N . SER A 1 35 ? -11.669 7.577 -4.796 1.00 10.00 35 SER A N 12
ATOM 8988 C CA . SER A 1 35 ? -12.079 6.443 -3.995 1.00 10.00 35 SER A CA 12
ATOM 8989 C C . SER A 1 35 ? -13.600 6.303 -4.062 1.00 10.00 35 SER A C 12
ATOM 8990 O O . SER A 1 35 ? -14.360 7.269 -4.114 1.00 10.00 35 SER A O 12
ATOM 8998 N N . VAL A 1 36 ? -14.074 5.066 -4.067 1.00 10.00 36 VAL A N 12
ATOM 8999 C CA . VAL A 1 36 ? -15.490 4.741 -4.080 1.00 10.00 36 VAL A CA 12
ATOM 9000 C C . VAL A 1 36 ? -16.066 4.922 -2.678 1.00 10.00 36 VAL A C 12
ATOM 9001 O O . VAL A 1 36 ? -15.374 5.306 -1.732 1.00 10.00 36 VAL A O 12
ATOM 9014 N N . LYS A 1 37 ? -17.354 4.629 -2.522 1.00 10.00 37 LYS A N 12
ATOM 9015 C CA . LYS A 1 37 ? -18.066 4.726 -1.254 1.00 10.00 37 LYS A CA 12
ATOM 9016 C C . LYS A 1 37 ? -19.477 4.161 -1.386 1.00 10.00 37 LYS A C 12
ATOM 9017 O O . LYS A 1 37 ? -19.724 3.304 -2.228 1.00 10.00 37 LYS A O 12
ATOM 9036 N N . ASP A 1 38 ? -20.377 4.619 -0.525 1.00 10.00 38 ASP A N 12
ATOM 9037 C CA . ASP A 1 38 ? -21.794 4.297 -0.591 1.00 10.00 38 ASP A CA 12
ATOM 9038 C C . ASP A 1 38 ? -22.526 5.232 -1.552 1.00 10.00 38 ASP A C 12
ATOM 9039 O O . ASP A 1 38 ? -22.034 6.313 -1.888 1.00 10.00 38 ASP A O 12
ATOM 9048 N N . VAL A 1 39 ? -23.744 4.854 -1.921 1.00 10.00 39 VAL A N 12
ATOM 9049 C CA . VAL A 1 39 ? -24.612 5.613 -2.817 1.00 10.00 39 VAL A CA 12
ATOM 9050 C C . VAL A 1 39 ? -26.005 5.568 -2.209 1.00 10.00 39 VAL A C 12
ATOM 9051 O O . VAL A 1 39 ? -26.853 4.764 -2.597 1.00 10.00 39 VAL A O 12
ATOM 9064 N N . LYS A 1 40 ? -26.230 6.424 -1.205 1.00 10.00 40 LYS A N 12
ATOM 9065 C CA . LYS A 1 40 ? -27.538 6.568 -0.569 1.00 10.00 40 LYS A CA 12
ATOM 9066 C C . LYS A 1 40 ? -28.629 6.690 -1.628 1.00 10.00 40 LYS A C 12
ATOM 9067 O O . LYS A 1 40 ? -28.484 7.427 -2.601 1.00 10.00 40 LYS A O 12
ATOM 9086 N N . GLU A 1 41 ? -29.704 5.937 -1.422 1.00 10.00 41 GLU A N 12
ATOM 9087 C CA . GLU A 1 41 ? -30.807 5.935 -2.364 1.00 10.00 41 GLU A CA 12
ATOM 9088 C C . GLU A 1 41 ? -31.481 7.308 -2.399 1.00 10.00 41 GLU A C 12
ATOM 9089 O O . GLU A 1 41 ? -31.282 8.161 -1.523 1.00 10.00 41 GLU A O 12
ATOM 9101 N N . LYS A 1 42 ? -32.328 7.512 -3.400 1.00 10.00 42 LYS A N 12
ATOM 9102 C CA . LYS A 1 42 ? -33.105 8.731 -3.487 1.00 10.00 42 LYS A CA 12
ATOM 9103 C C . LYS A 1 42 ? -34.352 8.561 -2.631 1.00 10.00 42 LYS A C 12
ATOM 9104 O O . LYS A 1 42 ? -35.257 7.853 -3.043 1.00 10.00 42 LYS A O 12
ATOM 9123 N N . LEU A 1 43 ? -34.380 9.233 -1.474 1.00 10.00 43 LEU A N 12
ATOM 9124 C CA . LEU A 1 43 ? -35.516 9.245 -0.549 1.00 10.00 43 LEU A CA 12
ATOM 9125 C C . LEU A 1 43 ? -36.832 9.491 -1.286 1.00 10.00 43 LEU A C 12
ATOM 9126 O O . LEU A 1 43 ? -36.860 10.177 -2.304 1.00 10.00 43 LEU A O 12
ATOM 9142 N N . GLU A 1 44 ? -37.940 9.065 -0.710 1.00 10.00 44 GLU A N 12
ATOM 9143 C CA . GLU A 1 44 ? -39.237 9.191 -1.359 1.00 10.00 44 GLU A CA 12
ATOM 9144 C C . GLU A 1 44 ? -40.251 9.748 -0.379 1.00 10.00 44 GLU A C 12
ATOM 9145 O O . GLU A 1 44 ? -39.994 9.858 0.823 1.00 10.00 44 GLU A O 12
ATOM 9157 N N . ASN A 1 45 ? -41.392 10.163 -0.906 1.00 10.00 45 ASN A N 12
ATOM 9158 C CA . ASN A 1 45 ? -42.491 10.639 -0.103 1.00 10.00 45 ASN A CA 12
ATOM 9159 C C . ASN A 1 45 ? -43.761 10.663 -0.938 1.00 10.00 45 ASN A C 12
ATOM 9160 O O . ASN A 1 45 ? -43.718 10.621 -2.169 1.00 10.00 45 ASN A O 12
ATOM 9171 N N . TYR A 1 46 ? -44.886 10.820 -0.260 1.00 10.00 46 TYR A N 12
ATOM 9172 C CA . TYR A 1 46 ? -46.184 10.923 -0.894 1.00 10.00 46 TYR A CA 12
ATOM 9173 C C . TYR A 1 46 ? -46.757 12.323 -0.727 1.00 10.00 46 TYR A C 12
ATOM 9174 O O . TYR A 1 46 ? -46.225 13.164 -0.002 1.00 10.00 46 TYR A O 12
ATOM 9192 N N . LYS A 1 47 ? -47.883 12.570 -1.388 1.00 10.00 47 LYS A N 12
ATOM 9193 C CA . LYS A 1 47 ? -48.609 13.826 -1.271 1.00 10.00 47 LYS A CA 12
ATOM 9194 C C . LYS A 1 47 ? -50.092 13.589 -0.979 1.00 10.00 47 LYS A C 12
ATOM 9195 O O . LYS A 1 47 ? -50.624 12.538 -1.341 1.00 10.00 47 LYS A O 12
ATOM 9214 N N . PRO A 1 48 ? -50.759 14.553 -0.332 1.00 10.00 48 PRO A N 12
ATOM 9215 C CA . PRO A 1 48 ? -52.175 14.457 -0.038 1.00 10.00 48 PRO A CA 12
ATOM 9216 C C . PRO A 1 48 ? -53.014 14.597 -1.309 1.00 10.00 48 PRO A C 12
ATOM 9217 O O . PRO A 1 48 ? -52.504 14.656 -2.437 1.00 10.00 48 PRO A O 12
ATOM 9228 N N . LYS A 1 49 ? -54.330 14.625 -1.127 1.00 10.00 49 LYS A N 12
ATOM 9229 C CA . LYS A 1 49 ? -55.275 14.871 -2.207 1.00 10.00 49 LYS A CA 12
ATOM 9230 C C . LYS A 1 49 ? -55.894 16.254 -2.050 1.00 10.00 49 LYS A C 12
ATOM 9231 O O . LYS A 1 49 ? -55.610 16.902 -1.052 1.00 10.00 49 LYS A O 12
ATOM 9250 N N . ASN A 1 50 ? -56.666 16.666 -3.063 1.00 10.00 50 ASN A N 12
ATOM 9251 C CA . ASN A 1 50 ? -57.395 17.939 -3.086 1.00 10.00 50 ASN A CA 12
ATOM 9252 C C . ASN A 1 50 ? -58.053 18.224 -1.732 1.00 10.00 50 ASN A C 12
ATOM 9253 O O . ASN A 1 50 ? -57.615 19.188 -1.080 1.00 10.00 50 ASN A O 12
ATOM 9265 N N . ASP A 1 1 ? 1.328 0.003 0.020 1.00 10.00 1 ASP A N 13
ATOM 9266 C CA . ASP A 1 1 ? 2.115 -0.018 -1.220 1.00 10.00 1 ASP A CA 13
ATOM 9267 C C . ASP A 1 1 ? 1.159 -0.302 -2.354 1.00 10.00 1 ASP A C 13
ATOM 9268 O O . ASP A 1 1 ? 0.333 -1.198 -2.221 1.00 10.00 1 ASP A O 13
ATOM 9279 N N . GLU A 1 2 ? 1.257 0.451 -3.438 1.00 10.00 2 GLU A N 13
ATOM 9280 C CA . GLU A 1 2 ? 0.479 0.181 -4.644 1.00 10.00 2 GLU A CA 13
ATOM 9281 C C . GLU A 1 2 ? 1.290 -0.641 -5.630 1.00 10.00 2 GLU A C 13
ATOM 9282 O O . GLU A 1 2 ? 0.740 -1.099 -6.612 1.00 10.00 2 GLU A O 13
ATOM 9294 N N . ALA A 1 3 ? 2.580 -0.887 -5.375 1.00 10.00 3 ALA A N 13
ATOM 9295 C CA . ALA A 1 3 ? 3.415 -1.659 -6.283 1.00 10.00 3 ALA A CA 13
ATOM 9296 C C . ALA A 1 3 ? 2.891 -3.077 -6.517 1.00 10.00 3 ALA A C 13
ATOM 9297 O O . ALA A 1 3 ? 2.749 -3.526 -7.646 1.00 10.00 3 ALA A O 13
ATOM 9304 N N . GLN A 1 4 ? 2.574 -3.787 -5.438 1.00 10.00 4 GLN A N 13
ATOM 9305 C CA . GLN A 1 4 ? 1.963 -5.112 -5.526 1.00 10.00 4 GLN A CA 13
ATOM 9306 C C . GLN A 1 4 ? 0.780 -5.185 -6.518 1.00 10.00 4 GLN A C 13
ATOM 9307 O O . GLN A 1 4 ? 0.547 -6.209 -7.150 1.00 10.00 4 GLN A O 13
ATOM 9321 N N . PHE A 1 5 ? 0.043 -4.082 -6.653 1.00 10.00 5 PHE A N 13
ATOM 9322 C CA . PHE A 1 5 ? -1.070 -3.921 -7.577 1.00 10.00 5 PHE A CA 13
ATOM 9323 C C . PHE A 1 5 ? -0.548 -3.358 -8.901 1.00 10.00 5 PHE A C 13
ATOM 9324 O O . PHE A 1 5 ? -1.006 -3.805 -9.933 1.00 10.00 5 PHE A O 13
ATOM 9341 N N . LYS A 1 6 ? 0.388 -2.391 -8.917 1.00 10.00 6 LYS A N 13
ATOM 9342 C CA . LYS A 1 6 ? 0.987 -1.805 -10.128 1.00 10.00 6 LYS A CA 13
ATOM 9343 C C . LYS A 1 6 ? 1.527 -2.913 -11.008 1.00 10.00 6 LYS A C 13
ATOM 9344 O O . LYS A 1 6 ? 1.483 -2.798 -12.221 1.00 10.00 6 LYS A O 13
ATOM 9363 N N . GLU A 1 7 ? 2.060 -3.960 -10.382 1.00 10.00 7 GLU A N 13
ATOM 9364 C CA . GLU A 1 7 ? 2.583 -5.113 -11.072 1.00 10.00 7 GLU A CA 13
ATOM 9365 C C . GLU A 1 7 ? 1.447 -5.941 -11.629 1.00 10.00 7 GLU A C 13
ATOM 9366 O O . GLU A 1 7 ? 1.482 -6.313 -12.784 1.00 10.00 7 GLU A O 13
ATOM 9378 N N . CYS A 1 8 ? 0.369 -6.107 -10.875 1.00 10.00 8 CYS A N 13
ATOM 9379 C CA . CYS A 1 8 ? -0.787 -6.811 -11.361 1.00 10.00 8 CYS A CA 13
ATOM 9380 C C . CYS A 1 8 ? -1.431 -6.048 -12.492 1.00 10.00 8 CYS A C 13
ATOM 9381 O O . CYS A 1 8 ? -1.758 -6.632 -13.488 1.00 10.00 8 CYS A O 13
ATOM 9388 N N . TYR A 1 9 ? -1.615 -4.748 -12.384 1.00 10.00 9 TYR A N 13
ATOM 9389 C CA . TYR A 1 9 ? -2.188 -3.903 -13.409 1.00 10.00 9 TYR A CA 13
ATOM 9390 C C . TYR A 1 9 ? -1.372 -3.920 -14.692 1.00 10.00 9 TYR A C 13
ATOM 9391 O O . TYR A 1 9 ? -1.909 -4.179 -15.763 1.00 10.00 9 TYR A O 13
ATOM 9409 N N . ASP A 1 10 ? -0.072 -3.644 -14.587 1.00 10.00 10 ASP A N 13
ATOM 9410 C CA . ASP A 1 10 ? 0.853 -3.639 -15.720 1.00 10.00 10 ASP A CA 13
ATOM 9411 C C . ASP A 1 10 ? 0.899 -5.024 -16.378 1.00 10.00 10 ASP A C 13
ATOM 9412 O O . ASP A 1 10 ? 0.645 -5.205 -17.574 1.00 10.00 10 ASP A O 13
ATOM 9421 N N . THR A 1 11 ? 1.180 -6.038 -15.561 1.00 10.00 11 THR A N 13
ATOM 9422 C CA . THR A 1 11 ? 1.292 -7.427 -15.984 1.00 10.00 11 THR A CA 13
ATOM 9423 C C . THR A 1 11 ? -0.037 -7.935 -16.523 1.00 10.00 11 THR A C 13
ATOM 9424 O O . THR A 1 11 ? -0.068 -8.514 -17.610 1.00 10.00 11 THR A O 13
ATOM 9435 N N . CYS A 1 12 ? -1.144 -7.656 -15.828 1.00 10.00 12 CYS A N 13
ATOM 9436 C CA . CYS A 1 12 ? -2.490 -7.963 -16.286 1.00 10.00 12 CYS A CA 13
ATOM 9437 C C . CYS A 1 12 ? -2.686 -7.318 -17.641 1.00 10.00 12 CYS A C 13
ATOM 9438 O O . CYS A 1 12 ? -3.065 -8.001 -18.579 1.00 10.00 12 CYS A O 13
ATOM 9445 N N . HIS A 1 13 ? -2.356 -6.030 -17.803 1.00 10.00 13 HIS A N 13
ATOM 9446 C CA . HIS A 1 13 ? -2.455 -5.329 -19.077 1.00 10.00 13 HIS A CA 13
ATOM 9447 C C . HIS A 1 13 ? -1.759 -6.073 -20.194 1.00 10.00 13 HIS A C 13
ATOM 9448 O O . HIS A 1 13 ? -2.247 -6.051 -21.313 1.00 10.00 13 HIS A O 13
ATOM 9463 N N . LYS A 1 14 ? -0.617 -6.691 -19.921 1.00 10.00 14 LYS A N 13
ATOM 9464 C CA . LYS A 1 14 ? 0.085 -7.549 -20.867 1.00 10.00 14 LYS A CA 13
ATOM 9465 C C . LYS A 1 14 ? -0.799 -8.682 -21.381 1.00 10.00 14 LYS A C 13
ATOM 9466 O O . LYS A 1 14 ? -1.189 -8.644 -22.541 1.00 10.00 14 LYS A O 13
ATOM 9485 N N . GLU A 1 15 ? -1.152 -9.635 -20.521 1.00 10.00 15 GLU A N 13
ATOM 9486 C CA . GLU A 1 15 ? -2.078 -10.732 -20.854 1.00 10.00 15 GLU A CA 13
ATOM 9487 C C . GLU A 1 15 ? -3.482 -10.223 -21.244 1.00 10.00 15 GLU A C 13
ATOM 9488 O O . GLU A 1 15 ? -4.302 -10.929 -21.823 1.00 10.00 15 GLU A O 13
ATOM 9500 N N . CYS A 1 16 ? -3.769 -8.953 -20.958 1.00 10.00 16 CYS A N 13
ATOM 9501 C CA . CYS A 1 16 ? -5.017 -8.318 -21.302 1.00 10.00 16 CYS A CA 13
ATOM 9502 C C . CYS A 1 16 ? -4.991 -7.870 -22.757 1.00 10.00 16 CYS A C 13
ATOM 9503 O O . CYS A 1 16 ? -5.788 -8.302 -23.573 1.00 10.00 16 CYS A O 13
ATOM 9510 N N . SER A 1 17 ? -4.134 -6.906 -23.092 1.00 10.00 17 SER A N 13
ATOM 9511 C CA . SER A 1 17 ? -3.913 -6.438 -24.456 1.00 10.00 17 SER A CA 13
ATOM 9512 C C . SER A 1 17 ? -3.617 -7.591 -25.415 1.00 10.00 17 SER A C 13
ATOM 9513 O O . SER A 1 17 ? -3.879 -7.446 -26.602 1.00 10.00 17 SER A O 13
ATOM 9521 N N . ASP A 1 18 ? -3.085 -8.715 -24.919 1.00 10.00 18 ASP A N 13
ATOM 9522 C CA . ASP A 1 18 ? -2.916 -9.964 -25.664 1.00 10.00 18 ASP A CA 13
ATOM 9523 C C . ASP A 1 18 ? -4.223 -10.369 -26.335 1.00 10.00 18 ASP A C 13
ATOM 9524 O O . ASP A 1 18 ? -4.225 -10.759 -27.497 1.00 10.00 18 ASP A O 13
ATOM 9533 N N . LYS A 1 19 ? -5.377 -10.156 -25.682 1.00 10.00 19 LYS A N 13
ATOM 9534 C CA . LYS A 1 19 ? -6.687 -10.434 -26.249 1.00 10.00 19 LYS A CA 13
ATOM 9535 C C . LYS A 1 19 ? -6.941 -9.648 -27.530 1.00 10.00 19 LYS A C 13
ATOM 9536 O O . LYS A 1 19 ? -7.939 -9.890 -28.203 1.00 10.00 19 LYS A O 13
ATOM 9555 N N . GLY A 1 20 ? -6.093 -8.668 -27.825 1.00 10.00 20 GLY A N 13
ATOM 9556 C CA . GLY A 1 20 ? -6.138 -7.799 -28.985 1.00 10.00 20 GLY A CA 13
ATOM 9557 C C . GLY A 1 20 ? -7.116 -6.654 -28.776 1.00 10.00 20 GLY A C 13
ATOM 9558 O O . GLY A 1 20 ? -7.564 -6.014 -29.723 1.00 10.00 20 GLY A O 13
ATOM 9562 N N . ASN A 1 21 ? -7.493 -6.414 -27.517 1.00 10.00 21 ASN A N 13
ATOM 9563 C CA . ASN A 1 21 ? -8.389 -5.341 -27.143 1.00 10.00 21 ASN A CA 13
ATOM 9564 C C . ASN A 1 21 ? -7.660 -3.997 -27.085 1.00 10.00 21 ASN A C 13
ATOM 9565 O O . ASN A 1 21 ? -6.437 -3.899 -27.190 1.00 10.00 21 ASN A O 13
ATOM 9576 N N . GLY A 1 22 ? -8.426 -2.941 -26.810 1.00 10.00 22 GLY A N 13
ATOM 9577 C CA . GLY A 1 22 ? -7.854 -1.619 -26.614 1.00 10.00 22 GLY A CA 13
ATOM 9578 C C . GLY A 1 22 ? -7.244 -1.490 -25.232 1.00 10.00 22 GLY A C 13
ATOM 9579 O O . GLY A 1 22 ? -7.810 -1.974 -24.250 1.00 10.00 22 GLY A O 13
ATOM 9583 N N . PHE A 1 23 ? -6.129 -0.759 -25.151 1.00 10.00 23 PHE A N 13
ATOM 9584 C CA . PHE A 1 23 ? -5.440 -0.442 -23.910 1.00 10.00 23 PHE A CA 13
ATOM 9585 C C . PHE A 1 23 ? -6.395 0.077 -22.841 1.00 10.00 23 PHE A C 13
ATOM 9586 O O . PHE A 1 23 ? -6.341 -0.417 -21.729 1.00 10.00 23 PHE A O 13
ATOM 9603 N N . THR A 1 24 ? -7.274 1.013 -23.199 1.00 10.00 24 THR A N 13
ATOM 9604 C CA . THR A 1 24 ? -8.233 1.644 -22.301 1.00 10.00 24 THR A CA 13
ATOM 9605 C C . THR A 1 24 ? -9.147 0.625 -21.648 1.00 10.00 24 THR A C 13
ATOM 9606 O O . THR A 1 24 ? -9.168 0.479 -20.434 1.00 10.00 24 THR A O 13
ATOM 9617 N N . PHE A 1 25 ? -9.922 -0.081 -22.467 1.00 10.00 25 PHE A N 13
ATOM 9618 C CA . PHE A 1 25 ? -10.797 -1.133 -21.999 1.00 10.00 25 PHE A CA 13
ATOM 9619 C C . PHE A 1 25 ? -10.022 -2.140 -21.165 1.00 10.00 25 PHE A C 13
ATOM 9620 O O . PHE A 1 25 ? -10.467 -2.523 -20.092 1.00 10.00 25 PHE A O 13
ATOM 9637 N N . CYS A 1 26 ? -8.840 -2.529 -21.647 1.00 10.00 26 CYS A N 13
ATOM 9638 C CA . CYS A 1 26 ? -7.976 -3.415 -20.930 1.00 10.00 26 CYS A CA 13
ATOM 9639 C C . CYS A 1 26 ? -7.578 -2.827 -19.596 1.00 10.00 26 CYS A C 13
ATOM 9640 O O . CYS A 1 26 ? -7.458 -3.570 -18.654 1.00 10.00 26 CYS A O 13
ATOM 9647 N N . GLU A 1 27 ? -7.355 -1.527 -19.509 1.00 10.00 27 GLU A N 13
ATOM 9648 C CA . GLU A 1 27 ? -7.029 -0.792 -18.300 1.00 10.00 27 GLU A CA 13
ATOM 9649 C C . GLU A 1 27 ? -8.184 -0.804 -17.315 1.00 10.00 27 GLU A C 13
ATOM 9650 O O . GLU A 1 27 ? -8.090 -1.487 -16.307 1.00 10.00 27 GLU A O 13
ATOM 9662 N N . MET A 1 28 ? -9.302 -0.150 -17.656 1.00 10.00 28 MET A N 13
ATOM 9663 C CA . MET A 1 28 ? -10.501 -0.090 -16.819 1.00 10.00 28 MET A CA 13
ATOM 9664 C C . MET A 1 28 ? -10.925 -1.483 -16.334 1.00 10.00 28 MET A C 13
ATOM 9665 O O . MET A 1 28 ? -11.569 -1.639 -15.297 1.00 10.00 28 MET A O 13
ATOM 9679 N N . LYS A 1 29 ? -10.581 -2.513 -17.118 1.00 10.00 29 LYS A N 13
ATOM 9680 C CA . LYS A 1 29 ? -10.793 -3.893 -16.754 1.00 10.00 29 LYS A CA 13
ATOM 9681 C C . LYS A 1 29 ? -9.704 -4.394 -15.836 1.00 10.00 29 LYS A C 13
ATOM 9682 O O . LYS A 1 29 ? -10.061 -4.823 -14.762 1.00 10.00 29 LYS A O 13
ATOM 9701 N N . CYS A 1 30 ? -8.450 -4.444 -16.274 1.00 10.00 30 CYS A N 13
ATOM 9702 C CA . CYS A 1 30 ? -7.272 -4.825 -15.497 1.00 10.00 30 CYS A CA 13
ATOM 9703 C C . CYS A 1 30 ? -7.270 -4.178 -14.105 1.00 10.00 30 CYS A C 13
ATOM 9704 O O . CYS A 1 30 ? -6.733 -4.746 -13.159 1.00 10.00 30 CYS A O 13
ATOM 9711 N N . ASP A 1 31 ? -7.899 -3.007 -14.004 1.00 10.00 31 ASP A N 13
ATOM 9712 C CA . ASP A 1 31 ? -8.106 -2.281 -12.766 1.00 10.00 31 ASP A CA 13
ATOM 9713 C C . ASP A 1 31 ? -8.961 -3.108 -11.811 1.00 10.00 31 ASP A C 13
ATOM 9714 O O . ASP A 1 31 ? -8.542 -3.527 -10.737 1.00 10.00 31 ASP A O 13
ATOM 9723 N N . THR A 1 32 ? -10.192 -3.387 -12.237 1.00 10.00 32 THR A N 13
ATOM 9724 C CA . THR A 1 32 ? -11.108 -4.215 -11.466 1.00 10.00 32 THR A CA 13
ATOM 9725 C C . THR A 1 32 ? -10.720 -5.689 -11.535 1.00 10.00 32 THR A C 13
ATOM 9726 O O . THR A 1 32 ? -11.209 -6.467 -10.738 1.00 10.00 32 THR A O 13
ATOM 9737 N N . ASP A 1 33 ? -9.903 -6.113 -12.492 1.00 10.00 33 ASP A N 13
ATOM 9738 C CA . ASP A 1 33 ? -9.457 -7.479 -12.660 1.00 10.00 33 ASP A CA 13
ATOM 9739 C C . ASP A 1 33 ? -8.776 -7.990 -11.391 1.00 10.00 33 ASP A C 13
ATOM 9740 O O . ASP A 1 33 ? -9.292 -8.890 -10.723 1.00 10.00 33 ASP A O 13
ATOM 9749 N N . CYS A 1 34 ? -7.597 -7.429 -11.096 1.00 10.00 34 CYS A N 13
ATOM 9750 C CA . CYS A 1 34 ? -6.813 -7.768 -9.924 1.00 10.00 34 CYS A CA 13
ATOM 9751 C C . CYS A 1 34 ? -7.430 -7.146 -8.665 1.00 10.00 34 CYS A C 13
ATOM 9752 O O . CYS A 1 34 ? -6.830 -6.322 -7.986 1.00 10.00 34 CYS A O 13
ATOM 9759 N N . SER A 1 35 ? -8.643 -7.569 -8.355 1.00 10.00 35 SER A N 13
ATOM 9760 C CA . SER A 1 35 ? -9.476 -7.093 -7.269 1.00 10.00 35 SER A CA 13
ATOM 9761 C C . SER A 1 35 ? -10.904 -7.621 -7.413 1.00 10.00 35 SER A C 13
ATOM 9762 O O . SER A 1 35 ? -11.420 -7.896 -8.488 1.00 10.00 35 SER A O 13
ATOM 9770 N N . VAL A 1 36 ? -11.608 -7.744 -6.301 1.00 10.00 36 VAL A N 13
ATOM 9771 C CA . VAL A 1 36 ? -13.012 -8.124 -6.277 1.00 10.00 36 VAL A CA 13
ATOM 9772 C C . VAL A 1 36 ? -13.874 -6.896 -6.585 1.00 10.00 36 VAL A C 13
ATOM 9773 O O . VAL A 1 36 ? -13.374 -5.805 -6.856 1.00 10.00 36 VAL A O 13
ATOM 9786 N N . LYS A 1 37 ? -15.191 -7.063 -6.547 1.00 10.00 37 LYS A N 13
ATOM 9787 C CA . LYS A 1 37 ? -16.164 -6.002 -6.790 1.00 10.00 37 LYS A CA 13
ATOM 9788 C C . LYS A 1 37 ? -17.564 -6.499 -6.453 1.00 10.00 37 LYS A C 13
ATOM 9789 O O . LYS A 1 37 ? -17.721 -7.572 -5.876 1.00 10.00 37 LYS A O 13
ATOM 9808 N N . ASP A 1 38 ? -18.567 -5.745 -6.881 1.00 10.00 38 ASP A N 13
ATOM 9809 C CA . ASP A 1 38 ? -19.968 -6.075 -6.693 1.00 10.00 38 ASP A CA 13
ATOM 9810 C C . ASP A 1 38 ? -20.576 -6.475 -8.035 1.00 10.00 38 ASP A C 13
ATOM 9811 O O . ASP A 1 38 ? -20.591 -5.693 -8.990 1.00 10.00 38 ASP A O 13
ATOM 9820 N N . VAL A 1 39 ? -21.035 -7.719 -8.137 1.00 10.00 39 VAL A N 13
ATOM 9821 C CA . VAL A 1 39 ? -21.669 -8.242 -9.343 1.00 10.00 39 VAL A CA 13
ATOM 9822 C C . VAL A 1 39 ? -23.081 -8.683 -9.022 1.00 10.00 39 VAL A C 13
ATOM 9823 O O . VAL A 1 39 ? -23.407 -9.845 -9.209 1.00 10.00 39 VAL A O 13
ATOM 9836 N N . LYS A 1 40 ? -23.909 -7.772 -8.491 1.00 10.00 40 LYS A N 13
ATOM 9837 C CA . LYS A 1 40 ? -25.284 -8.083 -8.106 1.00 10.00 40 LYS A CA 13
ATOM 9838 C C . LYS A 1 40 ? -25.986 -8.912 -9.192 1.00 10.00 40 LYS A C 13
ATOM 9839 O O . LYS A 1 40 ? -26.564 -8.357 -10.120 1.00 10.00 40 LYS A O 13
ATOM 9858 N N . GLU A 1 41 ? -25.994 -10.232 -9.017 1.00 10.00 41 GLU A N 13
ATOM 9859 C CA . GLU A 1 41 ? -26.500 -11.219 -9.977 1.00 10.00 41 GLU A CA 13
ATOM 9860 C C . GLU A 1 41 ? -27.885 -11.666 -9.526 1.00 10.00 41 GLU A C 13
ATOM 9861 O O . GLU A 1 41 ? -28.307 -12.811 -9.654 1.00 10.00 41 GLU A O 13
ATOM 9873 N N . LYS A 1 42 ? -28.618 -10.711 -8.944 1.00 10.00 42 LYS A N 13
ATOM 9874 C CA . LYS A 1 42 ? -29.976 -10.913 -8.466 1.00 10.00 42 LYS A CA 13
ATOM 9875 C C . LYS A 1 42 ? -30.969 -10.216 -9.394 1.00 10.00 42 LYS A C 13
ATOM 9876 O O . LYS A 1 42 ? -31.916 -9.589 -8.918 1.00 10.00 42 LYS A O 13
ATOM 9895 N N . LEU A 1 43 ? -30.666 -10.244 -10.699 1.00 10.00 43 LEU A N 13
ATOM 9896 C CA . LEU A 1 43 ? -31.512 -9.682 -11.738 1.00 10.00 43 LEU A CA 13
ATOM 9897 C C . LEU A 1 43 ? -32.954 -10.125 -11.538 1.00 10.00 43 LEU A C 13
ATOM 9898 O O . LEU A 1 43 ? -33.225 -11.191 -10.987 1.00 10.00 43 LEU A O 13
ATOM 9914 N N . GLU A 1 44 ? -33.880 -9.313 -12.019 1.00 10.00 44 GLU A N 13
ATOM 9915 C CA . GLU A 1 44 ? -35.293 -9.589 -11.845 1.00 10.00 44 GLU A CA 13
ATOM 9916 C C . GLU A 1 44 ? -36.089 -8.752 -12.837 1.00 10.00 44 GLU A C 13
ATOM 9917 O O . GLU A 1 44 ? -35.892 -7.540 -12.949 1.00 10.00 44 GLU A O 13
ATOM 9929 N N . ASN A 1 45 ? -36.940 -9.422 -13.613 1.00 10.00 45 ASN A N 13
ATOM 9930 C CA . ASN A 1 45 ? -37.827 -8.732 -14.531 1.00 10.00 45 ASN A CA 13
ATOM 9931 C C . ASN A 1 45 ? -38.866 -7.910 -13.768 1.00 10.00 45 ASN A C 13
ATOM 9932 O O . ASN A 1 45 ? -39.072 -8.062 -12.567 1.00 10.00 45 ASN A O 13
ATOM 9943 N N . TYR A 1 46 ? -39.585 -7.077 -14.510 1.00 10.00 46 TYR A N 13
ATOM 9944 C CA . TYR A 1 46 ? -40.618 -6.219 -13.969 1.00 10.00 46 TYR A CA 13
ATOM 9945 C C . TYR A 1 46 ? -41.873 -6.366 -14.815 1.00 10.00 46 TYR A C 13
ATOM 9946 O O . TYR A 1 46 ? -41.791 -6.510 -16.038 1.00 10.00 46 TYR A O 13
ATOM 9964 N N . LYS A 1 47 ? -43.035 -6.318 -14.158 1.00 10.00 47 LYS A N 13
ATOM 9965 C CA . LYS A 1 47 ? -44.362 -6.447 -14.761 1.00 10.00 47 LYS A CA 13
ATOM 9966 C C . LYS A 1 47 ? -45.447 -6.585 -13.705 1.00 10.00 47 LYS A C 13
ATOM 9967 O O . LYS A 1 47 ? -46.331 -5.730 -13.696 1.00 10.00 47 LYS A O 13
ATOM 9986 N N . PRO A 1 48 ? -45.387 -7.611 -12.832 1.00 10.00 48 PRO A N 13
ATOM 9987 C CA . PRO A 1 48 ? -46.336 -7.804 -11.741 1.00 10.00 48 PRO A CA 13
ATOM 9988 C C . PRO A 1 48 ? -46.077 -6.797 -10.609 1.00 10.00 48 PRO A C 13
ATOM 9989 O O . PRO A 1 48 ? -45.748 -7.176 -9.492 1.00 10.00 48 PRO A O 13
ATOM 10000 N N . LYS A 1 49 ? -46.136 -5.494 -10.929 1.00 10.00 49 LYS A N 13
ATOM 10001 C CA . LYS A 1 49 ? -45.897 -4.412 -9.979 1.00 10.00 49 LYS A CA 13
ATOM 10002 C C . LYS A 1 49 ? -46.612 -4.660 -8.648 1.00 10.00 49 LYS A C 13
ATOM 10003 O O . LYS A 1 49 ? -45.953 -4.804 -7.625 1.00 10.00 49 LYS A O 13
ATOM 10022 N N . ASN A 1 50 ? -47.942 -4.583 -8.684 1.00 10.00 50 ASN A N 13
ATOM 10023 C CA . ASN A 1 50 ? -48.828 -4.940 -7.577 1.00 10.00 50 ASN A CA 13
ATOM 10024 C C . ASN A 1 50 ? -49.399 -6.351 -7.780 1.00 10.00 50 ASN A C 13
ATOM 10025 O O . ASN A 1 50 ? -49.190 -7.177 -6.872 1.00 10.00 50 ASN A O 13
ATOM 10037 N N . ASP A 1 1 ? 1.338 0.064 0.045 1.00 10.00 1 ASP A N 14
ATOM 10038 C CA . ASP A 1 1 ? 2.122 0.012 -1.218 1.00 10.00 1 ASP A CA 14
ATOM 10039 C C . ASP A 1 1 ? 2.259 -1.424 -1.686 1.00 10.00 1 ASP A C 14
ATOM 10040 O O . ASP A 1 1 ? 2.963 -1.682 -2.654 1.00 10.00 1 ASP A O 14
ATOM 10051 N N . GLU A 1 2 ? 1.458 -2.346 -1.127 1.00 10.00 2 GLU A N 14
ATOM 10052 C CA . GLU A 1 2 ? 1.519 -3.746 -1.510 1.00 10.00 2 GLU A CA 14
ATOM 10053 C C . GLU A 1 2 ? 1.194 -3.910 -2.986 1.00 10.00 2 GLU A C 14
ATOM 10054 O O . GLU A 1 2 ? 1.558 -4.904 -3.567 1.00 10.00 2 GLU A O 14
ATOM 10066 N N . ALA A 1 3 ? 0.543 -2.930 -3.622 1.00 10.00 3 ALA A N 14
ATOM 10067 C CA . ALA A 1 3 ? 0.299 -2.893 -5.052 1.00 10.00 3 ALA A CA 14
ATOM 10068 C C . ALA A 1 3 ? 1.551 -3.102 -5.888 1.00 10.00 3 ALA A C 14
ATOM 10069 O O . ALA A 1 3 ? 1.516 -3.960 -6.747 1.00 10.00 3 ALA A O 14
ATOM 10076 N N . GLN A 1 4 ? 2.645 -2.373 -5.619 1.00 10.00 4 GLN A N 14
ATOM 10077 C CA . GLN A 1 4 ? 3.948 -2.587 -6.265 1.00 10.00 4 GLN A CA 14
ATOM 10078 C C . GLN A 1 4 ? 4.396 -4.053 -6.295 1.00 10.00 4 GLN A C 14
ATOM 10079 O O . GLN A 1 4 ? 4.992 -4.502 -7.266 1.00 10.00 4 GLN A O 14
ATOM 10093 N N . PHE A 1 5 ? 4.025 -4.816 -5.271 1.00 10.00 5 PHE A N 14
ATOM 10094 C CA . PHE A 1 5 ? 4.192 -6.256 -5.190 1.00 10.00 5 PHE A CA 14
ATOM 10095 C C . PHE A 1 5 ? 3.029 -7.028 -5.804 1.00 10.00 5 PHE A C 14
ATOM 10096 O O . PHE A 1 5 ? 3.274 -7.963 -6.537 1.00 10.00 5 PHE A O 14
ATOM 10113 N N . LYS A 1 6 ? 1.767 -6.657 -5.576 1.00 10.00 6 LYS A N 14
ATOM 10114 C CA . LYS A 1 6 ? 0.576 -7.271 -6.174 1.00 10.00 6 LYS A CA 14
ATOM 10115 C C . LYS A 1 6 ? 0.633 -7.237 -7.686 1.00 10.00 6 LYS A C 14
ATOM 10116 O O . LYS A 1 6 ? 0.155 -8.160 -8.315 1.00 10.00 6 LYS A O 14
ATOM 10135 N N . GLU A 1 7 ? 1.288 -6.233 -8.252 1.00 10.00 7 GLU A N 14
ATOM 10136 C CA . GLU A 1 7 ? 1.534 -6.133 -9.673 1.00 10.00 7 GLU A CA 14
ATOM 10137 C C . GLU A 1 7 ? 2.686 -7.026 -10.070 1.00 10.00 7 GLU A C 14
ATOM 10138 O O . GLU A 1 7 ? 2.576 -7.702 -11.068 1.00 10.00 7 GLU A O 14
ATOM 10150 N N . CYS A 1 8 ? 3.741 -7.141 -9.263 1.00 10.00 8 CYS A N 14
ATOM 10151 C CA . CYS A 1 8 ? 4.815 -8.064 -9.573 1.00 10.00 8 CYS A CA 14
ATOM 10152 C C . CYS A 1 8 ? 4.349 -9.490 -9.427 1.00 10.00 8 CYS A C 14
ATOM 10153 O O . CYS A 1 8 ? 4.647 -10.256 -10.298 1.00 10.00 8 CYS A O 14
ATOM 10160 N N . TYR A 1 9 ? 3.576 -9.861 -8.418 1.00 10.00 9 TYR A N 14
ATOM 10161 C CA . TYR A 1 9 ? 3.041 -11.196 -8.212 1.00 10.00 9 TYR A CA 14
ATOM 10162 C C . TYR A 1 9 ? 2.099 -11.594 -9.333 1.00 10.00 9 TYR A C 14
ATOM 10163 O O . TYR A 1 9 ? 2.287 -12.647 -9.925 1.00 10.00 9 TYR A O 14
ATOM 10181 N N . ASP A 1 10 ? 1.104 -10.754 -9.643 1.00 10.00 10 ASP A N 14
ATOM 10182 C CA . ASP A 1 10 ? 0.126 -11.016 -10.706 1.00 10.00 10 ASP A CA 14
ATOM 10183 C C . ASP A 1 10 ? 0.834 -11.126 -12.059 1.00 10.00 10 ASP A C 14
ATOM 10184 O O . ASP A 1 10 ? 0.696 -12.110 -12.794 1.00 10.00 10 ASP A O 14
ATOM 10193 N N . THR A 1 11 ? 1.656 -10.119 -12.364 1.00 10.00 11 THR A N 14
ATOM 10194 C CA . THR A 1 11 ? 2.402 -10.033 -13.613 1.00 10.00 11 THR A CA 14
ATOM 10195 C C . THR A 1 11 ? 3.436 -11.139 -13.721 1.00 10.00 11 THR A C 14
ATOM 10196 O O . THR A 1 11 ? 3.499 -11.809 -14.750 1.00 10.00 11 THR A O 14
ATOM 10207 N N . CYS A 1 12 ? 4.174 -11.389 -12.644 1.00 10.00 12 CYS A N 14
ATOM 10208 C CA . CYS A 1 12 ? 5.112 -12.486 -12.553 1.00 10.00 12 CYS A CA 14
ATOM 10209 C C . CYS A 1 12 ? 4.367 -13.772 -12.809 1.00 10.00 12 CYS A C 14
ATOM 10210 O O . CYS A 1 12 ? 4.771 -14.517 -13.682 1.00 10.00 12 CYS A O 14
ATOM 10217 N N . HIS A 1 13 ? 3.201 -13.990 -12.184 1.00 10.00 13 HIS A N 14
ATOM 10218 C CA . HIS A 1 13 ? 2.370 -15.164 -12.416 1.00 10.00 13 HIS A CA 14
ATOM 10219 C C . HIS A 1 13 ? 2.046 -15.343 -13.884 1.00 10.00 13 HIS A C 14
ATOM 10220 O O . HIS A 1 13 ? 1.976 -16.480 -14.310 1.00 10.00 13 HIS A O 14
ATOM 10235 N N . LYS A 1 14 ? 1.813 -14.268 -14.640 1.00 10.00 14 LYS A N 14
ATOM 10236 C CA . LYS A 1 14 ? 1.638 -14.320 -16.097 1.00 10.00 14 LYS A CA 14
ATOM 10237 C C . LYS A 1 14 ? 2.822 -14.969 -16.797 1.00 10.00 14 LYS A C 14
ATOM 10238 O O . LYS A 1 14 ? 2.664 -16.094 -17.249 1.00 10.00 14 LYS A O 14
ATOM 10257 N N . GLU A 1 15 ? 3.981 -14.310 -16.830 1.00 10.00 15 GLU A N 14
ATOM 10258 C CA . GLU A 1 15 ? 5.220 -14.893 -17.392 1.00 10.00 15 GLU A CA 14
ATOM 10259 C C . GLU A 1 15 ? 5.653 -16.205 -16.683 1.00 10.00 15 GLU A C 14
ATOM 10260 O O . GLU A 1 15 ? 6.375 -17.052 -17.199 1.00 10.00 15 GLU A O 14
ATOM 10272 N N . CYS A 1 16 ? 5.123 -16.445 -15.491 1.00 10.00 16 CYS A N 14
ATOM 10273 C CA . CYS A 1 16 ? 5.365 -17.650 -14.750 1.00 10.00 16 CYS A CA 14
ATOM 10274 C C . CYS A 1 16 ? 4.546 -18.795 -15.300 1.00 10.00 16 CYS A C 14
ATOM 10275 O O . CYS A 1 16 ? 5.101 -19.768 -15.774 1.00 10.00 16 CYS A O 14
ATOM 10282 N N . SER A 1 17 ? 3.215 -18.741 -15.171 1.00 10.00 17 SER A N 14
ATOM 10283 C CA . SER A 1 17 ? 2.279 -19.729 -15.699 1.00 10.00 17 SER A CA 14
ATOM 10284 C C . SER A 1 17 ? 2.449 -19.912 -17.198 1.00 10.00 17 SER A C 14
ATOM 10285 O O . SER A 1 17 ? 2.102 -20.985 -17.671 1.00 10.00 17 SER A O 14
ATOM 10293 N N . ASP A 1 18 ? 3.012 -18.922 -17.916 1.00 10.00 18 ASP A N 14
ATOM 10294 C CA . ASP A 1 18 ? 3.476 -19.048 -19.313 1.00 10.00 18 ASP A CA 14
ATOM 10295 C C . ASP A 1 18 ? 4.391 -20.260 -19.503 1.00 10.00 18 ASP A C 14
ATOM 10296 O O . ASP A 1 18 ? 4.186 -21.067 -20.409 1.00 10.00 18 ASP A O 14
ATOM 10305 N N . LYS A 1 19 ? 5.299 -20.512 -18.549 1.00 10.00 19 LYS A N 14
ATOM 10306 C CA . LYS A 1 19 ? 6.132 -21.704 -18.571 1.00 10.00 19 LYS A CA 14
ATOM 10307 C C . LYS A 1 19 ? 5.354 -23.021 -18.642 1.00 10.00 19 LYS A C 14
ATOM 10308 O O . LYS A 1 19 ? 5.956 -24.070 -18.868 1.00 10.00 19 LYS A O 14
ATOM 10327 N N . GLY A 1 20 ? 4.045 -22.955 -18.411 1.00 10.00 20 GLY A N 14
ATOM 10328 C CA . GLY A 1 20 ? 3.096 -24.049 -18.450 1.00 10.00 20 GLY A CA 14
ATOM 10329 C C . GLY A 1 20 ? 3.181 -24.833 -17.149 1.00 10.00 20 GLY A C 14
ATOM 10330 O O . GLY A 1 20 ? 2.818 -26.002 -17.101 1.00 10.00 20 GLY A O 14
ATOM 10334 N N . ASN A 1 21 ? 3.720 -24.214 -16.092 1.00 10.00 21 ASN A N 14
ATOM 10335 C CA . ASN A 1 21 ? 3.798 -24.826 -14.783 1.00 10.00 21 ASN A CA 14
ATOM 10336 C C . ASN A 1 21 ? 2.439 -24.846 -14.069 1.00 10.00 21 ASN A C 14
ATOM 10337 O O . ASN A 1 21 ? 1.438 -24.273 -14.501 1.00 10.00 21 ASN A O 14
ATOM 10348 N N . GLY A 1 22 ? 2.428 -25.436 -12.880 1.00 10.00 22 GLY A N 14
ATOM 10349 C CA . GLY A 1 22 ? 1.244 -25.416 -12.038 1.00 10.00 22 GLY A CA 14
ATOM 10350 C C . GLY A 1 22 ? 1.064 -24.051 -11.402 1.00 10.00 22 GLY A C 14
ATOM 10351 O O . GLY A 1 22 ? 1.996 -23.542 -10.794 1.00 10.00 22 GLY A O 14
ATOM 10355 N N . PHE A 1 23 ? -0.146 -23.497 -11.474 1.00 10.00 23 PHE A N 14
ATOM 10356 C CA . PHE A 1 23 ? -0.545 -22.218 -10.886 1.00 10.00 23 PHE A CA 14
ATOM 10357 C C . PHE A 1 23 ? 0.031 -22.003 -9.503 1.00 10.00 23 PHE A C 14
ATOM 10358 O O . PHE A 1 23 ? 0.731 -21.020 -9.313 1.00 10.00 23 PHE A O 14
ATOM 10375 N N . THR A 1 24 ? -0.250 -22.934 -8.586 1.00 10.00 24 THR A N 14
ATOM 10376 C CA . THR A 1 24 ? 0.238 -22.955 -7.207 1.00 10.00 24 THR A CA 14
ATOM 10377 C C . THR A 1 24 ? 1.743 -22.794 -7.151 1.00 10.00 24 THR A C 14
ATOM 10378 O O . THR A 1 24 ? 2.236 -21.876 -6.520 1.00 10.00 24 THR A O 14
ATOM 10389 N N . PHE A 1 25 ? 2.485 -23.688 -7.806 1.00 10.00 25 PHE A N 14
ATOM 10390 C CA . PHE A 1 25 ? 3.933 -23.614 -7.882 1.00 10.00 25 PHE A CA 14
ATOM 10391 C C . PHE A 1 25 ? 4.378 -22.266 -8.405 1.00 10.00 25 PHE A C 14
ATOM 10392 O O . PHE A 1 25 ? 5.253 -21.656 -7.814 1.00 10.00 25 PHE A O 14
ATOM 10409 N N . CYS A 1 26 ? 3.733 -21.785 -9.463 1.00 10.00 26 CYS A N 14
ATOM 10410 C CA . CYS A 1 26 ? 3.972 -20.476 -9.986 1.00 10.00 26 CYS A CA 14
ATOM 10411 C C . CYS A 1 26 ? 3.728 -19.386 -8.971 1.00 10.00 26 CYS A C 14
ATOM 10412 O O . CYS A 1 26 ? 4.482 -18.445 -8.955 1.00 10.00 26 CYS A O 14
ATOM 10419 N N . GLU A 1 27 ? 2.709 -19.507 -8.133 1.00 10.00 27 GLU A N 14
ATOM 10420 C CA . GLU A 1 27 ? 2.402 -18.614 -7.034 1.00 10.00 27 GLU A CA 14
ATOM 10421 C C . GLU A 1 27 ? 3.458 -18.670 -5.958 1.00 10.00 27 GLU A C 14
ATOM 10422 O O . GLU A 1 27 ? 4.161 -17.689 -5.839 1.00 10.00 27 GLU A O 14
ATOM 10434 N N . MET A 1 28 ? 3.627 -19.786 -5.234 1.00 10.00 28 MET A N 14
ATOM 10435 C CA . MET A 1 28 ? 4.649 -19.955 -4.190 1.00 10.00 28 MET A CA 14
ATOM 10436 C C . MET A 1 28 ? 6.050 -19.524 -4.645 1.00 10.00 28 MET A C 14
ATOM 10437 O O . MET A 1 28 ? 6.898 -19.130 -3.847 1.00 10.00 28 MET A O 14
ATOM 10451 N N . LYS A 1 29 ? 6.307 -19.644 -5.952 1.00 10.00 29 LYS A N 14
ATOM 10452 C CA . LYS A 1 29 ? 7.503 -19.149 -6.591 1.00 10.00 29 LYS A CA 14
ATOM 10453 C C . LYS A 1 29 ? 7.461 -17.670 -6.853 1.00 10.00 29 LYS A C 14
ATOM 10454 O O . LYS A 1 29 ? 8.307 -17.045 -6.252 1.00 10.00 29 LYS A O 14
ATOM 10473 N N . CYS A 1 30 ? 6.549 -17.144 -7.680 1.00 10.00 30 CYS A N 14
ATOM 10474 C CA . CYS A 1 30 ? 6.323 -15.712 -7.923 1.00 10.00 30 CYS A CA 14
ATOM 10475 C C . CYS A 1 30 ? 6.250 -14.881 -6.627 1.00 10.00 30 CYS A C 14
ATOM 10476 O O . CYS A 1 30 ? 6.607 -13.706 -6.610 1.00 10.00 30 CYS A O 14
ATOM 10483 N N . ASP A 1 31 ? 5.832 -15.521 -5.534 1.00 10.00 31 ASP A N 14
ATOM 10484 C CA . ASP A 1 31 ? 5.826 -14.974 -4.186 1.00 10.00 31 ASP A CA 14
ATOM 10485 C C . ASP A 1 31 ? 7.234 -14.615 -3.728 1.00 10.00 31 ASP A C 14
ATOM 10486 O O . ASP A 1 31 ? 7.588 -13.460 -3.511 1.00 10.00 31 ASP A O 14
ATOM 10495 N N . THR A 1 32 ? 8.080 -15.642 -3.649 1.00 10.00 32 THR A N 14
ATOM 10496 C CA . THR A 1 32 ? 9.479 -15.468 -3.286 1.00 10.00 32 THR A CA 14
ATOM 10497 C C . THR A 1 32 ? 10.292 -14.810 -4.411 1.00 10.00 32 THR A C 14
ATOM 10498 O O . THR A 1 32 ? 11.326 -14.207 -4.142 1.00 10.00 32 THR A O 14
ATOM 10509 N N . ASP A 1 33 ? 9.849 -14.920 -5.663 1.00 10.00 33 ASP A N 14
ATOM 10510 C CA . ASP A 1 33 ? 10.491 -14.346 -6.839 1.00 10.00 33 ASP A CA 14
ATOM 10511 C C . ASP A 1 33 ? 10.665 -12.843 -6.644 1.00 10.00 33 ASP A C 14
ATOM 10512 O O . ASP A 1 33 ? 11.747 -12.343 -6.322 1.00 10.00 33 ASP A O 14
ATOM 10521 N N . CYS A 1 34 ? 9.546 -12.124 -6.719 1.00 10.00 34 CYS A N 14
ATOM 10522 C CA . CYS A 1 34 ? 9.554 -10.700 -6.487 1.00 10.00 34 CYS A CA 14
ATOM 10523 C C . CYS A 1 34 ? 9.434 -10.437 -4.991 1.00 10.00 34 CYS A C 14
ATOM 10524 O O . CYS A 1 34 ? 8.648 -9.593 -4.608 1.00 10.00 34 CYS A O 14
ATOM 10531 N N . SER A 1 35 ? 10.191 -11.124 -4.129 1.00 10.00 35 SER A N 14
ATOM 10532 C CA . SER A 1 35 ? 10.157 -10.964 -2.664 1.00 10.00 35 SER A CA 14
ATOM 10533 C C . SER A 1 35 ? 10.838 -9.656 -2.257 1.00 10.00 35 SER A C 14
ATOM 10534 O O . SER A 1 35 ? 11.988 -9.601 -1.793 1.00 10.00 35 SER A O 14
ATOM 10542 N N . VAL A 1 36 ? 10.151 -8.558 -2.544 1.00 10.00 36 VAL A N 14
ATOM 10543 C CA . VAL A 1 36 ? 10.596 -7.216 -2.266 1.00 10.00 36 VAL A CA 14
ATOM 10544 C C . VAL A 1 36 ? 10.411 -6.952 -0.777 1.00 10.00 36 VAL A C 14
ATOM 10545 O O . VAL A 1 36 ? 10.069 -7.827 0.018 1.00 10.00 36 VAL A O 14
ATOM 10558 N N . LYS A 1 37 ? 10.689 -5.730 -0.361 1.00 10.00 37 LYS A N 14
ATOM 10559 C CA . LYS A 1 37 ? 10.551 -5.327 1.032 1.00 10.00 37 LYS A CA 14
ATOM 10560 C C . LYS A 1 37 ? 10.512 -3.815 1.136 1.00 10.00 37 LYS A C 14
ATOM 10561 O O . LYS A 1 37 ? 11.543 -3.157 1.071 1.00 10.00 37 LYS A O 14
ATOM 10580 N N . ASP A 1 38 ? 9.328 -3.260 1.277 1.00 10.00 38 ASP A N 14
ATOM 10581 C CA . ASP A 1 38 ? 9.166 -1.814 1.376 1.00 10.00 38 ASP A CA 14
ATOM 10582 C C . ASP A 1 38 ? 7.840 -1.547 2.060 1.00 10.00 38 ASP A C 14
ATOM 10583 O O . ASP A 1 38 ? 6.819 -2.059 1.621 1.00 10.00 38 ASP A O 14
ATOM 10592 N N . VAL A 1 39 ? 7.869 -0.839 3.185 1.00 10.00 39 VAL A N 14
ATOM 10593 C CA . VAL A 1 39 ? 6.652 -0.480 3.926 1.00 10.00 39 VAL A CA 14
ATOM 10594 C C . VAL A 1 39 ? 6.598 1.019 4.185 1.00 10.00 39 VAL A C 14
ATOM 10595 O O . VAL A 1 39 ? 6.270 1.472 5.280 1.00 10.00 39 VAL A O 14
ATOM 10608 N N . LYS A 1 40 ? 7.050 1.812 3.212 1.00 10.00 40 LYS A N 14
ATOM 10609 C CA . LYS A 1 40 ? 7.133 3.264 3.352 1.00 10.00 40 LYS A CA 14
ATOM 10610 C C . LYS A 1 40 ? 5.874 3.815 4.014 1.00 10.00 40 LYS A C 14
ATOM 10611 O O . LYS A 1 40 ? 4.746 3.512 3.622 1.00 10.00 40 LYS A O 14
ATOM 10630 N N . GLU A 1 41 ? 6.089 4.548 5.098 1.00 10.00 41 GLU A N 14
ATOM 10631 C CA . GLU A 1 41 ? 4.984 5.060 5.887 1.00 10.00 41 GLU A CA 14
ATOM 10632 C C . GLU A 1 41 ? 4.275 6.083 5.019 1.00 10.00 41 GLU A C 14
ATOM 10633 O O . GLU A 1 41 ? 4.908 6.999 4.492 1.00 10.00 41 GLU A O 14
ATOM 10645 N N . LYS A 1 42 ? 2.987 5.866 4.751 1.00 10.00 42 LYS A N 14
ATOM 10646 C CA . LYS A 1 42 ? 2.134 6.810 4.031 1.00 10.00 42 LYS A CA 14
ATOM 10647 C C . LYS A 1 42 ? 1.823 8.069 4.865 1.00 10.00 42 LYS A C 14
ATOM 10648 O O . LYS A 1 42 ? 0.663 8.443 5.059 1.00 10.00 42 LYS A O 14
ATOM 10667 N N . LEU A 1 43 ? 2.857 8.800 5.244 1.00 10.00 43 LEU A N 14
ATOM 10668 C CA . LEU A 1 43 ? 2.789 10.002 6.041 1.00 10.00 43 LEU A CA 14
ATOM 10669 C C . LEU A 1 43 ? 4.172 10.627 6.057 1.00 10.00 43 LEU A C 14
ATOM 10670 O O . LEU A 1 43 ? 5.163 9.925 6.184 1.00 10.00 43 LEU A O 14
ATOM 10686 N N . GLU A 1 44 ? 4.199 11.950 5.931 1.00 10.00 44 GLU A N 14
ATOM 10687 C CA . GLU A 1 44 ? 5.422 12.735 6.033 1.00 10.00 44 GLU A CA 14
ATOM 10688 C C . GLU A 1 44 ? 5.097 14.229 6.073 1.00 10.00 44 GLU A C 14
ATOM 10689 O O . GLU A 1 44 ? 5.386 14.986 5.152 1.00 10.00 44 GLU A O 14
ATOM 10701 N N . ASN A 1 45 ? 4.392 14.674 7.110 1.00 10.00 45 ASN A N 14
ATOM 10702 C CA . ASN A 1 45 ? 4.025 16.078 7.249 1.00 10.00 45 ASN A CA 14
ATOM 10703 C C . ASN A 1 45 ? 3.310 16.287 8.567 1.00 10.00 45 ASN A C 14
ATOM 10704 O O . ASN A 1 45 ? 2.484 15.467 8.954 1.00 10.00 45 ASN A O 14
ATOM 10715 N N . TYR A 1 46 ? 3.548 17.424 9.211 1.00 10.00 46 TYR A N 14
ATOM 10716 C CA . TYR A 1 46 ? 2.945 17.699 10.506 1.00 10.00 46 TYR A CA 14
ATOM 10717 C C . TYR A 1 46 ? 3.263 19.120 10.930 1.00 10.00 46 TYR A C 14
ATOM 10718 O O . TYR A 1 46 ? 4.414 19.424 11.231 1.00 10.00 46 TYR A O 14
ATOM 10736 N N . LYS A 1 47 ? 2.273 20.012 10.887 1.00 10.00 47 LYS A N 14
ATOM 10737 C CA . LYS A 1 47 ? 2.445 21.403 11.310 1.00 10.00 47 LYS A CA 14
ATOM 10738 C C . LYS A 1 47 ? 1.072 22.049 11.533 1.00 10.00 47 LYS A C 14
ATOM 10739 O O . LYS A 1 47 ? 0.502 22.610 10.597 1.00 10.00 47 LYS A O 14
ATOM 10758 N N . PRO A 1 48 ? 0.459 21.821 12.703 1.00 10.00 48 PRO A N 14
ATOM 10759 C CA . PRO A 1 48 ? -0.852 22.379 13.008 1.00 10.00 48 PRO A CA 14
ATOM 10760 C C . PRO A 1 48 ? -0.734 23.876 13.214 1.00 10.00 48 PRO A C 14
ATOM 10761 O O . PRO A 1 48 ? 0.365 24.355 13.449 1.00 10.00 48 PRO A O 14
ATOM 10772 N N . LYS A 1 49 ? -1.864 24.593 13.144 1.00 10.00 49 LYS A N 14
ATOM 10773 C CA . LYS A 1 49 ? -1.920 26.049 13.323 1.00 10.00 49 LYS A CA 14
ATOM 10774 C C . LYS A 1 49 ? -1.150 26.469 14.578 1.00 10.00 49 LYS A C 14
ATOM 10775 O O . LYS A 1 49 ? -1.346 25.855 15.626 1.00 10.00 49 LYS A O 14
ATOM 10794 N N . ASN A 1 50 ? -0.329 27.510 14.455 1.00 10.00 50 ASN A N 14
ATOM 10795 C CA . ASN A 1 50 ? 0.586 28.012 15.479 1.00 10.00 50 ASN A CA 14
ATOM 10796 C C . ASN A 1 50 ? 1.202 29.352 15.041 1.00 10.00 50 ASN A C 14
ATOM 10797 O O . ASN A 1 50 ? 0.392 30.306 14.993 1.00 10.00 50 ASN A O 14
ATOM 10809 N N . ASP A 1 1 ? 1.285 0.052 -0.013 1.00 10.00 1 ASP A N 15
ATOM 10810 C CA . ASP A 1 1 ? 2.067 0.029 -1.261 1.00 10.00 1 ASP A CA 15
ATOM 10811 C C . ASP A 1 1 ? 3.314 -0.821 -1.102 1.00 10.00 1 ASP A C 15
ATOM 10812 O O . ASP A 1 1 ? 4.259 -0.666 -1.862 1.00 10.00 1 ASP A O 15
ATOM 10823 N N . GLU A 1 2 ? 3.366 -1.687 -0.077 1.00 10.00 2 GLU A N 15
ATOM 10824 C CA . GLU A 1 2 ? 4.530 -2.528 0.216 1.00 10.00 2 GLU A CA 15
ATOM 10825 C C . GLU A 1 2 ? 5.741 -1.710 0.641 1.00 10.00 2 GLU A C 15
ATOM 10826 O O . GLU A 1 2 ? 5.991 -1.594 1.827 1.00 10.00 2 GLU A O 15
ATOM 10838 N N . ALA A 1 3 ? 6.434 -1.055 -0.288 1.00 10.00 3 ALA A N 15
ATOM 10839 C CA . ALA A 1 3 ? 7.559 -0.178 -0.027 1.00 10.00 3 ALA A CA 15
ATOM 10840 C C . ALA A 1 3 ? 7.269 0.819 1.082 1.00 10.00 3 ALA A C 15
ATOM 10841 O O . ALA A 1 3 ? 8.070 0.927 1.995 1.00 10.00 3 ALA A O 15
ATOM 10848 N N . GLN A 1 4 ? 6.112 1.490 1.042 1.00 10.00 4 GLN A N 15
ATOM 10849 C CA . GLN A 1 4 ? 5.679 2.395 2.111 1.00 10.00 4 GLN A CA 15
ATOM 10850 C C . GLN A 1 4 ? 5.822 1.800 3.527 1.00 10.00 4 GLN A C 15
ATOM 10851 O O . GLN A 1 4 ? 6.104 2.508 4.485 1.00 10.00 4 GLN A O 15
ATOM 10865 N N . PHE A 1 5 ? 5.641 0.486 3.652 1.00 10.00 5 PHE A N 15
ATOM 10866 C CA . PHE A 1 5 ? 5.852 -0.306 4.864 1.00 10.00 5 PHE A CA 15
ATOM 10867 C C . PHE A 1 5 ? 7.307 -0.789 4.944 1.00 10.00 5 PHE A C 15
ATOM 10868 O O . PHE A 1 5 ? 7.886 -0.705 6.011 1.00 10.00 5 PHE A O 15
ATOM 10885 N N . LYS A 1 6 ? 7.939 -1.263 3.855 1.00 10.00 6 LYS A N 15
ATOM 10886 C CA . LYS A 1 6 ? 9.353 -1.672 3.844 1.00 10.00 6 LYS A CA 15
ATOM 10887 C C . LYS A 1 6 ? 10.263 -0.552 4.309 1.00 10.00 6 LYS A C 15
ATOM 10888 O O . LYS A 1 6 ? 11.278 -0.826 4.922 1.00 10.00 6 LYS A O 15
ATOM 10907 N N . GLU A 1 7 ? 9.870 0.693 4.076 1.00 10.00 7 GLU A N 15
ATOM 10908 C CA . GLU A 1 7 ? 10.570 1.858 4.562 1.00 10.00 7 GLU A CA 15
ATOM 10909 C C . GLU A 1 7 ? 10.271 2.101 6.024 1.00 10.00 7 GLU A C 15
ATOM 10910 O O . GLU A 1 7 ? 11.173 2.464 6.749 1.00 10.00 7 GLU A O 15
ATOM 10922 N N . CYS A 1 8 ? 9.052 1.846 6.490 1.00 10.00 8 CYS A N 15
ATOM 10923 C CA . CYS A 1 8 ? 8.734 1.967 7.897 1.00 10.00 8 CYS A CA 15
ATOM 10924 C C . CYS A 1 8 ? 9.409 0.864 8.676 1.00 10.00 8 CYS A C 15
ATOM 10925 O O . CYS A 1 8 ? 9.987 1.156 9.682 1.00 10.00 8 CYS A O 15
ATOM 10932 N N . TYR A 1 9 ? 9.417 -0.377 8.227 1.00 10.00 9 TYR A N 15
ATOM 10933 C CA . TYR A 1 9 ? 10.065 -1.500 8.879 1.00 10.00 9 TYR A CA 15
ATOM 10934 C C . TYR A 1 9 ? 11.568 -1.297 8.979 1.00 10.00 9 TYR A C 15
ATOM 10935 O O . TYR A 1 9 ? 12.125 -1.403 10.067 1.00 10.00 9 TYR A O 15
ATOM 10953 N N . ASP A 1 10 ? 12.215 -0.984 7.853 1.00 10.00 10 ASP A N 15
ATOM 10954 C CA . ASP A 1 10 ? 13.660 -0.755 7.793 1.00 10.00 10 ASP A CA 15
ATOM 10955 C C . ASP A 1 10 ? 14.041 0.425 8.686 1.00 10.00 10 ASP A C 15
ATOM 10956 O O . ASP A 1 10 ? 14.878 0.321 9.589 1.00 10.00 10 ASP A O 15
ATOM 10965 N N . THR A 1 11 ? 13.354 1.548 8.469 1.00 10.00 11 THR A N 15
ATOM 10966 C CA . THR A 1 11 ? 13.589 2.793 9.191 1.00 10.00 11 THR A CA 15
ATOM 10967 C C . THR A 1 11 ? 13.252 2.627 10.664 1.00 10.00 11 THR A C 15
ATOM 10968 O O . THR A 1 11 ? 14.063 2.982 11.516 1.00 10.00 11 THR A O 15
ATOM 10979 N N . CYS A 1 12 ? 12.110 2.012 10.980 1.00 10.00 12 CYS A N 15
ATOM 10980 C CA . CYS A 1 12 ? 11.691 1.702 12.340 1.00 10.00 12 CYS A CA 15
ATOM 10981 C C . CYS A 1 12 ? 12.772 0.857 12.985 1.00 10.00 12 CYS A C 15
ATOM 10982 O O . CYS A 1 12 ? 13.248 1.213 14.052 1.00 10.00 12 CYS A O 15
ATOM 10989 N N . HIS A 1 13 ? 13.298 -0.162 12.286 1.00 10.00 13 HIS A N 15
ATOM 10990 C CA . HIS A 1 13 ? 14.413 -0.976 12.752 1.00 10.00 13 HIS A CA 15
ATOM 10991 C C . HIS A 1 13 ? 15.600 -0.133 13.137 1.00 10.00 13 HIS A C 15
ATOM 10992 O O . HIS A 1 13 ? 16.248 -0.456 14.118 1.00 10.00 13 HIS A O 15
ATOM 11007 N N . LYS A 1 14 ? 15.913 0.919 12.394 1.00 10.00 14 LYS A N 15
ATOM 11008 C CA . LYS A 1 14 ? 16.976 1.850 12.749 1.00 10.00 14 LYS A CA 15
ATOM 11009 C C . LYS A 1 14 ? 16.812 2.415 14.153 1.00 10.00 14 LYS A C 15
ATOM 11010 O O . LYS A 1 14 ? 17.674 2.163 14.992 1.00 10.00 14 LYS A O 15
ATOM 11029 N N . GLU A 1 15 ? 15.755 3.182 14.401 1.00 10.00 15 GLU A N 15
ATOM 11030 C CA . GLU A 1 15 ? 15.415 3.671 15.746 1.00 10.00 15 GLU A CA 15
ATOM 11031 C C . GLU A 1 15 ? 15.068 2.519 16.718 1.00 10.00 15 GLU A C 15
ATOM 11032 O O . GLU A 1 15 ? 15.023 2.672 17.930 1.00 10.00 15 GLU A O 15
ATOM 11044 N N . CYS A 1 16 ? 14.878 1.307 16.207 1.00 10.00 16 CYS A N 15
ATOM 11045 C CA . CYS A 1 16 ? 14.587 0.148 17.012 1.00 10.00 16 CYS A CA 15
ATOM 11046 C C . CYS A 1 16 ? 15.866 -0.436 17.567 1.00 10.00 16 CYS A C 15
ATOM 11047 O O . CYS A 1 16 ? 16.030 -0.511 18.767 1.00 10.00 16 CYS A O 15
ATOM 11054 N N . SER A 1 17 ? 16.786 -0.898 16.719 1.00 10.00 17 SER A N 15
ATOM 11055 C CA . SER A 1 17 ? 18.103 -1.393 17.098 1.00 10.00 17 SER A CA 15
ATOM 11056 C C . SER A 1 17 ? 18.848 -0.389 17.971 1.00 10.00 17 SER A C 15
ATOM 11057 O O . SER A 1 17 ? 19.684 -0.819 18.751 1.00 10.00 17 SER A O 15
ATOM 11065 N N . ASP A 1 18 ? 18.529 0.912 17.876 1.00 10.00 18 ASP A N 15
ATOM 11066 C CA . ASP A 1 18 ? 19.002 1.946 18.810 1.00 10.00 18 ASP A CA 15
ATOM 11067 C C . ASP A 1 18 ? 18.764 1.569 20.276 1.00 10.00 18 ASP A C 15
ATOM 11068 O O . ASP A 1 18 ? 19.632 1.760 21.125 1.00 10.00 18 ASP A O 15
ATOM 11077 N N . LYS A 1 19 ? 17.642 0.900 20.574 1.00 10.00 19 LYS A N 15
ATOM 11078 C CA . LYS A 1 19 ? 17.357 0.382 21.899 1.00 10.00 19 LYS A CA 15
ATOM 11079 C C . LYS A 1 19 ? 18.408 -0.602 22.402 1.00 10.00 19 LYS A C 15
ATOM 11080 O O . LYS A 1 19 ? 18.374 -0.962 23.580 1.00 10.00 19 LYS A O 15
ATOM 11099 N N . GLY A 1 20 ? 19.282 -1.057 21.505 1.00 10.00 20 GLY A N 15
ATOM 11100 C CA . GLY A 1 20 ? 20.356 -1.999 21.745 1.00 10.00 20 GLY A CA 15
ATOM 11101 C C . GLY A 1 20 ? 19.821 -3.425 21.752 1.00 10.00 20 GLY A C 15
ATOM 11102 O O . GLY A 1 20 ? 20.471 -4.331 22.262 1.00 10.00 20 GLY A O 15
ATOM 11106 N N . ASN A 1 21 ? 18.600 -3.625 21.242 1.00 10.00 21 ASN A N 15
ATOM 11107 C CA . ASN A 1 21 ? 17.995 -4.935 21.141 1.00 10.00 21 ASN A CA 15
ATOM 11108 C C . ASN A 1 21 ? 18.552 -5.726 19.955 1.00 10.00 21 ASN A C 15
ATOM 11109 O O . ASN A 1 21 ? 19.311 -5.229 19.124 1.00 10.00 21 ASN A O 15
ATOM 11120 N N . GLY A 1 22 ? 18.076 -6.961 19.817 1.00 10.00 22 GLY A N 15
ATOM 11121 C CA . GLY A 1 22 ? 18.425 -7.789 18.675 1.00 10.00 22 GLY A CA 15
ATOM 11122 C C . GLY A 1 22 ? 17.597 -7.435 17.459 1.00 10.00 22 GLY A C 15
ATOM 11123 O O . GLY A 1 22 ? 16.414 -7.122 17.580 1.00 10.00 22 GLY A O 15
ATOM 11127 N N . PHE A 1 23 ? 18.211 -7.563 16.281 1.00 10.00 23 PHE A N 15
ATOM 11128 C CA . PHE A 1 23 ? 17.571 -7.355 14.999 1.00 10.00 23 PHE A CA 15
ATOM 11129 C C . PHE A 1 23 ? 16.268 -8.122 14.921 1.00 10.00 23 PHE A C 15
ATOM 11130 O O . PHE A 1 23 ? 15.266 -7.500 14.663 1.00 10.00 23 PHE A O 15
ATOM 11147 N N . THR A 1 24 ? 16.257 -9.396 15.291 1.00 10.00 24 THR A N 15
ATOM 11148 C CA . THR A 1 24 ? 15.093 -10.267 15.190 1.00 10.00 24 THR A CA 15
ATOM 11149 C C . THR A 1 24 ? 13.932 -9.712 15.994 1.00 10.00 24 THR A C 15
ATOM 11150 O O . THR A 1 24 ? 12.869 -9.426 15.464 1.00 10.00 24 THR A O 15
ATOM 11161 N N . PHE A 1 25 ? 14.134 -9.548 17.299 1.00 10.00 25 PHE A N 15
ATOM 11162 C CA . PHE A 1 25 ? 13.124 -9.004 18.182 1.00 10.00 25 PHE A CA 15
ATOM 11163 C C . PHE A 1 25 ? 12.647 -7.661 17.667 1.00 10.00 25 PHE A C 15
ATOM 11164 O O . PHE A 1 25 ? 11.449 -7.454 17.546 1.00 10.00 25 PHE A O 15
ATOM 11181 N N . CYS A 1 26 ? 13.587 -6.775 17.331 1.00 10.00 26 CYS A N 15
ATOM 11182 C CA . CYS A 1 26 ? 13.268 -5.503 16.748 1.00 10.00 26 CYS A CA 15
ATOM 11183 C C . CYS A 1 26 ? 12.511 -5.664 15.442 1.00 10.00 26 CYS A C 15
ATOM 11184 O O . CYS A 1 26 ? 11.663 -4.853 15.178 1.00 10.00 26 CYS A O 15
ATOM 11191 N N . GLU A 1 27 ? 12.782 -6.687 14.646 1.00 10.00 27 GLU A N 15
ATOM 11192 C CA . GLU A 1 27 ? 12.120 -7.016 13.394 1.00 10.00 27 GLU A CA 15
ATOM 11193 C C . GLU A 1 27 ? 10.671 -7.351 13.661 1.00 10.00 27 GLU A C 15
ATOM 11194 O O . GLU A 1 27 ? 9.816 -6.541 13.333 1.00 10.00 27 GLU A O 15
ATOM 11206 N N . MET A 1 28 ? 10.405 -8.454 14.368 1.00 10.00 28 MET A N 15
ATOM 11207 C CA . MET A 1 28 ? 9.041 -8.856 14.710 1.00 10.00 28 MET A CA 15
ATOM 11208 C C . MET A 1 28 ? 8.274 -7.736 15.412 1.00 10.00 28 MET A C 15
ATOM 11209 O O . MET A 1 28 ? 7.052 -7.654 15.324 1.00 10.00 28 MET A O 15
ATOM 11223 N N . LYS A 1 29 ? 8.990 -6.879 16.149 1.00 10.00 29 LYS A N 15
ATOM 11224 C CA . LYS A 1 29 ? 8.398 -5.744 16.823 1.00 10.00 29 LYS A CA 15
ATOM 11225 C C . LYS A 1 29 ? 8.080 -4.634 15.853 1.00 10.00 29 LYS A C 15
ATOM 11226 O O . LYS A 1 29 ? 6.915 -4.296 15.773 1.00 10.00 29 LYS A O 15
ATOM 11245 N N . CYS A 1 30 ? 9.080 -4.053 15.193 1.00 10.00 30 CYS A N 15
ATOM 11246 C CA . CYS A 1 30 ? 8.951 -3.059 14.134 1.00 10.00 30 CYS A CA 15
ATOM 11247 C C . CYS A 1 30 ? 7.872 -3.464 13.115 1.00 10.00 30 CYS A C 15
ATOM 11248 O O . CYS A 1 30 ? 7.228 -2.602 12.525 1.00 10.00 30 CYS A O 15
ATOM 11255 N N . ASP A 1 31 ? 7.652 -4.772 12.954 1.00 10.00 31 ASP A N 15
ATOM 11256 C CA . ASP A 1 31 ? 6.586 -5.334 12.141 1.00 10.00 31 ASP A CA 15
ATOM 11257 C C . ASP A 1 31 ? 5.215 -4.881 12.633 1.00 10.00 31 ASP A C 15
ATOM 11258 O O . ASP A 1 31 ? 4.463 -4.193 11.947 1.00 10.00 31 ASP A O 15
ATOM 11267 N N . THR A 1 32 ? 4.899 -5.245 13.877 1.00 10.00 32 THR A N 15
ATOM 11268 C CA . THR A 1 32 ? 3.651 -4.851 14.515 1.00 10.00 32 THR A CA 15
ATOM 11269 C C . THR A 1 32 ? 3.650 -3.370 14.886 1.00 10.00 32 THR A C 15
ATOM 11270 O O . THR A 1 32 ? 2.576 -2.797 15.050 1.00 10.00 32 THR A O 15
ATOM 11281 N N . ASP A 1 33 ? 4.822 -2.746 15.042 1.00 10.00 33 ASP A N 15
ATOM 11282 C CA . ASP A 1 33 ? 4.975 -1.327 15.334 1.00 10.00 33 ASP A CA 15
ATOM 11283 C C . ASP A 1 33 ? 4.217 -0.510 14.295 1.00 10.00 33 ASP A C 15
ATOM 11284 O O . ASP A 1 33 ? 3.145 0.034 14.585 1.00 10.00 33 ASP A O 15
ATOM 11293 N N . CYS A 1 34 ? 4.773 -0.460 13.077 1.00 10.00 34 CYS A N 15
ATOM 11294 C CA . CYS A 1 34 ? 4.219 0.327 11.991 1.00 10.00 34 CYS A CA 15
ATOM 11295 C C . CYS A 1 34 ? 3.090 -0.448 11.325 1.00 10.00 34 CYS A C 15
ATOM 11296 O O . CYS A 1 34 ? 3.061 -0.626 10.115 1.00 10.00 34 CYS A O 15
ATOM 11303 N N . SER A 1 35 ? 2.154 -0.927 12.127 1.00 10.00 35 SER A N 15
ATOM 11304 C CA . SER A 1 35 ? 1.031 -1.761 11.742 1.00 10.00 35 SER A CA 15
ATOM 11305 C C . SER A 1 35 ? 0.200 -2.120 12.988 1.00 10.00 35 SER A C 15
ATOM 11306 O O . SER A 1 35 ? -0.047 -3.290 13.302 1.00 10.00 35 SER A O 15
ATOM 11314 N N . VAL A 1 36 ? -0.193 -1.109 13.774 1.00 10.00 36 VAL A N 15
ATOM 11315 C CA . VAL A 1 36 ? -1.057 -1.302 14.935 1.00 10.00 36 VAL A CA 15
ATOM 11316 C C . VAL A 1 36 ? -2.377 -1.949 14.508 1.00 10.00 36 VAL A C 15
ATOM 11317 O O . VAL A 1 36 ? -2.620 -2.306 13.354 1.00 10.00 36 VAL A O 15
ATOM 11330 N N . LYS A 1 37 ? -3.313 -2.014 15.439 1.00 10.00 37 LYS A N 15
ATOM 11331 C CA . LYS A 1 37 ? -4.653 -2.504 15.148 1.00 10.00 37 LYS A CA 15
ATOM 11332 C C . LYS A 1 37 ? -5.568 -2.326 16.337 1.00 10.00 37 LYS A C 15
ATOM 11333 O O . LYS A 1 37 ? -6.739 -2.032 16.152 1.00 10.00 37 LYS A O 15
ATOM 11352 N N . ASP A 1 38 ? -5.009 -2.493 17.529 1.00 10.00 38 ASP A N 15
ATOM 11353 C CA . ASP A 1 38 ? -5.729 -2.341 18.780 1.00 10.00 38 ASP A CA 15
ATOM 11354 C C . ASP A 1 38 ? -4.742 -2.138 19.913 1.00 10.00 38 ASP A C 15
ATOM 11355 O O . ASP A 1 38 ? -3.591 -2.576 19.821 1.00 10.00 38 ASP A O 15
ATOM 11364 N N . VAL A 1 39 ? -5.185 -1.487 20.982 1.00 10.00 39 VAL A N 15
ATOM 11365 C CA . VAL A 1 39 ? -4.345 -1.187 22.137 1.00 10.00 39 VAL A CA 15
ATOM 11366 C C . VAL A 1 39 ? -5.243 -1.196 23.357 1.00 10.00 39 VAL A C 15
ATOM 11367 O O . VAL A 1 39 ? -5.675 -0.146 23.829 1.00 10.00 39 VAL A O 15
ATOM 11380 N N . LYS A 1 40 ? -5.576 -2.402 23.834 1.00 10.00 40 LYS A N 15
ATOM 11381 C CA . LYS A 1 40 ? -6.427 -2.572 25.006 1.00 10.00 40 LYS A CA 15
ATOM 11382 C C . LYS A 1 40 ? -5.939 -1.659 26.125 1.00 10.00 40 LYS A C 15
ATOM 11383 O O . LYS A 1 40 ? -4.741 -1.599 26.408 1.00 10.00 40 LYS A O 15
ATOM 11402 N N . GLU A 1 41 ? -6.876 -0.979 26.775 1.00 10.00 41 GLU A N 15
ATOM 11403 C CA . GLU A 1 41 ? -6.541 -0.075 27.859 1.00 10.00 41 GLU A CA 15
ATOM 11404 C C . GLU A 1 41 ? -5.783 -0.817 28.951 1.00 10.00 41 GLU A C 15
ATOM 11405 O O . GLU A 1 41 ? -6.034 -2.004 29.222 1.00 10.00 41 GLU A O 15
ATOM 11417 N N . LYS A 1 42 ? -4.827 -0.128 29.570 1.00 10.00 42 LYS A N 15
ATOM 11418 C CA . LYS A 1 42 ? -4.053 -0.692 30.661 1.00 10.00 42 LYS A CA 15
ATOM 11419 C C . LYS A 1 42 ? -4.953 -0.763 31.890 1.00 10.00 42 LYS A C 15
ATOM 11420 O O . LYS A 1 42 ? -4.850 0.080 32.765 1.00 10.00 42 LYS A O 15
ATOM 11439 N N . LEU A 1 43 ? -5.833 -1.765 31.928 1.00 10.00 43 LEU A N 15
ATOM 11440 C CA . LEU A 1 43 ? -6.747 -1.997 33.033 1.00 10.00 43 LEU A CA 15
ATOM 11441 C C . LEU A 1 43 ? -5.950 -1.997 34.339 1.00 10.00 43 LEU A C 15
ATOM 11442 O O . LEU A 1 43 ? -4.777 -2.398 34.376 1.00 10.00 43 LEU A O 15
ATOM 11458 N N . GLU A 1 44 ? -6.610 -1.604 35.410 1.00 10.00 44 GLU A N 15
ATOM 11459 C CA . GLU A 1 44 ? -5.988 -1.496 36.715 1.00 10.00 44 GLU A CA 15
ATOM 11460 C C . GLU A 1 44 ? -6.893 -2.104 37.768 1.00 10.00 44 GLU A C 15
ATOM 11461 O O . GLU A 1 44 ? -8.110 -2.195 37.605 1.00 10.00 44 GLU A O 15
ATOM 11473 N N . ASN A 1 45 ? -6.292 -2.480 38.888 1.00 10.00 45 ASN A N 15
ATOM 11474 C CA . ASN A 1 45 ? -7.013 -3.079 39.992 1.00 10.00 45 ASN A CA 15
ATOM 11475 C C . ASN A 1 45 ? -6.346 -2.688 41.295 1.00 10.00 45 ASN A C 15
ATOM 11476 O O . ASN A 1 45 ? -5.145 -2.892 41.471 1.00 10.00 45 ASN A O 15
ATOM 11487 N N . TYR A 1 46 ? -7.131 -2.154 42.222 1.00 10.00 46 TYR A N 15
ATOM 11488 C CA . TYR A 1 46 ? -6.620 -1.718 43.508 1.00 10.00 46 TYR A CA 15
ATOM 11489 C C . TYR A 1 46 ? -7.772 -1.476 44.477 1.00 10.00 46 TYR A C 15
ATOM 11490 O O . TYR A 1 46 ? -8.948 -1.562 44.108 1.00 10.00 46 TYR A O 15
ATOM 11508 N N . LYS A 1 47 ? -7.445 -1.162 45.730 1.00 10.00 47 LYS A N 15
ATOM 11509 C CA . LYS A 1 47 ? -8.416 -0.785 46.755 1.00 10.00 47 LYS A CA 15
ATOM 11510 C C . LYS A 1 47 ? -8.180 0.659 47.207 1.00 10.00 47 LYS A C 15
ATOM 11511 O O . LYS A 1 47 ? -7.466 0.885 48.182 1.00 10.00 47 LYS A O 15
ATOM 11530 N N . PRO A 1 48 ? -8.681 1.641 46.440 1.00 10.00 48 PRO A N 15
ATOM 11531 C CA . PRO A 1 48 ? -8.538 3.040 46.798 1.00 10.00 48 PRO A CA 15
ATOM 11532 C C . PRO A 1 48 ? -9.397 3.363 48.016 1.00 10.00 48 PRO A C 15
ATOM 11533 O O . PRO A 1 48 ? -10.328 2.622 48.346 1.00 10.00 48 PRO A O 15
ATOM 11544 N N . LYS A 1 49 ? -9.044 4.458 48.702 1.00 10.00 49 LYS A N 15
ATOM 11545 C CA . LYS A 1 49 ? -9.799 4.938 49.860 1.00 10.00 49 LYS A CA 15
ATOM 11546 C C . LYS A 1 49 ? -11.286 5.078 49.505 1.00 10.00 49 LYS A C 15
ATOM 11547 O O . LYS A 1 49 ? -11.630 5.276 48.339 1.00 10.00 49 LYS A O 15
ATOM 11566 N N . ASN A 1 50 ? -12.140 4.937 50.511 1.00 10.00 50 ASN A N 15
ATOM 11567 C CA . ASN A 1 50 ? -13.576 5.149 50.366 1.00 10.00 50 ASN A CA 15
ATOM 11568 C C . ASN A 1 50 ? -13.970 6.613 50.647 1.00 10.00 50 ASN A C 15
ATOM 11569 O O . ASN A 1 50 ? -13.100 7.337 51.187 1.00 10.00 50 ASN A O 15
ATOM 11581 N N . ASP A 1 1 ? 1.357 0.044 0.039 1.00 10.00 1 ASP A N 16
ATOM 11582 C CA . ASP A 1 1 ? 2.132 0.000 -1.229 1.00 10.00 1 ASP A CA 16
ATOM 11583 C C . ASP A 1 1 ? 1.609 -1.124 -2.095 1.00 10.00 1 ASP A C 16
ATOM 11584 O O . ASP A 1 1 ? 1.212 -0.876 -3.221 1.00 10.00 1 ASP A O 16
ATOM 11595 N N . GLU A 1 2 ? 1.525 -2.330 -1.527 1.00 10.00 2 GLU A N 16
ATOM 11596 C CA . GLU A 1 2 ? 1.109 -3.560 -2.216 1.00 10.00 2 GLU A CA 16
ATOM 11597 C C . GLU A 1 2 ? -0.070 -4.182 -1.489 1.00 10.00 2 GLU A C 16
ATOM 11598 O O . GLU A 1 2 ? -1.148 -4.295 -2.045 1.00 10.00 2 GLU A O 16
ATOM 11610 N N . ALA A 1 3 ? 0.067 -4.453 -0.187 1.00 10.00 3 ALA A N 16
ATOM 11611 C CA . ALA A 1 3 ? -1.020 -5.039 0.597 1.00 10.00 3 ALA A CA 16
ATOM 11612 C C . ALA A 1 3 ? -2.324 -4.246 0.539 1.00 10.00 3 ALA A C 16
ATOM 11613 O O . ALA A 1 3 ? -3.376 -4.843 0.402 1.00 10.00 3 ALA A O 16
ATOM 11620 N N . GLN A 1 4 ? -2.248 -2.912 0.591 1.00 10.00 4 GLN A N 16
ATOM 11621 C CA . GLN A 1 4 ? -3.388 -2.004 0.395 1.00 10.00 4 GLN A CA 16
ATOM 11622 C C . GLN A 1 4 ? -4.225 -2.327 -0.864 1.00 10.00 4 GLN A C 16
ATOM 11623 O O . GLN A 1 4 ? -5.432 -2.131 -0.887 1.00 10.00 4 GLN A O 16
ATOM 11637 N N . PHE A 1 5 ? -3.553 -2.793 -1.920 1.00 10.00 5 PHE A N 16
ATOM 11638 C CA . PHE A 1 5 ? -4.095 -3.233 -3.193 1.00 10.00 5 PHE A CA 16
ATOM 11639 C C . PHE A 1 5 ? -4.445 -4.711 -3.110 1.00 10.00 5 PHE A C 16
ATOM 11640 O O . PHE A 1 5 ? -5.542 -5.057 -3.495 1.00 10.00 5 PHE A O 16
ATOM 11657 N N . LYS A 1 6 ? -3.584 -5.588 -2.569 1.00 10.00 6 LYS A N 16
ATOM 11658 C CA . LYS A 1 6 ? -3.884 -7.020 -2.383 1.00 10.00 6 LYS A CA 16
ATOM 11659 C C . LYS A 1 6 ? -5.161 -7.205 -1.575 1.00 10.00 6 LYS A C 16
ATOM 11660 O O . LYS A 1 6 ? -5.925 -8.117 -1.851 1.00 10.00 6 LYS A O 16
ATOM 11679 N N . GLU A 1 7 ? -5.442 -6.298 -0.651 1.00 10.00 7 GLU A N 16
ATOM 11680 C CA . GLU A 1 7 ? -6.668 -6.306 0.119 1.00 10.00 7 GLU A CA 16
ATOM 11681 C C . GLU A 1 7 ? -7.832 -5.810 -0.706 1.00 10.00 7 GLU A C 16
ATOM 11682 O O . GLU A 1 7 ? -8.900 -6.388 -0.596 1.00 10.00 7 GLU A O 16
ATOM 11694 N N . CYS A 1 8 ? -7.638 -4.813 -1.568 1.00 10.00 8 CYS A N 16
ATOM 11695 C CA . CYS A 1 8 ? -8.681 -4.352 -2.467 1.00 10.00 8 CYS A CA 16
ATOM 11696 C C . CYS A 1 8 ? -8.959 -5.402 -3.512 1.00 10.00 8 CYS A C 16
ATOM 11697 O O . CYS A 1 8 ? -10.104 -5.689 -3.722 1.00 10.00 8 CYS A O 16
ATOM 11704 N N . TYR A 1 9 ? -7.971 -6.043 -4.112 1.00 10.00 9 TYR A N 16
ATOM 11705 C CA . TYR A 1 9 ? -8.141 -7.098 -5.095 1.00 10.00 9 TYR A CA 16
ATOM 11706 C C . TYR A 1 9 ? -8.865 -8.299 -4.516 1.00 10.00 9 TYR A C 16
ATOM 11707 O O . TYR A 1 9 ? -9.865 -8.731 -5.075 1.00 10.00 9 TYR A O 16
ATOM 11725 N N . ASP A 1 10 ? -8.381 -8.832 -3.390 1.00 10.00 10 ASP A N 16
ATOM 11726 C CA . ASP A 1 10 ? -8.985 -9.991 -2.726 1.00 10.00 10 ASP A CA 16
ATOM 11727 C C . ASP A 1 10 ? -10.421 -9.678 -2.297 1.00 10.00 10 ASP A C 16
ATOM 11728 O O . ASP A 1 10 ? -11.384 -10.374 -2.629 1.00 10.00 10 ASP A O 16
ATOM 11737 N N . THR A 1 11 ? -10.575 -8.560 -1.588 1.00 10.00 11 THR A N 16
ATOM 11738 C CA . THR A 1 11 ? -11.863 -8.097 -1.074 1.00 10.00 11 THR A CA 16
ATOM 11739 C C . THR A 1 11 ? -12.805 -7.723 -2.210 1.00 10.00 11 THR A C 16
ATOM 11740 O O . THR A 1 11 ? -13.956 -8.147 -2.193 1.00 10.00 11 THR A O 16
ATOM 11751 N N . CYS A 1 12 ? -12.327 -7.000 -3.222 1.00 10.00 12 CYS A N 16
ATOM 11752 C CA . CYS A 1 12 ? -13.078 -6.686 -4.430 1.00 10.00 12 CYS A CA 16
ATOM 11753 C C . CYS A 1 12 ? -13.508 -7.991 -5.067 1.00 10.00 12 CYS A C 16
ATOM 11754 O O . CYS A 1 12 ? -14.690 -8.165 -5.296 1.00 10.00 12 CYS A O 16
ATOM 11761 N N . HIS A 1 13 ? -12.622 -8.989 -5.206 1.00 10.00 13 HIS A N 16
ATOM 11762 C CA . HIS A 1 13 ? -12.960 -10.314 -5.731 1.00 10.00 13 HIS A CA 16
ATOM 11763 C C . HIS A 1 13 ? -14.109 -10.956 -4.983 1.00 10.00 13 HIS A C 16
ATOM 11764 O O . HIS A 1 13 ? -14.888 -11.652 -5.612 1.00 10.00 13 HIS A O 16
ATOM 11779 N N . LYS A 1 14 ? -14.210 -10.758 -3.670 1.00 10.00 14 LYS A N 16
ATOM 11780 C CA . LYS A 1 14 ? -15.355 -11.213 -2.882 1.00 10.00 14 LYS A CA 16
ATOM 11781 C C . LYS A 1 14 ? -16.672 -10.612 -3.371 1.00 10.00 14 LYS A C 16
ATOM 11782 O O . LYS A 1 14 ? -17.473 -11.357 -3.915 1.00 10.00 14 LYS A O 16
ATOM 11801 N N . GLU A 1 15 ? -16.887 -9.306 -3.197 1.00 10.00 15 GLU A N 16
ATOM 11802 C CA . GLU A 1 15 ? -18.068 -8.600 -3.743 1.00 10.00 15 GLU A CA 16
ATOM 11803 C C . GLU A 1 15 ? -18.201 -8.728 -5.279 1.00 10.00 15 GLU A C 16
ATOM 11804 O O . GLU A 1 15 ? -19.278 -8.654 -5.856 1.00 10.00 15 GLU A O 16
ATOM 11816 N N . CYS A 1 16 ? -17.109 -9.061 -5.955 1.00 10.00 16 CYS A N 16
ATOM 11817 C CA . CYS A 1 16 ? -17.097 -9.265 -7.381 1.00 10.00 16 CYS A CA 16
ATOM 11818 C C . CYS A 1 16 ? -17.689 -10.617 -7.744 1.00 10.00 16 CYS A C 16
ATOM 11819 O O . CYS A 1 16 ? -18.682 -10.702 -8.447 1.00 10.00 16 CYS A O 16
ATOM 11826 N N . SER A 1 17 ? -17.034 -11.712 -7.342 1.00 10.00 17 SER A N 16
ATOM 11827 C CA . SER A 1 17 ? -17.503 -13.087 -7.538 1.00 10.00 17 SER A CA 16
ATOM 11828 C C . SER A 1 17 ? -18.871 -13.314 -6.895 1.00 10.00 17 SER A C 16
ATOM 11829 O O . SER A 1 17 ? -19.554 -14.243 -7.311 1.00 10.00 17 SER A O 16
ATOM 11837 N N . ASP A 1 18 ? -19.271 -12.485 -5.918 1.00 10.00 18 ASP A N 16
ATOM 11838 C CA . ASP A 1 18 ? -20.634 -12.407 -5.360 1.00 10.00 18 ASP A CA 16
ATOM 11839 C C . ASP A 1 18 ? -21.685 -12.200 -6.452 1.00 10.00 18 ASP A C 16
ATOM 11840 O O . ASP A 1 18 ? -22.734 -12.840 -6.426 1.00 10.00 18 ASP A O 16
ATOM 11849 N N . LYS A 1 19 ? -21.369 -11.418 -7.496 1.00 10.00 19 LYS A N 16
ATOM 11850 C CA . LYS A 1 19 ? -22.234 -11.253 -8.658 1.00 10.00 19 LYS A CA 16
ATOM 11851 C C . LYS A 1 19 ? -22.558 -12.558 -9.385 1.00 10.00 19 LYS A C 16
ATOM 11852 O O . LYS A 1 19 ? -23.416 -12.570 -10.267 1.00 10.00 19 LYS A O 16
ATOM 11871 N N . GLY A 1 20 ? -21.839 -13.623 -9.039 1.00 10.00 20 GLY A N 16
ATOM 11872 C CA . GLY A 1 20 ? -21.944 -14.967 -9.584 1.00 10.00 20 GLY A CA 16
ATOM 11873 C C . GLY A 1 20 ? -21.197 -15.083 -10.906 1.00 10.00 20 GLY A C 16
ATOM 11874 O O . GLY A 1 20 ? -21.458 -15.981 -11.701 1.00 10.00 20 GLY A O 16
ATOM 11878 N N . ASN A 1 21 ? -20.289 -14.139 -11.173 1.00 10.00 21 ASN A N 16
ATOM 11879 C CA . ASN A 1 21 ? -19.462 -14.150 -12.363 1.00 10.00 21 ASN A CA 16
ATOM 11880 C C . ASN A 1 21 ? -18.311 -15.157 -12.256 1.00 10.00 21 ASN A C 16
ATOM 11881 O O . ASN A 1 21 ? -18.047 -15.768 -11.221 1.00 10.00 21 ASN A O 16
ATOM 11892 N N . GLY A 1 22 ? -17.547 -15.268 -13.341 1.00 10.00 22 GLY A N 16
ATOM 11893 C CA . GLY A 1 22 ? -16.336 -16.080 -13.346 1.00 10.00 22 GLY A CA 16
ATOM 11894 C C . GLY A 1 22 ? -15.190 -15.409 -12.605 1.00 10.00 22 GLY A C 16
ATOM 11895 O O . GLY A 1 22 ? -15.031 -14.191 -12.669 1.00 10.00 22 GLY A O 16
ATOM 11899 N N . PHE A 1 23 ? -14.322 -16.225 -12.002 1.00 10.00 23 PHE A N 16
ATOM 11900 C CA . PHE A 1 23 ? -13.167 -15.791 -11.225 1.00 10.00 23 PHE A CA 16
ATOM 11901 C C . PHE A 1 23 ? -12.255 -14.895 -12.028 1.00 10.00 23 PHE A C 16
ATOM 11902 O O . PHE A 1 23 ? -12.017 -13.789 -11.575 1.00 10.00 23 PHE A O 16
ATOM 11919 N N . THR A 1 24 ? -11.786 -15.376 -13.186 1.00 10.00 24 THR A N 16
ATOM 11920 C CA . THR A 1 24 ? -10.914 -14.666 -14.129 1.00 10.00 24 THR A CA 16
ATOM 11921 C C . THR A 1 24 ? -11.467 -13.303 -14.477 1.00 10.00 24 THR A C 16
ATOM 11922 O O . THR A 1 24 ? -10.798 -12.304 -14.280 1.00 10.00 24 THR A O 16
ATOM 11933 N N . PHE A 1 25 ? -12.690 -13.253 -15.004 1.00 10.00 25 PHE A N 16
ATOM 11934 C CA . PHE A 1 25 ? -13.356 -12.001 -15.319 1.00 10.00 25 PHE A CA 16
ATOM 11935 C C . PHE A 1 25 ? -13.388 -11.090 -14.108 1.00 10.00 25 PHE A C 16
ATOM 11936 O O . PHE A 1 25 ? -13.017 -9.933 -14.224 1.00 10.00 25 PHE A O 16
ATOM 11953 N N . CYS A 1 26 ? -13.786 -11.628 -12.957 1.00 10.00 26 CYS A N 16
ATOM 11954 C CA . CYS A 1 26 ? -13.768 -10.898 -11.725 1.00 10.00 26 CYS A CA 16
ATOM 11955 C C . CYS A 1 26 ? -12.386 -10.406 -11.361 1.00 10.00 26 CYS A C 16
ATOM 11956 O O . CYS A 1 26 ? -12.280 -9.312 -10.866 1.00 10.00 26 CYS A O 16
ATOM 11963 N N . GLU A 1 27 ? -11.345 -11.185 -11.607 1.00 10.00 27 GLU A N 16
ATOM 11964 C CA . GLU A 1 27 ? -9.944 -10.859 -11.404 1.00 10.00 27 GLU A CA 16
ATOM 11965 C C . GLU A 1 27 ? -9.504 -9.742 -12.325 1.00 10.00 27 GLU A C 16
ATOM 11966 O O . GLU A 1 27 ? -9.330 -8.645 -11.834 1.00 10.00 27 GLU A O 16
ATOM 11978 N N . MET A 1 28 ? -9.441 -9.967 -13.642 1.00 10.00 28 MET A N 16
ATOM 11979 C CA . MET A 1 28 ? -9.070 -8.970 -14.656 1.00 10.00 28 MET A CA 16
ATOM 11980 C C . MET A 1 28 ? -9.822 -7.649 -14.486 1.00 10.00 28 MET A C 16
ATOM 11981 O O . MET A 1 28 ? -9.347 -6.587 -14.884 1.00 10.00 28 MET A O 16
ATOM 11995 N N . LYS A 1 29 ? -11.040 -7.730 -13.937 1.00 10.00 29 LYS A N 16
ATOM 11996 C CA . LYS A 1 29 ? -11.835 -6.579 -13.562 1.00 10.00 29 LYS A CA 16
ATOM 11997 C C . LYS A 1 29 ? -11.416 -5.976 -12.238 1.00 10.00 29 LYS A C 16
ATOM 11998 O O . LYS A 1 29 ? -11.019 -4.831 -12.293 1.00 10.00 29 LYS A O 16
ATOM 12017 N N . CYS A 1 30 ? -11.501 -6.695 -11.117 1.00 10.00 30 CYS A N 16
ATOM 12018 C CA . CYS A 1 30 ? -11.020 -6.304 -9.785 1.00 10.00 30 CYS A CA 16
ATOM 12019 C C . CYS A 1 30 ? -9.589 -5.749 -9.799 1.00 10.00 30 CYS A C 16
ATOM 12020 O O . CYS A 1 30 ? -9.235 -4.920 -8.966 1.00 10.00 30 CYS A O 16
ATOM 12027 N N . ASP A 1 31 ? -8.794 -6.193 -10.773 1.00 10.00 31 ASP A N 16
ATOM 12028 C CA . ASP A 1 31 ? -7.456 -5.713 -11.072 1.00 10.00 31 ASP A CA 16
ATOM 12029 C C . ASP A 1 31 ? -7.497 -4.249 -11.457 1.00 10.00 31 ASP A C 16
ATOM 12030 O O . ASP A 1 31 ? -6.970 -3.393 -10.767 1.00 10.00 31 ASP A O 16
ATOM 12039 N N . THR A 1 32 ? -8.175 -3.944 -12.562 1.00 10.00 32 THR A N 16
ATOM 12040 C CA . THR A 1 32 ? -8.350 -2.572 -13.026 1.00 10.00 32 THR A CA 16
ATOM 12041 C C . THR A 1 32 ? -9.317 -1.776 -12.143 1.00 10.00 32 THR A C 16
ATOM 12042 O O . THR A 1 32 ? -9.246 -0.556 -12.155 1.00 10.00 32 THR A O 16
ATOM 12053 N N . ASP A 1 33 ? -10.218 -2.430 -11.409 1.00 10.00 33 ASP A N 16
ATOM 12054 C CA . ASP A 1 33 ? -11.202 -1.835 -10.508 1.00 10.00 33 ASP A CA 16
ATOM 12055 C C . ASP A 1 33 ? -10.495 -0.954 -9.482 1.00 10.00 33 ASP A C 16
ATOM 12056 O O . ASP A 1 33 ? -10.533 0.279 -9.556 1.00 10.00 33 ASP A O 16
ATOM 12065 N N . CYS A 1 34 ? -9.770 -1.600 -8.565 1.00 10.00 34 CYS A N 16
ATOM 12066 C CA . CYS A 1 34 ? -9.010 -0.924 -7.531 1.00 10.00 34 CYS A CA 16
ATOM 12067 C C . CYS A 1 34 ? -7.670 -0.439 -8.086 1.00 10.00 34 CYS A C 16
ATOM 12068 O O . CYS A 1 34 ? -6.624 -0.594 -7.465 1.00 10.00 34 CYS A O 16
ATOM 12075 N N . SER A 1 35 ? -7.703 0.214 -9.240 1.00 10.00 35 SER A N 16
ATOM 12076 C CA . SER A 1 35 ? -6.542 0.740 -9.930 1.00 10.00 35 SER A CA 16
ATOM 12077 C C . SER A 1 35 ? -7.009 1.879 -10.832 1.00 10.00 35 SER A C 16
ATOM 12078 O O . SER A 1 35 ? -7.421 1.681 -11.976 1.00 10.00 35 SER A O 16
ATOM 12086 N N . VAL A 1 36 ? -6.991 3.101 -10.305 1.00 10.00 36 VAL A N 16
ATOM 12087 C CA . VAL A 1 36 ? -7.284 4.311 -11.068 1.00 10.00 36 VAL A CA 16
ATOM 12088 C C . VAL A 1 36 ? -6.309 4.481 -12.239 1.00 10.00 36 VAL A C 16
ATOM 12089 O O . VAL A 1 36 ? -5.448 3.649 -12.542 1.00 10.00 36 VAL A O 16
ATOM 12102 N N . LYS A 1 37 ? -6.378 5.639 -12.875 1.00 10.00 37 LYS A N 16
ATOM 12103 C CA . LYS A 1 37 ? -5.446 5.959 -13.941 1.00 10.00 37 LYS A CA 16
ATOM 12104 C C . LYS A 1 37 ? -5.398 7.455 -14.166 1.00 10.00 37 LYS A C 16
ATOM 12105 O O . LYS A 1 37 ? -6.222 7.990 -14.892 1.00 10.00 37 LYS A O 16
ATOM 12124 N N . ASP A 1 38 ? -4.450 8.120 -13.517 1.00 10.00 38 ASP A N 16
ATOM 12125 C CA . ASP A 1 38 ? -4.303 9.569 -13.627 1.00 10.00 38 ASP A CA 16
ATOM 12126 C C . ASP A 1 38 ? -2.843 9.940 -13.434 1.00 10.00 38 ASP A C 16
ATOM 12127 O O . ASP A 1 38 ? -2.239 9.582 -12.423 1.00 10.00 38 ASP A O 16
ATOM 12136 N N . VAL A 1 39 ? -2.254 10.617 -14.413 1.00 10.00 39 VAL A N 16
ATOM 12137 C CA . VAL A 1 39 ? -0.852 11.041 -14.380 1.00 10.00 39 VAL A CA 16
ATOM 12138 C C . VAL A 1 39 ? -0.833 12.489 -14.839 1.00 10.00 39 VAL A C 16
ATOM 12139 O O . VAL A 1 39 ? -0.543 12.780 -15.996 1.00 10.00 39 VAL A O 16
ATOM 12152 N N . LYS A 1 40 ? -1.219 13.395 -13.932 1.00 10.00 40 LYS A N 16
ATOM 12153 C CA . LYS A 1 40 ? -1.185 14.840 -14.175 1.00 10.00 40 LYS A CA 16
ATOM 12154 C C . LYS A 1 40 ? 0.135 15.227 -14.830 1.00 10.00 40 LYS A C 16
ATOM 12155 O O . LYS A 1 40 ? 1.207 14.882 -14.325 1.00 10.00 40 LYS A O 16
ATOM 12174 N N . GLU A 1 41 ? 0.044 15.905 -15.967 1.00 10.00 41 GLU A N 16
ATOM 12175 C CA . GLU A 1 41 ? 1.238 16.287 -16.705 1.00 10.00 41 GLU A CA 16
ATOM 12176 C C . GLU A 1 41 ? 2.139 17.125 -15.794 1.00 10.00 41 GLU A C 16
ATOM 12177 O O . GLU A 1 41 ? 1.663 17.827 -14.890 1.00 10.00 41 GLU A O 16
ATOM 12189 N N . LYS A 1 42 ? 3.453 17.021 -15.996 1.00 10.00 42 LYS A N 16
ATOM 12190 C CA . LYS A 1 42 ? 4.424 17.824 -15.263 1.00 10.00 42 LYS A CA 16
ATOM 12191 C C . LYS A 1 42 ? 4.290 19.272 -15.731 1.00 10.00 42 LYS A C 16
ATOM 12192 O O . LYS A 1 42 ? 5.023 19.693 -16.619 1.00 10.00 42 LYS A O 16
ATOM 12211 N N . LEU A 1 43 ? 3.326 19.981 -15.141 1.00 10.00 43 LEU A N 16
ATOM 12212 C CA . LEU A 1 43 ? 3.054 21.382 -15.412 1.00 10.00 43 LEU A CA 16
ATOM 12213 C C . LEU A 1 43 ? 4.359 22.167 -15.344 1.00 10.00 43 LEU A C 16
ATOM 12214 O O . LEU A 1 43 ? 5.192 21.892 -14.475 1.00 10.00 43 LEU A O 16
ATOM 12230 N N . GLU A 1 44 ? 4.520 23.123 -16.247 1.00 10.00 44 GLU A N 16
ATOM 12231 C CA . GLU A 1 44 ? 5.753 23.905 -16.347 1.00 10.00 44 GLU A CA 16
ATOM 12232 C C . GLU A 1 44 ? 5.705 24.842 -17.529 1.00 10.00 44 GLU A C 16
ATOM 12233 O O . GLU A 1 44 ? 5.846 26.044 -17.349 1.00 10.00 44 GLU A O 16
ATOM 12245 N N . ASN A 1 45 ? 5.435 24.290 -18.717 1.00 10.00 45 ASN A N 16
ATOM 12246 C CA . ASN A 1 45 ? 5.230 25.043 -19.944 1.00 10.00 45 ASN A CA 16
ATOM 12247 C C . ASN A 1 45 ? 4.423 26.323 -19.735 1.00 10.00 45 ASN A C 16
ATOM 12248 O O . ASN A 1 45 ? 3.335 26.339 -19.163 1.00 10.00 45 ASN A O 16
ATOM 12259 N N . TYR A 1 46 ? 4.934 27.420 -20.268 1.00 10.00 46 TYR A N 16
ATOM 12260 C CA . TYR A 1 46 ? 4.322 28.709 -20.030 1.00 10.00 46 TYR A CA 16
ATOM 12261 C C . TYR A 1 46 ? 4.976 29.736 -20.934 1.00 10.00 46 TYR A C 16
ATOM 12262 O O . TYR A 1 46 ? 6.072 29.535 -21.462 1.00 10.00 46 TYR A O 16
ATOM 12280 N N . LYS A 1 47 ? 4.292 30.861 -21.108 1.00 10.00 47 LYS A N 16
ATOM 12281 C CA . LYS A 1 47 ? 4.830 31.989 -21.854 1.00 10.00 47 LYS A CA 16
ATOM 12282 C C . LYS A 1 47 ? 4.995 33.218 -20.954 1.00 10.00 47 LYS A C 16
ATOM 12283 O O . LYS A 1 47 ? 4.260 33.352 -19.970 1.00 10.00 47 LYS A O 16
ATOM 12302 N N . PRO A 1 48 ? 5.919 34.127 -21.300 1.00 10.00 48 PRO A N 16
ATOM 12303 C CA . PRO A 1 48 ? 6.115 35.360 -20.564 1.00 10.00 48 PRO A CA 16
ATOM 12304 C C . PRO A 1 48 ? 4.959 36.338 -20.791 1.00 10.00 48 PRO A C 16
ATOM 12305 O O . PRO A 1 48 ? 3.978 36.058 -21.496 1.00 10.00 48 PRO A O 16
ATOM 12316 N N . LYS A 1 49 ? 5.084 37.508 -20.168 1.00 10.00 49 LYS A N 16
ATOM 12317 C CA . LYS A 1 49 ? 4.125 38.594 -20.302 1.00 10.00 49 LYS A CA 16
ATOM 12318 C C . LYS A 1 49 ? 4.841 39.923 -20.498 1.00 10.00 49 LYS A C 16
ATOM 12319 O O . LYS A 1 49 ? 4.621 40.543 -21.535 1.00 10.00 49 LYS A O 16
ATOM 12338 N N . ASN A 1 50 ? 5.619 40.349 -19.498 1.00 10.00 50 ASN A N 16
ATOM 12339 C CA . ASN A 1 50 ? 6.361 41.612 -19.441 1.00 10.00 50 ASN A CA 16
ATOM 12340 C C . ASN A 1 50 ? 7.461 41.631 -18.357 1.00 10.00 50 ASN A C 16
ATOM 12341 O O . ASN A 1 50 ? 8.404 40.838 -18.553 1.00 10.00 50 ASN A O 16
ATOM 12353 N N . ASP A 1 1 ? 1.349 -0.049 -0.009 1.00 10.00 1 ASP A N 17
ATOM 12354 C CA . ASP A 1 1 ? 2.082 -0.034 -1.286 1.00 10.00 1 ASP A CA 17
ATOM 12355 C C . ASP A 1 1 ? 2.688 1.326 -1.462 1.00 10.00 1 ASP A C 17
ATOM 12356 O O . ASP A 1 1 ? 2.386 2.216 -0.673 1.00 10.00 1 ASP A O 17
ATOM 12367 N N . GLU A 1 2 ? 3.440 1.501 -2.537 1.00 10.00 2 GLU A N 17
ATOM 12368 C CA . GLU A 1 2 ? 3.954 2.802 -2.957 1.00 10.00 2 GLU A CA 17
ATOM 12369 C C . GLU A 1 2 ? 2.981 3.522 -3.882 1.00 10.00 2 GLU A C 17
ATOM 12370 O O . GLU A 1 2 ? 3.159 4.701 -4.107 1.00 10.00 2 GLU A O 17
ATOM 12382 N N . ALA A 1 3 ? 1.924 2.874 -4.386 1.00 10.00 3 ALA A N 17
ATOM 12383 C CA . ALA A 1 3 ? 0.938 3.487 -5.284 1.00 10.00 3 ALA A CA 17
ATOM 12384 C C . ALA A 1 3 ? 0.211 4.655 -4.635 1.00 10.00 3 ALA A C 17
ATOM 12385 O O . ALA A 1 3 ? 0.194 5.726 -5.207 1.00 10.00 3 ALA A O 17
ATOM 12392 N N . GLN A 1 4 ? -0.287 4.475 -3.403 1.00 10.00 4 GLN A N 17
ATOM 12393 C CA . GLN A 1 4 ? -0.896 5.556 -2.603 1.00 10.00 4 GLN A CA 17
ATOM 12394 C C . GLN A 1 4 ? -0.048 6.833 -2.559 1.00 10.00 4 GLN A C 17
ATOM 12395 O O . GLN A 1 4 ? -0.566 7.940 -2.522 1.00 10.00 4 GLN A O 17
ATOM 12409 N N . PHE A 1 5 ? 1.271 6.664 -2.615 1.00 10.00 5 PHE A N 17
ATOM 12410 C CA . PHE A 1 5 ? 2.239 7.735 -2.737 1.00 10.00 5 PHE A CA 17
ATOM 12411 C C . PHE A 1 5 ? 2.541 8.123 -4.172 1.00 10.00 5 PHE A C 17
ATOM 12412 O O . PHE A 1 5 ? 2.584 9.299 -4.464 1.00 10.00 5 PHE A O 17
ATOM 12429 N N . LYS A 1 6 ? 2.716 7.174 -5.089 1.00 10.00 6 LYS A N 17
ATOM 12430 C CA . LYS A 1 6 ? 2.926 7.414 -6.517 1.00 10.00 6 LYS A CA 17
ATOM 12431 C C . LYS A 1 6 ? 1.792 8.203 -7.130 1.00 10.00 6 LYS A C 17
ATOM 12432 O O . LYS A 1 6 ? 2.045 9.005 -8.009 1.00 10.00 6 LYS A O 17
ATOM 12451 N N . GLU A 1 7 ? 0.587 8.056 -6.603 1.00 10.00 7 GLU A N 17
ATOM 12452 C CA . GLU A 1 7 ? -0.555 8.859 -6.973 1.00 10.00 7 GLU A CA 17
ATOM 12453 C C . GLU A 1 7 ? -0.504 10.225 -6.332 1.00 10.00 7 GLU A C 17
ATOM 12454 O O . GLU A 1 7 ? -0.862 11.177 -7.000 1.00 10.00 7 GLU A O 17
ATOM 12466 N N . CYS A 1 8 ? -0.023 10.357 -5.096 1.00 10.00 8 CYS A N 17
ATOM 12467 C CA . CYS A 1 8 ? 0.155 11.667 -4.494 1.00 10.00 8 CYS A CA 17
ATOM 12468 C C . CYS A 1 8 ? 1.287 12.404 -5.161 1.00 10.00 8 CYS A C 17
ATOM 12469 O O . CYS A 1 8 ? 1.092 13.544 -5.459 1.00 10.00 8 CYS A O 17
ATOM 12476 N N . TYR A 1 9 ? 2.422 11.801 -5.474 1.00 10.00 9 TYR A N 17
ATOM 12477 C CA . TYR A 1 9 ? 3.551 12.415 -6.160 1.00 10.00 9 TYR A CA 17
ATOM 12478 C C . TYR A 1 9 ? 3.179 12.873 -7.560 1.00 10.00 9 TYR A C 17
ATOM 12479 O O . TYR A 1 9 ? 3.400 14.032 -7.887 1.00 10.00 9 TYR A O 17
ATOM 12497 N N . ASP A 1 10 ? 2.589 11.983 -8.365 1.00 10.00 10 ASP A N 17
ATOM 12498 C CA . ASP A 1 10 ? 2.175 12.284 -9.743 1.00 10.00 10 ASP A CA 17
ATOM 12499 C C . ASP A 1 10 ? 1.130 13.403 -9.750 1.00 10.00 10 ASP A C 17
ATOM 12500 O O . ASP A 1 10 ? 1.272 14.437 -10.411 1.00 10.00 10 ASP A O 17
ATOM 12509 N N . THR A 1 11 ? 0.086 13.210 -8.942 1.00 10.00 11 THR A N 17
ATOM 12510 C CA . THR A 1 11 ? -1.038 14.135 -8.820 1.00 10.00 11 THR A CA 17
ATOM 12511 C C . THR A 1 11 ? -0.597 15.448 -8.196 1.00 10.00 11 THR A C 17
ATOM 12512 O O . THR A 1 11 ? -0.911 16.511 -8.725 1.00 10.00 11 THR A O 17
ATOM 12523 N N . CYS A 1 12 ? 0.212 15.394 -7.139 1.00 10.00 12 CYS A N 17
ATOM 12524 C CA . CYS A 1 12 ? 0.823 16.567 -6.532 1.00 10.00 12 CYS A CA 17
ATOM 12525 C C . CYS A 1 12 ? 1.632 17.304 -7.581 1.00 10.00 12 CYS A C 17
ATOM 12526 O O . CYS A 1 12 ? 1.428 18.495 -7.753 1.00 10.00 12 CYS A O 17
ATOM 12533 N N . HIS A 1 13 ? 2.440 16.603 -8.391 1.00 10.00 13 HIS A N 17
ATOM 12534 C CA . HIS A 1 13 ? 3.182 17.180 -9.506 1.00 10.00 13 HIS A CA 17
ATOM 12535 C C . HIS A 1 13 ? 2.291 17.932 -10.471 1.00 10.00 13 HIS A C 17
ATOM 12536 O O . HIS A 1 13 ? 2.736 18.952 -10.969 1.00 10.00 13 HIS A O 17
ATOM 12551 N N . LYS A 1 14 ? 1.084 17.446 -10.759 1.00 10.00 14 LYS A N 17
ATOM 12552 C CA . LYS A 1 14 ? 0.089 18.181 -11.559 1.00 10.00 14 LYS A CA 17
ATOM 12553 C C . LYS A 1 14 ? -0.197 19.569 -11.001 1.00 10.00 14 LYS A C 17
ATOM 12554 O O . LYS A 1 14 ? 0.219 20.538 -11.625 1.00 10.00 14 LYS A O 17
ATOM 12573 N N . GLU A 1 15 ? -0.787 19.659 -9.812 1.00 10.00 15 GLU A N 17
ATOM 12574 C CA . GLU A 1 15 ? -0.996 20.951 -9.123 1.00 10.00 15 GLU A CA 17
ATOM 12575 C C . GLU A 1 15 ? 0.328 21.667 -8.752 1.00 10.00 15 GLU A C 17
ATOM 12576 O O . GLU A 1 15 ? 0.386 22.839 -8.393 1.00 10.00 15 GLU A O 17
ATOM 12588 N N . CYS A 1 16 ? 1.453 20.968 -8.850 1.00 10.00 16 CYS A N 17
ATOM 12589 C CA . CYS A 1 16 ? 2.762 21.526 -8.609 1.00 10.00 16 CYS A CA 17
ATOM 12590 C C . CYS A 1 16 ? 3.281 22.264 -9.828 1.00 10.00 16 CYS A C 17
ATOM 12591 O O . CYS A 1 16 ? 3.547 23.451 -9.756 1.00 10.00 16 CYS A O 17
ATOM 12598 N N . SER A 1 17 ? 3.503 21.567 -10.947 1.00 10.00 17 SER A N 17
ATOM 12599 C CA . SER A 1 17 ? 3.882 22.142 -12.238 1.00 10.00 17 SER A CA 17
ATOM 12600 C C . SER A 1 17 ? 2.920 23.242 -12.679 1.00 10.00 17 SER A C 17
ATOM 12601 O O . SER A 1 17 ? 3.378 24.117 -13.401 1.00 10.00 17 SER A O 17
ATOM 12609 N N . ASP A 1 18 ? 1.664 23.249 -12.197 1.00 10.00 18 ASP A N 17
ATOM 12610 C CA . ASP A 1 18 ? 0.709 24.376 -12.325 1.00 10.00 18 ASP A CA 17
ATOM 12611 C C . ASP A 1 18 ? 1.302 25.716 -11.874 1.00 10.00 18 ASP A C 17
ATOM 12612 O O . ASP A 1 18 ? 1.125 26.734 -12.546 1.00 10.00 18 ASP A O 17
ATOM 12621 N N . LYS A 1 19 ? 2.140 25.705 -10.825 1.00 10.00 19 LYS A N 17
ATOM 12622 C CA . LYS A 1 19 ? 2.876 26.884 -10.387 1.00 10.00 19 LYS A CA 17
ATOM 12623 C C . LYS A 1 19 ? 3.797 27.478 -11.456 1.00 10.00 19 LYS A C 17
ATOM 12624 O O . LYS A 1 19 ? 4.359 28.554 -11.242 1.00 10.00 19 LYS A O 17
ATOM 12643 N N . GLY A 1 20 ? 4.004 26.731 -12.541 1.00 10.00 20 GLY A N 17
ATOM 12644 C CA . GLY A 1 20 ? 4.847 27.063 -13.676 1.00 10.00 20 GLY A CA 17
ATOM 12645 C C . GLY A 1 20 ? 6.313 26.781 -13.361 1.00 10.00 20 GLY A C 17
ATOM 12646 O O . GLY A 1 20 ? 7.206 27.295 -14.026 1.00 10.00 20 GLY A O 17
ATOM 12650 N N . ASN A 1 21 ? 6.583 26.004 -12.308 1.00 10.00 21 ASN A N 17
ATOM 12651 C CA . ASN A 1 21 ? 7.932 25.605 -11.946 1.00 10.00 21 ASN A CA 17
ATOM 12652 C C . ASN A 1 21 ? 8.471 24.485 -12.847 1.00 10.00 21 ASN A C 17
ATOM 12653 O O . ASN A 1 21 ? 7.768 23.877 -13.654 1.00 10.00 21 ASN A O 17
ATOM 12664 N N . GLY A 1 22 ? 9.726 24.119 -12.608 1.00 10.00 22 GLY A N 17
ATOM 12665 C CA . GLY A 1 22 ? 10.323 22.979 -13.290 1.00 10.00 22 GLY A CA 17
ATOM 12666 C C . GLY A 1 22 ? 9.864 21.667 -12.689 1.00 10.00 22 GLY A C 17
ATOM 12667 O O . GLY A 1 22 ? 9.756 21.558 -11.468 1.00 10.00 22 GLY A O 17
ATOM 12671 N N . PHE A 1 23 ? 9.692 20.656 -13.545 1.00 10.00 23 PHE A N 17
ATOM 12672 C CA . PHE A 1 23 ? 9.357 19.293 -13.174 1.00 10.00 23 PHE A CA 17
ATOM 12673 C C . PHE A 1 23 ? 10.244 18.816 -12.039 1.00 10.00 23 PHE A C 17
ATOM 12674 O O . PHE A 1 23 ? 9.702 18.423 -11.030 1.00 10.00 23 PHE A O 17
ATOM 12691 N N . THR A 1 24 ? 11.557 18.996 -12.135 1.00 10.00 24 THR A N 17
ATOM 12692 C CA . THR A 1 24 ? 12.530 18.503 -11.157 1.00 10.00 24 THR A CA 17
ATOM 12693 C C . THR A 1 24 ? 12.263 19.093 -9.779 1.00 10.00 24 THR A C 17
ATOM 12694 O O . THR A 1 24 ? 12.039 18.373 -8.815 1.00 10.00 24 THR A O 17
ATOM 12705 N N . PHE A 1 25 ? 12.263 20.425 -9.691 1.00 10.00 25 PHE A N 17
ATOM 12706 C CA . PHE A 1 25 ? 11.988 21.132 -8.450 1.00 10.00 25 PHE A CA 17
ATOM 12707 C C . PHE A 1 25 ? 10.620 20.755 -7.890 1.00 10.00 25 PHE A C 17
ATOM 12708 O O . PHE A 1 25 ? 10.458 20.509 -6.701 1.00 10.00 25 PHE A O 17
ATOM 12725 N N . CYS A 1 26 ? 9.626 20.692 -8.765 1.00 10.00 26 CYS A N 17
ATOM 12726 C CA . CYS A 1 26 ? 8.332 20.215 -8.384 1.00 10.00 26 CYS A CA 17
ATOM 12727 C C . CYS A 1 26 ? 8.354 18.776 -7.909 1.00 10.00 26 CYS A C 17
ATOM 12728 O O . CYS A 1 26 ? 7.622 18.480 -6.990 1.00 10.00 26 CYS A O 17
ATOM 12735 N N . GLU A 1 27 ? 9.179 17.912 -8.492 1.00 10.00 27 GLU A N 17
ATOM 12736 C CA . GLU A 1 27 ? 9.377 16.506 -8.154 1.00 10.00 27 GLU A CA 17
ATOM 12737 C C . GLU A 1 27 ? 9.921 16.399 -6.754 1.00 10.00 27 GLU A C 17
ATOM 12738 O O . GLU A 1 27 ? 9.188 15.946 -5.890 1.00 10.00 27 GLU A O 17
ATOM 12750 N N . MET A 1 28 ? 11.140 16.878 -6.500 1.00 10.00 28 MET A N 17
ATOM 12751 C CA . MET A 1 28 ? 11.748 16.866 -5.160 1.00 10.00 28 MET A CA 17
ATOM 12752 C C . MET A 1 28 ? 10.825 17.484 -4.099 1.00 10.00 28 MET A C 17
ATOM 12753 O O . MET A 1 28 ? 10.791 17.060 -2.948 1.00 10.00 28 MET A O 17
ATOM 12767 N N . LYS A 1 29 ? 10.094 18.544 -4.471 1.00 10.00 29 LYS A N 17
ATOM 12768 C CA . LYS A 1 29 ? 9.185 19.212 -3.557 1.00 10.00 29 LYS A CA 17
ATOM 12769 C C . LYS A 1 29 ? 7.980 18.360 -3.286 1.00 10.00 29 LYS A C 17
ATOM 12770 O O . LYS A 1 29 ? 7.796 18.056 -2.127 1.00 10.00 29 LYS A O 17
ATOM 12789 N N . CYS A 1 30 ? 7.206 17.994 -4.311 1.00 10.00 30 CYS A N 17
ATOM 12790 C CA . CYS A 1 30 ? 6.118 17.013 -4.250 1.00 10.00 30 CYS A CA 17
ATOM 12791 C C . CYS A 1 30 ? 6.497 15.725 -3.504 1.00 10.00 30 CYS A C 17
ATOM 12792 O O . CYS A 1 30 ? 5.636 15.105 -2.888 1.00 10.00 30 CYS A O 17
ATOM 12799 N N . ASP A 1 31 ? 7.782 15.357 -3.537 1.00 10.00 31 ASP A N 17
ATOM 12800 C CA . ASP A 1 31 ? 8.366 14.253 -2.775 1.00 10.00 31 ASP A CA 17
ATOM 12801 C C . ASP A 1 31 ? 8.212 14.477 -1.274 1.00 10.00 31 ASP A C 17
ATOM 12802 O O . ASP A 1 31 ? 7.545 13.733 -0.561 1.00 10.00 31 ASP A O 17
ATOM 12811 N N . THR A 1 32 ? 8.816 15.562 -0.788 1.00 10.00 32 THR A N 17
ATOM 12812 C CA . THR A 1 32 ? 8.717 15.930 0.620 1.00 10.00 32 THR A CA 17
ATOM 12813 C C . THR A 1 32 ? 7.326 16.433 0.978 1.00 10.00 32 THR A C 17
ATOM 12814 O O . THR A 1 32 ? 6.965 16.325 2.145 1.00 10.00 32 THR A O 17
ATOM 12825 N N . ASP A 1 33 ? 6.569 16.992 0.027 1.00 10.00 33 ASP A N 17
ATOM 12826 C CA . ASP A 1 33 ? 5.192 17.452 0.210 1.00 10.00 33 ASP A CA 17
ATOM 12827 C C . ASP A 1 33 ? 4.349 16.319 0.802 1.00 10.00 33 ASP A C 17
ATOM 12828 O O . ASP A 1 33 ? 4.031 16.287 1.996 1.00 10.00 33 ASP A O 17
ATOM 12837 N N . CYS A 1 34 ? 3.996 15.370 -0.063 1.00 10.00 34 CYS A N 17
ATOM 12838 C CA . CYS A 1 34 ? 3.176 14.261 0.356 1.00 10.00 34 CYS A CA 17
ATOM 12839 C C . CYS A 1 34 ? 4.117 13.232 0.948 1.00 10.00 34 CYS A C 17
ATOM 12840 O O . CYS A 1 34 ? 4.674 12.442 0.212 1.00 10.00 34 CYS A O 17
ATOM 12847 N N . SER A 1 35 ? 4.318 13.226 2.262 1.00 10.00 35 SER A N 17
ATOM 12848 C CA . SER A 1 35 ? 5.185 12.263 2.947 1.00 10.00 35 SER A CA 17
ATOM 12849 C C . SER A 1 35 ? 4.267 11.355 3.745 1.00 10.00 35 SER A C 17
ATOM 12850 O O . SER A 1 35 ? 3.804 11.700 4.834 1.00 10.00 35 SER A O 17
ATOM 12858 N N . VAL A 1 36 ? 3.896 10.221 3.143 1.00 10.00 36 VAL A N 17
ATOM 12859 C CA . VAL A 1 36 ? 3.111 9.184 3.806 1.00 10.00 36 VAL A CA 17
ATOM 12860 C C . VAL A 1 36 ? 3.814 8.675 5.071 1.00 10.00 36 VAL A C 17
ATOM 12861 O O . VAL A 1 36 ? 4.851 9.152 5.531 1.00 10.00 36 VAL A O 17
ATOM 12874 N N . LYS A 1 37 ? 3.281 7.591 5.603 1.00 10.00 37 LYS A N 17
ATOM 12875 C CA . LYS A 1 37 ? 3.966 6.931 6.701 1.00 10.00 37 LYS A CA 17
ATOM 12876 C C . LYS A 1 37 ? 3.678 5.464 6.769 1.00 10.00 37 LYS A C 17
ATOM 12877 O O . LYS A 1 37 ? 4.571 4.721 7.156 1.00 10.00 37 LYS A O 17
ATOM 12896 N N . ASP A 1 38 ? 2.427 5.098 6.496 1.00 10.00 38 ASP A N 17
ATOM 12897 C CA . ASP A 1 38 ? 1.975 3.713 6.476 1.00 10.00 38 ASP A CA 17
ATOM 12898 C C . ASP A 1 38 ? 2.877 2.880 5.578 1.00 10.00 38 ASP A C 17
ATOM 12899 O O . ASP A 1 38 ? 3.102 3.242 4.422 1.00 10.00 38 ASP A O 17
ATOM 12908 N N . VAL A 1 39 ? 3.356 1.756 6.086 1.00 10.00 39 VAL A N 17
ATOM 12909 C CA . VAL A 1 39 ? 4.289 0.884 5.368 1.00 10.00 39 VAL A CA 17
ATOM 12910 C C . VAL A 1 39 ? 3.793 -0.525 5.605 1.00 10.00 39 VAL A C 17
ATOM 12911 O O . VAL A 1 39 ? 4.280 -1.204 6.491 1.00 10.00 39 VAL A O 17
ATOM 12924 N N . LYS A 1 40 ? 2.751 -0.919 4.862 1.00 10.00 40 LYS A N 17
ATOM 12925 C CA . LYS A 1 40 ? 2.167 -2.264 4.940 1.00 10.00 40 LYS A CA 17
ATOM 12926 C C . LYS A 1 40 ? 3.243 -3.333 4.861 1.00 10.00 40 LYS A C 17
ATOM 12927 O O . LYS A 1 40 ? 3.572 -3.945 5.859 1.00 10.00 40 LYS A O 17
ATOM 12946 N N . GLU A 1 41 ? 3.799 -3.522 3.674 1.00 10.00 41 GLU A N 17
ATOM 12947 C CA . GLU A 1 41 ? 4.943 -4.392 3.492 1.00 10.00 41 GLU A CA 17
ATOM 12948 C C . GLU A 1 41 ? 5.603 -4.097 2.150 1.00 10.00 41 GLU A C 17
ATOM 12949 O O . GLU A 1 41 ? 5.104 -3.287 1.358 1.00 10.00 41 GLU A O 17
ATOM 12961 N N . LYS A 1 42 ? 6.705 -4.789 1.874 1.00 10.00 42 LYS A N 17
ATOM 12962 C CA . LYS A 1 42 ? 7.417 -4.697 0.607 1.00 10.00 42 LYS A CA 17
ATOM 12963 C C . LYS A 1 42 ? 7.104 -5.957 -0.187 1.00 10.00 42 LYS A C 17
ATOM 12964 O O . LYS A 1 42 ? 7.948 -6.844 -0.296 1.00 10.00 42 LYS A O 17
ATOM 12983 N N . LEU A 1 43 ? 5.863 -6.047 -0.676 1.00 10.00 43 LEU A N 17
ATOM 12984 C CA . LEU A 1 43 ? 5.423 -7.133 -1.554 1.00 10.00 43 LEU A CA 17
ATOM 12985 C C . LEU A 1 43 ? 6.416 -7.330 -2.694 1.00 10.00 43 LEU A C 17
ATOM 12986 O O . LEU A 1 43 ? 7.108 -6.395 -3.094 1.00 10.00 43 LEU A O 17
ATOM 13002 N N . GLU A 1 44 ? 6.463 -8.531 -3.241 1.00 10.00 44 GLU A N 17
ATOM 13003 C CA . GLU A 1 44 ? 7.418 -8.886 -4.286 1.00 10.00 44 GLU A CA 17
ATOM 13004 C C . GLU A 1 44 ? 6.989 -10.208 -4.887 1.00 10.00 44 GLU A C 17
ATOM 13005 O O . GLU A 1 44 ? 6.029 -10.801 -4.394 1.00 10.00 44 GLU A O 17
ATOM 13017 N N . ASN A 1 45 ? 7.720 -10.676 -5.904 1.00 10.00 45 ASN A N 17
ATOM 13018 C CA . ASN A 1 45 ? 7.465 -11.942 -6.602 1.00 10.00 45 ASN A CA 17
ATOM 13019 C C . ASN A 1 45 ? 6.135 -11.912 -7.353 1.00 10.00 45 ASN A C 17
ATOM 13020 O O . ASN A 1 45 ? 5.070 -12.200 -6.809 1.00 10.00 45 ASN A O 17
ATOM 13031 N N . TYR A 1 46 ? 6.176 -11.569 -8.634 1.00 10.00 46 TYR A N 17
ATOM 13032 C CA . TYR A 1 46 ? 4.926 -11.388 -9.366 1.00 10.00 46 TYR A CA 17
ATOM 13033 C C . TYR A 1 46 ? 5.209 -11.285 -10.851 1.00 10.00 46 TYR A C 17
ATOM 13034 O O . TYR A 1 46 ? 5.397 -10.189 -11.367 1.00 10.00 46 TYR A O 17
ATOM 13052 N N . LYS A 1 47 ? 5.311 -12.414 -11.552 1.00 10.00 47 LYS A N 17
ATOM 13053 C CA . LYS A 1 47 ? 5.593 -12.434 -12.995 1.00 10.00 47 LYS A CA 17
ATOM 13054 C C . LYS A 1 47 ? 5.517 -13.871 -13.520 1.00 10.00 47 LYS A C 17
ATOM 13055 O O . LYS A 1 47 ? 6.531 -14.565 -13.583 1.00 10.00 47 LYS A O 17
ATOM 13074 N N . PRO A 1 48 ? 4.304 -14.368 -13.798 1.00 10.00 48 PRO A N 17
ATOM 13075 C CA . PRO A 1 48 ? 4.131 -15.718 -14.297 1.00 10.00 48 PRO A CA 17
ATOM 13076 C C . PRO A 1 48 ? 4.681 -15.756 -15.718 1.00 10.00 48 PRO A C 17
ATOM 13077 O O . PRO A 1 48 ? 4.409 -14.853 -16.512 1.00 10.00 48 PRO A O 17
ATOM 13088 N N . LYS A 1 49 ? 5.522 -16.759 -15.992 1.00 10.00 49 LYS A N 17
ATOM 13089 C CA . LYS A 1 49 ? 6.089 -17.015 -17.318 1.00 10.00 49 LYS A CA 17
ATOM 13090 C C . LYS A 1 49 ? 4.994 -17.000 -18.393 1.00 10.00 49 LYS A C 17
ATOM 13091 O O . LYS A 1 49 ? 3.847 -17.346 -18.115 1.00 10.00 49 LYS A O 17
ATOM 13110 N N . ASN A 1 50 ? 5.380 -16.602 -19.600 1.00 10.00 50 ASN A N 17
ATOM 13111 C CA . ASN A 1 50 ? 4.458 -16.587 -20.733 1.00 10.00 50 ASN A CA 17
ATOM 13112 C C . ASN A 1 50 ? 4.217 -17.985 -21.311 1.00 10.00 50 ASN A C 17
ATOM 13113 O O . ASN A 1 50 ? 5.060 -18.873 -21.024 1.00 10.00 50 ASN A O 17
ATOM 13125 N N . ASP A 1 1 ? 1.375 0.010 0.018 1.00 10.00 1 ASP A N 18
ATOM 13126 C CA . ASP A 1 1 ? 2.119 -0.020 -1.249 1.00 10.00 1 ASP A CA 18
ATOM 13127 C C . ASP A 1 1 ? 1.154 -0.293 -2.376 1.00 10.00 1 ASP A C 18
ATOM 13128 O O . ASP A 1 1 ? 0.259 -1.110 -2.191 1.00 10.00 1 ASP A O 18
ATOM 13139 N N . GLU A 1 2 ? 1.308 0.379 -3.514 1.00 10.00 2 GLU A N 18
ATOM 13140 C CA . GLU A 1 2 ? 0.519 0.082 -4.715 1.00 10.00 2 GLU A CA 18
ATOM 13141 C C . GLU A 1 2 ? 0.759 -1.353 -5.202 1.00 10.00 2 GLU A C 18
ATOM 13142 O O . GLU A 1 2 ? -0.180 -2.053 -5.545 1.00 10.00 2 GLU A O 18
ATOM 13154 N N . ALA A 1 3 ? 2.010 -1.825 -5.185 1.00 10.00 3 ALA A N 18
ATOM 13155 C CA . ALA A 1 3 ? 2.379 -3.154 -5.667 1.00 10.00 3 ALA A CA 18
ATOM 13156 C C . ALA A 1 3 ? 1.680 -4.267 -4.876 1.00 10.00 3 ALA A C 18
ATOM 13157 O O . ALA A 1 3 ? 1.107 -5.175 -5.459 1.00 10.00 3 ALA A O 18
ATOM 13164 N N . GLN A 1 4 ? 1.638 -4.135 -3.550 1.00 10.00 4 GLN A N 18
ATOM 13165 C CA . GLN A 1 4 ? 0.881 -5.010 -2.653 1.00 10.00 4 GLN A CA 18
ATOM 13166 C C . GLN A 1 4 ? -0.560 -5.231 -3.135 1.00 10.00 4 GLN A C 18
ATOM 13167 O O . GLN A 1 4 ? -1.142 -6.296 -2.952 1.00 10.00 4 GLN A O 18
ATOM 13181 N N . PHE A 1 5 ? -1.124 -4.205 -3.773 1.00 10.00 5 PHE A N 18
ATOM 13182 C CA . PHE A 1 5 ? -2.438 -4.244 -4.378 1.00 10.00 5 PHE A CA 18
ATOM 13183 C C . PHE A 1 5 ? -2.382 -4.758 -5.798 1.00 10.00 5 PHE A C 18
ATOM 13184 O O . PHE A 1 5 ? -3.198 -5.588 -6.157 1.00 10.00 5 PHE A O 18
ATOM 13201 N N . LYS A 1 6 ? -1.436 -4.292 -6.617 1.00 10.00 6 LYS A N 18
ATOM 13202 C CA . LYS A 1 6 ? -1.264 -4.754 -7.996 1.00 10.00 6 LYS A CA 18
ATOM 13203 C C . LYS A 1 6 ? -1.066 -6.261 -8.030 1.00 10.00 6 LYS A C 18
ATOM 13204 O O . LYS A 1 6 ? -1.569 -6.909 -8.934 1.00 10.00 6 LYS A O 18
ATOM 13223 N N . GLU A 1 7 ? -0.415 -6.818 -7.019 1.00 10.00 7 GLU A N 18
ATOM 13224 C CA . GLU A 1 7 ? -0.272 -8.249 -6.844 1.00 10.00 7 GLU A CA 18
ATOM 13225 C C . GLU A 1 7 ? -1.602 -8.881 -6.486 1.00 10.00 7 GLU A C 18
ATOM 13226 O O . GLU A 1 7 ? -1.993 -9.854 -7.113 1.00 10.00 7 GLU A O 18
ATOM 13238 N N . CYS A 1 8 ? -2.359 -8.272 -5.577 1.00 10.00 8 CYS A N 18
ATOM 13239 C CA . CYS A 1 8 ? -3.659 -8.796 -5.218 1.00 10.00 8 CYS A CA 18
ATOM 13240 C C . CYS A 1 8 ? -4.593 -8.746 -6.413 1.00 10.00 8 CYS A C 18
ATOM 13241 O O . CYS A 1 8 ? -5.233 -9.726 -6.709 1.00 10.00 8 CYS A O 18
ATOM 13248 N N . TYR A 1 9 ? -4.639 -7.653 -7.156 1.00 10.00 9 TYR A N 18
ATOM 13249 C CA . TYR A 1 9 ? -5.454 -7.494 -8.345 1.00 10.00 9 TYR A CA 18
ATOM 13250 C C . TYR A 1 9 ? -5.092 -8.502 -9.428 1.00 10.00 9 TYR A C 18
ATOM 13251 O O . TYR A 1 9 ? -5.962 -9.224 -9.895 1.00 10.00 9 TYR A O 18
ATOM 13269 N N . ASP A 1 10 ? -3.820 -8.571 -9.826 1.00 10.00 10 ASP A N 18
ATOM 13270 C CA . ASP A 1 10 ? -3.326 -9.497 -10.855 1.00 10.00 10 ASP A CA 18
ATOM 13271 C C . ASP A 1 10 ? -3.572 -10.958 -10.441 1.00 10.00 10 ASP A C 18
ATOM 13272 O O . ASP A 1 10 ? -4.195 -11.759 -11.143 1.00 10.00 10 ASP A O 18
ATOM 13281 N N . THR A 1 11 ? -3.117 -11.310 -9.240 1.00 10.00 11 THR A N 18
ATOM 13282 C CA . THR A 1 11 ? -3.262 -12.643 -8.655 1.00 10.00 11 THR A CA 18
ATOM 13283 C C . THR A 1 11 ? -4.721 -12.997 -8.396 1.00 10.00 11 THR A C 18
ATOM 13284 O O . THR A 1 11 ? -5.124 -14.104 -8.755 1.00 10.00 11 THR A O 18
ATOM 13295 N N . CYS A 1 12 ? -5.527 -12.078 -7.858 1.00 10.00 12 CYS A N 18
ATOM 13296 C CA . CYS A 1 12 ? -6.967 -12.261 -7.727 1.00 10.00 12 CYS A CA 18
ATOM 13297 C C . CYS A 1 12 ? -7.557 -12.494 -9.111 1.00 10.00 12 CYS A C 18
ATOM 13298 O O . CYS A 1 12 ? -8.284 -13.455 -9.302 1.00 10.00 12 CYS A O 18
ATOM 13305 N N . HIS A 1 13 ? -7.176 -11.708 -10.128 1.00 10.00 13 HIS A N 18
ATOM 13306 C CA . HIS A 1 13 ? -7.642 -11.890 -11.505 1.00 10.00 13 HIS A CA 18
ATOM 13307 C C . HIS A 1 13 ? -7.391 -13.291 -12.030 1.00 10.00 13 HIS A C 18
ATOM 13308 O O . HIS A 1 13 ? -8.198 -13.780 -12.806 1.00 10.00 13 HIS A O 18
ATOM 13323 N N . LYS A 1 14 ? -6.289 -13.917 -11.622 1.00 10.00 14 LYS A N 18
ATOM 13324 C CA . LYS A 1 14 ? -5.993 -15.319 -11.909 1.00 10.00 14 LYS A CA 18
ATOM 13325 C C . LYS A 1 14 ? -7.093 -16.249 -11.388 1.00 10.00 14 LYS A C 18
ATOM 13326 O O . LYS A 1 14 ? -7.832 -16.810 -12.189 1.00 10.00 14 LYS A O 18
ATOM 13345 N N . GLU A 1 15 ? -7.227 -16.369 -10.067 1.00 10.00 15 GLU A N 18
ATOM 13346 C CA . GLU A 1 15 ? -8.279 -17.168 -9.411 1.00 10.00 15 GLU A CA 18
ATOM 13347 C C . GLU A 1 15 ? -9.699 -16.657 -9.730 1.00 10.00 15 GLU A C 18
ATOM 13348 O O . GLU A 1 15 ? -10.698 -17.342 -9.544 1.00 10.00 15 GLU A O 18
ATOM 13360 N N . CYS A 1 16 ? -9.809 -15.444 -10.267 1.00 10.00 16 CYS A N 18
ATOM 13361 C CA . CYS A 1 16 ? -11.060 -14.858 -10.700 1.00 10.00 16 CYS A CA 18
ATOM 13362 C C . CYS A 1 16 ? -11.453 -15.367 -12.091 1.00 10.00 16 CYS A C 18
ATOM 13363 O O . CYS A 1 16 ? -12.509 -15.952 -12.307 1.00 10.00 16 CYS A O 18
ATOM 13370 N N . SER A 1 17 ? -10.624 -15.081 -13.094 1.00 10.00 17 SER A N 18
ATOM 13371 C CA . SER A 1 17 ? -10.811 -15.583 -14.457 1.00 10.00 17 SER A CA 18
ATOM 13372 C C . SER A 1 17 ? -10.910 -17.115 -14.509 1.00 10.00 17 SER A C 18
ATOM 13373 O O . SER A 1 17 ? -11.574 -17.645 -15.394 1.00 10.00 17 SER A O 18
ATOM 13381 N N . ASP A 1 18 ? -10.326 -17.809 -13.527 1.00 10.00 18 ASP A N 18
ATOM 13382 C CA . ASP A 1 18 ? -10.496 -19.248 -13.295 1.00 10.00 18 ASP A CA 18
ATOM 13383 C C . ASP A 1 18 ? -11.974 -19.628 -13.232 1.00 10.00 18 ASP A C 18
ATOM 13384 O O . ASP A 1 18 ? -12.379 -20.628 -13.823 1.00 10.00 18 ASP A O 18
ATOM 13393 N N . LYS A 1 19 ? -12.824 -18.782 -12.625 1.00 10.00 19 LYS A N 18
ATOM 13394 C CA . LYS A 1 19 ? -14.261 -19.012 -12.583 1.00 10.00 19 LYS A CA 18
ATOM 13395 C C . LYS A 1 19 ? -14.896 -19.069 -13.971 1.00 10.00 19 LYS A C 18
ATOM 13396 O O . LYS A 1 19 ? -16.082 -19.389 -14.057 1.00 10.00 19 LYS A O 18
ATOM 13415 N N . GLY A 1 20 ? -14.146 -18.707 -15.013 1.00 10.00 20 GLY A N 18
ATOM 13416 C CA . GLY A 1 20 ? -14.548 -18.667 -16.412 1.00 10.00 20 GLY A CA 18
ATOM 13417 C C . GLY A 1 20 ? -15.396 -17.443 -16.733 1.00 10.00 20 GLY A C 18
ATOM 13418 O O . GLY A 1 20 ? -16.137 -17.429 -17.714 1.00 10.00 20 GLY A O 18
ATOM 13422 N N . ASN A 1 21 ? -15.331 -16.430 -15.864 1.00 10.00 21 ASN A N 18
ATOM 13423 C CA . ASN A 1 21 ? -16.052 -15.186 -16.030 1.00 10.00 21 ASN A CA 18
ATOM 13424 C C . ASN A 1 21 ? -15.389 -14.294 -17.083 1.00 10.00 21 ASN A C 18
ATOM 13425 O O . ASN A 1 21 ? -14.271 -14.532 -17.541 1.00 10.00 21 ASN A O 18
ATOM 13436 N N . GLY A 1 22 ? -16.055 -13.184 -17.394 1.00 10.00 22 GLY A N 18
ATOM 13437 C CA . GLY A 1 22 ? -15.493 -12.172 -18.279 1.00 10.00 22 GLY A CA 18
ATOM 13438 C C . GLY A 1 22 ? -14.331 -11.460 -17.591 1.00 10.00 22 GLY A C 18
ATOM 13439 O O . GLY A 1 22 ? -14.480 -10.984 -16.469 1.00 10.00 22 GLY A O 18
ATOM 13443 N N . PHE A 1 23 ? -13.194 -11.344 -18.280 1.00 10.00 23 PHE A N 18
ATOM 13444 C CA . PHE A 1 23 ? -11.998 -10.606 -17.845 1.00 10.00 23 PHE A CA 18
ATOM 13445 C C . PHE A 1 23 ? -12.336 -9.283 -17.138 1.00 10.00 23 PHE A C 18
ATOM 13446 O O . PHE A 1 23 ? -12.056 -9.142 -15.954 1.00 10.00 23 PHE A O 18
ATOM 13463 N N . THR A 1 24 ? -13.042 -8.386 -17.837 1.00 10.00 24 THR A N 18
ATOM 13464 C CA . THR A 1 24 ? -13.526 -7.077 -17.351 1.00 10.00 24 THR A CA 18
ATOM 13465 C C . THR A 1 24 ? -14.256 -7.206 -16.014 1.00 10.00 24 THR A C 18
ATOM 13466 O O . THR A 1 24 ? -13.873 -6.596 -15.023 1.00 10.00 24 THR A O 18
ATOM 13477 N N . PHE A 1 25 ? -15.316 -8.020 -15.976 1.00 10.00 25 PHE A N 18
ATOM 13478 C CA . PHE A 1 25 ? -16.057 -8.284 -14.754 1.00 10.00 25 PHE A CA 18
ATOM 13479 C C . PHE A 1 25 ? -15.111 -8.740 -13.655 1.00 10.00 25 PHE A C 18
ATOM 13480 O O . PHE A 1 25 ? -15.167 -8.220 -12.551 1.00 10.00 25 PHE A O 18
ATOM 13497 N N . CYS A 1 26 ? -14.234 -9.691 -13.969 1.00 10.00 26 CYS A N 18
ATOM 13498 C CA . CYS A 1 26 ? -13.242 -10.171 -13.052 1.00 10.00 26 CYS A CA 18
ATOM 13499 C C . CYS A 1 26 ? -12.322 -9.055 -12.581 1.00 10.00 26 CYS A C 18
ATOM 13500 O O . CYS A 1 26 ? -11.974 -9.049 -11.423 1.00 10.00 26 CYS A O 18
ATOM 13507 N N . GLU A 1 27 ? -11.956 -8.105 -13.431 1.00 10.00 27 GLU A N 18
ATOM 13508 C CA . GLU A 1 27 ? -11.161 -6.923 -13.114 1.00 10.00 27 GLU A CA 18
ATOM 13509 C C . GLU A 1 27 ? -11.910 -6.034 -12.124 1.00 10.00 27 GLU A C 18
ATOM 13510 O O . GLU A 1 27 ? -11.552 -6.002 -10.953 1.00 10.00 27 GLU A O 18
ATOM 13522 N N . MET A 1 28 ? -13.017 -5.418 -12.552 1.00 10.00 28 MET A N 18
ATOM 13523 C CA . MET A 1 28 ? -13.855 -4.564 -11.705 1.00 10.00 28 MET A CA 18
ATOM 13524 C C . MET A 1 28 ? -14.221 -5.227 -10.380 1.00 10.00 28 MET A C 18
ATOM 13525 O O . MET A 1 28 ? -14.398 -4.553 -9.366 1.00 10.00 28 MET A O 18
ATOM 13539 N N . LYS A 1 29 ? -14.390 -6.552 -10.393 1.00 10.00 29 LYS A N 18
ATOM 13540 C CA . LYS A 1 29 ? -14.666 -7.317 -9.191 1.00 10.00 29 LYS A CA 18
ATOM 13541 C C . LYS A 1 29 ? -13.421 -7.476 -8.323 1.00 10.00 29 LYS A C 18
ATOM 13542 O O . LYS A 1 29 ? -13.474 -7.121 -7.163 1.00 10.00 29 LYS A O 18
ATOM 13561 N N . CYS A 1 30 ? -12.341 -8.027 -8.862 1.00 10.00 30 CYS A N 18
ATOM 13562 C CA . CYS A 1 30 ? -11.024 -8.111 -8.229 1.00 10.00 30 CYS A CA 18
ATOM 13563 C C . CYS A 1 30 ? -10.545 -6.775 -7.649 1.00 10.00 30 CYS A C 18
ATOM 13564 O O . CYS A 1 30 ? -9.790 -6.774 -6.682 1.00 10.00 30 CYS A O 18
ATOM 13571 N N . ASP A 1 31 ? -10.996 -5.665 -8.237 1.00 10.00 31 ASP A N 18
ATOM 13572 C CA . ASP A 1 31 ? -10.761 -4.295 -7.785 1.00 10.00 31 ASP A CA 18
ATOM 13573 C C . ASP A 1 31 ? -11.365 -4.087 -6.395 1.00 10.00 31 ASP A C 18
ATOM 13574 O O . ASP A 1 31 ? -10.677 -3.831 -5.408 1.00 10.00 31 ASP A O 18
ATOM 13583 N N . THR A 1 32 ? -12.690 -4.253 -6.321 1.00 10.00 32 THR A N 18
ATOM 13584 C CA . THR A 1 32 ? -13.434 -4.124 -5.067 1.00 10.00 32 THR A CA 18
ATOM 13585 C C . THR A 1 32 ? -13.155 -5.304 -4.125 1.00 10.00 32 THR A C 18
ATOM 13586 O O . THR A 1 32 ? -13.264 -5.136 -2.914 1.00 10.00 32 THR A O 18
ATOM 13597 N N . ASP A 1 33 ? -12.789 -6.483 -4.643 1.00 10.00 33 ASP A N 18
ATOM 13598 C CA . ASP A 1 33 ? -12.451 -7.676 -3.877 1.00 10.00 33 ASP A CA 18
ATOM 13599 C C . ASP A 1 33 ? -11.341 -7.385 -2.866 1.00 10.00 33 ASP A C 18
ATOM 13600 O O . ASP A 1 33 ? -11.572 -7.307 -1.655 1.00 10.00 33 ASP A O 18
ATOM 13609 N N . CYS A 1 34 ? -10.126 -7.213 -3.387 1.00 10.00 34 CYS A N 18
ATOM 13610 C CA . CYS A 1 34 ? -8.971 -6.881 -2.594 1.00 10.00 34 CYS A CA 18
ATOM 13611 C C . CYS A 1 34 ? -8.934 -5.366 -2.450 1.00 10.00 34 CYS A C 18
ATOM 13612 O O . CYS A 1 34 ? -8.379 -4.668 -3.281 1.00 10.00 34 CYS A O 18
ATOM 13619 N N . SER A 1 35 ? -9.551 -4.840 -1.398 1.00 10.00 35 SER A N 18
ATOM 13620 C CA . SER A 1 35 ? -9.555 -3.425 -1.069 1.00 10.00 35 SER A CA 18
ATOM 13621 C C . SER A 1 35 ? -9.491 -3.260 0.436 1.00 10.00 35 SER A C 18
ATOM 13622 O O . SER A 1 35 ? -10.289 -3.814 1.198 1.00 10.00 35 SER A O 18
ATOM 13630 N N . VAL A 1 36 ? -8.468 -2.525 0.875 1.00 10.00 36 VAL A N 18
ATOM 13631 C CA . VAL A 1 36 ? -8.299 -2.159 2.269 1.00 10.00 36 VAL A CA 18
ATOM 13632 C C . VAL A 1 36 ? -9.492 -1.344 2.754 1.00 10.00 36 VAL A C 18
ATOM 13633 O O . VAL A 1 36 ? -10.518 -1.187 2.085 1.00 10.00 36 VAL A O 18
ATOM 13646 N N . LYS A 1 37 ? -9.350 -0.796 3.954 1.00 10.00 37 LYS A N 18
ATOM 13647 C CA . LYS A 1 37 ? -10.341 0.091 4.531 1.00 10.00 37 LYS A CA 18
ATOM 13648 C C . LYS A 1 37 ? -9.694 1.173 5.388 1.00 10.00 37 LYS A C 18
ATOM 13649 O O . LYS A 1 37 ? -8.554 1.035 5.827 1.00 10.00 37 LYS A O 18
ATOM 13668 N N . ASP A 1 38 ? -10.446 2.248 5.600 1.00 10.00 38 ASP A N 18
ATOM 13669 C CA . ASP A 1 38 ? -10.073 3.369 6.451 1.00 10.00 38 ASP A CA 18
ATOM 13670 C C . ASP A 1 38 ? -10.391 3.017 7.902 1.00 10.00 38 ASP A C 18
ATOM 13671 O O . ASP A 1 38 ? -11.542 2.722 8.238 1.00 10.00 38 ASP A O 18
ATOM 13680 N N . VAL A 1 39 ? -9.370 3.017 8.752 1.00 10.00 39 VAL A N 18
ATOM 13681 C CA . VAL A 1 39 ? -9.478 2.747 10.185 1.00 10.00 39 VAL A CA 18
ATOM 13682 C C . VAL A 1 39 ? -8.665 3.840 10.871 1.00 10.00 39 VAL A C 18
ATOM 13683 O O . VAL A 1 39 ? -7.489 3.680 11.192 1.00 10.00 39 VAL A O 18
ATOM 13696 N N . LYS A 1 40 ? -9.286 5.015 11.016 1.00 10.00 40 LYS A N 18
ATOM 13697 C CA . LYS A 1 40 ? -8.699 6.135 11.747 1.00 10.00 40 LYS A CA 18
ATOM 13698 C C . LYS A 1 40 ? -8.192 5.683 13.118 1.00 10.00 40 LYS A C 18
ATOM 13699 O O . LYS A 1 40 ? -8.948 5.143 13.912 1.00 10.00 40 LYS A O 18
ATOM 13718 N N . GLU A 1 41 ? -6.955 6.069 13.419 1.00 10.00 41 GLU A N 18
ATOM 13719 C CA . GLU A 1 41 ? -6.229 5.702 14.646 1.00 10.00 41 GLU A CA 18
ATOM 13720 C C . GLU A 1 41 ? -5.890 6.940 15.478 1.00 10.00 41 GLU A C 18
ATOM 13721 O O . GLU A 1 41 ? -4.812 7.120 16.038 1.00 10.00 41 GLU A O 18
ATOM 13733 N N . LYS A 1 42 ? -6.838 7.879 15.493 1.00 10.00 42 LYS A N 18
ATOM 13734 C CA . LYS A 1 42 ? -6.749 9.123 16.245 1.00 10.00 42 LYS A CA 18
ATOM 13735 C C . LYS A 1 42 ? -8.057 9.345 16.990 1.00 10.00 42 LYS A C 18
ATOM 13736 O O . LYS A 1 42 ? -8.800 10.275 16.669 1.00 10.00 42 LYS A O 18
ATOM 13755 N N . LEU A 1 43 ? -8.352 8.407 17.895 1.00 10.00 43 LEU A N 18
ATOM 13756 C CA . LEU A 1 43 ? -9.519 8.485 18.760 1.00 10.00 43 LEU A CA 18
ATOM 13757 C C . LEU A 1 43 ? -9.598 9.871 19.410 1.00 10.00 43 LEU A C 18
ATOM 13758 O O . LEU A 1 43 ? -8.581 10.555 19.559 1.00 10.00 43 LEU A O 18
ATOM 13774 N N . GLU A 1 44 ? -10.807 10.293 19.750 1.00 10.00 44 GLU A N 18
ATOM 13775 C CA . GLU A 1 44 ? -10.997 11.577 20.407 1.00 10.00 44 GLU A CA 18
ATOM 13776 C C . GLU A 1 44 ? -10.502 11.537 21.856 1.00 10.00 44 GLU A C 18
ATOM 13777 O O . GLU A 1 44 ? -10.318 10.476 22.458 1.00 10.00 44 GLU A O 18
ATOM 13789 N N . ASN A 1 45 ? -10.287 12.718 22.424 1.00 10.00 45 ASN A N 18
ATOM 13790 C CA . ASN A 1 45 ? -9.880 12.872 23.806 1.00 10.00 45 ASN A CA 18
ATOM 13791 C C . ASN A 1 45 ? -10.683 13.996 24.442 1.00 10.00 45 ASN A C 18
ATOM 13792 O O . ASN A 1 45 ? -11.180 14.900 23.772 1.00 10.00 45 ASN A O 18
ATOM 13803 N N . TYR A 1 46 ? -10.744 13.957 25.765 1.00 10.00 46 TYR A N 18
ATOM 13804 C CA . TYR A 1 46 ? -11.468 14.926 26.557 1.00 10.00 46 TYR A CA 18
ATOM 13805 C C . TYR A 1 46 ? -10.693 15.229 27.832 1.00 10.00 46 TYR A C 18
ATOM 13806 O O . TYR A 1 46 ? -9.688 14.592 28.154 1.00 10.00 46 TYR A O 18
ATOM 13824 N N . LYS A 1 47 ? -11.186 16.212 28.575 1.00 10.00 47 LYS A N 18
ATOM 13825 C CA . LYS A 1 47 ? -10.635 16.626 29.865 1.00 10.00 47 LYS A CA 18
ATOM 13826 C C . LYS A 1 47 ? -11.629 16.364 30.997 1.00 10.00 47 LYS A C 18
ATOM 13827 O O . LYS A 1 47 ? -12.837 16.406 30.762 1.00 10.00 47 LYS A O 18
ATOM 13846 N N . PRO A 1 48 ? -11.136 16.141 32.227 1.00 10.00 48 PRO A N 18
ATOM 13847 C CA . PRO A 1 48 ? -11.996 15.963 33.379 1.00 10.00 48 PRO A CA 18
ATOM 13848 C C . PRO A 1 48 ? -12.712 17.275 33.726 1.00 10.00 48 PRO A C 18
ATOM 13849 O O . PRO A 1 48 ? -12.385 18.358 33.216 1.00 10.00 48 PRO A O 18
ATOM 13860 N N . LYS A 1 49 ? -13.700 17.164 34.612 1.00 10.00 49 LYS A N 18
ATOM 13861 C CA . LYS A 1 49 ? -14.455 18.277 35.190 1.00 10.00 49 LYS A CA 18
ATOM 13862 C C . LYS A 1 49 ? -14.004 18.487 36.650 1.00 10.00 49 LYS A C 18
ATOM 13863 O O . LYS A 1 49 ? -13.320 17.619 37.181 1.00 10.00 49 LYS A O 18
ATOM 13882 N N . ASN A 1 50 ? -14.395 19.624 37.240 1.00 10.00 50 ASN A N 18
ATOM 13883 C CA . ASN A 1 50 ? -14.219 19.947 38.668 1.00 10.00 50 ASN A CA 18
ATOM 13884 C C . ASN A 1 50 ? -14.534 18.759 39.598 1.00 10.00 50 ASN A C 18
ATOM 13885 O O . ASN A 1 50 ? -15.723 18.375 39.655 1.00 10.00 50 ASN A O 18
ATOM 13897 N N . ASP A 1 1 ? 1.387 0.087 0.015 1.00 10.00 1 ASP A N 19
ATOM 13898 C CA . ASP A 1 1 ? 2.145 0.056 -1.251 1.00 10.00 1 ASP A CA 19
ATOM 13899 C C . ASP A 1 1 ? 2.284 -1.399 -1.646 1.00 10.00 1 ASP A C 19
ATOM 13900 O O . ASP A 1 1 ? 3.086 -2.102 -1.041 1.00 10.00 1 ASP A O 19
ATOM 13911 N N . GLU A 1 2 ? 1.439 -1.907 -2.544 1.00 10.00 2 GLU A N 19
ATOM 13912 C CA . GLU A 1 2 ? 1.529 -3.292 -3.034 1.00 10.00 2 GLU A CA 19
ATOM 13913 C C . GLU A 1 2 ? 1.208 -4.311 -1.948 1.00 10.00 2 GLU A C 19
ATOM 13914 O O . GLU A 1 2 ? 0.087 -4.778 -1.879 1.00 10.00 2 GLU A O 19
ATOM 13926 N N . ALA A 1 3 ? 2.147 -4.634 -1.062 1.00 10.00 3 ALA A N 19
ATOM 13927 C CA . ALA A 1 3 ? 1.963 -5.561 0.048 1.00 10.00 3 ALA A CA 19
ATOM 13928 C C . ALA A 1 3 ? 0.811 -5.158 0.972 1.00 10.00 3 ALA A C 19
ATOM 13929 O O . ALA A 1 3 ? -0.062 -5.968 1.254 1.00 10.00 3 ALA A O 19
ATOM 13936 N N . GLN A 1 4 ? 0.777 -3.886 1.383 1.00 10.00 4 GLN A N 19
ATOM 13937 C CA . GLN A 1 4 ? -0.319 -3.329 2.189 1.00 10.00 4 GLN A CA 19
ATOM 13938 C C . GLN A 1 4 ? -1.708 -3.652 1.601 1.00 10.00 4 GLN A C 19
ATOM 13939 O O . GLN A 1 4 ? -2.673 -3.888 2.314 1.00 10.00 4 GLN A O 19
ATOM 13953 N N . PHE A 1 5 ? -1.775 -3.720 0.271 1.00 10.00 5 PHE A N 19
ATOM 13954 C CA . PHE A 1 5 ? -2.959 -4.090 -0.482 1.00 10.00 5 PHE A CA 19
ATOM 13955 C C . PHE A 1 5 ? -3.044 -5.599 -0.661 1.00 10.00 5 PHE A C 19
ATOM 13956 O O . PHE A 1 5 ? -4.121 -6.142 -0.545 1.00 10.00 5 PHE A O 19
ATOM 13973 N N . LYS A 1 6 ? -1.938 -6.303 -0.918 1.00 10.00 6 LYS A N 19
ATOM 13974 C CA . LYS A 1 6 ? -1.883 -7.765 -1.060 1.00 10.00 6 LYS A CA 19
ATOM 13975 C C . LYS A 1 6 ? -2.461 -8.449 0.159 1.00 10.00 6 LYS A C 19
ATOM 13976 O O . LYS A 1 6 ? -3.107 -9.473 0.019 1.00 10.00 6 LYS A O 19
ATOM 13995 N N . GLU A 1 7 ? -2.290 -7.839 1.326 1.00 10.00 7 GLU A N 19
ATOM 13996 C CA . GLU A 1 7 ? -2.921 -8.297 2.545 1.00 10.00 7 GLU A CA 19
ATOM 13997 C C . GLU A 1 7 ? -4.414 -8.027 2.520 1.00 10.00 7 GLU A C 19
ATOM 13998 O O . GLU A 1 7 ? -5.175 -8.922 2.853 1.00 10.00 7 GLU A O 19
ATOM 14010 N N . CYS A 1 8 ? -4.840 -6.851 2.067 1.00 10.00 8 CYS A N 19
ATOM 14011 C CA . CYS A 1 8 ? -6.248 -6.522 1.964 1.00 10.00 8 CYS A CA 19
ATOM 14012 C C . CYS A 1 8 ? -6.911 -7.409 0.936 1.00 10.00 8 CYS A C 19
ATOM 14013 O O . CYS A 1 8 ? -7.944 -7.944 1.224 1.00 10.00 8 CYS A O 19
ATOM 14020 N N . TYR A 1 9 ? -6.326 -7.640 -0.226 1.00 10.00 9 TYR A N 19
ATOM 14021 C CA . TYR A 1 9 ? -6.837 -8.509 -1.268 1.00 10.00 9 TYR A CA 19
ATOM 14022 C C . TYR A 1 9 ? -6.960 -9.950 -0.792 1.00 10.00 9 TYR A C 19
ATOM 14023 O O . TYR A 1 9 ? -8.025 -10.543 -0.906 1.00 10.00 9 TYR A O 19
ATOM 14041 N N . ASP A 1 10 ? -5.880 -10.517 -0.244 1.00 10.00 10 ASP A N 19
ATOM 14042 C CA . ASP A 1 10 ? -5.858 -11.896 0.261 1.00 10.00 10 ASP A CA 19
ATOM 14043 C C . ASP A 1 10 ? -6.863 -12.083 1.403 1.00 10.00 10 ASP A C 19
ATOM 14044 O O . ASP A 1 10 ? -7.702 -12.990 1.409 1.00 10.00 10 ASP A O 19
ATOM 14053 N N . THR A 1 11 ? -6.783 -11.186 2.382 1.00 10.00 11 THR A N 19
ATOM 14054 C CA . THR A 1 11 ? -7.632 -11.166 3.573 1.00 10.00 11 THR A CA 19
ATOM 14055 C C . THR A 1 11 ? -9.077 -10.859 3.220 1.00 10.00 11 THR A C 19
ATOM 14056 O O . THR A 1 11 ? -9.969 -11.566 3.682 1.00 10.00 11 THR A O 19
ATOM 14067 N N . CYS A 1 12 ? -9.317 -9.881 2.347 1.00 10.00 12 CYS A N 19
ATOM 14068 C CA . CYS A 1 12 ? -10.634 -9.587 1.808 1.00 10.00 12 CYS A CA 19
ATOM 14069 C C . CYS A 1 12 ? -11.144 -10.838 1.124 1.00 10.00 12 CYS A C 19
ATOM 14070 O O . CYS A 1 12 ? -12.220 -11.291 1.456 1.00 10.00 12 CYS A O 19
ATOM 14077 N N . HIS A 1 13 ? -10.349 -11.508 0.276 1.00 10.00 13 HIS A N 19
ATOM 14078 C CA . HIS A 1 13 ? -10.746 -12.750 -0.391 1.00 10.00 13 HIS A CA 19
ATOM 14079 C C . HIS A 1 13 ? -11.231 -13.805 0.586 1.00 10.00 13 HIS A C 19
ATOM 14080 O O . HIS A 1 13 ? -12.120 -14.560 0.229 1.00 10.00 13 HIS A O 19
ATOM 14095 N N . LYS A 1 14 ? -10.631 -13.886 1.776 1.00 10.00 14 LYS A N 19
ATOM 14096 C CA . LYS A 1 14 ? -11.097 -14.741 2.870 1.00 10.00 14 LYS A CA 19
ATOM 14097 C C . LYS A 1 14 ? -12.537 -14.440 3.264 1.00 10.00 14 LYS A C 19
ATOM 14098 O O . LYS A 1 14 ? -13.400 -15.258 2.972 1.00 10.00 14 LYS A O 19
ATOM 14117 N N . GLU A 1 15 ? -12.790 -13.281 3.871 1.00 10.00 15 GLU A N 19
ATOM 14118 C CA . GLU A 1 15 ? -14.157 -12.834 4.195 1.00 10.00 15 GLU A CA 19
ATOM 14119 C C . GLU A 1 15 ? -15.052 -12.726 2.943 1.00 10.00 15 GLU A C 19
ATOM 14120 O O . GLU A 1 15 ? -16.269 -12.784 3.005 1.00 10.00 15 GLU A O 19
ATOM 14132 N N . CYS A 1 16 ? -14.462 -12.665 1.756 1.00 10.00 16 CYS A N 19
ATOM 14133 C CA . CYS A 1 16 ? -15.204 -12.583 0.521 1.00 10.00 16 CYS A CA 19
ATOM 14134 C C . CYS A 1 16 ? -15.729 -13.957 0.120 1.00 10.00 16 CYS A C 19
ATOM 14135 O O . CYS A 1 16 ? -16.920 -14.184 -0.033 1.00 10.00 16 CYS A O 19
ATOM 14142 N N . SER A 1 17 ? -14.825 -14.898 -0.146 1.00 10.00 17 SER A N 19
ATOM 14143 C CA . SER A 1 17 ? -15.172 -16.281 -0.455 1.00 10.00 17 SER A CA 19
ATOM 14144 C C . SER A 1 17 ? -16.026 -16.920 0.643 1.00 10.00 17 SER A C 19
ATOM 14145 O O . SER A 1 17 ? -16.765 -17.848 0.332 1.00 10.00 17 SER A O 19
ATOM 14153 N N . ASP A 1 18 ? -15.955 -16.416 1.883 1.00 10.00 18 ASP A N 19
ATOM 14154 C CA . ASP A 1 18 ? -16.857 -16.765 2.992 1.00 10.00 18 ASP A CA 19
ATOM 14155 C C . ASP A 1 18 ? -18.322 -16.629 2.585 1.00 10.00 18 ASP A C 19
ATOM 14156 O O . ASP A 1 18 ? -19.127 -17.501 2.914 1.00 10.00 18 ASP A O 19
ATOM 14165 N N . LYS A 1 19 ? -18.661 -15.621 1.763 1.00 10.00 19 LYS A N 19
ATOM 14166 C CA . LYS A 1 19 ? -20.010 -15.451 1.237 1.00 10.00 19 LYS A CA 19
ATOM 14167 C C . LYS A 1 19 ? -20.480 -16.642 0.404 1.00 10.00 19 LYS A C 19
ATOM 14168 O O . LYS A 1 19 ? -21.643 -16.688 0.003 1.00 10.00 19 LYS A O 19
ATOM 14187 N N . GLY A 1 20 ? -19.561 -17.550 0.078 1.00 10.00 20 GLY A N 19
ATOM 14188 C CA . GLY A 1 20 ? -19.780 -18.750 -0.712 1.00 10.00 20 GLY A CA 19
ATOM 14189 C C . GLY A 1 20 ? -19.814 -18.439 -2.203 1.00 10.00 20 GLY A C 19
ATOM 14190 O O . GLY A 1 20 ? -20.312 -19.227 -3.003 1.00 10.00 20 GLY A O 19
ATOM 14194 N N . ASN A 1 21 ? -19.311 -17.262 -2.585 1.00 10.00 21 ASN A N 19
ATOM 14195 C CA . ASN A 1 21 ? -19.228 -16.842 -3.968 1.00 10.00 21 ASN A CA 19
ATOM 14196 C C . ASN A 1 21 ? -18.048 -17.501 -4.691 1.00 10.00 21 ASN A C 19
ATOM 14197 O O . ASN A 1 21 ? -17.184 -18.151 -4.100 1.00 10.00 21 ASN A O 19
ATOM 14208 N N . GLY A 1 22 ? -17.959 -17.234 -5.993 1.00 10.00 22 GLY A N 19
ATOM 14209 C CA . GLY A 1 22 ? -16.837 -17.696 -6.803 1.00 10.00 22 GLY A CA 19
ATOM 14210 C C . GLY A 1 22 ? -15.575 -16.887 -6.543 1.00 10.00 22 GLY A C 19
ATOM 14211 O O . GLY A 1 22 ? -15.639 -15.681 -6.319 1.00 10.00 22 GLY A O 19
ATOM 14215 N N . PHE A 1 23 ? -14.416 -17.537 -6.671 1.00 10.00 23 PHE A N 19
ATOM 14216 C CA . PHE A 1 23 ? -13.098 -16.947 -6.452 1.00 10.00 23 PHE A CA 19
ATOM 14217 C C . PHE A 1 23 ? -12.878 -15.714 -7.302 1.00 10.00 23 PHE A C 19
ATOM 14218 O O . PHE A 1 23 ? -12.611 -14.671 -6.729 1.00 10.00 23 PHE A O 19
ATOM 14235 N N . THR A 1 24 ? -13.000 -15.848 -8.628 1.00 10.00 24 THR A N 19
ATOM 14236 C CA . THR A 1 24 ? -12.860 -14.771 -9.616 1.00 10.00 24 THR A CA 19
ATOM 14237 C C . THR A 1 24 ? -13.700 -13.565 -9.248 1.00 10.00 24 THR A C 19
ATOM 14238 O O . THR A 1 24 ? -13.176 -12.473 -9.103 1.00 10.00 24 THR A O 19
ATOM 14249 N N . PHE A 1 25 ? -15.009 -13.761 -9.090 1.00 10.00 25 PHE A N 19
ATOM 14250 C CA . PHE A 1 25 ? -15.918 -12.704 -8.683 1.00 10.00 25 PHE A CA 19
ATOM 14251 C C . PHE A 1 25 ? -15.434 -12.056 -7.397 1.00 10.00 25 PHE A C 19
ATOM 14252 O O . PHE A 1 25 ? -15.322 -10.841 -7.332 1.00 10.00 25 PHE A O 19
ATOM 14269 N N . CYS A 1 26 ? -15.109 -12.874 -6.396 1.00 10.00 26 CYS A N 19
ATOM 14270 C CA . CYS A 1 26 ? -14.564 -12.393 -5.159 1.00 10.00 26 CYS A CA 19
ATOM 14271 C C . CYS A 1 26 ? -13.268 -11.635 -5.365 1.00 10.00 26 CYS A C 19
ATOM 14272 O O . CYS A 1 26 ? -13.044 -10.678 -4.669 1.00 10.00 26 CYS A O 19
ATOM 14279 N N . GLU A 1 27 ? -12.433 -12.030 -6.312 1.00 10.00 27 GLU A N 19
ATOM 14280 C CA . GLU A 1 27 ? -11.181 -11.387 -6.683 1.00 10.00 27 GLU A CA 19
ATOM 14281 C C . GLU A 1 27 ? -11.425 -10.030 -7.322 1.00 10.00 27 GLU A C 19
ATOM 14282 O O . GLU A 1 27 ? -11.150 -9.024 -6.689 1.00 10.00 27 GLU A O 19
ATOM 14294 N N . MET A 1 28 ? -12.045 -9.992 -8.507 1.00 10.00 28 MET A N 19
ATOM 14295 C CA . MET A 1 28 ? -12.413 -8.767 -9.225 1.00 10.00 28 MET A CA 19
ATOM 14296 C C . MET A 1 28 ? -13.149 -7.772 -8.329 1.00 10.00 28 MET A C 19
ATOM 14297 O O . MET A 1 28 ? -13.112 -6.564 -8.554 1.00 10.00 28 MET A O 19
ATOM 14311 N N . LYS A 1 29 ? -13.848 -8.290 -7.312 1.00 10.00 29 LYS A N 19
ATOM 14312 C CA . LYS A 1 29 ? -14.515 -7.487 -6.308 1.00 10.00 29 LYS A CA 19
ATOM 14313 C C . LYS A 1 29 ? -13.571 -7.040 -5.211 1.00 10.00 29 LYS A C 19
ATOM 14314 O O . LYS A 1 29 ? -13.461 -5.846 -5.042 1.00 10.00 29 LYS A O 19
ATOM 14333 N N . CYS A 1 30 ? -12.935 -7.956 -4.484 1.00 10.00 30 CYS A N 19
ATOM 14334 C CA . CYS A 1 30 ? -11.893 -7.705 -3.482 1.00 10.00 30 CYS A CA 19
ATOM 14335 C C . CYS A 1 30 ? -10.826 -6.721 -3.971 1.00 10.00 30 CYS A C 19
ATOM 14336 O O . CYS A 1 30 ? -10.233 -5.996 -3.178 1.00 10.00 30 CYS A O 19
ATOM 14343 N N . ASP A 1 31 ? -10.612 -6.693 -5.286 1.00 10.00 31 ASP A N 19
ATOM 14344 C CA . ASP A 1 31 ? -9.761 -5.739 -5.970 1.00 10.00 31 ASP A CA 19
ATOM 14345 C C . ASP A 1 31 ? -10.297 -4.327 -5.747 1.00 10.00 31 ASP A C 19
ATOM 14346 O O . ASP A 1 31 ? -9.706 -3.496 -5.069 1.00 10.00 31 ASP A O 19
ATOM 14355 N N . THR A 1 32 ? -11.495 -4.059 -6.261 1.00 10.00 32 THR A N 19
ATOM 14356 C CA . THR A 1 32 ? -12.159 -2.766 -6.092 1.00 10.00 32 THR A CA 19
ATOM 14357 C C . THR A 1 32 ? -12.649 -2.530 -4.662 1.00 10.00 32 THR A C 19
ATOM 14358 O O . THR A 1 32 ? -12.852 -1.377 -4.302 1.00 10.00 32 THR A O 19
ATOM 14369 N N . ASP A 1 33 ? -12.805 -3.580 -3.853 1.00 10.00 33 ASP A N 19
ATOM 14370 C CA . ASP A 1 33 ? -13.255 -3.552 -2.465 1.00 10.00 33 ASP A CA 19
ATOM 14371 C C . ASP A 1 33 ? -12.350 -2.632 -1.668 1.00 10.00 33 ASP A C 19
ATOM 14372 O O . ASP A 1 33 ? -12.735 -1.510 -1.337 1.00 10.00 33 ASP A O 19
ATOM 14381 N N . CYS A 1 34 ? -11.128 -3.114 -1.423 1.00 10.00 34 CYS A N 19
ATOM 14382 C CA . CYS A 1 34 ? -10.187 -2.358 -0.636 1.00 10.00 34 CYS A CA 19
ATOM 14383 C C . CYS A 1 34 ? -9.792 -1.104 -1.410 1.00 10.00 34 CYS A C 19
ATOM 14384 O O . CYS A 1 34 ? -9.766 -0.017 -0.835 1.00 10.00 34 CYS A O 19
ATOM 14391 N N . SER A 1 35 ? -9.490 -1.277 -2.709 1.00 10.00 35 SER A N 19
ATOM 14392 C CA . SER A 1 35 ? -9.063 -0.237 -3.648 1.00 10.00 35 SER A CA 19
ATOM 14393 C C . SER A 1 35 ? -8.340 -0.799 -4.857 1.00 10.00 35 SER A C 19
ATOM 14394 O O . SER A 1 35 ? -7.168 -1.141 -4.748 1.00 10.00 35 SER A O 19
ATOM 14402 N N . VAL A 1 36 ? -9.001 -0.845 -6.019 1.00 10.00 36 VAL A N 19
ATOM 14403 C CA . VAL A 1 36 ? -8.390 -1.338 -7.249 1.00 10.00 36 VAL A CA 19
ATOM 14404 C C . VAL A 1 36 ? -7.137 -0.532 -7.585 1.00 10.00 36 VAL A C 19
ATOM 14405 O O . VAL A 1 36 ? -6.694 0.379 -6.876 1.00 10.00 36 VAL A O 19
ATOM 14418 N N . LYS A 1 37 ? -6.599 -0.778 -8.766 1.00 10.00 37 LYS A N 19
ATOM 14419 C CA . LYS A 1 37 ? -5.472 -0.011 -9.256 1.00 10.00 37 LYS A CA 19
ATOM 14420 C C . LYS A 1 37 ? -5.430 -0.064 -10.770 1.00 10.00 37 LYS A C 19
ATOM 14421 O O . LYS A 1 37 ? -5.293 -1.124 -11.357 1.00 10.00 37 LYS A O 19
ATOM 14440 N N . ASP A 1 38 ? -5.501 1.111 -11.385 1.00 10.00 38 ASP A N 19
ATOM 14441 C CA . ASP A 1 38 ? -5.458 1.256 -12.835 1.00 10.00 38 ASP A CA 19
ATOM 14442 C C . ASP A 1 38 ? -4.582 2.447 -13.182 1.00 10.00 38 ASP A C 19
ATOM 14443 O O . ASP A 1 38 ? -4.767 3.542 -12.644 1.00 10.00 38 ASP A O 19
ATOM 14452 N N . VAL A 1 39 ? -3.588 2.232 -14.035 1.00 10.00 39 VAL A N 19
ATOM 14453 C CA . VAL A 1 39 ? -2.660 3.263 -14.491 1.00 10.00 39 VAL A CA 19
ATOM 14454 C C . VAL A 1 39 ? -2.229 2.868 -15.895 1.00 10.00 39 VAL A C 19
ATOM 14455 O O . VAL A 1 39 ? -1.192 2.242 -16.067 1.00 10.00 39 VAL A O 19
ATOM 14468 N N . LYS A 1 40 ? -3.070 3.177 -16.892 1.00 10.00 40 LYS A N 19
ATOM 14469 C CA . LYS A 1 40 ? -2.788 2.914 -18.308 1.00 10.00 40 LYS A CA 19
ATOM 14470 C C . LYS A 1 40 ? -1.412 3.415 -18.721 1.00 10.00 40 LYS A C 19
ATOM 14471 O O . LYS A 1 40 ? -0.465 2.647 -18.785 1.00 10.00 40 LYS A O 19
ATOM 14490 N N . GLU A 1 41 ? -1.317 4.702 -19.017 1.00 10.00 41 GLU A N 19
ATOM 14491 C CA . GLU A 1 41 ? -0.046 5.330 -19.309 1.00 10.00 41 GLU A CA 19
ATOM 14492 C C . GLU A 1 41 ? -0.164 6.833 -19.100 1.00 10.00 41 GLU A C 19
ATOM 14493 O O . GLU A 1 41 ? -1.253 7.407 -19.196 1.00 10.00 41 GLU A O 19
ATOM 14505 N N . LYS A 1 42 ? 0.967 7.479 -18.828 1.00 10.00 42 LYS A N 19
ATOM 14506 C CA . LYS A 1 42 ? 1.036 8.929 -18.682 1.00 10.00 42 LYS A CA 19
ATOM 14507 C C . LYS A 1 42 ? 1.394 9.546 -20.038 1.00 10.00 42 LYS A C 19
ATOM 14508 O O . LYS A 1 42 ? 2.457 10.152 -20.183 1.00 10.00 42 LYS A O 19
ATOM 14527 N N . LEU A 1 43 ? 0.503 9.343 -21.013 1.00 10.00 43 LEU A N 19
ATOM 14528 C CA . LEU A 1 43 ? 0.627 9.913 -22.348 1.00 10.00 43 LEU A CA 19
ATOM 14529 C C . LEU A 1 43 ? 0.990 11.394 -22.247 1.00 10.00 43 LEU A C 19
ATOM 14530 O O . LEU A 1 43 ? 0.451 12.120 -21.416 1.00 10.00 43 LEU A O 19
ATOM 14546 N N . GLU A 1 44 ? 1.891 11.852 -23.092 1.00 10.00 44 GLU A N 19
ATOM 14547 C CA . GLU A 1 44 ? 2.328 13.236 -23.074 1.00 10.00 44 GLU A CA 19
ATOM 14548 C C . GLU A 1 44 ? 3.276 13.434 -24.240 1.00 10.00 44 GLU A C 19
ATOM 14549 O O . GLU A 1 44 ? 3.961 12.489 -24.633 1.00 10.00 44 GLU A O 19
ATOM 14561 N N . ASN A 1 45 ? 3.398 14.677 -24.709 1.00 10.00 45 ASN A N 19
ATOM 14562 C CA . ASN A 1 45 ? 4.193 15.029 -25.887 1.00 10.00 45 ASN A CA 19
ATOM 14563 C C . ASN A 1 45 ? 3.730 14.299 -27.153 1.00 10.00 45 ASN A C 19
ATOM 14564 O O . ASN A 1 45 ? 3.250 13.173 -27.133 1.00 10.00 45 ASN A O 19
ATOM 14575 N N . TYR A 1 46 ? 3.866 14.959 -28.300 1.00 10.00 46 TYR A N 19
ATOM 14576 C CA . TYR A 1 46 ? 3.349 14.404 -29.546 1.00 10.00 46 TYR A CA 19
ATOM 14577 C C . TYR A 1 46 ? 3.825 15.248 -30.719 1.00 10.00 46 TYR A C 19
ATOM 14578 O O . TYR A 1 46 ? 3.324 16.337 -30.981 1.00 10.00 46 TYR A O 19
ATOM 14596 N N . LYS A 1 47 ? 4.855 14.785 -31.423 1.00 10.00 47 LYS A N 19
ATOM 14597 C CA . LYS A 1 47 ? 5.331 15.491 -32.614 1.00 10.00 47 LYS A CA 19
ATOM 14598 C C . LYS A 1 47 ? 6.245 14.580 -33.438 1.00 10.00 47 LYS A C 19
ATOM 14599 O O . LYS A 1 47 ? 7.465 14.775 -33.441 1.00 10.00 47 LYS A O 19
ATOM 14618 N N . PRO A 1 48 ? 5.674 13.554 -34.091 1.00 10.00 48 PRO A N 19
ATOM 14619 C CA . PRO A 1 48 ? 6.450 12.640 -34.907 1.00 10.00 48 PRO A CA 19
ATOM 14620 C C . PRO A 1 48 ? 7.021 13.411 -36.097 1.00 10.00 48 PRO A C 19
ATOM 14621 O O . PRO A 1 48 ? 6.348 14.262 -36.684 1.00 10.00 48 PRO A O 19
ATOM 14632 N N . LYS A 1 49 ? 8.314 13.200 -36.375 1.00 10.00 49 LYS A N 19
ATOM 14633 C CA . LYS A 1 49 ? 8.972 13.772 -37.558 1.00 10.00 49 LYS A CA 19
ATOM 14634 C C . LYS A 1 49 ? 8.177 13.410 -38.824 1.00 10.00 49 LYS A C 19
ATOM 14635 O O . LYS A 1 49 ? 7.440 12.431 -38.794 1.00 10.00 49 LYS A O 19
ATOM 14654 N N . ASN A 1 50 ? 8.332 14.223 -39.875 1.00 10.00 50 ASN A N 19
ATOM 14655 C CA . ASN A 1 50 ? 7.729 13.947 -41.184 1.00 10.00 50 ASN A CA 19
ATOM 14656 C C . ASN A 1 50 ? 8.084 12.521 -41.629 1.00 10.00 50 ASN A C 19
ATOM 14657 O O . ASN A 1 50 ? 9.305 12.239 -41.587 1.00 10.00 50 ASN A O 19
ATOM 14669 N N . ASP A 1 1 ? 1.300 0.018 -0.009 1.00 10.00 1 ASP A N 20
ATOM 14670 C CA . ASP A 1 1 ? 2.074 0.031 -1.269 1.00 10.00 1 ASP A CA 20
ATOM 14671 C C . ASP A 1 1 ? 3.366 -0.720 -1.040 1.00 10.00 1 ASP A C 20
ATOM 14672 O O . ASP A 1 1 ? 3.595 -1.221 0.056 1.00 10.00 1 ASP A O 20
ATOM 14683 N N . GLU A 1 2 ? 4.235 -0.753 -2.033 1.00 10.00 2 GLU A N 20
ATOM 14684 C CA . GLU A 1 2 ? 5.521 -1.440 -1.996 1.00 10.00 2 GLU A CA 20
ATOM 14685 C C . GLU A 1 2 ? 6.583 -0.520 -2.574 1.00 10.00 2 GLU A C 20
ATOM 14686 O O . GLU A 1 2 ? 6.477 -0.127 -3.724 1.00 10.00 2 GLU A O 20
ATOM 14698 N N . ALA A 1 3 ? 7.570 -0.142 -1.763 1.00 10.00 3 ALA A N 20
ATOM 14699 C CA . ALA A 1 3 ? 8.680 0.728 -2.173 1.00 10.00 3 ALA A CA 20
ATOM 14700 C C . ALA A 1 3 ? 9.553 1.060 -0.975 1.00 10.00 3 ALA A C 20
ATOM 14701 O O . ALA A 1 3 ? 10.354 0.230 -0.573 1.00 10.00 3 ALA A O 20
ATOM 14708 N N . GLN A 1 4 ? 9.292 2.191 -0.310 1.00 10.00 4 GLN A N 20
ATOM 14709 C CA . GLN A 1 4 ? 10.027 2.616 0.880 1.00 10.00 4 GLN A CA 20
ATOM 14710 C C . GLN A 1 4 ? 10.050 1.531 1.963 1.00 10.00 4 GLN A C 20
ATOM 14711 O O . GLN A 1 4 ? 10.967 1.429 2.765 1.00 10.00 4 GLN A O 20
ATOM 14725 N N . PHE A 1 5 ? 9.031 0.677 1.943 1.00 10.00 5 PHE A N 20
ATOM 14726 C CA . PHE A 1 5 ? 8.921 -0.489 2.791 1.00 10.00 5 PHE A CA 20
ATOM 14727 C C . PHE A 1 5 ? 9.616 -1.700 2.204 1.00 10.00 5 PHE A C 20
ATOM 14728 O O . PHE A 1 5 ? 10.342 -2.375 2.908 1.00 10.00 5 PHE A O 20
ATOM 14745 N N . LYS A 1 6 ? 9.416 -1.983 0.916 1.00 10.00 6 LYS A N 20
ATOM 14746 C CA . LYS A 1 6 ? 10.094 -3.087 0.233 1.00 10.00 6 LYS A CA 20
ATOM 14747 C C . LYS A 1 6 ? 11.607 -2.947 0.319 1.00 10.00 6 LYS A C 20
ATOM 14748 O O . LYS A 1 6 ? 12.296 -3.947 0.443 1.00 10.00 6 LYS A O 20
ATOM 14767 N N . GLU A 1 7 ? 12.101 -1.719 0.373 1.00 10.00 7 GLU A N 20
ATOM 14768 C CA . GLU A 1 7 ? 13.510 -1.444 0.568 1.00 10.00 7 GLU A CA 20
ATOM 14769 C C . GLU A 1 7 ? 13.919 -1.611 2.011 1.00 10.00 7 GLU A C 20
ATOM 14770 O O . GLU A 1 7 ? 15.011 -2.102 2.246 1.00 10.00 7 GLU A O 20
ATOM 14782 N N . CYS A 1 8 ? 13.056 -1.283 2.969 1.00 10.00 8 CYS A N 20
ATOM 14783 C CA . CYS A 1 8 ? 13.358 -1.518 4.368 1.00 10.00 8 CYS A CA 20
ATOM 14784 C C . CYS A 1 8 ? 13.296 -2.992 4.676 1.00 10.00 8 CYS A C 20
ATOM 14785 O O . CYS A 1 8 ? 14.187 -3.475 5.319 1.00 10.00 8 CYS A O 20
ATOM 14792 N N . TYR A 1 9 ? 12.320 -3.732 4.180 1.00 10.00 9 TYR A N 20
ATOM 14793 C CA . TYR A 1 9 ? 12.188 -5.166 4.377 1.00 10.00 9 TYR A CA 20
ATOM 14794 C C . TYR A 1 9 ? 13.360 -5.923 3.780 1.00 10.00 9 TYR A C 20
ATOM 14795 O O . TYR A 1 9 ? 13.983 -6.718 4.469 1.00 10.00 9 TYR A O 20
ATOM 14813 N N . ASP A 1 10 ? 13.671 -5.669 2.507 1.00 10.00 10 ASP A N 20
ATOM 14814 C CA . ASP A 1 10 ? 14.780 -6.331 1.815 1.00 10.00 10 ASP A CA 20
ATOM 14815 C C . ASP A 1 10 ? 16.110 -6.003 2.495 1.00 10.00 10 ASP A C 20
ATOM 14816 O O . ASP A 1 10 ? 16.897 -6.883 2.853 1.00 10.00 10 ASP A O 20
ATOM 14825 N N . THR A 1 11 ? 16.340 -4.708 2.706 1.00 10.00 11 THR A N 20
ATOM 14826 C CA . THR A 1 11 ? 17.560 -4.195 3.323 1.00 10.00 11 THR A CA 20
ATOM 14827 C C . THR A 1 11 ? 17.666 -4.648 4.768 1.00 10.00 11 THR A C 20
ATOM 14828 O O . THR A 1 11 ? 18.710 -5.171 5.153 1.00 10.00 11 THR A O 20
ATOM 14839 N N . CYS A 1 12 ? 16.578 -4.538 5.533 1.00 10.00 12 CYS A N 20
ATOM 14840 C CA . CYS A 1 12 ? 16.490 -5.030 6.899 1.00 10.00 12 CYS A CA 20
ATOM 14841 C C . CYS A 1 12 ? 16.821 -6.505 6.893 1.00 10.00 12 CYS A C 20
ATOM 14842 O O . CYS A 1 12 ? 17.693 -6.914 7.638 1.00 10.00 12 CYS A O 20
ATOM 14849 N N . HIS A 1 13 ? 16.251 -7.299 5.976 1.00 10.00 13 HIS A N 20
ATOM 14850 C CA . HIS A 1 13 ? 16.558 -8.722 5.837 1.00 10.00 13 HIS A CA 20
ATOM 14851 C C . HIS A 1 13 ? 18.047 -8.971 5.695 1.00 10.00 13 HIS A C 20
ATOM 14852 O O . HIS A 1 13 ? 18.519 -9.975 6.205 1.00 10.00 13 HIS A O 20
ATOM 14867 N N . LYS A 1 14 ? 18.767 -8.112 4.973 1.00 10.00 14 LYS A N 20
ATOM 14868 C CA . LYS A 1 14 ? 20.227 -8.176 4.863 1.00 10.00 14 LYS A CA 20
ATOM 14869 C C . LYS A 1 14 ? 20.908 -8.111 6.224 1.00 10.00 14 LYS A C 20
ATOM 14870 O O . LYS A 1 14 ? 21.416 -9.135 6.660 1.00 10.00 14 LYS A O 20
ATOM 14889 N N . GLU A 1 15 ? 20.861 -6.962 6.899 1.00 10.00 15 GLU A N 20
ATOM 14890 C CA . GLU A 1 15 ? 21.387 -6.812 8.269 1.00 10.00 15 GLU A CA 20
ATOM 14891 C C . GLU A 1 15 ? 20.705 -7.764 9.280 1.00 10.00 15 GLU A C 20
ATOM 14892 O O . GLU A 1 15 ? 21.209 -8.065 10.355 1.00 10.00 15 GLU A O 20
ATOM 14904 N N . CYS A 1 16 ? 19.551 -8.313 8.919 1.00 10.00 16 CYS A N 20
ATOM 14905 C CA . CYS A 1 16 ? 18.843 -9.274 9.729 1.00 10.00 16 CYS A CA 20
ATOM 14906 C C . CYS A 1 16 ? 19.479 -10.649 9.606 1.00 10.00 16 CYS A C 20
ATOM 14907 O O . CYS A 1 16 ? 20.003 -11.193 10.566 1.00 10.00 16 CYS A O 20
ATOM 14914 N N . SER A 1 17 ? 19.385 -11.272 8.427 1.00 10.00 17 SER A N 20
ATOM 14915 C CA . SER A 1 17 ? 20.001 -12.567 8.128 1.00 10.00 17 SER A CA 20
ATOM 14916 C C . SER A 1 17 ? 21.502 -12.544 8.413 1.00 10.00 17 SER A C 20
ATOM 14917 O O . SER A 1 17 ? 22.057 -13.609 8.664 1.00 10.00 17 SER A O 20
ATOM 14925 N N . ASP A 1 18 ? 22.136 -11.361 8.405 1.00 10.00 18 ASP A N 20
ATOM 14926 C CA . ASP A 1 18 ? 23.520 -11.140 8.855 1.00 10.00 18 ASP A CA 20
ATOM 14927 C C . ASP A 1 18 ? 23.753 -11.692 10.261 1.00 10.00 18 ASP A C 20
ATOM 14928 O O . ASP A 1 18 ? 24.785 -12.313 10.518 1.00 10.00 18 ASP A O 20
ATOM 14937 N N . LYS A 1 19 ? 22.745 -11.594 11.142 1.00 10.00 19 LYS A N 20
ATOM 14938 C CA . LYS A 1 19 ? 22.803 -12.190 12.469 1.00 10.00 19 LYS A CA 20
ATOM 14939 C C . LYS A 1 19 ? 22.997 -13.706 12.445 1.00 10.00 19 LYS A C 20
ATOM 14940 O O . LYS A 1 19 ? 23.238 -14.309 13.493 1.00 10.00 19 LYS A O 20
ATOM 14959 N N . GLY A 1 20 ? 22.838 -14.306 11.264 1.00 10.00 20 GLY A N 20
ATOM 14960 C CA . GLY A 1 20 ? 22.966 -15.730 11.008 1.00 10.00 20 GLY A CA 20
ATOM 14961 C C . GLY A 1 20 ? 21.681 -16.462 11.383 1.00 10.00 20 GLY A C 20
ATOM 14962 O O . GLY A 1 20 ? 21.687 -17.669 11.606 1.00 10.00 20 GLY A O 20
ATOM 14966 N N . ASN A 1 21 ? 20.572 -15.724 11.498 1.00 10.00 21 ASN A N 20
ATOM 14967 C CA . ASN A 1 21 ? 19.272 -16.297 11.785 1.00 10.00 21 ASN A CA 20
ATOM 14968 C C . ASN A 1 21 ? 18.644 -16.943 10.545 1.00 10.00 21 ASN A C 20
ATOM 14969 O O . ASN A 1 21 ? 19.138 -16.852 9.421 1.00 10.00 21 ASN A O 20
ATOM 14980 N N . GLY A 1 22 ? 17.468 -17.534 10.745 1.00 10.00 22 GLY A N 20
ATOM 14981 C CA . GLY A 1 22 ? 16.689 -18.072 9.638 1.00 10.00 22 GLY A CA 20
ATOM 14982 C C . GLY A 1 22 ? 15.973 -16.982 8.862 1.00 10.00 22 GLY A C 20
ATOM 14983 O O . GLY A 1 22 ? 15.525 -15.992 9.439 1.00 10.00 22 GLY A O 20
ATOM 14987 N N . PHE A 1 23 ? 15.778 -17.226 7.564 1.00 10.00 23 PHE A N 20
ATOM 14988 C CA . PHE A 1 23 ? 15.104 -16.318 6.642 1.00 10.00 23 PHE A CA 20
ATOM 14989 C C . PHE A 1 23 ? 13.734 -15.940 7.157 1.00 10.00 23 PHE A C 20
ATOM 14990 O O . PHE A 1 23 ? 13.487 -14.755 7.314 1.00 10.00 23 PHE A O 20
ATOM 15007 N N . THR A 1 24 ? 12.874 -16.934 7.396 1.00 10.00 24 THR A N 20
ATOM 15008 C CA . THR A 1 24 ? 11.503 -16.760 7.879 1.00 10.00 24 THR A CA 20
ATOM 15009 C C . THR A 1 24 ? 11.462 -15.875 9.105 1.00 10.00 24 THR A C 20
ATOM 15010 O O . THR A 1 24 ? 10.788 -14.857 9.100 1.00 10.00 24 THR A O 20
ATOM 15021 N N . PHE A 1 25 ? 12.176 -16.267 10.159 1.00 10.00 25 PHE A N 20
ATOM 15022 C CA . PHE A 1 25 ? 12.259 -15.484 11.379 1.00 10.00 25 PHE A CA 20
ATOM 15023 C C . PHE A 1 25 ? 12.699 -14.067 11.073 1.00 10.00 25 PHE A C 20
ATOM 15024 O O . PHE A 1 25 ? 12.057 -13.129 11.520 1.00 10.00 25 PHE A O 20
ATOM 15041 N N . CYS A 1 26 ? 13.750 -13.921 10.269 1.00 10.00 26 CYS A N 20
ATOM 15042 C CA . CYS A 1 26 ? 14.205 -12.633 9.824 1.00 10.00 26 CYS A CA 20
ATOM 15043 C C . CYS A 1 26 ? 13.139 -11.874 9.071 1.00 10.00 26 CYS A C 20
ATOM 15044 O O . CYS A 1 26 ? 13.067 -10.678 9.224 1.00 10.00 26 CYS A O 20
ATOM 15051 N N . GLU A 1 27 ? 12.320 -12.553 8.284 1.00 10.00 27 GLU A N 20
ATOM 15052 C CA . GLU A 1 27 ? 11.194 -12.005 7.553 1.00 10.00 27 GLU A CA 20
ATOM 15053 C C . GLU A 1 27 ? 10.118 -11.533 8.500 1.00 10.00 27 GLU A C 20
ATOM 15054 O O . GLU A 1 27 ? 9.996 -10.332 8.643 1.00 10.00 27 GLU A O 20
ATOM 15066 N N . MET A 1 28 ? 9.426 -12.431 9.211 1.00 10.00 28 MET A N 20
ATOM 15067 C CA . MET A 1 28 ? 8.383 -12.088 10.184 1.00 10.00 28 MET A CA 20
ATOM 15068 C C . MET A 1 28 ? 8.825 -10.987 11.152 1.00 10.00 28 MET A C 20
ATOM 15069 O O . MET A 1 28 ? 8.006 -10.234 11.680 1.00 10.00 28 MET A O 20
ATOM 15083 N N . LYS A 1 29 ? 10.133 -10.924 11.424 1.00 10.00 29 LYS A N 20
ATOM 15084 C CA . LYS A 1 29 ? 10.737 -9.874 12.217 1.00 10.00 29 LYS A CA 20
ATOM 15085 C C . LYS A 1 29 ? 10.917 -8.597 11.433 1.00 10.00 29 LYS A C 20
ATOM 15086 O O . LYS A 1 29 ? 10.278 -7.645 11.832 1.00 10.00 29 LYS A O 20
ATOM 15105 N N . CYS A 1 30 ? 11.742 -8.574 10.386 1.00 10.00 30 CYS A N 20
ATOM 15106 C CA . CYS A 1 30 ? 11.929 -7.445 9.472 1.00 10.00 30 CYS A CA 20
ATOM 15107 C C . CYS A 1 30 ? 10.596 -6.843 8.993 1.00 10.00 30 CYS A C 20
ATOM 15108 O O . CYS A 1 30 ? 10.510 -5.651 8.715 1.00 10.00 30 CYS A O 20
ATOM 15115 N N . ASP A 1 31 ? 9.558 -7.676 8.920 1.00 10.00 31 ASP A N 20
ATOM 15116 C CA . ASP A 1 31 ? 8.189 -7.287 8.601 1.00 10.00 31 ASP A CA 20
ATOM 15117 C C . ASP A 1 31 ? 7.653 -6.307 9.636 1.00 10.00 31 ASP A C 20
ATOM 15118 O O . ASP A 1 31 ? 7.349 -5.148 9.365 1.00 10.00 31 ASP A O 20
ATOM 15127 N N . THR A 1 32 ? 7.577 -6.785 10.874 1.00 10.00 32 THR A N 20
ATOM 15128 C CA . THR A 1 32 ? 7.127 -5.952 11.982 1.00 10.00 32 THR A CA 20
ATOM 15129 C C . THR A 1 32 ? 8.160 -4.884 12.339 1.00 10.00 32 THR A C 20
ATOM 15130 O O . THR A 1 32 ? 7.777 -3.870 12.911 1.00 10.00 32 THR A O 20
ATOM 15141 N N . ASP A 1 33 ? 9.444 -5.114 12.039 1.00 10.00 33 ASP A N 20
ATOM 15142 C CA . ASP A 1 33 ? 10.553 -4.200 12.290 1.00 10.00 33 ASP A CA 20
ATOM 15143 C C . ASP A 1 33 ? 10.250 -2.841 11.657 1.00 10.00 33 ASP A C 20
ATOM 15144 O O . ASP A 1 33 ? 9.904 -1.874 12.339 1.00 10.00 33 ASP A O 20
ATOM 15153 N N . CYS A 1 34 ? 10.341 -2.793 10.328 1.00 10.00 34 CYS A N 20
ATOM 15154 C CA . CYS A 1 34 ? 10.064 -1.584 9.588 1.00 10.00 34 CYS A CA 20
ATOM 15155 C C . CYS A 1 34 ? 8.584 -1.570 9.248 1.00 10.00 34 CYS A C 20
ATOM 15156 O O . CYS A 1 34 ? 8.181 -2.142 8.247 1.00 10.00 34 CYS A O 20
ATOM 15163 N N . SER A 1 35 ? 7.770 -0.912 10.066 1.00 10.00 35 SER A N 20
ATOM 15164 C CA . SER A 1 35 ? 6.324 -0.824 9.864 1.00 10.00 35 SER A CA 20
ATOM 15165 C C . SER A 1 35 ? 5.802 0.430 10.541 1.00 10.00 35 SER A C 20
ATOM 15166 O O . SER A 1 35 ? 6.000 0.658 11.733 1.00 10.00 35 SER A O 20
ATOM 15174 N N . VAL A 1 36 ? 5.188 1.300 9.741 1.00 10.00 36 VAL A N 20
ATOM 15175 C CA . VAL A 1 36 ? 4.610 2.548 10.202 1.00 10.00 36 VAL A CA 20
ATOM 15176 C C . VAL A 1 36 ? 3.303 2.267 10.943 1.00 10.00 36 VAL A C 20
ATOM 15177 O O . VAL A 1 36 ? 2.896 1.125 11.147 1.00 10.00 36 VAL A O 20
ATOM 15190 N N . LYS A 1 37 ? 2.635 3.326 11.378 1.00 10.00 37 LYS A N 20
ATOM 15191 C CA . LYS A 1 37 ? 1.324 3.190 12.004 1.00 10.00 37 LYS A CA 20
ATOM 15192 C C . LYS A 1 37 ? 0.210 3.156 10.955 1.00 10.00 37 LYS A C 20
ATOM 15193 O O . LYS A 1 37 ? 0.469 3.224 9.761 1.00 10.00 37 LYS A O 20
ATOM 15212 N N . ASP A 1 38 ? -1.030 3.106 11.421 1.00 10.00 38 ASP A N 20
ATOM 15213 C CA . ASP A 1 38 ? -2.224 3.149 10.583 1.00 10.00 38 ASP A CA 20
ATOM 15214 C C . ASP A 1 38 ? -2.914 4.498 10.730 1.00 10.00 38 ASP A C 20
ATOM 15215 O O . ASP A 1 38 ? -2.720 5.199 11.731 1.00 10.00 38 ASP A O 20
ATOM 15224 N N . VAL A 1 39 ? -3.775 4.822 9.775 1.00 10.00 39 VAL A N 20
ATOM 15225 C CA . VAL A 1 39 ? -4.533 6.067 9.729 1.00 10.00 39 VAL A CA 20
ATOM 15226 C C . VAL A 1 39 ? -5.777 5.778 8.904 1.00 10.00 39 VAL A C 20
ATOM 15227 O O . VAL A 1 39 ? -5.739 5.820 7.678 1.00 10.00 39 VAL A O 20
ATOM 15240 N N . LYS A 1 40 ? -6.863 5.388 9.582 1.00 10.00 40 LYS A N 20
ATOM 15241 C CA . LYS A 1 40 ? -8.156 5.123 8.943 1.00 10.00 40 LYS A CA 20
ATOM 15242 C C . LYS A 1 40 ? -8.499 6.265 7.990 1.00 10.00 40 LYS A C 20
ATOM 15243 O O . LYS A 1 40 ? -8.428 7.428 8.369 1.00 10.00 40 LYS A O 20
ATOM 15262 N N . GLU A 1 41 ? -8.952 5.923 6.792 1.00 10.00 41 GLU A N 20
ATOM 15263 C CA . GLU A 1 41 ? -9.288 6.902 5.744 1.00 10.00 41 GLU A CA 20
ATOM 15264 C C . GLU A 1 41 ? -10.753 7.336 5.883 1.00 10.00 41 GLU A C 20
ATOM 15265 O O . GLU A 1 41 ? -11.515 7.478 4.926 1.00 10.00 41 GLU A O 20
ATOM 15277 N N . LYS A 1 42 ? -11.212 7.449 7.127 1.00 10.00 42 LYS A N 20
ATOM 15278 C CA . LYS A 1 42 ? -12.565 7.877 7.416 1.00 10.00 42 LYS A CA 20
ATOM 15279 C C . LYS A 1 42 ? -12.599 8.621 8.738 1.00 10.00 42 LYS A C 20
ATOM 15280 O O . LYS A 1 42 ? -11.569 8.846 9.360 1.00 10.00 42 LYS A O 20
ATOM 15299 N N . LEU A 1 43 ? -13.794 8.993 9.164 1.00 10.00 43 LEU A N 20
ATOM 15300 C CA . LEU A 1 43 ? -14.023 9.669 10.423 1.00 10.00 43 LEU A CA 20
ATOM 15301 C C . LEU A 1 43 ? -15.514 9.586 10.759 1.00 10.00 43 LEU A C 20
ATOM 15302 O O . LEU A 1 43 ? -16.358 9.377 9.878 1.00 10.00 43 LEU A O 20
ATOM 15318 N N . GLU A 1 44 ? -15.833 9.723 12.037 1.00 10.00 44 GLU A N 20
ATOM 15319 C CA . GLU A 1 44 ? -17.205 9.812 12.518 1.00 10.00 44 GLU A CA 20
ATOM 15320 C C . GLU A 1 44 ? -17.846 11.186 12.276 1.00 10.00 44 GLU A C 20
ATOM 15321 O O . GLU A 1 44 ? -17.207 12.186 11.965 1.00 10.00 44 GLU A O 20
ATOM 15333 N N . ASN A 1 45 ? -19.161 11.248 12.418 1.00 10.00 45 ASN A N 20
ATOM 15334 C CA . ASN A 1 45 ? -19.889 12.504 12.323 1.00 10.00 45 ASN A CA 20
ATOM 15335 C C . ASN A 1 45 ? -20.282 13.009 13.715 1.00 10.00 45 ASN A C 20
ATOM 15336 O O . ASN A 1 45 ? -19.908 12.471 14.751 1.00 10.00 45 ASN A O 20
ATOM 15347 N N . TYR A 1 46 ? -21.093 14.055 13.719 1.00 10.00 46 TYR A N 20
ATOM 15348 C CA . TYR A 1 46 ? -21.583 14.689 14.920 1.00 10.00 46 TYR A CA 20
ATOM 15349 C C . TYR A 1 46 ? -22.983 15.232 14.669 1.00 10.00 46 TYR A C 20
ATOM 15350 O O . TYR A 1 46 ? -23.316 15.633 13.553 1.00 10.00 46 TYR A O 20
ATOM 15368 N N . LYS A 1 47 ? -23.813 15.224 15.712 1.00 10.00 47 LYS A N 20
ATOM 15369 C CA . LYS A 1 47 ? -25.174 15.757 15.662 1.00 10.00 47 LYS A CA 20
ATOM 15370 C C . LYS A 1 47 ? -25.360 16.791 16.774 1.00 10.00 47 LYS A C 20
ATOM 15371 O O . LYS A 1 47 ? -25.770 16.429 17.876 1.00 10.00 47 LYS A O 20
ATOM 15390 N N . PRO A 1 48 ? -24.983 18.055 16.520 1.00 10.00 48 PRO A N 20
ATOM 15391 C CA . PRO A 1 48 ? -25.133 19.110 17.502 1.00 10.00 48 PRO A CA 20
ATOM 15392 C C . PRO A 1 48 ? -26.609 19.445 17.690 1.00 10.00 48 PRO A C 20
ATOM 15393 O O . PRO A 1 48 ? -27.428 19.239 16.793 1.00 10.00 48 PRO A O 20
ATOM 15404 N N . LYS A 1 49 ? -26.944 19.893 18.903 1.00 10.00 49 LYS A N 20
ATOM 15405 C CA . LYS A 1 49 ? -28.306 20.290 19.248 1.00 10.00 49 LYS A CA 20
ATOM 15406 C C . LYS A 1 49 ? -28.739 21.506 18.425 1.00 10.00 49 LYS A C 20
ATOM 15407 O O . LYS A 1 49 ? -29.602 21.362 17.568 1.00 10.00 49 LYS A O 20
ATOM 15426 N N . ASN A 1 50 ? -28.216 22.681 18.788 1.00 10.00 50 ASN A N 20
ATOM 15427 C CA . ASN A 1 50 ? -28.406 23.942 18.064 1.00 10.00 50 ASN A CA 20
ATOM 15428 C C . ASN A 1 50 ? -27.240 24.202 17.084 1.00 10.00 50 ASN A C 20
ATOM 15429 O O . ASN A 1 50 ? -26.729 23.194 16.550 1.00 10.00 50 ASN A O 20
ATOM 15441 N N . ASP A 1 1 ? 1.261 0.119 -0.011 1.00 10.00 1 ASP A N 21
ATOM 15442 C CA . ASP A 1 1 ? 2.064 0.123 -1.265 1.00 10.00 1 ASP A CA 21
ATOM 15443 C C . ASP A 1 1 ? 3.252 -0.811 -1.130 1.00 10.00 1 ASP A C 21
ATOM 15444 O O . ASP A 1 1 ? 3.211 -1.924 -1.631 1.00 10.00 1 ASP A O 21
ATOM 15455 N N . GLU A 1 2 ? 4.270 -0.362 -0.390 1.00 10.00 2 GLU A N 21
ATOM 15456 C CA . GLU A 1 2 ? 5.509 -1.080 -0.045 1.00 10.00 2 GLU A CA 21
ATOM 15457 C C . GLU A 1 2 ? 6.400 -1.394 -1.272 1.00 10.00 2 GLU A C 21
ATOM 15458 O O . GLU A 1 2 ? 6.134 -2.310 -2.044 1.00 10.00 2 GLU A O 21
ATOM 15470 N N . ALA A 1 3 ? 7.483 -0.635 -1.465 1.00 10.00 3 ALA A N 21
ATOM 15471 C CA . ALA A 1 3 ? 8.339 -0.754 -2.663 1.00 10.00 3 ALA A CA 21
ATOM 15472 C C . ALA A 1 3 ? 9.602 0.100 -2.508 1.00 10.00 3 ALA A C 21
ATOM 15473 O O . ALA A 1 3 ? 10.511 -0.290 -1.790 1.00 10.00 3 ALA A O 21
ATOM 15480 N N . GLN A 1 4 ? 9.593 1.333 -3.022 1.00 10.00 4 GLN A N 21
ATOM 15481 C CA . GLN A 1 4 ? 10.680 2.315 -2.890 1.00 10.00 4 GLN A CA 21
ATOM 15482 C C . GLN A 1 4 ? 11.110 2.554 -1.436 1.00 10.00 4 GLN A C 21
ATOM 15483 O O . GLN A 1 4 ? 12.264 2.843 -1.144 1.00 10.00 4 GLN A O 21
ATOM 15497 N N . PHE A 1 5 ? 10.157 2.382 -0.521 1.00 10.00 5 PHE A N 21
ATOM 15498 C CA . PHE A 1 5 ? 10.367 2.359 0.919 1.00 10.00 5 PHE A CA 21
ATOM 15499 C C . PHE A 1 5 ? 10.888 1.028 1.422 1.00 10.00 5 PHE A C 21
ATOM 15500 O O . PHE A 1 5 ? 11.866 0.999 2.144 1.00 10.00 5 PHE A O 21
ATOM 15517 N N . LYS A 1 6 ? 10.244 -0.083 1.062 1.00 10.00 6 LYS A N 21
ATOM 15518 C CA . LYS A 1 6 ? 10.662 -1.432 1.477 1.00 10.00 6 LYS A CA 21
ATOM 15519 C C . LYS A 1 6 ? 12.090 -1.743 1.047 1.00 10.00 6 LYS A C 21
ATOM 15520 O O . LYS A 1 6 ? 12.805 -2.398 1.789 1.00 10.00 6 LYS A O 21
ATOM 15539 N N . GLU A 1 7 ? 12.510 -1.182 -0.082 1.00 10.00 7 GLU A N 21
ATOM 15540 C CA . GLU A 1 7 ? 13.889 -1.208 -0.550 1.00 10.00 7 GLU A CA 21
ATOM 15541 C C . GLU A 1 7 ? 14.797 -0.294 0.249 1.00 10.00 7 GLU A C 21
ATOM 15542 O O . GLU A 1 7 ? 15.897 -0.708 0.588 1.00 10.00 7 GLU A O 21
ATOM 15554 N N . CYS A 1 8 ? 14.343 0.906 0.604 1.00 10.00 8 CYS A N 21
ATOM 15555 C CA . CYS A 1 8 ? 15.115 1.778 1.468 1.00 10.00 8 CYS A CA 21
ATOM 15556 C C . CYS A 1 8 ? 15.260 1.171 2.850 1.00 10.00 8 CYS A C 21
ATOM 15557 O O . CYS A 1 8 ? 16.352 1.139 3.362 1.00 10.00 8 CYS A O 21
ATOM 15564 N N . TYR A 1 9 ? 14.207 0.632 3.444 1.00 10.00 9 TYR A N 21
ATOM 15565 C CA . TYR A 1 9 ? 14.232 -0.023 4.744 1.00 10.00 9 TYR A CA 21
ATOM 15566 C C . TYR A 1 9 ? 15.160 -1.229 4.776 1.00 10.00 9 TYR A C 21
ATOM 15567 O O . TYR A 1 9 ? 16.040 -1.281 5.623 1.00 10.00 9 TYR A O 21
ATOM 15585 N N . ASP A 1 10 ? 14.979 -2.184 3.860 1.00 10.00 10 ASP A N 21
ATOM 15586 C CA . ASP A 1 10 ? 15.792 -3.408 3.776 1.00 10.00 10 ASP A CA 21
ATOM 15587 C C . ASP A 1 10 ? 17.271 -3.068 3.523 1.00 10.00 10 ASP A C 21
ATOM 15588 O O . ASP A 1 10 ? 18.171 -3.465 4.267 1.00 10.00 10 ASP A O 21
ATOM 15597 N N . THR A 1 11 ? 17.518 -2.248 2.499 1.00 10.00 11 THR A N 21
ATOM 15598 C CA . THR A 1 11 ? 18.860 -1.786 2.099 1.00 10.00 11 THR A CA 21
ATOM 15599 C C . THR A 1 11 ? 19.504 -0.881 3.149 1.00 10.00 11 THR A C 21
ATOM 15600 O O . THR A 1 11 ? 20.684 -1.056 3.456 1.00 10.00 11 THR A O 21
ATOM 15611 N N . CYS A 1 12 ? 18.747 0.041 3.755 1.00 10.00 12 CYS A N 21
ATOM 15612 C CA . CYS A 1 12 ? 19.217 0.808 4.910 1.00 10.00 12 CYS A CA 21
ATOM 15613 C C . CYS A 1 12 ? 19.547 -0.159 6.044 1.00 10.00 12 CYS A C 21
ATOM 15614 O O . CYS A 1 12 ? 20.621 -0.073 6.615 1.00 10.00 12 CYS A O 21
ATOM 15621 N N . HIS A 1 13 ? 18.715 -1.171 6.326 1.00 10.00 13 HIS A N 21
ATOM 15622 C CA . HIS A 1 13 ? 18.996 -2.197 7.340 1.00 10.00 13 HIS A CA 21
ATOM 15623 C C . HIS A 1 13 ? 20.304 -2.949 7.120 1.00 10.00 13 HIS A C 21
ATOM 15624 O O . HIS A 1 13 ? 20.900 -3.393 8.096 1.00 10.00 13 HIS A O 21
ATOM 15639 N N . LYS A 1 14 ? 20.720 -3.124 5.862 1.00 10.00 14 LYS A N 21
ATOM 15640 C CA . LYS A 1 14 ? 22.043 -3.641 5.485 1.00 10.00 14 LYS A CA 21
ATOM 15641 C C . LYS A 1 14 ? 23.169 -2.732 5.998 1.00 10.00 14 LYS A C 21
ATOM 15642 O O . LYS A 1 14 ? 23.871 -3.142 6.912 1.00 10.00 14 LYS A O 21
ATOM 15661 N N . GLU A 1 15 ? 23.319 -1.523 5.454 1.00 10.00 15 GLU A N 21
ATOM 15662 C CA . GLU A 1 15 ? 24.306 -0.513 5.917 1.00 10.00 15 GLU A CA 21
ATOM 15663 C C . GLU A 1 15 ? 24.099 -0.083 7.391 1.00 10.00 15 GLU A C 21
ATOM 15664 O O . GLU A 1 15 ? 24.987 0.441 8.053 1.00 10.00 15 GLU A O 21
ATOM 15676 N N . CYS A 1 16 ? 22.932 -0.362 7.964 1.00 10.00 16 CYS A N 21
ATOM 15677 C CA . CYS A 1 16 ? 22.653 -0.127 9.372 1.00 10.00 16 CYS A CA 21
ATOM 15678 C C . CYS A 1 16 ? 23.229 -1.227 10.283 1.00 10.00 16 CYS A C 21
ATOM 15679 O O . CYS A 1 16 ? 23.981 -0.976 11.225 1.00 10.00 16 CYS A O 21
ATOM 15686 N N . SER A 1 17 ? 22.783 -2.470 10.071 1.00 10.00 17 SER A N 21
ATOM 15687 C CA . SER A 1 17 ? 23.293 -3.652 10.794 1.00 10.00 17 SER A CA 21
ATOM 15688 C C . SER A 1 17 ? 24.803 -3.867 10.552 1.00 10.00 17 SER A C 21
ATOM 15689 O O . SER A 1 17 ? 25.458 -4.448 11.412 1.00 10.00 17 SER A O 21
ATOM 15697 N N . ASP A 1 18 ? 25.355 -3.363 9.437 1.00 10.00 18 ASP A N 21
ATOM 15698 C CA . ASP A 1 18 ? 26.802 -3.222 9.152 1.00 10.00 18 ASP A CA 21
ATOM 15699 C C . ASP A 1 18 ? 27.549 -2.525 10.290 1.00 10.00 18 ASP A C 21
ATOM 15700 O O . ASP A 1 18 ? 28.587 -3.021 10.723 1.00 10.00 18 ASP A O 21
ATOM 15709 N N . LYS A 1 19 ? 26.965 -1.481 10.906 1.00 10.00 19 LYS A N 21
ATOM 15710 C CA . LYS A 1 19 ? 27.529 -0.834 12.093 1.00 10.00 19 LYS A CA 21
ATOM 15711 C C . LYS A 1 19 ? 27.728 -1.767 13.295 1.00 10.00 19 LYS A C 21
ATOM 15712 O O . LYS A 1 19 ? 28.273 -1.325 14.307 1.00 10.00 19 LYS A O 21
ATOM 15731 N N . GLY A 1 20 ? 27.225 -3.001 13.214 1.00 10.00 20 GLY A N 21
ATOM 15732 C CA . GLY A 1 20 ? 27.283 -4.053 14.227 1.00 10.00 20 GLY A CA 21
ATOM 15733 C C . GLY A 1 20 ? 26.243 -3.868 15.329 1.00 10.00 20 GLY A C 21
ATOM 15734 O O . GLY A 1 20 ? 26.356 -4.429 16.416 1.00 10.00 20 GLY A O 21
ATOM 15738 N N . ASN A 1 21 ? 25.228 -3.046 15.057 1.00 10.00 21 ASN A N 21
ATOM 15739 C CA . ASN A 1 21 ? 24.117 -2.792 15.961 1.00 10.00 21 ASN A CA 21
ATOM 15740 C C . ASN A 1 21 ? 23.098 -3.942 15.975 1.00 10.00 21 ASN A C 21
ATOM 15741 O O . ASN A 1 21 ? 23.098 -4.845 15.139 1.00 10.00 21 ASN A O 21
ATOM 15752 N N . GLY A 1 22 ? 22.147 -3.844 16.904 1.00 10.00 22 GLY A N 21
ATOM 15753 C CA . GLY A 1 22 ? 21.026 -4.784 16.977 1.00 10.00 22 GLY A CA 21
ATOM 15754 C C . GLY A 1 22 ? 20.008 -4.544 15.859 1.00 10.00 22 GLY A C 21
ATOM 15755 O O . GLY A 1 22 ? 19.756 -3.402 15.475 1.00 10.00 22 GLY A O 21
ATOM 15759 N N . PHE A 1 23 ? 19.357 -5.622 15.410 1.00 10.00 23 PHE A N 21
ATOM 15760 C CA . PHE A 1 23 ? 18.322 -5.616 14.357 1.00 10.00 23 PHE A CA 21
ATOM 15761 C C . PHE A 1 23 ? 17.202 -4.615 14.644 1.00 10.00 23 PHE A C 21
ATOM 15762 O O . PHE A 1 23 ? 16.956 -3.769 13.798 1.00 10.00 23 PHE A O 21
ATOM 15779 N N . THR A 1 24 ? 16.546 -4.723 15.806 1.00 10.00 24 THR A N 21
ATOM 15780 C CA . THR A 1 24 ? 15.453 -3.855 16.299 1.00 10.00 24 THR A CA 21
ATOM 15781 C C . THR A 1 24 ? 15.837 -2.382 16.287 1.00 10.00 24 THR A C 21
ATOM 15782 O O . THR A 1 24 ? 15.146 -1.562 15.695 1.00 10.00 24 THR A O 21
ATOM 15793 N N . PHE A 1 25 ? 16.952 -2.042 16.938 1.00 10.00 25 PHE A N 21
ATOM 15794 C CA . PHE A 1 25 ? 17.494 -0.687 16.912 1.00 10.00 25 PHE A CA 21
ATOM 15795 C C . PHE A 1 25 ? 17.688 -0.216 15.475 1.00 10.00 25 PHE A C 21
ATOM 15796 O O . PHE A 1 25 ? 17.224 0.859 15.119 1.00 10.00 25 PHE A O 21
ATOM 15813 N N . CYS A 1 26 ? 18.337 -1.032 14.643 1.00 10.00 26 CYS A N 21
ATOM 15814 C CA . CYS A 1 26 ? 18.499 -0.736 13.244 1.00 10.00 26 CYS A CA 21
ATOM 15815 C C . CYS A 1 26 ? 17.182 -0.605 12.497 1.00 10.00 26 CYS A C 21
ATOM 15816 O O . CYS A 1 26 ? 17.084 0.232 11.632 1.00 10.00 26 CYS A O 21
ATOM 15823 N N . GLU A 1 27 ? 16.165 -1.379 12.841 1.00 10.00 27 GLU A N 21
ATOM 15824 C CA . GLU A 1 27 ? 14.819 -1.300 12.302 1.00 10.00 27 GLU A CA 21
ATOM 15825 C C . GLU A 1 27 ? 14.191 0.030 12.670 1.00 10.00 27 GLU A C 21
ATOM 15826 O O . GLU A 1 27 ? 14.066 0.866 11.793 1.00 10.00 27 GLU A O 21
ATOM 15838 N N . MET A 1 28 ? 13.893 0.268 13.950 1.00 10.00 28 MET A N 21
ATOM 15839 C CA . MET A 1 28 ? 13.283 1.499 14.472 1.00 10.00 28 MET A CA 21
ATOM 15840 C C . MET A 1 28 ? 14.006 2.768 13.997 1.00 10.00 28 MET A C 21
ATOM 15841 O O . MET A 1 28 ? 13.408 3.837 13.882 1.00 10.00 28 MET A O 21
ATOM 15855 N N . LYS A 1 29 ? 15.310 2.646 13.715 1.00 10.00 29 LYS A N 21
ATOM 15856 C CA . LYS A 1 29 ? 16.128 3.702 13.127 1.00 10.00 29 LYS A CA 21
ATOM 15857 C C . LYS A 1 29 ? 15.960 3.836 11.610 1.00 10.00 29 LYS A C 21
ATOM 15858 O O . LYS A 1 29 ? 15.639 4.928 11.167 1.00 10.00 29 LYS A O 21
ATOM 15877 N N . CYS A 1 30 ? 16.215 2.772 10.849 1.00 10.00 30 CYS A N 21
ATOM 15878 C CA . CYS A 1 30 ? 15.959 2.638 9.402 1.00 10.00 30 CYS A CA 21
ATOM 15879 C C . CYS A 1 30 ? 14.529 2.973 8.968 1.00 10.00 30 CYS A C 21
ATOM 15880 O O . CYS A 1 30 ? 14.337 3.421 7.842 1.00 10.00 30 CYS A O 21
ATOM 15887 N N . ASP A 1 31 ? 13.568 2.752 9.868 1.00 10.00 31 ASP A N 21
ATOM 15888 C CA . ASP A 1 31 ? 12.151 3.122 9.798 1.00 10.00 31 ASP A CA 21
ATOM 15889 C C . ASP A 1 31 ? 12.016 4.630 9.663 1.00 10.00 31 ASP A C 21
ATOM 15890 O O . ASP A 1 31 ? 11.660 5.153 8.614 1.00 10.00 31 ASP A O 21
ATOM 15899 N N . THR A 1 32 ? 12.422 5.336 10.717 1.00 10.00 32 THR A N 21
ATOM 15900 C CA . THR A 1 32 ? 12.398 6.802 10.748 1.00 10.00 32 THR A CA 21
ATOM 15901 C C . THR A 1 32 ? 13.429 7.422 9.784 1.00 10.00 32 THR A C 21
ATOM 15902 O O . THR A 1 32 ? 13.228 8.560 9.379 1.00 10.00 32 THR A O 21
ATOM 15913 N N . ASP A 1 33 ? 14.532 6.735 9.437 1.00 10.00 33 ASP A N 21
ATOM 15914 C CA . ASP A 1 33 ? 15.558 7.178 8.481 1.00 10.00 33 ASP A CA 21
ATOM 15915 C C . ASP A 1 33 ? 14.914 7.493 7.130 1.00 10.00 33 ASP A C 21
ATOM 15916 O O . ASP A 1 33 ? 14.696 8.651 6.759 1.00 10.00 33 ASP A O 21
ATOM 15925 N N . CYS A 1 34 ? 14.557 6.428 6.418 1.00 10.00 34 CYS A N 21
ATOM 15926 C CA . CYS A 1 34 ? 13.967 6.540 5.105 1.00 10.00 34 CYS A CA 21
ATOM 15927 C C . CYS A 1 34 ? 12.453 6.572 5.262 1.00 10.00 34 CYS A C 21
ATOM 15928 O O . CYS A 1 34 ? 11.788 5.559 5.080 1.00 10.00 34 CYS A O 21
ATOM 15935 N N . SER A 1 35 ? 11.915 7.739 5.611 1.00 10.00 35 SER A N 21
ATOM 15936 C CA . SER A 1 35 ? 10.478 7.945 5.785 1.00 10.00 35 SER A CA 21
ATOM 15937 C C . SER A 1 35 ? 10.149 9.424 5.751 1.00 10.00 35 SER A C 21
ATOM 15938 O O . SER A 1 35 ? 10.758 10.251 6.430 1.00 10.00 35 SER A O 21
ATOM 15946 N N . VAL A 1 36 ? 9.195 9.775 4.892 1.00 10.00 36 VAL A N 21
ATOM 15947 C CA . VAL A 1 36 ? 8.692 11.130 4.794 1.00 10.00 36 VAL A CA 21
ATOM 15948 C C . VAL A 1 36 ? 7.807 11.436 6.016 1.00 10.00 36 VAL A C 21
ATOM 15949 O O . VAL A 1 36 ? 7.625 10.624 6.922 1.00 10.00 36 VAL A O 21
ATOM 15962 N N . LYS A 1 37 ? 7.246 12.636 6.048 1.00 10.00 37 LYS A N 21
ATOM 15963 C CA . LYS A 1 37 ? 6.305 13.082 7.076 1.00 10.00 37 LYS A CA 21
ATOM 15964 C C . LYS A 1 37 ? 4.892 13.148 6.508 1.00 10.00 37 LYS A C 21
ATOM 15965 O O . LYS A 1 37 ? 4.723 13.202 5.288 1.00 10.00 37 LYS A O 21
ATOM 15984 N N . ASP A 1 38 ? 3.912 13.177 7.408 1.00 10.00 38 ASP A N 21
ATOM 15985 C CA . ASP A 1 38 ? 2.513 13.418 7.059 1.00 10.00 38 ASP A CA 21
ATOM 15986 C C . ASP A 1 38 ? 2.327 14.794 6.396 1.00 10.00 38 ASP A C 21
ATOM 15987 O O . ASP A 1 38 ? 3.206 15.667 6.432 1.00 10.00 38 ASP A O 21
ATOM 15996 N N . VAL A 1 39 ? 1.170 14.974 5.765 1.00 10.00 39 VAL A N 21
ATOM 15997 C CA . VAL A 1 39 ? 0.806 16.187 5.031 1.00 10.00 39 VAL A CA 21
ATOM 15998 C C . VAL A 1 39 ? -0.641 16.564 5.348 1.00 10.00 39 VAL A C 21
ATOM 15999 O O . VAL A 1 39 ? -1.491 16.556 4.457 1.00 10.00 39 VAL A O 21
ATOM 16012 N N . LYS A 1 40 ? -0.917 16.930 6.612 1.00 10.00 40 LYS A N 21
ATOM 16013 C CA . LYS A 1 40 ? -2.245 17.351 7.119 1.00 10.00 40 LYS A CA 21
ATOM 16014 C C . LYS A 1 40 ? -2.299 17.568 8.646 1.00 10.00 40 LYS A C 21
ATOM 16015 O O . LYS A 1 40 ? -2.887 16.814 9.415 1.00 10.00 40 LYS A O 21
ATOM 16034 N N . GLU A 1 41 ? -1.903 18.768 9.061 1.00 10.00 41 GLU A N 21
ATOM 16035 C CA . GLU A 1 41 ? -1.846 19.169 10.484 1.00 10.00 41 GLU A CA 21
ATOM 16036 C C . GLU A 1 41 ? -2.930 20.197 10.830 1.00 10.00 41 GLU A C 21
ATOM 16037 O O . GLU A 1 41 ? -2.772 21.102 11.649 1.00 10.00 41 GLU A O 21
ATOM 16049 N N . LYS A 1 42 ? -4.065 20.078 10.139 1.00 10.00 42 LYS A N 21
ATOM 16050 C CA . LYS A 1 42 ? -5.222 20.957 10.297 1.00 10.00 42 LYS A CA 21
ATOM 16051 C C . LYS A 1 42 ? -6.495 20.229 9.874 1.00 10.00 42 LYS A C 21
ATOM 16052 O O . LYS A 1 42 ? -7.122 20.562 8.865 1.00 10.00 42 LYS A O 21
ATOM 16071 N N . LEU A 1 43 ? -6.799 19.167 10.627 1.00 10.00 43 LEU A N 21
ATOM 16072 C CA . LEU A 1 43 ? -8.022 18.376 10.489 1.00 10.00 43 LEU A CA 21
ATOM 16073 C C . LEU A 1 43 ? -9.240 19.299 10.405 1.00 10.00 43 LEU A C 21
ATOM 16074 O O . LEU A 1 43 ? -9.294 20.337 11.068 1.00 10.00 43 LEU A O 21
ATOM 16090 N N . GLU A 1 44 ? -10.177 18.947 9.531 1.00 10.00 44 GLU A N 21
ATOM 16091 C CA . GLU A 1 44 ? -11.401 19.717 9.355 1.00 10.00 44 GLU A CA 21
ATOM 16092 C C . GLU A 1 44 ? -12.210 19.669 10.649 1.00 10.00 44 GLU A C 21
ATOM 16093 O O . GLU A 1 44 ? -12.377 18.606 11.241 1.00 10.00 44 GLU A O 21
ATOM 16105 N N . ASN A 1 45 ? -12.651 20.831 11.117 1.00 10.00 45 ASN A N 21
ATOM 16106 C CA . ASN A 1 45 ? -13.500 20.974 12.288 1.00 10.00 45 ASN A CA 21
ATOM 16107 C C . ASN A 1 45 ? -13.874 22.444 12.434 1.00 10.00 45 ASN A C 21
ATOM 16108 O O . ASN A 1 45 ? -13.038 23.329 12.240 1.00 10.00 45 ASN A O 21
ATOM 16119 N N . TYR A 1 46 ? -15.120 22.716 12.797 1.00 10.00 46 TYR A N 21
ATOM 16120 C CA . TYR A 1 46 ? -15.601 24.076 12.989 1.00 10.00 46 TYR A CA 21
ATOM 16121 C C . TYR A 1 46 ? -16.939 24.020 13.719 1.00 10.00 46 TYR A C 21
ATOM 16122 O O . TYR A 1 46 ? -17.741 23.114 13.492 1.00 10.00 46 TYR A O 21
ATOM 16140 N N . LYS A 1 47 ? -17.196 24.992 14.593 1.00 10.00 47 LYS A N 21
ATOM 16141 C CA . LYS A 1 47 ? -18.483 25.124 15.288 1.00 10.00 47 LYS A CA 21
ATOM 16142 C C . LYS A 1 47 ? -19.168 26.456 14.955 1.00 10.00 47 LYS A C 21
ATOM 16143 O O . LYS A 1 47 ? -18.466 27.419 14.644 1.00 10.00 47 LYS A O 21
ATOM 16162 N N . PRO A 1 48 ? -20.511 26.530 15.019 1.00 10.00 48 PRO A N 21
ATOM 16163 C CA . PRO A 1 48 ? -21.238 27.771 14.802 1.00 10.00 48 PRO A CA 21
ATOM 16164 C C . PRO A 1 48 ? -21.004 28.747 15.965 1.00 10.00 48 PRO A C 21
ATOM 16165 O O . PRO A 1 48 ? -20.312 28.448 16.942 1.00 10.00 48 PRO A O 21
ATOM 16176 N N . LYS A 1 49 ? -21.614 29.922 15.880 1.00 10.00 49 LYS A N 21
ATOM 16177 C CA . LYS A 1 49 ? -21.614 30.949 16.917 1.00 10.00 49 LYS A CA 21
ATOM 16178 C C . LYS A 1 49 ? -23.072 31.297 17.219 1.00 10.00 49 LYS A C 21
ATOM 16179 O O . LYS A 1 49 ? -23.898 31.192 16.313 1.00 10.00 49 LYS A O 21
ATOM 16198 N N . ASN A 1 50 ? -23.334 31.615 18.491 1.00 10.00 50 ASN A N 21
ATOM 16199 C CA . ASN A 1 50 ? -24.592 32.193 18.973 1.00 10.00 50 ASN A CA 21
ATOM 16200 C C . ASN A 1 50 ? -25.044 33.366 18.091 1.00 10.00 50 ASN A C 21
ATOM 16201 O O . ASN A 1 50 ? -26.257 33.326 17.797 1.00 10.00 50 ASN A O 21
ATOM 16213 N N . ASP A 1 1 ? 1.230 -0.061 -0.048 1.00 10.00 1 ASP A N 22
ATOM 16214 C CA . ASP A 1 1 ? 2.041 0.022 -1.273 1.00 10.00 1 ASP A CA 22
ATOM 16215 C C . ASP A 1 1 ? 3.490 -0.026 -0.875 1.00 10.00 1 ASP A C 22
ATOM 16216 O O . ASP A 1 1 ? 4.170 -0.989 -1.159 1.00 10.00 1 ASP A O 22
ATOM 16227 N N . GLU A 1 2 ? 3.922 0.975 -0.097 1.00 10.00 2 GLU A N 22
ATOM 16228 C CA . GLU A 1 2 ? 5.325 1.198 0.308 1.00 10.00 2 GLU A CA 22
ATOM 16229 C C . GLU A 1 2 ? 5.442 2.538 1.035 1.00 10.00 2 GLU A C 22
ATOM 16230 O O . GLU A 1 2 ? 6.070 2.607 2.078 1.00 10.00 2 GLU A O 22
ATOM 16242 N N . ALA A 1 3 ? 4.768 3.592 0.544 1.00 10.00 3 ALA A N 22
ATOM 16243 C CA . ALA A 1 3 ? 4.802 4.930 1.164 1.00 10.00 3 ALA A CA 22
ATOM 16244 C C . ALA A 1 3 ? 4.403 4.888 2.643 1.00 10.00 3 ALA A C 22
ATOM 16245 O O . ALA A 1 3 ? 5.118 5.356 3.509 1.00 10.00 3 ALA A O 22
ATOM 16252 N N . GLN A 1 4 ? 3.303 4.194 2.959 1.00 10.00 4 GLN A N 22
ATOM 16253 C CA . GLN A 1 4 ? 2.834 3.977 4.337 1.00 10.00 4 GLN A CA 22
ATOM 16254 C C . GLN A 1 4 ? 3.921 3.488 5.310 1.00 10.00 4 GLN A C 22
ATOM 16255 O O . GLN A 1 4 ? 3.928 3.813 6.493 1.00 10.00 4 GLN A O 22
ATOM 16269 N N . PHE A 1 5 ? 4.887 2.724 4.792 1.00 10.00 5 PHE A N 22
ATOM 16270 C CA . PHE A 1 5 ? 6.095 2.256 5.474 1.00 10.00 5 PHE A CA 22
ATOM 16271 C C . PHE A 1 5 ? 7.223 3.272 5.328 1.00 10.00 5 PHE A C 22
ATOM 16272 O O . PHE A 1 5 ? 7.852 3.589 6.314 1.00 10.00 5 PHE A O 22
ATOM 16289 N N . LYS A 1 6 ? 7.456 3.872 4.150 1.00 10.00 6 LYS A N 22
ATOM 16290 C CA . LYS A 1 6 ? 8.482 4.913 3.906 1.00 10.00 6 LYS A CA 22
ATOM 16291 C C . LYS A 1 6 ? 8.291 6.094 4.835 1.00 10.00 6 LYS A C 22
ATOM 16292 O O . LYS A 1 6 ? 9.252 6.647 5.349 1.00 10.00 6 LYS A O 22
ATOM 16311 N N . GLU A 1 7 ? 7.035 6.390 5.165 1.00 10.00 7 GLU A N 22
ATOM 16312 C CA . GLU A 1 7 ? 6.685 7.414 6.147 1.00 10.00 7 GLU A CA 22
ATOM 16313 C C . GLU A 1 7 ? 6.957 6.961 7.572 1.00 10.00 7 GLU A C 22
ATOM 16314 O O . GLU A 1 7 ? 7.431 7.762 8.374 1.00 10.00 7 GLU A O 22
ATOM 16326 N N . CYS A 1 8 ? 6.678 5.671 7.867 1.00 10.00 8 CYS A N 22
ATOM 16327 C CA . CYS A 1 8 ? 7.026 5.118 9.183 1.00 10.00 8 CYS A CA 22
ATOM 16328 C C . CYS A 1 8 ? 8.533 5.051 9.369 1.00 10.00 8 CYS A C 22
ATOM 16329 O O . CYS A 1 8 ? 9.008 5.490 10.386 1.00 10.00 8 CYS A O 22
ATOM 16336 N N . TYR A 1 9 ? 9.272 4.598 8.347 1.00 10.00 9 TYR A N 22
ATOM 16337 C CA . TYR A 1 9 ? 10.730 4.517 8.385 1.00 10.00 9 TYR A CA 22
ATOM 16338 C C . TYR A 1 9 ? 11.373 5.887 8.556 1.00 10.00 9 TYR A C 22
ATOM 16339 O O . TYR A 1 9 ? 12.163 6.069 9.474 1.00 10.00 9 TYR A O 22
ATOM 16357 N N . ASP A 1 10 ? 11.014 6.856 7.704 1.00 10.00 10 ASP A N 22
ATOM 16358 C CA . ASP A 1 10 ? 11.558 8.224 7.753 1.00 10.00 10 ASP A CA 22
ATOM 16359 C C . ASP A 1 10 ? 11.207 8.888 9.096 1.00 10.00 10 ASP A C 22
ATOM 16360 O O . ASP A 1 10 ? 12.071 9.364 9.843 1.00 10.00 10 ASP A O 22
ATOM 16369 N N . THR A 1 11 ? 9.913 8.854 9.436 1.00 10.00 11 THR A N 22
ATOM 16370 C CA . THR A 1 11 ? 9.374 9.440 10.670 1.00 10.00 11 THR A CA 22
ATOM 16371 C C . THR A 1 11 ? 9.907 8.745 11.906 1.00 10.00 11 THR A C 22
ATOM 16372 O O . THR A 1 11 ? 10.349 9.429 12.837 1.00 10.00 11 THR A O 22
ATOM 16383 N N . CYS A 1 12 ? 9.925 7.404 11.899 1.00 10.00 12 CYS A N 22
ATOM 16384 C CA . CYS A 1 12 ? 10.549 6.611 12.963 1.00 10.00 12 CYS A CA 22
ATOM 16385 C C . CYS A 1 12 ? 12.004 7.033 13.078 1.00 10.00 12 CYS A C 22
ATOM 16386 O O . CYS A 1 12 ? 12.455 7.369 14.161 1.00 10.00 12 CYS A O 22
ATOM 16393 N N . HIS A 1 13 ? 12.754 7.123 11.961 1.00 10.00 13 HIS A N 22
ATOM 16394 C CA . HIS A 1 13 ? 14.151 7.599 11.977 1.00 10.00 13 HIS A CA 22
ATOM 16395 C C . HIS A 1 13 ? 14.331 8.940 12.672 1.00 10.00 13 HIS A C 22
ATOM 16396 O O . HIS A 1 13 ? 15.372 9.141 13.282 1.00 10.00 13 HIS A O 22
ATOM 16411 N N . LYS A 1 14 ? 13.321 9.823 12.571 1.00 10.00 14 LYS A N 22
ATOM 16412 C CA . LYS A 1 14 ? 13.285 11.102 13.296 1.00 10.00 14 LYS A CA 22
ATOM 16413 C C . LYS A 1 14 ? 13.305 10.896 14.810 1.00 10.00 14 LYS A C 22
ATOM 16414 O O . LYS A 1 14 ? 14.318 11.200 15.424 1.00 10.00 14 LYS A O 22
ATOM 16433 N N . GLU A 1 15 ? 12.231 10.354 15.386 1.00 10.00 15 GLU A N 22
ATOM 16434 C CA . GLU A 1 15 ? 12.159 9.993 16.820 1.00 10.00 15 GLU A CA 22
ATOM 16435 C C . GLU A 1 15 ? 13.233 8.972 17.246 1.00 10.00 15 GLU A C 22
ATOM 16436 O O . GLU A 1 15 ? 13.635 8.862 18.399 1.00 10.00 15 GLU A O 22
ATOM 16448 N N . CYS A 1 16 ? 13.801 8.254 16.280 1.00 10.00 16 CYS A N 22
ATOM 16449 C CA . CYS A 1 16 ? 14.885 7.318 16.527 1.00 10.00 16 CYS A CA 22
ATOM 16450 C C . CYS A 1 16 ? 16.230 8.016 16.715 1.00 10.00 16 CYS A C 22
ATOM 16451 O O . CYS A 1 16 ? 16.884 7.914 17.752 1.00 10.00 16 CYS A O 22
ATOM 16458 N N . SER A 1 17 ? 16.668 8.722 15.650 1.00 10.00 17 SER A N 22
ATOM 16459 C CA . SER A 1 17 ? 17.917 9.517 15.700 1.00 10.00 17 SER A CA 22
ATOM 16460 C C . SER A 1 17 ? 17.867 10.609 16.780 1.00 10.00 17 SER A C 22
ATOM 16461 O O . SER A 1 17 ? 18.909 10.997 17.302 1.00 10.00 17 SER A O 22
ATOM 16469 N N . ASP A 1 18 ? 16.650 11.004 17.205 1.00 10.00 18 ASP A N 22
ATOM 16470 C CA . ASP A 1 18 ? 16.401 11.851 18.393 1.00 10.00 18 ASP A CA 22
ATOM 16471 C C . ASP A 1 18 ? 17.054 11.278 19.651 1.00 10.00 18 ASP A C 22
ATOM 16472 O O . ASP A 1 18 ? 17.686 12.016 20.415 1.00 10.00 18 ASP A O 22
ATOM 16481 N N . LYS A 1 19 ? 17.032 9.938 19.805 1.00 10.00 19 LYS A N 22
ATOM 16482 C CA . LYS A 1 19 ? 17.738 9.282 20.916 1.00 10.00 19 LYS A CA 22
ATOM 16483 C C . LYS A 1 19 ? 19.260 9.519 20.924 1.00 10.00 19 LYS A C 22
ATOM 16484 O O . LYS A 1 19 ? 19.929 9.116 21.891 1.00 10.00 19 LYS A O 22
ATOM 16503 N N . GLY A 1 20 ? 19.777 10.141 19.851 1.00 10.00 20 GLY A N 22
ATOM 16504 C CA . GLY A 1 20 ? 21.186 10.485 19.648 1.00 10.00 20 GLY A CA 22
ATOM 16505 C C . GLY A 1 20 ? 21.999 9.251 19.258 1.00 10.00 20 GLY A C 22
ATOM 16506 O O . GLY A 1 20 ? 23.216 9.219 19.429 1.00 10.00 20 GLY A O 22
ATOM 16510 N N . ASN A 1 21 ? 21.319 8.212 18.753 1.00 10.00 21 ASN A N 22
ATOM 16511 C CA . ASN A 1 21 ? 21.962 6.994 18.298 1.00 10.00 21 ASN A CA 22
ATOM 16512 C C . ASN A 1 21 ? 22.626 7.192 16.931 1.00 10.00 21 ASN A C 22
ATOM 16513 O O . ASN A 1 21 ? 22.494 8.210 16.250 1.00 10.00 21 ASN A O 22
ATOM 16524 N N . GLY A 1 22 ? 23.328 6.152 16.484 1.00 10.00 22 GLY A N 22
ATOM 16525 C CA . GLY A 1 22 ? 23.900 6.134 15.141 1.00 10.00 22 GLY A CA 22
ATOM 16526 C C . GLY A 1 22 ? 22.802 5.974 14.087 1.00 10.00 22 GLY A C 22
ATOM 16527 O O . GLY A 1 22 ? 21.984 5.062 14.182 1.00 10.00 22 GLY A O 22
ATOM 16531 N N . PHE A 1 23 ? 22.823 6.818 13.051 1.00 10.00 23 PHE A N 22
ATOM 16532 C CA . PHE A 1 23 ? 21.909 6.804 11.900 1.00 10.00 23 PHE A CA 22
ATOM 16533 C C . PHE A 1 23 ? 21.597 5.393 11.406 1.00 10.00 23 PHE A C 22
ATOM 16534 O O . PHE A 1 23 ? 20.435 5.011 11.333 1.00 10.00 23 PHE A O 22
ATOM 16551 N N . THR A 1 24 ? 22.644 4.644 11.033 1.00 10.00 24 THR A N 22
ATOM 16552 C CA . THR A 1 24 ? 22.613 3.228 10.589 1.00 10.00 24 THR A CA 22
ATOM 16553 C C . THR A 1 24 ? 21.821 2.359 11.567 1.00 10.00 24 THR A C 22
ATOM 16554 O O . THR A 1 24 ? 20.836 1.730 11.194 1.00 10.00 24 THR A O 22
ATOM 16565 N N . PHE A 1 25 ? 22.262 2.318 12.835 1.00 10.00 25 PHE A N 22
ATOM 16566 C CA . PHE A 1 25 ? 21.573 1.572 13.885 1.00 10.00 25 PHE A CA 22
ATOM 16567 C C . PHE A 1 25 ? 20.112 1.964 13.946 1.00 10.00 25 PHE A C 22
ATOM 16568 O O . PHE A 1 25 ? 19.243 1.105 13.961 1.00 10.00 25 PHE A O 22
ATOM 16585 N N . CYS A 1 26 ? 19.845 3.269 13.914 1.00 10.00 26 CYS A N 22
ATOM 16586 C CA . CYS A 1 26 ? 18.494 3.775 13.862 1.00 10.00 26 CYS A CA 22
ATOM 16587 C C . CYS A 1 26 ? 17.728 3.308 12.636 1.00 10.00 26 CYS A C 22
ATOM 16588 O O . CYS A 1 26 ? 16.561 3.003 12.774 1.00 10.00 26 CYS A O 22
ATOM 16595 N N . GLU A 1 27 ? 18.391 3.185 11.490 1.00 10.00 27 GLU A N 22
ATOM 16596 C CA . GLU A 1 27 ? 17.824 2.652 10.261 1.00 10.00 27 GLU A CA 22
ATOM 16597 C C . GLU A 1 27 ? 17.499 1.174 10.420 1.00 10.00 27 GLU A C 22
ATOM 16598 O O . GLU A 1 27 ? 16.329 0.837 10.448 1.00 10.00 27 GLU A O 22
ATOM 16610 N N . MET A 1 28 ? 18.506 0.294 10.547 1.00 10.00 28 MET A N 22
ATOM 16611 C CA . MET A 1 28 ? 18.351 -1.166 10.719 1.00 10.00 28 MET A CA 22
ATOM 16612 C C . MET A 1 28 ? 17.303 -1.506 11.788 1.00 10.00 28 MET A C 22
ATOM 16613 O O . MET A 1 28 ? 16.625 -2.534 11.753 1.00 10.00 28 MET A O 22
ATOM 16627 N N . LYS A 1 29 ? 17.152 -0.619 12.783 1.00 10.00 29 LYS A N 22
ATOM 16628 C CA . LYS A 1 29 ? 16.131 -0.726 13.823 1.00 10.00 29 LYS A CA 22
ATOM 16629 C C . LYS A 1 29 ? 14.768 -0.247 13.350 1.00 10.00 29 LYS A C 22
ATOM 16630 O O . LYS A 1 29 ? 13.870 -1.061 13.344 1.00 10.00 29 LYS A O 22
ATOM 16649 N N . CYS A 1 30 ? 14.642 1.029 12.951 1.00 10.00 30 CYS A N 22
ATOM 16650 C CA . CYS A 1 30 ? 13.441 1.625 12.340 1.00 10.00 30 CYS A CA 22
ATOM 16651 C C . CYS A 1 30 ? 12.839 0.779 11.208 1.00 10.00 30 CYS A C 22
ATOM 16652 O O . CYS A 1 30 ? 11.637 0.816 10.959 1.00 10.00 30 CYS A O 22
ATOM 16659 N N . ASP A 1 31 ? 13.690 -0.007 10.542 1.00 10.00 31 ASP A N 22
ATOM 16660 C CA . ASP A 1 31 ? 13.336 -1.007 9.534 1.00 10.00 31 ASP A CA 22
ATOM 16661 C C . ASP A 1 31 ? 12.456 -2.103 10.135 1.00 10.00 31 ASP A C 22
ATOM 16662 O O . ASP A 1 31 ? 11.276 -2.249 9.834 1.00 10.00 31 ASP A O 22
ATOM 16671 N N . THR A 1 32 ? 13.021 -2.836 11.099 1.00 10.00 32 THR A N 22
ATOM 16672 C CA . THR A 1 32 ? 12.304 -3.893 11.830 1.00 10.00 32 THR A CA 22
ATOM 16673 C C . THR A 1 32 ? 11.273 -3.304 12.813 1.00 10.00 32 THR A C 22
ATOM 16674 O O . THR A 1 32 ? 10.339 -4.008 13.194 1.00 10.00 32 THR A O 22
ATOM 16685 N N . ASP A 1 33 ? 11.418 -2.040 13.236 1.00 10.00 33 ASP A N 22
ATOM 16686 C CA . ASP A 1 33 ? 10.523 -1.332 14.159 1.00 10.00 33 ASP A CA 22
ATOM 16687 C C . ASP A 1 33 ? 9.090 -1.351 13.617 1.00 10.00 33 ASP A C 22
ATOM 16688 O O . ASP A 1 33 ? 8.222 -2.092 14.091 1.00 10.00 33 ASP A O 22
ATOM 16697 N N . CYS A 1 34 ? 8.870 -0.592 12.537 1.00 10.00 34 CYS A N 22
ATOM 16698 C CA . CYS A 1 34 ? 7.572 -0.488 11.869 1.00 10.00 34 CYS A CA 22
ATOM 16699 C C . CYS A 1 34 ? 7.311 -1.649 10.901 1.00 10.00 34 CYS A C 22
ATOM 16700 O O . CYS A 1 34 ? 6.781 -1.504 9.797 1.00 10.00 34 CYS A O 22
ATOM 16707 N N . SER A 1 35 ? 7.741 -2.827 11.337 1.00 10.00 35 SER A N 22
ATOM 16708 C CA . SER A 1 35 ? 7.683 -4.081 10.601 1.00 10.00 35 SER A CA 22
ATOM 16709 C C . SER A 1 35 ? 8.025 -5.272 11.534 1.00 10.00 35 SER A C 22
ATOM 16710 O O . SER A 1 35 ? 8.911 -6.095 11.268 1.00 10.00 35 SER A O 22
ATOM 16718 N N . VAL A 1 36 ? 7.317 -5.400 12.664 1.00 10.00 36 VAL A N 22
ATOM 16719 C CA . VAL A 1 36 ? 7.469 -6.540 13.580 1.00 10.00 36 VAL A CA 22
ATOM 16720 C C . VAL A 1 36 ? 7.157 -7.863 12.871 1.00 10.00 36 VAL A C 22
ATOM 16721 O O . VAL A 1 36 ? 6.884 -7.918 11.666 1.00 10.00 36 VAL A O 22
ATOM 16734 N N . LYS A 1 37 ? 7.156 -8.939 13.652 1.00 10.00 37 LYS A N 22
ATOM 16735 C CA . LYS A 1 37 ? 6.804 -10.260 13.146 1.00 10.00 37 LYS A CA 22
ATOM 16736 C C . LYS A 1 37 ? 6.393 -11.165 14.288 1.00 10.00 37 LYS A C 22
ATOM 16737 O O . LYS A 1 37 ? 6.601 -10.838 15.455 1.00 10.00 37 LYS A O 22
ATOM 16756 N N . ASP A 1 38 ? 5.851 -12.315 13.933 1.00 10.00 38 ASP A N 22
ATOM 16757 C CA . ASP A 1 38 ? 5.430 -13.321 14.893 1.00 10.00 38 ASP A CA 22
ATOM 16758 C C . ASP A 1 38 ? 5.508 -14.695 14.227 1.00 10.00 38 ASP A C 22
ATOM 16759 O O . ASP A 1 38 ? 4.929 -14.903 13.162 1.00 10.00 38 ASP A O 22
ATOM 16768 N N . VAL A 1 39 ? 6.271 -15.614 14.814 1.00 10.00 39 VAL A N 22
ATOM 16769 C CA . VAL A 1 39 ? 6.426 -16.983 14.313 1.00 10.00 39 VAL A CA 22
ATOM 16770 C C . VAL A 1 39 ? 6.016 -17.982 15.381 1.00 10.00 39 VAL A C 22
ATOM 16771 O O . VAL A 1 39 ? 6.785 -18.864 15.741 1.00 10.00 39 VAL A O 22
ATOM 16784 N N . LYS A 1 40 ? 4.807 -17.805 15.928 1.00 10.00 40 LYS A N 22
ATOM 16785 C CA . LYS A 1 40 ? 4.276 -18.642 17.006 1.00 10.00 40 LYS A CA 22
ATOM 16786 C C . LYS A 1 40 ? 4.607 -20.101 16.732 1.00 10.00 40 LYS A C 22
ATOM 16787 O O . LYS A 1 40 ? 4.118 -20.660 15.748 1.00 10.00 40 LYS A O 22
ATOM 16806 N N . GLU A 1 41 ? 5.449 -20.662 17.600 1.00 10.00 41 GLU A N 22
ATOM 16807 C CA . GLU A 1 41 ? 5.935 -22.018 17.431 1.00 10.00 41 GLU A CA 22
ATOM 16808 C C . GLU A 1 41 ? 4.713 -22.914 17.369 1.00 10.00 41 GLU A C 22
ATOM 16809 O O . GLU A 1 41 ? 3.851 -22.857 18.258 1.00 10.00 41 GLU A O 22
ATOM 16821 N N . LYS A 1 42 ? 4.584 -23.643 16.255 1.00 10.00 42 LYS A N 22
ATOM 16822 C CA . LYS A 1 42 ? 3.476 -24.546 16.011 1.00 10.00 42 LYS A CA 22
ATOM 16823 C C . LYS A 1 42 ? 3.263 -25.358 17.285 1.00 10.00 42 LYS A C 22
ATOM 16824 O O . LYS A 1 42 ? 4.186 -25.979 17.787 1.00 10.00 42 LYS A O 22
ATOM 16843 N N . LEU A 1 43 ? 2.043 -25.334 17.809 1.00 10.00 43 LEU A N 22
ATOM 16844 C CA . LEU A 1 43 ? 1.731 -26.031 19.053 1.00 10.00 43 LEU A CA 22
ATOM 16845 C C . LEU A 1 43 ? 2.195 -27.493 18.961 1.00 10.00 43 LEU A C 22
ATOM 16846 O O . LEU A 1 43 ? 1.838 -28.210 18.018 1.00 10.00 43 LEU A O 22
ATOM 16862 N N . GLU A 1 44 ? 2.974 -27.921 19.940 1.00 10.00 44 GLU A N 22
ATOM 16863 C CA . GLU A 1 44 ? 3.609 -29.221 19.982 1.00 10.00 44 GLU A CA 22
ATOM 16864 C C . GLU A 1 44 ? 3.321 -29.826 21.342 1.00 10.00 44 GLU A C 22
ATOM 16865 O O . GLU A 1 44 ? 3.310 -29.138 22.357 1.00 10.00 44 GLU A O 22
ATOM 16877 N N . ASN A 1 45 ? 3.008 -31.121 21.352 1.00 10.00 45 ASN A N 22
ATOM 16878 C CA . ASN A 1 45 ? 2.729 -31.875 22.583 1.00 10.00 45 ASN A CA 22
ATOM 16879 C C . ASN A 1 45 ? 2.363 -33.324 22.255 1.00 10.00 45 ASN A C 22
ATOM 16880 O O . ASN A 1 45 ? 2.831 -34.265 22.890 1.00 10.00 45 ASN A O 22
ATOM 16891 N N . TYR A 1 46 ? 1.481 -33.467 21.256 1.00 10.00 46 TYR A N 22
ATOM 16892 C CA . TYR A 1 46 ? 0.998 -34.724 20.706 1.00 10.00 46 TYR A CA 22
ATOM 16893 C C . TYR A 1 46 ? 2.147 -35.721 20.574 1.00 10.00 46 TYR A C 22
ATOM 16894 O O . TYR A 1 46 ? 3.191 -35.455 19.978 1.00 10.00 46 TYR A O 22
ATOM 16912 N N . LYS A 1 47 ? 1.965 -36.907 21.149 1.00 10.00 47 LYS A N 22
ATOM 16913 C CA . LYS A 1 47 ? 2.968 -37.973 21.095 1.00 10.00 47 LYS A CA 22
ATOM 16914 C C . LYS A 1 47 ? 2.357 -39.274 21.627 1.00 10.00 47 LYS A C 22
ATOM 16915 O O . LYS A 1 47 ? 2.641 -39.662 22.760 1.00 10.00 47 LYS A O 22
ATOM 16934 N N . PRO A 1 48 ? 1.478 -39.919 20.844 1.00 10.00 48 PRO A N 22
ATOM 16935 C CA . PRO A 1 48 ? 0.919 -41.191 21.247 1.00 10.00 48 PRO A CA 22
ATOM 16936 C C . PRO A 1 48 ? 2.014 -42.250 21.272 1.00 10.00 48 PRO A C 22
ATOM 16937 O O . PRO A 1 48 ? 2.944 -42.217 20.471 1.00 10.00 48 PRO A O 22
ATOM 16948 N N . LYS A 1 49 ? 1.906 -43.178 22.220 1.00 10.00 49 LYS A N 22
ATOM 16949 C CA . LYS A 1 49 ? 2.772 -44.362 22.298 1.00 10.00 49 LYS A CA 22
ATOM 16950 C C . LYS A 1 49 ? 2.508 -45.329 21.130 1.00 10.00 49 LYS A C 22
ATOM 16951 O O . LYS A 1 49 ? 1.633 -45.068 20.311 1.00 10.00 49 LYS A O 22
ATOM 16970 N N . ASN A 1 50 ? 3.234 -46.442 21.092 1.00 10.00 50 ASN A N 22
ATOM 16971 C CA . ASN A 1 50 ? 3.042 -47.535 20.149 1.00 10.00 50 ASN A CA 22
ATOM 16972 C C . ASN A 1 50 ? 1.902 -48.474 20.571 1.00 10.00 50 ASN A C 22
ATOM 16973 O O . ASN A 1 50 ? 1.945 -49.001 21.728 1.00 10.00 50 ASN A O 22
ATOM 16985 N N . ASP A 1 1 ? 1.331 0.001 0.014 1.00 10.00 1 ASP A N 23
ATOM 16986 C CA . ASP A 1 1 ? 2.067 0.021 -1.256 1.00 10.00 1 ASP A CA 23
ATOM 16987 C C . ASP A 1 1 ? 3.492 -0.381 -0.969 1.00 10.00 1 ASP A C 23
ATOM 16988 O O . ASP A 1 1 ? 3.768 -0.895 0.112 1.00 10.00 1 ASP A O 23
ATOM 16999 N N . GLU A 1 2 ? 4.401 -0.093 -1.889 1.00 10.00 2 GLU A N 23
ATOM 17000 C CA . GLU A 1 2 ? 5.801 -0.463 -1.759 1.00 10.00 2 GLU A CA 23
ATOM 17001 C C . GLU A 1 2 ? 6.561 0.024 -2.971 1.00 10.00 2 GLU A C 23
ATOM 17002 O O . GLU A 1 2 ? 6.206 -0.347 -4.080 1.00 10.00 2 GLU A O 23
ATOM 17014 N N . ALA A 1 3 ? 7.561 0.883 -2.757 1.00 10.00 3 ALA A N 23
ATOM 17015 C CA . ALA A 1 3 ? 8.394 1.431 -3.828 1.00 10.00 3 ALA A CA 23
ATOM 17016 C C . ALA A 1 3 ? 9.252 2.566 -3.318 1.00 10.00 3 ALA A C 23
ATOM 17017 O O . ALA A 1 3 ? 10.241 2.313 -2.655 1.00 10.00 3 ALA A O 23
ATOM 17024 N N . GLN A 1 4 ? 8.811 3.812 -3.503 1.00 10.00 4 GLN A N 23
ATOM 17025 C CA . GLN A 1 4 ? 9.487 5.003 -3.005 1.00 10.00 4 GLN A CA 23
ATOM 17026 C C . GLN A 1 4 ? 9.869 4.862 -1.525 1.00 10.00 4 GLN A C 23
ATOM 17027 O O . GLN A 1 4 ? 10.860 5.417 -1.075 1.00 10.00 4 GLN A O 23
ATOM 17041 N N . PHE A 1 5 ? 9.092 4.080 -0.767 1.00 10.00 5 PHE A N 23
ATOM 17042 C CA . PHE A 1 5 ? 9.365 3.765 0.625 1.00 10.00 5 PHE A CA 23
ATOM 17043 C C . PHE A 1 5 ? 10.294 2.555 0.746 1.00 10.00 5 PHE A C 23
ATOM 17044 O O . PHE A 1 5 ? 11.220 2.585 1.537 1.00 10.00 5 PHE A O 23
ATOM 17061 N N . LYS A 1 6 ? 10.066 1.481 -0.028 1.00 10.00 6 LYS A N 23
ATOM 17062 C CA . LYS A 1 6 ? 10.942 0.314 -0.057 1.00 10.00 6 LYS A CA 23
ATOM 17063 C C . LYS A 1 6 ? 12.374 0.696 -0.421 1.00 10.00 6 LYS A C 23
ATOM 17064 O O . LYS A 1 6 ? 13.293 0.087 0.091 1.00 10.00 6 LYS A O 23
ATOM 17083 N N . GLU A 1 7 ? 12.545 1.779 -1.166 1.00 10.00 7 GLU A N 23
ATOM 17084 C CA . GLU A 1 7 ? 13.847 2.277 -1.526 1.00 10.00 7 GLU A CA 23
ATOM 17085 C C . GLU A 1 7 ? 14.414 3.102 -0.394 1.00 10.00 7 GLU A C 23
ATOM 17086 O O . GLU A 1 7 ? 15.603 3.089 -0.183 1.00 10.00 7 GLU A O 23
ATOM 17098 N N . CYS A 1 8 ? 13.583 3.808 0.365 1.00 10.00 8 CYS A N 23
ATOM 17099 C CA . CYS A 1 8 ? 14.045 4.568 1.502 1.00 10.00 8 CYS A CA 23
ATOM 17100 C C . CYS A 1 8 ? 14.395 3.622 2.617 1.00 10.00 8 CYS A C 23
ATOM 17101 O O . CYS A 1 8 ? 15.421 3.802 3.203 1.00 10.00 8 CYS A O 23
ATOM 17108 N N . TYR A 1 9 ? 13.610 2.597 2.901 1.00 10.00 9 TYR A N 23
ATOM 17109 C CA . TYR A 1 9 ? 13.874 1.615 3.932 1.00 10.00 9 TYR A CA 23
ATOM 17110 C C . TYR A 1 9 ? 15.144 0.844 3.635 1.00 10.00 9 TYR A C 23
ATOM 17111 O O . TYR A 1 9 ? 16.010 0.764 4.495 1.00 10.00 9 TYR A O 23
ATOM 17129 N N . ASP A 1 10 ? 15.253 0.292 2.423 1.00 10.00 10 ASP A N 23
ATOM 17130 C CA . ASP A 1 10 ? 16.420 -0.481 2.006 1.00 10.00 10 ASP A CA 23
ATOM 17131 C C . ASP A 1 10 ? 17.665 0.402 2.040 1.00 10.00 10 ASP A C 23
ATOM 17132 O O . ASP A 1 10 ? 18.666 0.106 2.700 1.00 10.00 10 ASP A O 23
ATOM 17141 N N . THR A 1 11 ? 17.564 1.560 1.381 1.00 10.00 11 THR A N 23
ATOM 17142 C CA . THR A 1 11 ? 18.657 2.511 1.289 1.00 10.00 11 THR A CA 23
ATOM 17143 C C . THR A 1 11 ? 19.008 3.054 2.658 1.00 10.00 11 THR A C 23
ATOM 17144 O O . THR A 1 11 ? 20.180 3.055 3.028 1.00 10.00 11 THR A O 23
ATOM 17155 N N . CYS A 1 12 ? 18.006 3.448 3.440 1.00 10.00 12 CYS A N 23
ATOM 17156 C CA . CYS A 1 12 ? 18.171 3.929 4.797 1.00 10.00 12 CYS A CA 23
ATOM 17157 C C . CYS A 1 12 ? 18.889 2.863 5.583 1.00 10.00 12 CYS A C 23
ATOM 17158 O O . CYS A 1 12 ? 19.890 3.169 6.205 1.00 10.00 12 CYS A O 23
ATOM 17165 N N . HIS A 1 13 ? 18.486 1.589 5.465 1.00 10.00 13 HIS A N 23
ATOM 17166 C CA . HIS A 1 13 ? 19.128 0.472 6.132 1.00 10.00 13 HIS A CA 23
ATOM 17167 C C . HIS A 1 13 ? 20.605 0.461 5.827 1.00 10.00 13 HIS A C 23
ATOM 17168 O O . HIS A 1 13 ? 21.373 0.198 6.729 1.00 10.00 13 HIS A O 23
ATOM 17183 N N . LYS A 1 14 ? 21.016 0.741 4.594 1.00 10.00 14 LYS A N 23
ATOM 17184 C CA . LYS A 1 14 ? 22.421 0.836 4.224 1.00 10.00 14 LYS A CA 23
ATOM 17185 C C . LYS A 1 14 ? 23.164 1.820 5.119 1.00 10.00 14 LYS A C 23
ATOM 17186 O O . LYS A 1 14 ? 23.958 1.384 5.947 1.00 10.00 14 LYS A O 23
ATOM 17205 N N . GLU A 1 15 ? 22.863 3.113 4.987 1.00 10.00 15 GLU A N 23
ATOM 17206 C CA . GLU A 1 15 ? 23.449 4.142 5.849 1.00 10.00 15 GLU A CA 23
ATOM 17207 C C . GLU A 1 15 ? 23.128 3.902 7.339 1.00 10.00 15 GLU A C 23
ATOM 17208 O O . GLU A 1 15 ? 23.787 4.389 8.246 1.00 10.00 15 GLU A O 23
ATOM 17220 N N . CYS A 1 16 ? 22.142 3.060 7.621 1.00 10.00 16 CYS A N 23
ATOM 17221 C CA . CYS A 1 16 ? 21.760 2.715 8.955 1.00 10.00 16 CYS A CA 23
ATOM 17222 C C . CYS A 1 16 ? 22.729 1.699 9.504 1.00 10.00 16 CYS A C 23
ATOM 17223 O O . CYS A 1 16 ? 23.438 1.985 10.448 1.00 10.00 16 CYS A O 23
ATOM 17230 N N . SER A 1 17 ? 22.739 0.471 8.982 1.00 10.00 17 SER A N 23
ATOM 17231 C CA . SER A 1 17 ? 23.637 -0.597 9.371 1.00 10.00 17 SER A CA 23
ATOM 17232 C C . SER A 1 17 ? 25.070 -0.105 9.359 1.00 10.00 17 SER A C 23
ATOM 17233 O O . SER A 1 17 ? 25.858 -0.653 10.115 1.00 10.00 17 SER A O 23
ATOM 17241 N N . ASP A 1 18 ? 25.395 0.916 8.552 1.00 10.00 18 ASP A N 23
ATOM 17242 C CA . ASP A 1 18 ? 26.692 1.590 8.567 1.00 10.00 18 ASP A CA 23
ATOM 17243 C C . ASP A 1 18 ? 27.090 2.040 9.973 1.00 10.00 18 ASP A C 23
ATOM 17244 O O . ASP A 1 18 ? 28.235 1.889 10.395 1.00 10.00 18 ASP A O 23
ATOM 17253 N N . LYS A 1 19 ? 26.111 2.483 10.772 1.00 10.00 19 LYS A N 23
ATOM 17254 C CA . LYS A 1 19 ? 26.323 2.838 12.156 1.00 10.00 19 LYS A CA 23
ATOM 17255 C C . LYS A 1 19 ? 26.860 1.671 12.972 1.00 10.00 19 LYS A C 23
ATOM 17256 O O . LYS A 1 19 ? 27.271 1.873 14.119 1.00 10.00 19 LYS A O 23
ATOM 17275 N N . GLY A 1 20 ? 26.787 0.463 12.425 1.00 10.00 20 GLY A N 23
ATOM 17276 C CA . GLY A 1 20 ? 27.240 -0.767 13.029 1.00 10.00 20 GLY A CA 23
ATOM 17277 C C . GLY A 1 20 ? 26.217 -1.249 14.043 1.00 10.00 20 GLY A C 23
ATOM 17278 O O . GLY A 1 20 ? 26.554 -1.989 14.960 1.00 10.00 20 GLY A O 23
ATOM 17282 N N . ASN A 1 21 ? 24.972 -0.760 13.937 1.00 10.00 21 ASN A N 23
ATOM 17283 C CA . ASN A 1 21 ? 23.899 -1.183 14.804 1.00 10.00 21 ASN A CA 23
ATOM 17284 C C . ASN A 1 21 ? 23.377 -2.571 14.422 1.00 10.00 21 ASN A C 23
ATOM 17285 O O . ASN A 1 21 ? 23.799 -3.187 13.445 1.00 10.00 21 ASN A O 23
ATOM 17296 N N . GLY A 1 22 ? 22.377 -3.037 15.167 1.00 10.00 22 GLY A N 23
ATOM 17297 C CA . GLY A 1 22 ? 21.728 -4.297 14.871 1.00 10.00 22 GLY A CA 23
ATOM 17298 C C . GLY A 1 22 ? 20.750 -4.138 13.727 1.00 10.00 22 GLY A C 23
ATOM 17299 O O . GLY A 1 22 ? 19.909 -3.251 13.772 1.00 10.00 22 GLY A O 23
ATOM 17303 N N . PHE A 1 23 ? 20.830 -5.013 12.730 1.00 10.00 23 PHE A N 23
ATOM 17304 C CA . PHE A 1 23 ? 19.950 -5.039 11.572 1.00 10.00 23 PHE A CA 23
ATOM 17305 C C . PHE A 1 23 ? 18.516 -4.740 11.938 1.00 10.00 23 PHE A C 23
ATOM 17306 O O . PHE A 1 23 ? 18.010 -3.728 11.483 1.00 10.00 23 PHE A O 23
ATOM 17323 N N . THR A 1 24 ? 17.928 -5.566 12.808 1.00 10.00 24 THR A N 23
ATOM 17324 C CA . THR A 1 24 ? 16.564 -5.420 13.286 1.00 10.00 24 THR A CA 23
ATOM 17325 C C . THR A 1 24 ? 16.300 -3.994 13.725 1.00 10.00 24 THR A C 23
ATOM 17326 O O . THR A 1 24 ? 15.418 -3.337 13.199 1.00 10.00 24 THR A O 23
ATOM 17337 N N . PHE A 1 25 ? 17.075 -3.502 14.689 1.00 10.00 25 PHE A N 23
ATOM 17338 C CA . PHE A 1 25 ? 16.952 -2.148 15.178 1.00 10.00 25 PHE A CA 23
ATOM 17339 C C . PHE A 1 25 ? 17.028 -1.158 14.034 1.00 10.00 25 PHE A C 23
ATOM 17340 O O . PHE A 1 25 ? 16.185 -0.282 13.941 1.00 10.00 25 PHE A O 23
ATOM 17357 N N . CYS A 1 26 ? 18.014 -1.320 13.155 1.00 10.00 26 CYS A N 23
ATOM 17358 C CA . CYS A 1 26 ? 18.147 -0.509 11.983 1.00 10.00 26 CYS A CA 23
ATOM 17359 C C . CYS A 1 26 ? 16.899 -0.589 11.124 1.00 10.00 26 CYS A C 23
ATOM 17360 O O . CYS A 1 26 ? 16.515 0.408 10.556 1.00 10.00 26 CYS A O 23
ATOM 17367 N N . GLU A 1 27 ? 16.261 -1.747 11.037 1.00 10.00 27 GLU A N 23
ATOM 17368 C CA . GLU A 1 27 ? 15.032 -1.965 10.306 1.00 10.00 27 GLU A CA 23
ATOM 17369 C C . GLU A 1 27 ? 13.893 -1.196 10.933 1.00 10.00 27 GLU A C 23
ATOM 17370 O O . GLU A 1 27 ? 13.424 -0.248 10.324 1.00 10.00 27 GLU A O 23
ATOM 17382 N N . MET A 1 28 ? 13.483 -1.557 12.153 1.00 10.00 28 MET A N 23
ATOM 17383 C CA . MET A 1 28 ? 12.404 -0.879 12.861 1.00 10.00 28 MET A CA 23
ATOM 17384 C C . MET A 1 28 ? 12.617 0.631 12.883 1.00 10.00 28 MET A C 23
ATOM 17385 O O . MET A 1 28 ? 11.675 1.409 12.818 1.00 10.00 28 MET A O 23
ATOM 17399 N N . LYS A 1 29 ? 13.878 1.059 13.005 1.00 10.00 29 LYS A N 23
ATOM 17400 C CA . LYS A 1 29 ? 14.229 2.458 12.991 1.00 10.00 29 LYS A CA 23
ATOM 17401 C C . LYS A 1 29 ? 14.039 3.032 11.619 1.00 10.00 29 LYS A C 23
ATOM 17402 O O . LYS A 1 29 ? 13.215 3.919 11.523 1.00 10.00 29 LYS A O 23
ATOM 17421 N N . CYS A 1 30 ? 14.787 2.573 10.616 1.00 10.00 30 CYS A N 23
ATOM 17422 C CA . CYS A 1 30 ? 14.635 2.985 9.227 1.00 10.00 30 CYS A CA 23
ATOM 17423 C C . CYS A 1 30 ? 13.155 2.990 8.804 1.00 10.00 30 CYS A C 23
ATOM 17424 O O . CYS A 1 30 ? 12.751 3.767 7.944 1.00 10.00 30 CYS A O 23
ATOM 17431 N N . ASP A 1 31 ? 12.340 2.153 9.452 1.00 10.00 31 ASP A N 23
ATOM 17432 C CA . ASP A 1 31 ? 10.906 2.112 9.263 1.00 10.00 31 ASP A CA 23
ATOM 17433 C C . ASP A 1 31 ? 10.268 3.444 9.625 1.00 10.00 31 ASP A C 23
ATOM 17434 O O . ASP A 1 31 ? 9.674 4.129 8.799 1.00 10.00 31 ASP A O 23
ATOM 17443 N N . THR A 1 32 ? 10.422 3.836 10.890 1.00 10.00 32 THR A N 23
ATOM 17444 C CA . THR A 1 32 ? 9.910 5.103 11.370 1.00 10.00 32 THR A CA 23
ATOM 17445 C C . THR A 1 32 ? 10.738 6.270 10.850 1.00 10.00 32 THR A C 23
ATOM 17446 O O . THR A 1 32 ? 10.240 7.391 10.842 1.00 10.00 32 THR A O 23
ATOM 17457 N N . ASP A 1 33 ? 11.988 6.033 10.452 1.00 10.00 33 ASP A N 23
ATOM 17458 C CA . ASP A 1 33 ? 12.871 7.037 9.897 1.00 10.00 33 ASP A CA 23
ATOM 17459 C C . ASP A 1 33 ? 12.165 7.729 8.734 1.00 10.00 33 ASP A C 23
ATOM 17460 O O . ASP A 1 33 ? 11.734 8.879 8.857 1.00 10.00 33 ASP A O 23
ATOM 17469 N N . CYS A 1 34 ? 12.065 7.011 7.610 1.00 10.00 34 CYS A N 23
ATOM 17470 C CA . CYS A 1 34 ? 11.499 7.561 6.405 1.00 10.00 34 CYS A CA 23
ATOM 17471 C C . CYS A 1 34 ? 9.995 7.466 6.541 1.00 10.00 34 CYS A C 23
ATOM 17472 O O . CYS A 1 34 ? 9.373 6.532 6.061 1.00 10.00 34 CYS A O 23
ATOM 17479 N N . SER A 1 35 ? 9.386 8.429 7.204 1.00 10.00 35 SER A N 23
ATOM 17480 C CA . SER A 1 35 ? 7.957 8.463 7.411 1.00 10.00 35 SER A CA 23
ATOM 17481 C C . SER A 1 35 ? 7.629 9.761 8.134 1.00 10.00 35 SER A C 23
ATOM 17482 O O . SER A 1 35 ? 8.414 10.272 8.935 1.00 10.00 35 SER A O 23
ATOM 17490 N N . VAL A 1 36 ? 6.464 10.330 7.819 1.00 10.00 36 VAL A N 23
ATOM 17491 C CA . VAL A 1 36 ? 5.951 11.526 8.474 1.00 10.00 36 VAL A CA 23
ATOM 17492 C C . VAL A 1 36 ? 5.805 11.307 9.982 1.00 10.00 36 VAL A C 23
ATOM 17493 O O . VAL A 1 36 ? 6.257 10.322 10.561 1.00 10.00 36 VAL A O 23
ATOM 17506 N N . LYS A 1 37 ? 5.126 12.223 10.652 1.00 10.00 37 LYS A N 23
ATOM 17507 C CA . LYS A 1 37 ? 4.831 12.090 12.068 1.00 10.00 37 LYS A CA 23
ATOM 17508 C C . LYS A 1 37 ? 3.857 13.169 12.491 1.00 10.00 37 LYS A C 23
ATOM 17509 O O . LYS A 1 37 ? 3.209 13.780 11.646 1.00 10.00 37 LYS A O 23
ATOM 17528 N N . ASP A 1 38 ? 3.745 13.349 13.802 1.00 10.00 38 ASP A N 23
ATOM 17529 C CA . ASP A 1 38 ? 2.919 14.402 14.357 1.00 10.00 38 ASP A CA 23
ATOM 17530 C C . ASP A 1 38 ? 3.477 15.770 13.999 1.00 10.00 38 ASP A C 23
ATOM 17531 O O . ASP A 1 38 ? 4.616 15.876 13.528 1.00 10.00 38 ASP A O 23
ATOM 17540 N N . VAL A 1 39 ? 2.739 16.817 14.343 1.00 10.00 39 VAL A N 23
ATOM 17541 C CA . VAL A 1 39 ? 3.134 18.183 14.055 1.00 10.00 39 VAL A CA 23
ATOM 17542 C C . VAL A 1 39 ? 2.457 19.080 15.063 1.00 10.00 39 VAL A C 23
ATOM 17543 O O . VAL A 1 39 ? 1.404 19.610 14.761 1.00 10.00 39 VAL A O 23
ATOM 17556 N N . LYS A 1 40 ? 3.098 19.263 16.226 1.00 10.00 40 LYS A N 23
ATOM 17557 C CA . LYS A 1 40 ? 2.592 20.125 17.293 1.00 10.00 40 LYS A CA 23
ATOM 17558 C C . LYS A 1 40 ? 2.082 21.441 16.708 1.00 10.00 40 LYS A C 23
ATOM 17559 O O . LYS A 1 40 ? 2.708 22.024 15.815 1.00 10.00 40 LYS A O 23
ATOM 17578 N N . GLU A 1 41 ? 0.980 21.926 17.254 1.00 10.00 41 GLU A N 23
ATOM 17579 C CA . GLU A 1 41 ? 0.350 23.123 16.742 1.00 10.00 41 GLU A CA 23
ATOM 17580 C C . GLU A 1 41 ? 1.042 24.324 17.357 1.00 10.00 41 GLU A C 23
ATOM 17581 O O . GLU A 1 41 ? 1.766 24.203 18.353 1.00 10.00 41 GLU A O 23
ATOM 17593 N N . LYS A 1 42 ? 0.837 25.497 16.745 1.00 10.00 42 LYS A N 23
ATOM 17594 C CA . LYS A 1 42 ? 1.417 26.739 17.230 1.00 10.00 42 LYS A CA 23
ATOM 17595 C C . LYS A 1 42 ? 1.181 26.811 18.727 1.00 10.00 42 LYS A C 23
ATOM 17596 O O . LYS A 1 42 ? 0.029 26.706 19.142 1.00 10.00 42 LYS A O 23
ATOM 17615 N N . LEU A 1 43 ? 2.279 26.939 19.482 1.00 10.00 43 LEU A N 23
ATOM 17616 C CA . LEU A 1 43 ? 2.239 27.036 20.929 1.00 10.00 43 LEU A CA 23
ATOM 17617 C C . LEU A 1 43 ? 1.104 27.972 21.368 1.00 10.00 43 LEU A C 23
ATOM 17618 O O . LEU A 1 43 ? 0.693 28.882 20.632 1.00 10.00 43 LEU A O 23
ATOM 17634 N N . GLU A 1 44 ? 0.633 27.768 22.584 1.00 10.00 44 GLU A N 23
ATOM 17635 C CA . GLU A 1 44 ? -0.425 28.610 23.102 1.00 10.00 44 GLU A CA 23
ATOM 17636 C C . GLU A 1 44 ? 0.137 29.924 23.628 1.00 10.00 44 GLU A C 23
ATOM 17637 O O . GLU A 1 44 ? 1.356 30.071 23.747 1.00 10.00 44 GLU A O 23
ATOM 17649 N N . ASN A 1 45 ? -0.763 30.839 23.998 1.00 10.00 45 ASN A N 23
ATOM 17650 C CA . ASN A 1 45 ? -0.400 32.138 24.523 1.00 10.00 45 ASN A CA 23
ATOM 17651 C C . ASN A 1 45 ? 0.269 32.972 23.426 1.00 10.00 45 ASN A C 23
ATOM 17652 O O . ASN A 1 45 ? 1.132 32.539 22.664 1.00 10.00 45 ASN A O 23
ATOM 17663 N N . TYR A 1 46 ? -0.114 34.232 23.341 1.00 10.00 46 TYR A N 23
ATOM 17664 C CA . TYR A 1 46 ? 0.424 35.123 22.332 1.00 10.00 46 TYR A CA 23
ATOM 17665 C C . TYR A 1 46 ? 1.032 36.345 22.986 1.00 10.00 46 TYR A C 23
ATOM 17666 O O . TYR A 1 46 ? 0.921 36.549 24.196 1.00 10.00 46 TYR A O 23
ATOM 17684 N N . LYS A 1 47 ? 1.683 37.173 22.166 1.00 10.00 47 LYS A N 23
ATOM 17685 C CA . LYS A 1 47 ? 2.241 38.421 22.646 1.00 10.00 47 LYS A CA 23
ATOM 17686 C C . LYS A 1 47 ? 1.142 39.350 23.194 1.00 10.00 47 LYS A C 23
ATOM 17687 O O . LYS A 1 47 ? -0.017 39.263 22.772 1.00 10.00 47 LYS A O 23
ATOM 17706 N N . PRO A 1 48 ? 1.517 40.269 24.089 1.00 10.00 48 PRO A N 23
ATOM 17707 C CA . PRO A 1 48 ? 0.580 41.218 24.653 1.00 10.00 48 PRO A CA 23
ATOM 17708 C C . PRO A 1 48 ? 0.213 42.291 23.636 1.00 10.00 48 PRO A C 23
ATOM 17709 O O . PRO A 1 48 ? 1.014 42.648 22.765 1.00 10.00 48 PRO A O 23
ATOM 17720 N N . LYS A 1 49 ? -1.021 42.784 23.736 1.00 10.00 49 LYS A N 23
ATOM 17721 C CA . LYS A 1 49 ? -1.503 43.853 22.871 1.00 10.00 49 LYS A CA 23
ATOM 17722 C C . LYS A 1 49 ? -1.505 45.181 23.625 1.00 10.00 49 LYS A C 23
ATOM 17723 O O . LYS A 1 49 ? -1.564 45.180 24.855 1.00 10.00 49 LYS A O 23
ATOM 17742 N N . ASN A 1 50 ? -1.508 46.282 22.880 1.00 10.00 50 ASN A N 23
ATOM 17743 C CA . ASN A 1 50 ? -1.546 47.637 23.415 1.00 10.00 50 ASN A CA 23
ATOM 17744 C C . ASN A 1 50 ? -2.375 48.581 22.514 1.00 10.00 50 ASN A C 23
ATOM 17745 O O . ASN A 1 50 ? -3.398 49.070 23.024 1.00 10.00 50 ASN A O 23
ATOM 17757 N N . ASP A 1 1 ? 1.391 0.140 0.036 1.00 10.00 1 ASP A N 24
ATOM 17758 C CA . ASP A 1 1 ? 2.187 -0.047 -1.203 1.00 10.00 1 ASP A CA 24
ATOM 17759 C C . ASP A 1 1 ? 1.669 -1.240 -1.998 1.00 10.00 1 ASP A C 24
ATOM 17760 O O . ASP A 1 1 ? 1.214 -1.070 -3.125 1.00 10.00 1 ASP A O 24
ATOM 17771 N N . GLU A 1 2 ? 1.588 -2.411 -1.356 1.00 10.00 2 GLU A N 24
ATOM 17772 C CA . GLU A 1 2 ? 1.023 -3.599 -2.015 1.00 10.00 2 GLU A CA 24
ATOM 17773 C C . GLU A 1 2 ? -0.426 -3.439 -2.528 1.00 10.00 2 GLU A C 24
ATOM 17774 O O . GLU A 1 2 ? -0.772 -4.037 -3.535 1.00 10.00 2 GLU A O 24
ATOM 17786 N N . ALA A 1 3 ? -1.261 -2.647 -1.841 1.00 10.00 3 ALA A N 24
ATOM 17787 C CA . ALA A 1 3 ? -2.645 -2.371 -2.245 1.00 10.00 3 ALA A CA 24
ATOM 17788 C C . ALA A 1 3 ? -2.758 -1.915 -3.719 1.00 10.00 3 ALA A C 24
ATOM 17789 O O . ALA A 1 3 ? -3.530 -2.513 -4.449 1.00 10.00 3 ALA A O 24
ATOM 17796 N N . GLN A 1 4 ? -1.943 -0.953 -4.167 1.00 10.00 4 GLN A N 24
ATOM 17797 C CA . GLN A 1 4 ? -1.795 -0.500 -5.568 1.00 10.00 4 GLN A CA 24
ATOM 17798 C C . GLN A 1 4 ? -1.536 -1.616 -6.607 1.00 10.00 4 GLN A C 24
ATOM 17799 O O . GLN A 1 4 ? -1.875 -1.485 -7.778 1.00 10.00 4 GLN A O 24
ATOM 17813 N N . PHE A 1 5 ? -0.909 -2.708 -6.178 1.00 10.00 5 PHE A N 24
ATOM 17814 C CA . PHE A 1 5 ? -0.750 -3.944 -6.941 1.00 10.00 5 PHE A CA 24
ATOM 17815 C C . PHE A 1 5 ? -1.933 -4.883 -6.705 1.00 10.00 5 PHE A C 24
ATOM 17816 O O . PHE A 1 5 ? -2.448 -5.429 -7.661 1.00 10.00 5 PHE A O 24
ATOM 17833 N N . LYS A 1 6 ? -2.377 -5.080 -5.464 1.00 10.00 6 LYS A N 24
ATOM 17834 C CA . LYS A 1 6 ? -3.526 -5.929 -5.086 1.00 10.00 6 LYS A CA 24
ATOM 17835 C C . LYS A 1 6 ? -4.820 -5.509 -5.780 1.00 10.00 6 LYS A C 24
ATOM 17836 O O . LYS A 1 6 ? -5.599 -6.368 -6.188 1.00 10.00 6 LYS A O 24
ATOM 17855 N N . GLU A 1 7 ? -4.974 -4.207 -5.975 1.00 10.00 7 GLU A N 24
ATOM 17856 C CA . GLU A 1 7 ? -6.048 -3.641 -6.773 1.00 10.00 7 GLU A CA 24
ATOM 17857 C C . GLU A 1 7 ? -5.890 -3.991 -8.257 1.00 10.00 7 GLU A C 24
ATOM 17858 O O . GLU A 1 7 ? -6.869 -4.435 -8.867 1.00 10.00 7 GLU A O 24
ATOM 17870 N N . CYS A 1 8 ? -4.656 -3.869 -8.765 1.00 10.00 8 CYS A N 24
ATOM 17871 C CA . CYS A 1 8 ? -4.317 -4.124 -10.149 1.00 10.00 8 CYS A CA 24
ATOM 17872 C C . CYS A 1 8 ? -4.513 -5.615 -10.422 1.00 10.00 8 CYS A C 24
ATOM 17873 O O . CYS A 1 8 ? -5.216 -5.989 -11.337 1.00 10.00 8 CYS A O 24
ATOM 17880 N N . TYR A 1 9 ? -4.023 -6.476 -9.549 1.00 10.00 9 TYR A N 24
ATOM 17881 C CA . TYR A 1 9 ? -4.237 -7.905 -9.616 1.00 10.00 9 TYR A CA 24
ATOM 17882 C C . TYR A 1 9 ? -5.709 -8.323 -9.570 1.00 10.00 9 TYR A C 24
ATOM 17883 O O . TYR A 1 9 ? -6.156 -9.013 -10.477 1.00 10.00 9 TYR A O 24
ATOM 17901 N N . ASP A 1 10 ? -6.471 -7.908 -8.556 1.00 10.00 10 ASP A N 24
ATOM 17902 C CA . ASP A 1 10 ? -7.911 -8.215 -8.426 1.00 10.00 10 ASP A CA 24
ATOM 17903 C C . ASP A 1 10 ? -8.720 -7.694 -9.639 1.00 10.00 10 ASP A C 24
ATOM 17904 O O . ASP A 1 10 ? -9.416 -8.438 -10.335 1.00 10.00 10 ASP A O 24
ATOM 17913 N N . THR A 1 11 ? -8.540 -6.412 -9.945 1.00 10.00 11 THR A N 24
ATOM 17914 C CA . THR A 1 11 ? -9.194 -5.683 -11.055 1.00 10.00 11 THR A CA 24
ATOM 17915 C C . THR A 1 11 ? -8.759 -6.163 -12.452 1.00 10.00 11 THR A C 24
ATOM 17916 O O . THR A 1 11 ? -9.615 -6.355 -13.327 1.00 10.00 11 THR A O 24
ATOM 17927 N N . CYS A 1 12 ? -7.458 -6.387 -12.654 1.00 10.00 12 CYS A N 24
ATOM 17928 C CA . CYS A 1 12 ? -6.938 -7.077 -13.828 1.00 10.00 12 CYS A CA 24
ATOM 17929 C C . CYS A 1 12 ? -7.550 -8.481 -13.893 1.00 10.00 12 CYS A C 24
ATOM 17930 O O . CYS A 1 12 ? -8.024 -8.893 -14.941 1.00 10.00 12 CYS A O 24
ATOM 17937 N N . HIS A 1 13 ? -7.663 -9.210 -12.781 1.00 10.00 13 HIS A N 24
ATOM 17938 C CA . HIS A 1 13 ? -8.376 -10.489 -12.769 1.00 10.00 13 HIS A CA 24
ATOM 17939 C C . HIS A 1 13 ? -9.844 -10.427 -13.212 1.00 10.00 13 HIS A C 24
ATOM 17940 O O . HIS A 1 13 ? -10.328 -11.379 -13.829 1.00 10.00 13 HIS A O 24
ATOM 17955 N N . LYS A 1 14 ? -10.525 -9.331 -12.874 1.00 10.00 14 LYS A N 24
ATOM 17956 C CA . LYS A 1 14 ? -11.845 -8.998 -13.403 1.00 10.00 14 LYS A CA 24
ATOM 17957 C C . LYS A 1 14 ? -11.836 -8.870 -14.932 1.00 10.00 14 LYS A C 24
ATOM 17958 O O . LYS A 1 14 ? -12.429 -9.731 -15.563 1.00 10.00 14 LYS A O 24
ATOM 17977 N N . GLU A 1 15 ? -11.143 -7.892 -15.515 1.00 10.00 15 GLU A N 24
ATOM 17978 C CA . GLU A 1 15 ? -11.004 -7.736 -16.989 1.00 10.00 15 GLU A CA 24
ATOM 17979 C C . GLU A 1 15 ? -10.361 -8.956 -17.707 1.00 10.00 15 GLU A C 24
ATOM 17980 O O . GLU A 1 15 ? -10.659 -9.289 -18.853 1.00 10.00 15 GLU A O 24
ATOM 17992 N N . CYS A 1 16 ? -9.526 -9.706 -17.000 1.00 10.00 16 CYS A N 24
ATOM 17993 C CA . CYS A 1 16 ? -8.862 -10.888 -17.538 1.00 10.00 16 CYS A CA 24
ATOM 17994 C C . CYS A 1 16 ? -9.810 -12.106 -17.659 1.00 10.00 16 CYS A C 24
ATOM 17995 O O . CYS A 1 16 ? -9.908 -12.778 -18.701 1.00 10.00 16 CYS A O 24
ATOM 18002 N N . SER A 1 17 ? -10.415 -12.445 -16.510 1.00 10.00 17 SER A N 24
ATOM 18003 C CA . SER A 1 17 ? -11.439 -13.492 -16.466 1.00 10.00 17 SER A CA 24
ATOM 18004 C C . SER A 1 17 ? -12.748 -13.093 -17.188 1.00 10.00 17 SER A C 24
ATOM 18005 O O . SER A 1 17 ? -13.468 -13.983 -17.638 1.00 10.00 17 SER A O 24
ATOM 18013 N N . ASP A 1 18 ? -13.036 -11.793 -17.326 1.00 10.00 18 ASP A N 24
ATOM 18014 C CA . ASP A 1 18 ? -14.091 -11.191 -18.179 1.00 10.00 18 ASP A CA 24
ATOM 18015 C C . ASP A 1 18 ? -13.976 -11.651 -19.631 1.00 10.00 18 ASP A C 24
ATOM 18016 O O . ASP A 1 18 ? -14.976 -12.066 -20.220 1.00 10.00 18 ASP A O 24
ATOM 18025 N N . LYS A 1 19 ? -12.749 -11.722 -20.165 1.00 10.00 19 LYS A N 24
ATOM 18026 C CA . LYS A 1 19 ? -12.503 -12.269 -21.494 1.00 10.00 19 LYS A CA 24
ATOM 18027 C C . LYS A 1 19 ? -12.937 -13.741 -21.669 1.00 10.00 19 LYS A C 24
ATOM 18028 O O . LYS A 1 19 ? -12.876 -14.257 -22.788 1.00 10.00 19 LYS A O 24
ATOM 18047 N N . GLY A 1 20 ? -13.333 -14.398 -20.574 1.00 10.00 20 GLY A N 24
ATOM 18048 C CA . GLY A 1 20 ? -13.810 -15.781 -20.478 1.00 10.00 20 GLY A CA 24
ATOM 18049 C C . GLY A 1 20 ? -12.680 -16.799 -20.307 1.00 10.00 20 GLY A C 24
ATOM 18050 O O . GLY A 1 20 ? -12.860 -17.998 -20.534 1.00 10.00 20 GLY A O 24
ATOM 18054 N N . ASN A 1 21 ? -11.494 -16.313 -19.931 1.00 10.00 21 ASN A N 24
ATOM 18055 C CA . ASN A 1 21 ? -10.325 -17.149 -19.721 1.00 10.00 21 ASN A CA 24
ATOM 18056 C C . ASN A 1 21 ? -10.444 -17.991 -18.419 1.00 10.00 21 ASN A C 24
ATOM 18057 O O . ASN A 1 21 ? -11.323 -17.794 -17.577 1.00 10.00 21 ASN A O 24
ATOM 18068 N N . GLY A 1 22 ? -9.480 -18.891 -18.203 1.00 10.00 22 GLY A N 24
ATOM 18069 C CA . GLY A 1 22 ? -9.409 -19.669 -16.962 1.00 10.00 22 GLY A CA 24
ATOM 18070 C C . GLY A 1 22 ? -8.919 -18.789 -15.798 1.00 10.00 22 GLY A C 24
ATOM 18071 O O . GLY A 1 22 ? -7.845 -18.200 -15.905 1.00 10.00 22 GLY A O 24
ATOM 18075 N N . PHE A 1 23 ? -9.669 -18.724 -14.687 1.00 10.00 23 PHE A N 24
ATOM 18076 C CA . PHE A 1 23 ? -9.336 -17.980 -13.443 1.00 10.00 23 PHE A CA 24
ATOM 18077 C C . PHE A 1 23 ? -7.830 -18.042 -13.070 1.00 10.00 23 PHE A C 24
ATOM 18078 O O . PHE A 1 23 ? -7.150 -17.022 -13.085 1.00 10.00 23 PHE A O 24
ATOM 18095 N N . THR A 1 24 ? -7.287 -19.228 -12.790 1.00 10.00 24 THR A N 24
ATOM 18096 C CA . THR A 1 24 ? -5.850 -19.507 -12.512 1.00 10.00 24 THR A CA 24
ATOM 18097 C C . THR A 1 24 ? -4.882 -18.947 -13.575 1.00 10.00 24 THR A C 24
ATOM 18098 O O . THR A 1 24 ? -3.960 -18.192 -13.268 1.00 10.00 24 THR A O 24
ATOM 18109 N N . PHE A 1 25 ? -5.103 -19.317 -14.842 1.00 10.00 25 PHE A N 24
ATOM 18110 C CA . PHE A 1 25 ? -4.324 -18.823 -15.986 1.00 10.00 25 PHE A CA 24
ATOM 18111 C C . PHE A 1 25 ? -4.311 -17.292 -16.049 1.00 10.00 25 PHE A C 24
ATOM 18112 O O . PHE A 1 25 ? -3.266 -16.667 -16.233 1.00 10.00 25 PHE A O 24
ATOM 18129 N N . CYS A 1 26 ? -5.491 -16.703 -15.864 1.00 10.00 26 CYS A N 24
ATOM 18130 C CA . CYS A 1 26 ? -5.683 -15.280 -15.753 1.00 10.00 26 CYS A CA 24
ATOM 18131 C C . CYS A 1 26 ? -4.911 -14.686 -14.584 1.00 10.00 26 CYS A C 24
ATOM 18132 O O . CYS A 1 26 ? -4.311 -13.647 -14.758 1.00 10.00 26 CYS A O 24
ATOM 18139 N N . GLU A 1 27 ? -4.891 -15.355 -13.434 1.00 10.00 27 GLU A N 24
ATOM 18140 C CA . GLU A 1 27 ? -4.097 -14.965 -12.271 1.00 10.00 27 GLU A CA 24
ATOM 18141 C C . GLU A 1 27 ? -2.602 -14.922 -12.622 1.00 10.00 27 GLU A C 24
ATOM 18142 O O . GLU A 1 27 ? -2.003 -13.854 -12.590 1.00 10.00 27 GLU A O 24
ATOM 18154 N N . MET A 1 28 ? -2.025 -16.064 -13.013 1.00 10.00 28 MET A N 24
ATOM 18155 C CA . MET A 1 28 ? -0.605 -16.229 -13.391 1.00 10.00 28 MET A CA 24
ATOM 18156 C C . MET A 1 28 ? -0.118 -15.203 -14.425 1.00 10.00 28 MET A C 24
ATOM 18157 O O . MET A 1 28 ? 1.065 -14.869 -14.496 1.00 10.00 28 MET A O 24
ATOM 18171 N N . LYS A 1 29 ? -1.052 -14.734 -15.246 1.00 10.00 29 LYS A N 24
ATOM 18172 C CA . LYS A 1 29 ? -0.858 -13.655 -16.194 1.00 10.00 29 LYS A CA 24
ATOM 18173 C C . LYS A 1 29 ? -0.989 -12.259 -15.554 1.00 10.00 29 LYS A C 24
ATOM 18174 O O . LYS A 1 29 ? -0.024 -11.519 -15.641 1.00 10.00 29 LYS A O 24
ATOM 18193 N N . CYS A 1 30 ? -2.124 -11.955 -14.908 1.00 10.00 30 CYS A N 24
ATOM 18194 C CA . CYS A 1 30 ? -2.435 -10.774 -14.064 1.00 10.00 30 CYS A CA 24
ATOM 18195 C C . CYS A 1 30 ? -1.373 -10.398 -13.018 1.00 10.00 30 CYS A C 24
ATOM 18196 O O . CYS A 1 30 ? -1.272 -9.236 -12.633 1.00 10.00 30 CYS A O 24
ATOM 18203 N N . ASP A 1 31 ? -0.626 -11.405 -12.571 1.00 10.00 31 ASP A N 24
ATOM 18204 C CA . ASP A 1 31 ? 0.591 -11.345 -11.748 1.00 10.00 31 ASP A CA 24
ATOM 18205 C C . ASP A 1 31 ? 1.712 -10.564 -12.460 1.00 10.00 31 ASP A C 24
ATOM 18206 O O . ASP A 1 31 ? 2.068 -9.443 -12.091 1.00 10.00 31 ASP A O 24
ATOM 18215 N N . THR A 1 32 ? 2.177 -11.133 -13.566 1.00 10.00 32 THR A N 24
ATOM 18216 C CA . THR A 1 32 ? 3.151 -10.506 -14.465 1.00 10.00 32 THR A CA 24
ATOM 18217 C C . THR A 1 32 ? 2.559 -9.343 -15.324 1.00 10.00 32 THR A C 24
ATOM 18218 O O . THR A 1 32 ? 3.324 -8.599 -15.930 1.00 10.00 32 THR A O 24
ATOM 18229 N N . ASP A 1 33 ? 1.231 -9.168 -15.422 1.00 10.00 33 ASP A N 24
ATOM 18230 C CA . ASP A 1 33 ? 0.559 -8.082 -16.157 1.00 10.00 33 ASP A CA 24
ATOM 18231 C C . ASP A 1 33 ? 0.905 -6.707 -15.555 1.00 10.00 33 ASP A C 24
ATOM 18232 O O . ASP A 1 33 ? 1.645 -5.899 -16.124 1.00 10.00 33 ASP A O 24
ATOM 18241 N N . CYS A 1 34 ? 0.416 -6.484 -14.334 1.00 10.00 34 CYS A N 24
ATOM 18242 C CA . CYS A 1 34 ? 0.629 -5.262 -13.541 1.00 10.00 34 CYS A CA 24
ATOM 18243 C C . CYS A 1 34 ? 1.995 -5.231 -12.798 1.00 10.00 34 CYS A C 24
ATOM 18244 O O . CYS A 1 34 ? 2.157 -4.650 -11.701 1.00 10.00 34 CYS A O 24
ATOM 18251 N N . SER A 1 35 ? 2.975 -5.866 -13.457 1.00 10.00 35 SER A N 24
ATOM 18252 C CA . SER A 1 35 ? 4.341 -5.945 -12.978 1.00 10.00 35 SER A CA 24
ATOM 18253 C C . SER A 1 35 ? 5.341 -5.981 -14.161 1.00 10.00 35 SER A C 24
ATOM 18254 O O . SER A 1 35 ? 5.047 -6.551 -15.209 1.00 10.00 35 SER A O 24
ATOM 18262 N N . VAL A 1 36 ? 6.547 -5.426 -14.021 1.00 10.00 36 VAL A N 24
ATOM 18263 C CA . VAL A 1 36 ? 7.611 -5.560 -15.022 1.00 10.00 36 VAL A CA 24
ATOM 18264 C C . VAL A 1 36 ? 8.358 -6.902 -14.865 1.00 10.00 36 VAL A C 24
ATOM 18265 O O . VAL A 1 36 ? 8.106 -7.682 -13.946 1.00 10.00 36 VAL A O 24
ATOM 18278 N N . LYS A 1 37 ? 9.321 -7.164 -15.756 1.00 10.00 37 LYS A N 24
ATOM 18279 C CA . LYS A 1 37 ? 10.175 -8.362 -15.736 1.00 10.00 37 LYS A CA 24
ATOM 18280 C C . LYS A 1 37 ? 11.529 -8.118 -16.422 1.00 10.00 37 LYS A C 24
ATOM 18281 O O . LYS A 1 37 ? 11.792 -7.026 -16.915 1.00 10.00 37 LYS A O 24
ATOM 18300 N N . ASP A 1 38 ? 12.354 -9.164 -16.495 1.00 10.00 38 ASP A N 24
ATOM 18301 C CA . ASP A 1 38 ? 13.660 -9.186 -17.180 1.00 10.00 38 ASP A CA 24
ATOM 18302 C C . ASP A 1 38 ? 13.532 -9.665 -18.644 1.00 10.00 38 ASP A C 24
ATOM 18303 O O . ASP A 1 38 ? 13.196 -10.830 -18.904 1.00 10.00 38 ASP A O 24
ATOM 18312 N N . VAL A 1 39 ? 13.723 -8.763 -19.611 1.00 10.00 39 VAL A N 24
ATOM 18313 C CA . VAL A 1 39 ? 13.661 -9.034 -21.061 1.00 10.00 39 VAL A CA 24
ATOM 18314 C C . VAL A 1 39 ? 15.068 -8.957 -21.671 1.00 10.00 39 VAL A C 24
ATOM 18315 O O . VAL A 1 39 ? 15.404 -8.079 -22.456 1.00 10.00 39 VAL A O 24
ATOM 18328 N N . LYS A 1 40 ? 15.939 -9.884 -21.254 1.00 10.00 40 LYS A N 24
ATOM 18329 C CA . LYS A 1 40 ? 17.322 -9.927 -21.749 1.00 10.00 40 LYS A CA 24
ATOM 18330 C C . LYS A 1 40 ? 17.393 -9.940 -23.292 1.00 10.00 40 LYS A C 24
ATOM 18331 O O . LYS A 1 40 ? 16.928 -10.881 -23.936 1.00 10.00 40 LYS A O 24
ATOM 18350 N N . GLU A 1 41 ? 18.112 -8.939 -23.820 1.00 10.00 41 GLU A N 24
ATOM 18351 C CA . GLU A 1 41 ? 18.252 -8.589 -25.258 1.00 10.00 41 GLU A CA 24
ATOM 18352 C C . GLU A 1 41 ? 19.729 -8.626 -25.698 1.00 10.00 41 GLU A C 24
ATOM 18353 O O . GLU A 1 41 ? 20.198 -7.935 -26.600 1.00 10.00 41 GLU A O 24
ATOM 18365 N N . LYS A 1 42 ? 20.467 -9.523 -25.044 1.00 10.00 42 LYS A N 24
ATOM 18366 C CA . LYS A 1 42 ? 21.854 -9.884 -25.329 1.00 10.00 42 LYS A CA 24
ATOM 18367 C C . LYS A 1 42 ? 21.905 -11.368 -25.712 1.00 10.00 42 LYS A C 24
ATOM 18368 O O . LYS A 1 42 ? 22.542 -12.194 -25.052 1.00 10.00 42 LYS A O 24
ATOM 18387 N N . LEU A 1 43 ? 21.165 -11.661 -26.787 1.00 10.00 43 LEU A N 24
ATOM 18388 C CA . LEU A 1 43 ? 21.243 -12.931 -27.503 1.00 10.00 43 LEU A CA 24
ATOM 18389 C C . LEU A 1 43 ? 22.693 -13.276 -27.865 1.00 10.00 43 LEU A C 24
ATOM 18390 O O . LEU A 1 43 ? 23.570 -12.405 -27.883 1.00 10.00 43 LEU A O 24
ATOM 18406 N N . GLU A 1 44 ? 22.924 -14.547 -28.184 1.00 10.00 44 GLU A N 24
ATOM 18407 C CA . GLU A 1 44 ? 24.252 -15.019 -28.597 1.00 10.00 44 GLU A CA 24
ATOM 18408 C C . GLU A 1 44 ? 24.843 -14.223 -29.776 1.00 10.00 44 GLU A C 24
ATOM 18409 O O . GLU A 1 44 ? 24.142 -13.548 -30.533 1.00 10.00 44 GLU A O 24
ATOM 18421 N N . ASN A 1 45 ? 26.172 -14.317 -29.909 1.00 10.00 45 ASN A N 24
ATOM 18422 C CA . ASN A 1 45 ? 26.933 -13.523 -30.892 1.00 10.00 45 ASN A CA 24
ATOM 18423 C C . ASN A 1 45 ? 28.303 -14.126 -31.231 1.00 10.00 45 ASN A C 24
ATOM 18424 O O . ASN A 1 45 ? 28.717 -14.219 -32.390 1.00 10.00 45 ASN A O 24
ATOM 18435 N N . TYR A 1 46 ? 28.998 -14.501 -30.151 1.00 10.00 46 TYR A N 24
ATOM 18436 C CA . TYR A 1 46 ? 30.278 -15.216 -30.114 1.00 10.00 46 TYR A CA 24
ATOM 18437 C C . TYR A 1 46 ? 30.300 -16.320 -31.174 1.00 10.00 46 TYR A C 24
ATOM 18438 O O . TYR A 1 46 ? 29.656 -17.359 -31.029 1.00 10.00 46 TYR A O 24
ATOM 18456 N N . LYS A 1 47 ? 31.046 -16.061 -32.246 1.00 10.00 47 LYS A N 24
ATOM 18457 C CA . LYS A 1 47 ? 31.160 -16.984 -33.369 1.00 10.00 47 LYS A CA 24
ATOM 18458 C C . LYS A 1 47 ? 32.406 -17.863 -33.191 1.00 10.00 47 LYS A C 24
ATOM 18459 O O . LYS A 1 47 ? 33.382 -17.399 -32.586 1.00 10.00 47 LYS A O 24
ATOM 18478 N N . PRO A 1 48 ? 32.405 -19.104 -33.716 1.00 10.00 48 PRO A N 24
ATOM 18479 C CA . PRO A 1 48 ? 33.588 -19.939 -33.686 1.00 10.00 48 PRO A CA 24
ATOM 18480 C C . PRO A 1 48 ? 34.699 -19.309 -34.557 1.00 10.00 48 PRO A C 24
ATOM 18481 O O . PRO A 1 48 ? 34.463 -18.406 -35.373 1.00 10.00 48 PRO A O 24
ATOM 18492 N N . LYS A 1 49 ? 35.916 -19.840 -34.406 1.00 10.00 49 LYS A N 24
ATOM 18493 C CA . LYS A 1 49 ? 37.117 -19.518 -35.182 1.00 10.00 49 LYS A CA 24
ATOM 18494 C C . LYS A 1 49 ? 37.717 -20.801 -35.768 1.00 10.00 49 LYS A C 24
ATOM 18495 O O . LYS A 1 49 ? 37.538 -21.883 -35.205 1.00 10.00 49 LYS A O 24
ATOM 18514 N N . ASN A 1 50 ? 38.428 -20.646 -36.885 1.00 10.00 50 A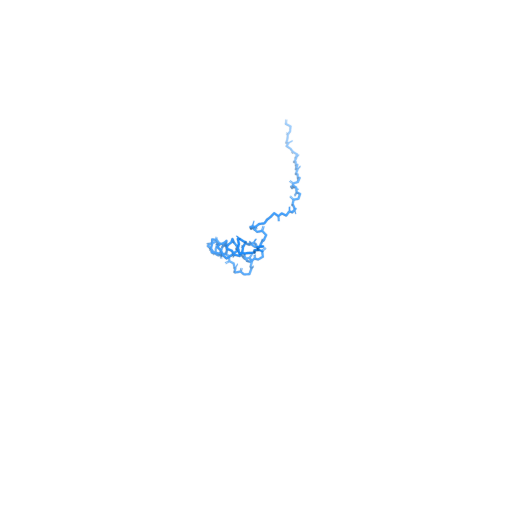SN A N 24
ATOM 18515 C CA . ASN A 1 50 ? 39.196 -21.645 -37.637 1.00 10.00 50 ASN A CA 24
ATOM 18516 C C . ASN A 1 50 ? 40.262 -20.820 -38.401 1.00 10.00 50 ASN A C 24
ATOM 18517 O O . ASN A 1 50 ? 39.855 -19.817 -39.020 1.00 10.00 50 ASN A O 24
ATOM 18529 N N . ASP A 1 1 ? 1.339 0.045 0.011 1.00 10.00 1 ASP A N 25
ATOM 18530 C CA . ASP A 1 1 ? 2.112 0.028 -1.249 1.00 10.00 1 ASP A CA 25
ATOM 18531 C C . ASP A 1 1 ? 2.242 -1.407 -1.703 1.00 10.00 1 ASP A C 25
ATOM 18532 O O . ASP A 1 1 ? 1.729 -2.309 -1.045 1.00 10.00 1 ASP A O 25
ATOM 18543 N N . GLU A 1 2 ? 2.938 -1.632 -2.801 1.00 10.00 2 GLU A N 25
ATOM 18544 C CA . GLU A 1 2 ? 3.175 -2.940 -3.398 1.00 10.00 2 GLU A CA 25
ATOM 18545 C C . GLU A 1 2 ? 4.678 -3.156 -3.493 1.00 10.00 2 GLU A C 25
ATOM 18546 O O . GLU A 1 2 ? 5.361 -2.374 -4.122 1.00 10.00 2 GLU A O 25
ATOM 18558 N N . ALA A 1 3 ? 5.202 -4.191 -2.831 1.00 10.00 3 ALA A N 25
ATOM 18559 C CA . ALA A 1 3 ? 6.646 -4.514 -2.863 1.00 10.00 3 ALA A CA 25
ATOM 18560 C C . ALA A 1 3 ? 6.983 -5.491 -1.754 1.00 10.00 3 ALA A C 25
ATOM 18561 O O . ALA A 1 3 ? 6.707 -6.677 -1.878 1.00 10.00 3 ALA A O 25
ATOM 18568 N N . GLN A 1 4 ? 7.467 -4.993 -0.616 1.00 10.00 4 GLN A N 25
ATOM 18569 C CA . GLN A 1 4 ? 7.791 -5.828 0.540 1.00 10.00 4 GLN A CA 25
ATOM 18570 C C . GLN A 1 4 ? 6.640 -6.783 0.902 1.00 10.00 4 GLN A C 25
ATOM 18571 O O . GLN A 1 4 ? 6.827 -7.878 1.416 1.00 10.00 4 GLN A O 25
ATOM 18585 N N . PHE A 1 5 ? 5.417 -6.339 0.600 1.00 10.00 5 PHE A N 25
ATOM 18586 C CA . PHE A 1 5 ? 4.193 -7.077 0.796 1.00 10.00 5 PHE A CA 25
ATOM 18587 C C . PHE A 1 5 ? 3.935 -8.016 -0.354 1.00 10.00 5 PHE A C 25
ATOM 18588 O O . PHE A 1 5 ? 3.670 -9.183 -0.128 1.00 10.00 5 PHE A O 25
ATOM 18605 N N . LYS A 1 6 ? 4.043 -7.531 -1.595 1.00 10.00 6 LYS A N 25
ATOM 18606 C CA . LYS A 1 6 ? 3.863 -8.367 -2.787 1.00 10.00 6 LYS A CA 25
ATOM 18607 C C . LYS A 1 6 ? 4.816 -9.553 -2.759 1.00 10.00 6 LYS A C 25
ATOM 18608 O O . LYS A 1 6 ? 4.499 -10.611 -3.272 1.00 10.00 6 LYS A O 25
ATOM 18627 N N . GLU A 1 7 ? 5.983 -9.371 -2.140 1.00 10.00 7 GLU A N 25
ATOM 18628 C CA . GLU A 1 7 ? 6.967 -10.421 -1.980 1.00 10.00 7 GLU A CA 25
ATOM 18629 C C . GLU A 1 7 ? 6.589 -11.364 -0.871 1.00 10.00 7 GLU A C 25
ATOM 18630 O O . GLU A 1 7 ? 6.771 -12.559 -1.053 1.00 10.00 7 GLU A O 25
ATOM 18642 N N . CYS A 1 8 ? 5.999 -10.843 0.207 1.00 10.00 8 CYS A N 25
ATOM 18643 C CA . CYS A 1 8 ? 5.490 -11.691 1.266 1.00 10.00 8 CYS A CA 25
ATOM 18644 C C . CYS A 1 8 ? 4.288 -12.479 0.798 1.00 10.00 8 CYS A C 25
ATOM 18645 O O . CYS A 1 8 ? 4.248 -13.657 1.027 1.00 10.00 8 CYS A O 25
ATOM 18652 N N . TYR A 1 9 ? 3.346 -11.870 0.092 1.00 10.00 9 TYR A N 25
ATOM 18653 C CA . TYR A 1 9 ? 2.172 -12.542 -0.443 1.00 10.00 9 TYR A CA 25
ATOM 18654 C C . TYR A 1 9 ? 2.537 -13.632 -1.439 1.00 10.00 9 TYR A C 25
ATOM 18655 O O . TYR A 1 9 ? 2.108 -14.768 -1.291 1.00 10.00 9 TYR A O 25
ATOM 18673 N N . ASP A 1 10 ? 3.346 -13.292 -2.446 1.00 10.00 10 ASP A N 25
ATOM 18674 C CA . ASP A 1 10 ? 3.788 -14.238 -3.474 1.00 10.00 10 ASP A CA 25
ATOM 18675 C C . ASP A 1 10 ? 4.562 -15.386 -2.830 1.00 10.00 10 ASP A C 25
ATOM 18676 O O . ASP A 1 10 ? 4.248 -16.568 -3.002 1.00 10.00 10 ASP A O 25
ATOM 18685 N N . THR A 1 11 ? 5.555 -15.019 -2.022 1.00 10.00 11 THR A N 25
ATOM 18686 C CA . THR A 1 11 ? 6.437 -15.968 -1.345 1.00 10.00 11 THR A CA 25
ATOM 18687 C C . THR A 1 11 ? 5.674 -16.787 -0.324 1.00 10.00 11 THR A C 25
ATOM 18688 O O . THR A 1 11 ? 5.795 -18.013 -0.334 1.00 10.00 11 THR A O 25
ATOM 18699 N N . CYS A 1 12 ? 4.848 -16.135 0.502 1.00 10.00 12 CYS A N 25
ATOM 18700 C CA . CYS A 1 12 ? 3.943 -16.792 1.443 1.00 10.00 12 CYS A CA 25
ATOM 18701 C C . CYS A 1 12 ? 3.079 -17.765 0.672 1.00 10.00 12 CYS A C 25
ATOM 18702 O O . CYS A 1 12 ? 2.991 -18.913 1.053 1.00 10.00 12 CYS A O 25
ATOM 18709 N N . HIS A 1 13 ? 2.530 -17.378 -0.488 1.00 10.00 13 HIS A N 25
ATOM 18710 C CA . HIS A 1 13 ? 1.756 -18.283 -1.336 1.00 10.00 13 HIS A CA 25
ATOM 18711 C C . HIS A 1 13 ? 2.532 -19.526 -1.717 1.00 10.00 13 HIS A C 25
ATOM 18712 O O . HIS A 1 13 ? 1.935 -20.594 -1.765 1.00 10.00 13 HIS A O 25
ATOM 18727 N N . LYS A 1 14 ? 3.827 -19.375 -2.016 1.00 10.00 14 LYS A N 25
ATOM 18728 C CA . LYS A 1 14 ? 4.718 -20.502 -2.274 1.00 10.00 14 LYS A CA 25
ATOM 18729 C C . LYS A 1 14 ? 4.724 -21.452 -1.094 1.00 10.00 14 LYS A C 25
ATOM 18730 O O . LYS A 1 14 ? 4.174 -22.518 -1.264 1.00 10.00 14 LYS A O 25
ATOM 18749 N N . GLU A 1 15 ? 5.278 -21.071 0.059 1.00 10.00 15 GLU A N 25
ATOM 18750 C CA . GLU A 1 15 ? 5.266 -21.909 1.280 1.00 10.00 15 GLU A CA 25
ATOM 18751 C C . GLU A 1 15 ? 3.841 -22.323 1.731 1.00 10.00 15 GLU A C 25
ATOM 18752 O O . GLU A 1 15 ? 3.599 -23.389 2.298 1.00 10.00 15 GLU A O 25
ATOM 18764 N N . CYS A 1 16 ? 2.850 -21.507 1.393 1.00 10.00 16 CYS A N 25
ATOM 18765 C CA . CYS A 1 16 ? 1.463 -21.757 1.717 1.00 10.00 16 CYS A CA 25
ATOM 18766 C C . CYS A 1 16 ? 0.945 -22.909 0.865 1.00 10.00 16 CYS A C 25
ATOM 18767 O O . CYS A 1 16 ? 0.662 -24.000 1.347 1.00 10.00 16 CYS A O 25
ATOM 18774 N N . SER A 1 17 ? 0.785 -22.657 -0.437 1.00 10.00 17 SER A N 25
ATOM 18775 C CA . SER A 1 17 ? 0.345 -23.676 -1.392 1.00 10.00 17 SER A CA 25
ATOM 18776 C C . SER A 1 17 ? 1.305 -24.868 -1.417 1.00 10.00 17 SER A C 25
ATOM 18777 O O . SER A 1 17 ? 0.879 -25.970 -1.752 1.00 10.00 17 SER A O 25
ATOM 18785 N N . ASP A 1 18 ? 2.572 -24.660 -1.036 1.00 10.00 18 ASP A N 25
ATOM 18786 C CA . ASP A 1 18 ? 3.593 -25.707 -0.864 1.00 10.00 18 ASP A CA 25
ATOM 18787 C C . ASP A 1 18 ? 3.140 -26.743 0.147 1.00 10.00 18 ASP A C 25
ATOM 18788 O O . ASP A 1 18 ? 3.324 -27.939 -0.076 1.00 10.00 18 ASP A O 25
ATOM 18797 N N . LYS A 1 19 ? 2.458 -26.304 1.214 1.00 10.00 19 LYS A N 25
ATOM 18798 C CA . LYS A 1 19 ? 1.884 -27.209 2.189 1.00 10.00 19 LYS A CA 25
ATOM 18799 C C . LYS A 1 19 ? 0.819 -28.129 1.584 1.00 10.00 19 LYS A C 25
ATOM 18800 O O . LYS A 1 19 ? 0.395 -29.086 2.235 1.00 10.00 19 LYS A O 25
ATOM 18819 N N . GLY A 1 20 ? 0.412 -27.854 0.341 1.00 10.00 20 GLY A N 25
ATOM 18820 C CA . GLY A 1 20 ? -0.548 -28.628 -0.439 1.00 10.00 20 GLY A CA 25
ATOM 18821 C C . GLY A 1 20 ? -1.959 -28.074 -0.273 1.00 10.00 20 GLY A C 25
ATOM 18822 O O . GLY A 1 20 ? -2.948 -28.791 -0.439 1.00 10.00 20 GLY A O 25
ATOM 18826 N N . ASN A 1 21 ? -2.057 -26.803 0.132 1.00 10.00 21 ASN A N 25
ATOM 18827 C CA . ASN A 1 21 ? -3.318 -26.139 0.374 1.00 10.00 21 ASN A CA 25
ATOM 18828 C C . ASN A 1 21 ? -3.954 -25.714 -0.960 1.00 10.00 21 ASN A C 25
ATOM 18829 O O . ASN A 1 21 ? -3.388 -25.818 -2.052 1.00 10.00 21 ASN A O 25
ATOM 18840 N N . GLY A 1 22 ? -5.148 -25.134 -0.869 1.00 10.00 22 GLY A N 25
ATOM 18841 C CA . GLY A 1 22 ? -5.793 -24.620 -2.070 1.00 10.00 22 GLY A CA 25
ATOM 18842 C C . GLY A 1 22 ? -5.259 -23.240 -2.397 1.00 10.00 22 GLY A C 25
ATOM 18843 O O . GLY A 1 22 ? -5.305 -22.375 -1.534 1.00 10.00 22 GLY A O 25
ATOM 18847 N N . PHE A 1 23 ? -4.826 -23.020 -3.643 1.00 10.00 23 PHE A N 25
ATOM 18848 C CA . PHE A 1 23 ? -4.338 -21.727 -4.142 1.00 10.00 23 PHE A CA 25
ATOM 18849 C C . PHE A 1 23 ? -5.157 -20.557 -3.600 1.00 10.00 23 PHE A C 25
ATOM 18850 O O . PHE A 1 23 ? -4.631 -19.689 -2.914 1.00 10.00 23 PHE A O 25
ATOM 18867 N N . THR A 1 24 ? -6.445 -20.524 -3.932 1.00 10.00 24 THR A N 25
ATOM 18868 C CA . THR A 1 24 ? -7.375 -19.465 -3.524 1.00 10.00 24 THR A CA 25
ATOM 18869 C C . THR A 1 24 ? -7.356 -19.267 -2.014 1.00 10.00 24 THR A C 25
ATOM 18870 O O . THR A 1 24 ? -7.059 -18.187 -1.512 1.00 10.00 24 THR A O 25
ATOM 18881 N N . PHE A 1 25 ? -7.675 -20.336 -1.281 1.00 10.00 25 PHE A N 25
ATOM 18882 C CA . PHE A 1 25 ? -7.653 -20.306 0.174 1.00 10.00 25 PHE A CA 25
ATOM 18883 C C . PHE A 1 25 ? -6.320 -19.808 0.717 1.00 10.00 25 PHE A C 25
ATOM 18884 O O . PHE A 1 25 ? -6.287 -19.026 1.662 1.00 10.00 25 PHE A O 25
ATOM 18901 N N . CYS A 1 26 ? -5.235 -20.246 0.081 1.00 10.00 26 CYS A N 25
ATOM 18902 C CA . CYS A 1 26 ? -3.893 -19.838 0.388 1.00 10.00 26 CYS A CA 25
ATOM 18903 C C . CYS A 1 26 ? -3.726 -18.351 0.195 1.00 10.00 26 CYS A C 25
ATOM 18904 O O . CYS A 1 26 ? -3.038 -17.741 0.984 1.00 10.00 26 CYS A O 25
ATOM 18911 N N . GLU A 1 27 ? -4.342 -17.789 -0.845 1.00 10.00 27 GLU A N 25
ATOM 18912 C CA . GLU A 1 27 ? -4.384 -16.356 -1.073 1.00 10.00 27 GLU A CA 25
ATOM 18913 C C . GLU A 1 27 ? -5.105 -15.652 0.058 1.00 10.00 27 GLU A C 25
ATOM 18914 O O . GLU A 1 27 ? -4.446 -14.927 0.778 1.00 10.00 27 GLU A O 25
ATOM 18926 N N . MET A 1 28 ? -6.412 -15.882 0.247 1.00 10.00 28 MET A N 25
ATOM 18927 C CA . MET A 1 28 ? -7.199 -15.236 1.312 1.00 10.00 28 MET A CA 25
ATOM 18928 C C . MET A 1 28 ? -6.530 -15.332 2.690 1.00 10.00 28 MET A C 25
ATOM 18929 O O . MET A 1 28 ? -6.770 -14.537 3.599 1.00 10.00 28 MET A O 25
ATOM 18943 N N . LYS A 1 29 ? -5.696 -16.363 2.861 1.00 10.00 29 LYS A N 25
ATOM 18944 C CA . LYS A 1 29 ? -4.894 -16.571 4.049 1.00 10.00 29 LYS A CA 25
ATOM 18945 C C . LYS A 1 29 ? -3.606 -15.774 4.022 1.00 10.00 29 LYS A C 25
ATOM 18946 O O . LYS A 1 29 ? -3.477 -14.916 4.874 1.00 10.00 29 LYS A O 25
ATOM 18965 N N . CYS A 1 30 ? -2.703 -16.046 3.078 1.00 10.00 30 CYS A N 25
ATOM 18966 C CA . CYS A 1 30 ? -1.466 -15.303 2.831 1.00 10.00 30 CYS A CA 25
ATOM 18967 C C . CYS A 1 30 ? -1.688 -13.785 2.811 1.00 10.00 30 CYS A C 25
ATOM 18968 O O . CYS A 1 30 ? -0.781 -13.017 3.127 1.00 10.00 30 CYS A O 25
ATOM 18975 N N . ASP A 1 31 ? -2.903 -13.379 2.421 1.00 10.00 31 ASP A N 25
ATOM 18976 C CA . ASP A 1 31 ? -3.385 -12.006 2.440 1.00 10.00 31 ASP A CA 25
ATOM 18977 C C . ASP A 1 31 ? -3.354 -11.481 3.852 1.00 10.00 31 ASP A C 25
ATOM 18978 O O . ASP A 1 31 ? -2.566 -10.606 4.160 1.00 10.00 31 ASP A O 25
ATOM 18987 N N . THR A 1 32 ? -4.161 -12.087 4.724 1.00 10.00 32 THR A N 25
ATOM 18988 C CA . THR A 1 32 ? -4.226 -11.719 6.139 1.00 10.00 32 THR A CA 25
ATOM 18989 C C . THR A 1 32 ? -2.951 -12.103 6.896 1.00 10.00 32 THR A C 25
ATOM 18990 O O . THR A 1 32 ? -2.659 -11.522 7.936 1.00 10.00 32 THR A O 25
ATOM 19001 N N . ASP A 1 33 ? -2.216 -13.112 6.418 1.00 10.00 33 ASP A N 25
ATOM 19002 C CA . ASP A 1 33 ? -0.954 -13.567 6.997 1.00 10.00 33 ASP A CA 25
ATOM 19003 C C . ASP A 1 33 ? 0.021 -12.390 7.093 1.00 10.00 33 ASP A C 25
ATOM 19004 O O . ASP A 1 33 ? 0.288 -11.838 8.165 1.00 10.00 33 ASP A O 25
ATOM 19013 N N . CYS A 1 34 ? 0.538 -11.986 5.934 1.00 10.00 34 CYS A N 25
ATOM 19014 C CA . CYS A 1 34 ? 1.500 -10.910 5.860 1.00 10.00 34 CYS A CA 25
ATOM 19015 C C . CYS A 1 34 ? 0.744 -9.631 5.532 1.00 10.00 34 CYS A C 25
ATOM 19016 O O . CYS A 1 34 ? 0.741 -9.186 4.391 1.00 10.00 34 CYS A O 25
ATOM 19023 N N . SER A 1 35 ? 0.112 -9.027 6.542 1.00 10.00 35 SER A N 25
ATOM 19024 C CA . SER A 1 35 ? -0.692 -7.808 6.402 1.00 10.00 35 SER A CA 25
ATOM 19025 C C . SER A 1 35 ? -1.121 -7.264 7.765 1.00 10.00 35 SER A C 25
ATOM 19026 O O . SER A 1 35 ? -2.063 -7.694 8.434 1.00 10.00 35 SER A O 25
ATOM 19034 N N . VAL A 1 36 ? -0.348 -6.297 8.242 1.00 10.00 36 VAL A N 25
ATOM 19035 C CA . VAL A 1 36 ? -0.649 -5.696 9.523 1.00 10.00 36 VAL A CA 25
ATOM 19036 C C . VAL A 1 36 ? 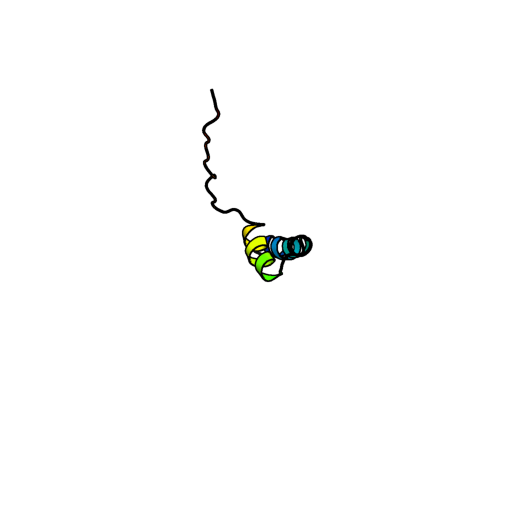-1.831 -4.740 9.364 1.00 10.00 36 VAL A C 25
ATOM 19037 O O . VAL A 1 36 ? -2.445 -4.613 8.303 1.00 10.00 36 VAL A O 25
ATOM 19050 N N . LYS A 1 37 ? -2.155 -4.028 10.440 1.00 10.00 37 LYS A N 25
ATOM 19051 C CA . LYS A 1 37 ? -3.187 -2.994 10.390 1.00 10.00 37 LYS A CA 25
ATOM 19052 C C . LYS A 1 37 ? -2.912 -1.985 9.276 1.00 10.00 37 LYS A C 25
ATOM 19053 O O . LYS A 1 37 ? -1.765 -1.688 8.951 1.00 10.00 37 LYS A O 25
ATOM 19072 N N . ASP A 1 38 ? -3.992 -1.428 8.742 1.00 10.00 38 ASP A N 25
ATOM 19073 C CA . ASP A 1 38 ? -3.914 -0.459 7.656 1.00 10.00 38 ASP A CA 25
ATOM 19074 C C . ASP A 1 38 ? -3.994 0.945 8.243 1.00 10.00 38 ASP A C 25
ATOM 19075 O O . ASP A 1 38 ? -4.880 1.238 9.053 1.00 10.00 38 ASP A O 25
ATOM 19084 N N . VAL A 1 39 ? -3.074 1.813 7.842 1.00 10.00 39 VAL A N 25
ATOM 19085 C CA . VAL A 1 39 ? -3.020 3.202 8.291 1.00 10.00 39 VAL A CA 25
ATOM 19086 C C . VAL A 1 39 ? -3.170 4.116 7.084 1.00 10.00 39 VAL A C 25
ATOM 19087 O O . VAL A 1 39 ? -2.265 4.857 6.709 1.00 10.00 39 VAL A O 25
ATOM 19100 N N . LYS A 1 40 ? -4.330 4.038 6.425 1.00 10.00 40 LYS A N 25
ATOM 19101 C CA . LYS A 1 40 ? -4.577 4.862 5.244 1.00 10.00 40 LYS A CA 25
ATOM 19102 C C . LYS A 1 40 ? -4.158 6.320 5.486 1.00 10.00 40 LYS A C 25
ATOM 19103 O O . LYS A 1 40 ? -4.320 6.864 6.582 1.00 10.00 40 LYS A O 25
ATOM 19122 N N . GLU A 1 41 ? -3.631 6.949 4.445 1.00 10.00 41 GLU A N 25
ATOM 19123 C CA . GLU A 1 41 ? -3.182 8.327 4.560 1.00 10.00 41 GLU A CA 25
ATOM 19124 C C . GLU A 1 41 ? -4.375 9.271 4.652 1.00 10.00 41 GLU A C 25
ATOM 19125 O O . GLU A 1 41 ? -5.523 8.909 4.366 1.00 10.00 41 GLU A O 25
ATOM 19137 N N . LYS A 1 42 ? -4.101 10.509 5.066 1.00 10.00 42 LYS A N 25
ATOM 19138 C CA . LYS A 1 42 ? -5.115 11.552 5.158 1.00 10.00 42 LYS A CA 25
ATOM 19139 C C . LYS A 1 42 ? -5.617 11.892 3.754 1.00 10.00 42 LYS A C 25
ATOM 19140 O O . LYS A 1 42 ? -4.986 12.677 3.054 1.00 10.00 42 LYS A O 25
ATOM 19159 N N . LEU A 1 43 ? -6.712 11.250 3.347 1.00 10.00 43 LEU A N 25
ATOM 19160 C CA . LEU A 1 43 ? -7.315 11.403 2.028 1.00 10.00 43 LEU A CA 25
ATOM 19161 C C . LEU A 1 43 ? -7.390 12.890 1.692 1.00 10.00 43 LEU A C 25
ATOM 19162 O O . LEU A 1 43 ? -7.875 13.693 2.494 1.00 10.00 43 LEU A O 25
ATOM 19178 N N . GLU A 1 44 ? -6.857 13.249 0.533 1.00 10.00 44 GLU A N 25
ATOM 19179 C CA . GLU A 1 44 ? -6.833 14.639 0.119 1.00 10.00 44 GLU A CA 25
ATOM 19180 C C . GLU A 1 44 ? -8.172 15.017 -0.522 1.00 10.00 44 GLU A C 25
ATOM 19181 O O . GLU A 1 44 ? -8.978 14.158 -0.885 1.00 10.00 44 GLU A O 25
ATOM 19193 N N . ASN A 1 45 ? -8.402 16.317 -0.673 1.00 10.00 45 ASN A N 25
ATOM 19194 C CA . ASN A 1 45 ? -9.591 16.842 -1.328 1.00 10.00 45 ASN A CA 25
ATOM 19195 C C . ASN A 1 45 ? -9.218 18.007 -2.232 1.00 10.00 45 ASN A C 25
ATOM 19196 O O . ASN A 1 45 ? -9.421 17.965 -3.442 1.00 10.00 45 ASN A O 25
ATOM 19207 N N . TYR A 1 46 ? -8.693 19.059 -1.611 1.00 10.00 46 TYR A N 25
ATOM 19208 C CA . TYR A 1 46 ? -8.356 20.290 -2.285 1.00 10.00 46 TYR A CA 25
ATOM 19209 C C . TYR A 1 46 ? -7.271 21.025 -1.512 1.00 10.00 46 TYR A C 25
ATOM 19210 O O . TYR A 1 46 ? -7.159 20.901 -0.287 1.00 10.00 46 TYR A O 25
ATOM 19228 N N . LYS A 1 47 ? -6.496 21.836 -2.227 1.00 10.00 47 LYS A N 25
ATOM 19229 C CA . LYS A 1 47 ? -5.451 22.656 -1.626 1.00 10.00 47 LYS A CA 25
ATOM 19230 C C . LYS A 1 47 ? -5.168 23.878 -2.507 1.00 10.00 47 LYS A C 25
ATOM 19231 O O . LYS A 1 47 ? -4.258 23.859 -3.339 1.00 10.00 47 LYS A O 25
ATOM 19250 N N . PRO A 1 48 ? -5.999 24.921 -2.391 1.00 10.00 48 PRO A N 25
ATOM 19251 C CA . PRO A 1 48 ? -5.815 26.118 -3.178 1.00 10.00 48 PRO A CA 25
ATOM 19252 C C . PRO A 1 48 ? -4.582 26.876 -2.700 1.00 10.00 48 PRO A C 25
ATOM 19253 O O . PRO A 1 48 ? -4.206 26.835 -1.532 1.00 10.00 48 PRO A O 25
ATOM 19264 N N . LYS A 1 49 ? -3.938 27.577 -3.633 1.00 10.00 49 LYS A N 25
ATOM 19265 C CA . LYS A 1 49 ? -2.788 28.425 -3.312 1.00 10.00 49 LYS A CA 25
ATOM 19266 C C . LYS A 1 49 ? -3.191 29.676 -2.525 1.00 10.00 49 LYS A C 25
ATOM 19267 O O . LYS A 1 49 ? -2.342 30.259 -1.862 1.00 10.00 49 LYS A O 25
ATOM 19286 N N . ASN A 1 50 ? -4.454 30.090 -2.643 1.00 10.00 50 ASN A N 25
ATOM 19287 C CA . ASN A 1 50 ? -5.075 31.220 -1.961 1.00 10.00 50 ASN A CA 25
ATOM 19288 C C . ASN A 1 50 ? -6.260 30.783 -1.095 1.00 10.00 50 ASN A C 25
ATOM 19289 O O . ASN A 1 50 ? -6.857 29.734 -1.403 1.00 10.00 50 ASN A O 25
#